Protein AF-A0A7C6HJF6-F1 (afdb_monomer_lite)

Radius of gyration: 30.59 Å; chains: 1; bounding box: 99×67×90 Å

Structure (mmCIF, N/CA/C/O backbone):
data_AF-A0A7C6HJF6-F1
#
_entry.id   AF-A0A7C6HJF6-F1
#
loop_
_atom_site.group_PDB
_atom_site.id
_atom_site.type_symbol
_atom_site.label_atom_id
_atom_site.label_alt_id
_atom_site.label_comp_id
_atom_site.label_asym_id
_atom_site.label_entity_id
_atom_site.label_seq_id
_atom_site.pdbx_PDB_ins_code
_atom_site.Cartn_x
_atom_site.Cartn_y
_atom_site.Cartn_z
_atom_site.occupancy
_atom_site.B_iso_or_equiv
_atom_site.auth_seq_id
_atom_site.auth_comp_id
_atom_site.auth_asym_id
_atom_site.auth_atom_id
_atom_site.pdbx_PDB_model_num
ATOM 1 N N . MET A 1 1 ? -55.480 24.718 32.000 1.00 44.38 1 MET A N 1
ATOM 2 C CA . MET A 1 1 ? -54.576 25.154 30.903 1.00 44.38 1 MET A CA 1
ATOM 3 C C . MET A 1 1 ? -53.128 25.461 31.318 1.00 44.38 1 MET A C 1
ATOM 5 O O . MET A 1 1 ? -52.247 25.135 30.536 1.00 44.38 1 MET A O 1
ATOM 9 N N . LYS A 1 2 ? -52.816 26.019 32.506 1.00 42.25 2 LYS A N 1
ATOM 10 C CA . LYS A 1 2 ? -51.412 26.310 32.903 1.00 42.25 2 LYS A CA 1
ATOM 11 C C . LYS A 1 2 ? -50.540 25.069 33.206 1.00 42.25 2 LYS A C 1
ATOM 13 O O . LYS A 1 2 ? -49.357 25.080 32.895 1.00 42.25 2 LYS A O 1
ATOM 18 N N . ARG A 1 3 ? -51.118 23.967 33.709 1.00 38.72 3 ARG A N 1
ATOM 19 C CA . ARG A 1 3 ? -50.380 22.729 34.061 1.00 38.72 3 ARG A CA 1
ATOM 20 C C . ARG A 1 3 ? -49.833 21.941 32.850 1.00 38.72 3 ARG A C 1
ATOM 22 O O . ARG A 1 3 ? -48.759 21.361 32.949 1.00 38.72 3 ARG A O 1
ATOM 29 N N . ASN A 1 4 ? -50.506 21.991 31.693 1.00 44.69 4 ASN A N 1
ATOM 30 C CA . ASN A 1 4 ? -50.061 21.288 30.476 1.00 44.69 4 ASN A CA 1
ATOM 31 C C . ASN A 1 4 ? -48.917 22.005 29.739 1.00 44.69 4 ASN A C 1
ATOM 33 O O . ASN A 1 4 ? -48.106 21.341 29.103 1.00 44.69 4 ASN A O 1
ATOM 37 N N . LYS A 1 5 ? -48.801 23.338 29.854 1.00 43.53 5 LYS A N 1
ATOM 38 C CA . LYS A 1 5 ? -47.678 24.086 29.259 1.00 43.53 5 LYS A CA 1
ATOM 39 C C . LYS A 1 5 ? -46.365 23.846 30.011 1.00 43.53 5 LYS A C 1
ATOM 41 O O . LYS A 1 5 ? -45.346 23.636 29.369 1.00 43.53 5 LYS A O 1
ATOM 46 N N . VAL A 1 6 ? -46.396 23.780 31.344 1.00 51.16 6 VAL A N 1
ATOM 47 C CA . VAL A 1 6 ? -45.195 23.520 32.164 1.00 51.16 6 VAL A CA 1
ATOM 48 C C . VAL A 1 6 ? -44.657 22.101 31.940 1.00 51.16 6 VAL A C 1
ATOM 50 O O . VAL A 1 6 ? -43.466 21.931 31.716 1.00 51.16 6 VAL A O 1
ATOM 53 N N . MET A 1 7 ? -45.531 21.089 31.876 1.00 42.19 7 MET A N 1
ATOM 54 C CA . MET A 1 7 ? -45.126 19.714 31.533 1.00 42.19 7 MET A CA 1
ATOM 55 C C . MET A 1 7 ? -44.560 19.587 30.109 1.00 42.19 7 MET A C 1
ATOM 57 O O . MET A 1 7 ? -43.664 18.780 29.882 1.00 42.19 7 MET A O 1
ATOM 61 N N . SER A 1 8 ? -45.046 20.388 29.153 1.00 43.72 8 SER A N 1
ATOM 62 C CA . SER A 1 8 ? -44.504 20.420 27.788 1.00 43.72 8 SER A CA 1
ATOM 63 C C . SER A 1 8 ? -43.115 21.061 27.731 1.00 43.72 8 SER A C 1
ATOM 65 O O . SER A 1 8 ? -42.266 20.563 27.003 1.00 43.72 8 SER A O 1
ATOM 67 N N . PHE A 1 9 ? -42.865 22.121 28.508 1.00 52.47 9 PHE A N 1
ATOM 68 C CA . PHE A 1 9 ? -41.544 22.754 28.602 1.00 52.47 9 PHE A CA 1
ATOM 69 C C . PHE A 1 9 ? -40.530 21.884 29.348 1.00 52.47 9 PHE A C 1
ATOM 71 O O . PHE A 1 9 ? -39.388 21.803 28.918 1.00 52.47 9 PHE A O 1
ATOM 78 N N . ILE A 1 10 ? -40.945 21.170 30.399 1.00 58.59 10 ILE A N 1
ATOM 79 C CA . ILE A 1 10 ? -40.077 20.212 31.101 1.00 58.59 10 ILE A CA 1
ATOM 80 C C . ILE A 1 10 ? -39.752 19.017 30.196 1.00 58.59 10 ILE A C 1
ATOM 82 O O . ILE A 1 10 ? -38.603 18.603 30.132 1.00 58.59 10 ILE A O 1
ATOM 86 N N . ARG A 1 11 ? -40.722 18.491 29.432 1.00 45.00 11 ARG A N 1
ATOM 87 C CA . ARG A 1 11 ? -40.458 17.416 28.458 1.00 45.00 11 ARG A CA 1
ATOM 88 C C . ARG A 1 11 ? -39.566 17.869 27.308 1.00 45.00 11 ARG A C 1
ATOM 90 O O . ARG A 1 11 ? -38.717 17.091 26.902 1.00 45.00 11 ARG A O 1
ATOM 97 N N . LEU A 1 12 ? -39.738 19.095 26.808 1.00 49.84 12 LEU A N 1
ATOM 98 C CA . LEU A 1 12 ? -38.881 19.662 25.765 1.00 49.84 12 LEU A CA 1
ATOM 99 C C . LEU A 1 12 ? -37.470 19.942 26.301 1.00 49.84 12 LEU A C 1
ATOM 101 O O . LEU A 1 12 ? -36.505 19.610 25.633 1.00 49.84 12 LEU A O 1
ATOM 105 N N . GLY A 1 13 ? -37.355 20.463 27.526 1.00 44.16 13 GLY A N 1
ATOM 106 C CA . GLY A 1 13 ? -36.083 20.660 28.221 1.00 44.16 13 GLY A CA 1
ATOM 107 C C . GLY A 1 13 ? -35.353 19.342 28.458 1.00 44.16 13 GLY A C 1
ATOM 108 O O . GLY A 1 13 ? -34.196 19.233 28.095 1.00 44.16 13 GLY A O 1
ATOM 109 N N . ILE A 1 14 ? -36.043 18.302 28.937 1.00 56.28 14 ILE A N 1
ATOM 110 C CA . ILE A 1 14 ? -35.460 16.963 29.103 1.00 56.28 14 ILE A CA 1
ATOM 111 C C . ILE A 1 14 ? -35.077 16.357 27.748 1.00 56.28 14 ILE A C 1
ATOM 113 O O . ILE A 1 14 ? -34.015 15.765 27.662 1.00 56.28 14 ILE A O 1
ATOM 117 N N . LEU A 1 15 ? -35.874 16.520 26.684 1.00 43.06 15 LEU A N 1
ATOM 118 C CA . LEU A 1 15 ? -35.537 16.030 25.336 1.00 43.06 15 LEU A CA 1
ATOM 119 C C . LEU A 1 15 ? -34.336 16.754 24.725 1.00 43.06 15 LEU A C 1
ATOM 121 O O . LEU A 1 15 ? -33.513 16.108 24.086 1.00 43.06 15 LEU A O 1
ATOM 125 N N . VAL A 1 16 ? -34.226 18.067 24.925 1.00 54.19 16 VAL A N 1
ATOM 126 C CA . VAL A 1 16 ? -33.082 18.863 24.468 1.00 54.19 16 VAL A CA 1
ATOM 127 C C . VAL A 1 16 ? -31.853 18.529 25.305 1.00 54.19 16 VAL A C 1
ATOM 129 O O . VAL A 1 16 ? -30.806 18.281 24.731 1.00 54.19 16 VAL A O 1
ATOM 132 N N . SER A 1 17 ? -31.974 18.393 26.626 1.00 42.47 17 SER A N 1
ATOM 133 C CA . SER A 1 17 ? -30.880 17.944 27.488 1.00 42.47 17 SER A CA 1
ATOM 134 C C . SER A 1 17 ? -30.457 16.508 27.182 1.00 42.47 17 SER A C 1
ATOM 136 O O . SER A 1 17 ? -29.269 16.254 27.152 1.00 42.47 17 SER A O 1
ATOM 138 N N . PHE A 1 18 ? -31.367 15.579 26.870 1.00 43.38 18 PHE A N 1
ATOM 139 C CA . PHE A 1 18 ? -31.001 14.219 26.447 1.00 43.38 18 PHE A CA 1
ATOM 140 C C . PHE A 1 18 ? -30.395 14.199 25.043 1.00 43.38 18 PHE A C 1
ATOM 142 O O . PHE A 1 18 ? -29.501 13.406 24.791 1.00 43.38 18 PHE A O 1
ATOM 149 N N . ALA A 1 19 ? -30.854 15.053 24.124 1.00 39.38 19 ALA A N 1
ATOM 150 C CA . ALA A 1 19 ? -30.277 15.167 22.787 1.00 39.38 19 ALA A CA 1
ATOM 151 C C . ALA A 1 19 ? -28.893 15.825 22.820 1.00 39.38 19 ALA A C 1
ATOM 153 O O . ALA A 1 19 ? -28.012 15.385 22.095 1.00 39.38 19 ALA A O 1
ATOM 154 N N . VAL A 1 20 ? -28.689 16.821 23.687 1.00 40.12 20 VAL A N 1
ATOM 155 C CA . VAL A 1 20 ? -27.398 17.474 23.919 1.00 40.12 20 VAL A CA 1
ATOM 156 C C . VAL A 1 20 ? -26.473 16.538 24.684 1.00 40.12 20 VAL A C 1
ATOM 158 O O . VAL A 1 20 ? -25.376 16.314 24.218 1.00 40.12 20 VAL A O 1
ATOM 161 N N . VAL A 1 21 ? -26.915 15.882 25.759 1.00 35.25 21 VAL A N 1
ATOM 162 C CA . VAL A 1 21 ? -26.112 14.895 26.505 1.00 35.25 21 VAL A CA 1
ATOM 163 C C . VAL A 1 21 ? -25.827 13.646 25.668 1.00 35.25 21 VAL A C 1
ATOM 165 O O . VAL A 1 21 ? -24.745 13.099 25.784 1.00 35.25 21 VAL A O 1
ATOM 168 N N . TYR A 1 22 ? -26.719 13.209 24.772 1.00 36.50 22 TYR A N 1
ATOM 169 C CA . TYR A 1 22 ? -26.425 12.125 23.824 1.00 36.50 22 TYR A CA 1
ATOM 170 C C . TYR A 1 22 ? -25.503 12.593 22.699 1.00 36.50 22 TYR A C 1
ATOM 172 O O . TYR A 1 22 ? -24.602 11.848 22.336 1.00 36.50 22 TYR A O 1
ATOM 180 N N . ALA A 1 23 ? -25.675 13.803 22.157 1.00 33.78 23 ALA A N 1
ATOM 181 C CA . ALA A 1 23 ? -24.755 14.374 21.172 1.00 33.78 23 ALA A CA 1
ATOM 182 C C . ALA A 1 23 ? -23.359 14.568 21.774 1.00 33.78 23 ALA A C 1
ATOM 184 O O . ALA A 1 23 ? -22.388 14.199 21.139 1.00 33.78 23 ALA A O 1
ATOM 185 N N . VAL A 1 24 ? -23.279 15.023 23.023 1.00 33.44 24 VAL A N 1
ATOM 186 C CA . VAL A 1 24 ? -22.065 15.140 23.834 1.00 33.44 24 VAL A CA 1
ATOM 187 C C . VAL A 1 24 ? -21.513 13.734 24.106 1.00 33.44 24 VAL A C 1
ATOM 189 O O . VAL A 1 24 ? -20.469 13.398 23.577 1.00 33.44 24 VAL A O 1
ATOM 192 N N . LEU A 1 25 ? -22.213 12.815 24.770 1.00 28.59 25 LEU A N 1
ATOM 193 C CA . LEU A 1 25 ? -21.682 11.470 25.068 1.00 28.59 25 LEU A CA 1
ATOM 194 C C . LEU A 1 25 ? -21.290 10.652 23.822 1.00 28.59 25 LEU A C 1
ATOM 196 O O . LEU A 1 25 ? -20.342 9.872 23.879 1.00 28.59 25 LEU A O 1
ATOM 200 N N . SER A 1 26 ? -21.975 10.831 22.686 1.00 31.59 26 SER A N 1
ATOM 201 C CA . SER A 1 26 ? -21.608 10.179 21.417 1.00 31.59 26 SER A CA 1
ATOM 202 C C . SER A 1 26 ? -20.503 10.900 20.633 1.00 31.59 26 SER A C 1
ATOM 204 O O . SER A 1 26 ? -19.954 10.304 19.702 1.00 31.59 26 SER A O 1
ATOM 206 N N . TYR A 1 27 ? -20.151 12.126 21.029 1.00 33.47 27 TYR A N 1
ATOM 207 C CA . TYR A 1 27 ? -19.008 12.902 20.542 1.00 33.47 27 TYR A CA 1
ATOM 208 C C . TYR A 1 27 ? -17.770 12.739 21.449 1.00 33.47 27 TYR A C 1
ATOM 210 O O . TYR A 1 27 ? -16.662 12.620 20.940 1.00 33.47 27 TYR A O 1
ATOM 218 N N . TYR A 1 28 ? -17.960 12.599 22.767 1.00 30.80 28 TYR A N 1
ATOM 219 C CA . TYR A 1 28 ? -16.903 12.568 23.790 1.00 30.80 28 TYR A CA 1
ATOM 220 C C . TYR A 1 28 ? -16.321 11.177 24.098 1.00 30.80 28 TYR A C 1
ATOM 222 O O . TYR A 1 28 ? -15.383 11.080 24.876 1.00 30.80 28 TYR A O 1
ATOM 230 N N . THR A 1 29 ? -16.807 10.095 23.476 1.00 34.44 29 THR A N 1
ATOM 231 C CA . THR A 1 29 ? -16.266 8.733 23.707 1.00 34.44 29 THR A CA 1
ATOM 232 C C . THR A 1 29 ? -15.808 8.007 22.446 1.00 34.44 29 THR A C 1
ATOM 234 O O . THR A 1 29 ? -15.607 6.791 22.477 1.00 34.44 29 THR A O 1
ATOM 237 N N . LYS A 1 30 ? -15.644 8.709 21.314 1.00 39.47 30 LYS A N 1
ATOM 238 C CA . LYS A 1 30 ? -15.383 8.034 20.040 1.00 39.47 30 LYS A CA 1
ATOM 239 C C . LYS A 1 30 ? -13.938 8.156 19.524 1.00 39.47 30 LYS A C 1
ATOM 241 O O . LYS A 1 30 ? -13.352 9.232 19.598 1.00 39.47 30 LYS A O 1
ATOM 246 N N . PRO A 1 31 ? -13.384 7.052 18.977 1.00 47.81 31 PRO A N 1
ATOM 247 C CA . PRO A 1 31 ? -12.040 6.958 18.402 1.00 47.81 31 PRO A CA 1
ATOM 248 C C . PRO A 1 31 ? -11.751 8.029 17.352 1.00 47.81 31 PRO A C 1
ATOM 250 O O . PRO A 1 31 ? -12.636 8.750 16.899 1.00 47.81 31 PRO A O 1
ATOM 253 N N . ARG A 1 32 ? -10.506 8.061 16.879 1.00 61.59 32 ARG A N 1
ATOM 254 C CA . ARG A 1 32 ? -10.100 8.773 15.662 1.00 61.59 32 ARG A CA 1
ATOM 255 C C . ARG A 1 32 ? -10.938 8.275 14.459 1.00 61.59 32 ARG A C 1
ATOM 257 O O . ARG A 1 32 ? -10.579 7.270 13.845 1.00 61.59 32 ARG A O 1
ATOM 264 N N . ILE A 1 33 ? -12.084 8.920 14.191 1.00 63.25 33 ILE A N 1
ATOM 265 C CA . ILE A 1 33 ? -13.068 8.548 13.158 1.00 63.25 33 ILE A CA 1
ATOM 266 C C . ILE A 1 33 ? -13.067 9.571 12.017 1.00 63.25 33 ILE A C 1
ATOM 268 O O . ILE A 1 33 ? -13.299 10.756 12.265 1.00 63.25 33 ILE A O 1
ATOM 272 N N . ILE A 1 34 ? -12.938 9.105 10.770 1.00 66.12 34 ILE A N 1
ATOM 273 C CA . ILE A 1 34 ? -13.182 9.921 9.575 1.00 66.12 34 ILE A CA 1
ATOM 274 C C . ILE A 1 34 ? -14.637 9.857 9.120 1.00 66.12 34 ILE A C 1
ATOM 276 O O . ILE A 1 34 ? -15.195 8.762 9.073 1.00 66.12 34 ILE A O 1
ATOM 280 N N . ARG A 1 35 ? -15.239 10.997 8.738 1.00 70.88 35 ARG A N 1
ATOM 281 C CA . ARG A 1 35 ? -16.547 11.037 8.059 1.00 70.88 35 ARG A CA 1
ATOM 282 C C . ARG A 1 35 ? -16.493 11.571 6.629 1.00 70.88 35 ARG A C 1
ATOM 284 O O . ARG A 1 35 ? -15.791 12.534 6.364 1.00 70.88 35 ARG A O 1
ATOM 291 N N . TYR A 1 36 ? -17.268 10.952 5.737 1.00 68.00 36 TYR A N 1
ATOM 292 C CA . TYR A 1 36 ? -17.407 11.308 4.312 1.00 68.00 36 TYR A CA 1
ATOM 293 C C . TYR A 1 36 ? -18.863 11.108 3.830 1.00 68.00 36 TYR A C 1
ATOM 295 O O . TYR A 1 36 ? -19.650 10.514 4.567 1.00 68.00 36 TYR A O 1
ATOM 303 N N . ASP A 1 37 ? -19.278 11.606 2.657 1.00 63.44 37 ASP A N 1
ATOM 304 C CA . ASP A 1 37 ? -20.633 11.329 2.123 1.00 63.44 37 ASP A CA 1
ATOM 305 C C . ASP A 1 37 ? -20.684 9.989 1.351 1.00 63.44 37 ASP A C 1
ATOM 307 O O . ASP A 1 37 ? -19.684 9.348 1.065 1.00 63.44 37 ASP A O 1
ATOM 311 N N . VAL A 1 38 ? -21.879 9.493 1.042 1.00 65.56 38 VAL A N 1
ATOM 312 C CA . VAL A 1 38 ? -22.111 8.254 0.289 1.00 65.56 38 VAL A CA 1
ATOM 313 C C . VAL A 1 38 ? -21.586 8.344 -1.142 1.00 65.56 38 VAL A C 1
ATOM 315 O O . VAL A 1 38 ? -21.252 7.307 -1.701 1.00 65.56 38 VAL A O 1
ATOM 318 N N . TYR A 1 39 ? -21.526 9.525 -1.745 1.00 66.88 39 TYR A N 1
ATOM 319 C CA . TYR A 1 39 ? -21.041 9.679 -3.120 1.00 66.88 39 TYR A CA 1
ATOM 320 C C . TYR A 1 39 ? -19.655 10.326 -3.186 1.00 66.88 39 TYR A C 1
ATOM 322 O O . TYR A 1 39 ? -18.892 10.017 -4.098 1.00 66.88 39 TYR A O 1
ATOM 330 N N . GLU A 1 40 ? -19.293 11.093 -2.159 1.00 63.16 40 GLU A N 1
ATOM 331 C CA . GLU A 1 40 ? -18.031 11.820 -2.106 1.00 63.16 40 GLU A CA 1
ATOM 332 C C . GLU A 1 40 ? -16.841 10.922 -1.752 1.00 63.16 40 GLU A C 1
ATOM 334 O O . GLU A 1 40 ? -16.942 9.929 -1.016 1.00 63.16 40 GLU A O 1
ATOM 339 N N . LYS A 1 41 ? -15.668 11.332 -2.242 1.00 66.25 41 LYS A N 1
ATOM 340 C CA . LYS A 1 41 ? -14.387 10.821 -1.756 1.00 66.25 41 LYS A CA 1
ATOM 341 C C . LYS A 1 41 ? -14.240 11.152 -0.265 1.00 66.25 41 LYS A C 1
ATOM 343 O O . LYS A 1 41 ? -14.803 12.117 0.247 1.00 66.25 41 LYS A O 1
ATOM 348 N N . ILE A 1 42 ? -13.463 10.335 0.440 1.00 69.12 42 ILE A N 1
ATOM 349 C CA . ILE A 1 42 ? -13.058 10.636 1.810 1.00 69.12 42 ILE A CA 1
ATOM 350 C C . ILE A 1 42 ? -12.343 11.996 1.828 1.00 69.12 42 ILE A C 1
ATOM 352 O O . ILE A 1 42 ? -11.295 12.140 1.207 1.00 69.12 42 ILE A O 1
ATOM 356 N N . ASP A 1 43 ? -12.896 12.978 2.545 1.00 68.62 43 ASP A N 1
ATOM 357 C CA . ASP A 1 43 ? -12.235 14.266 2.769 1.00 68.62 43 ASP A CA 1
ATOM 358 C C . ASP A 1 43 ? -11.210 14.131 3.902 1.00 68.62 43 ASP A C 1
ATOM 360 O O . ASP A 1 43 ? -11.475 14.396 5.077 1.00 68.62 43 ASP A O 1
ATOM 364 N N . THR A 1 44 ? -10.024 13.668 3.530 1.00 70.00 44 THR A N 1
ATOM 365 C CA . THR A 1 44 ? -8.870 13.502 4.415 1.00 70.00 44 THR A CA 1
ATOM 366 C C . THR A 1 44 ? -8.222 14.824 4.830 1.00 70.00 44 THR A C 1
ATOM 368 O O . THR A 1 44 ? -7.471 14.831 5.803 1.00 70.00 44 THR A O 1
ATOM 371 N N . SER A 1 45 ? -8.553 15.955 4.188 1.00 64.19 45 SER A N 1
ATOM 372 C CA . SER A 1 45 ? -8.018 17.278 4.563 1.00 64.19 45 SER A CA 1
ATOM 373 C C . SER A 1 45 ? -8.479 17.723 5.955 1.00 64.19 45 SER A C 1
ATOM 375 O O . SER A 1 45 ? -7.733 18.356 6.701 1.00 64.19 45 SER A O 1
ATOM 377 N N . LYS A 1 46 ? -9.674 17.281 6.365 1.00 65.88 46 LYS A N 1
ATOM 378 C CA . LYS A 1 46 ? -10.230 17.485 7.707 1.00 65.88 46 LYS A CA 1
ATOM 379 C C . LYS A 1 46 ? -9.490 16.719 8.801 1.00 65.88 46 LYS A C 1
ATOM 381 O O . LYS A 1 46 ? -9.961 16.713 9.921 1.00 65.88 46 LYS A O 1
ATOM 386 N N . TYR A 1 47 ? -8.373 16.057 8.516 1.00 66.69 47 TYR A N 1
ATOM 387 C CA . TYR A 1 47 ? -7.594 15.300 9.503 1.00 66.69 47 TYR A CA 1
ATOM 388 C C . TYR A 1 47 ? -6.134 15.750 9.551 1.00 66.69 47 TYR A C 1
ATOM 390 O O . TYR A 1 47 ? -5.275 15.032 10.061 1.00 66.69 47 TYR A O 1
ATOM 398 N N . GLY A 1 48 ? -5.871 16.966 9.059 1.00 71.50 48 GLY A N 1
ATOM 399 C CA . GLY A 1 48 ? -4.641 17.692 9.341 1.00 71.50 48 GLY A CA 1
ATOM 400 C C . GLY A 1 48 ? -4.482 18.009 10.832 1.00 71.50 48 GLY A C 1
ATOM 401 O O . GLY A 1 48 ? -5.401 17.836 11.642 1.00 71.50 48 GLY A O 1
ATOM 402 N N . SER A 1 49 ? -3.295 18.493 11.188 1.00 76.06 49 SER A N 1
ATOM 403 C CA . SER A 1 49 ? -2.911 18.837 12.561 1.00 76.06 49 SER A CA 1
ATOM 404 C C . SER A 1 49 ? -3.949 19.714 13.271 1.00 76.06 49 SER A C 1
ATOM 406 O O . SER A 1 49 ? -4.374 19.364 14.365 1.00 76.06 49 SER A O 1
ATOM 408 N N . GLU A 1 50 ? -4.437 20.777 12.628 1.00 78.44 50 GLU A N 1
ATOM 409 C CA . GLU A 1 50 ? -5.411 21.727 13.196 1.00 78.44 50 GLU A CA 1
ATOM 410 C C . GLU A 1 50 ? -6.719 21.060 13.646 1.00 78.44 50 GLU A C 1
ATOM 412 O O . GLU A 1 50 ? -7.182 21.268 14.766 1.00 78.44 50 GLU A O 1
ATOM 417 N N . TYR A 1 51 ? -7.308 20.196 12.815 1.00 78.81 51 TYR A N 1
ATOM 418 C CA . TYR A 1 51 ? -8.536 19.499 13.201 1.00 78.81 51 TYR A CA 1
ATOM 419 C C . TYR A 1 51 ? -8.290 18.499 14.334 1.00 78.81 51 TYR A C 1
ATOM 421 O O . TYR A 1 51 ? -9.114 18.364 15.242 1.00 78.81 51 TYR A O 1
ATOM 429 N N . ASN A 1 52 ? -7.159 17.789 14.298 1.00 78.31 52 ASN A N 1
ATOM 430 C CA . ASN A 1 52 ? -6.801 16.852 15.358 1.00 78.31 52 ASN A CA 1
ATOM 431 C C . ASN A 1 52 ? -6.578 17.571 16.691 1.00 78.31 52 ASN A C 1
ATOM 433 O O . ASN A 1 52 ? -7.092 17.096 17.702 1.00 78.31 52 ASN A O 1
ATOM 437 N N . ILE A 1 53 ? -5.908 18.727 16.679 1.00 84.94 53 ILE A N 1
ATOM 438 C CA . ILE A 1 53 ? -5.752 19.607 17.842 1.00 84.94 53 ILE A CA 1
ATOM 439 C C . ILE A 1 53 ? -7.127 20.041 18.350 1.00 84.94 53 ILE A C 1
ATOM 441 O O . ILE A 1 53 ? -7.434 19.822 19.523 1.00 84.94 53 ILE A O 1
ATOM 445 N N . ALA A 1 54 ? -7.974 20.569 17.460 1.00 83.81 54 ALA A N 1
ATOM 446 C CA . ALA A 1 54 ? -9.324 21.014 17.787 1.00 83.81 54 ALA A CA 1
ATOM 447 C C . ALA A 1 54 ? -10.140 19.927 18.481 1.00 83.81 54 ALA A C 1
ATOM 449 O O . ALA A 1 54 ? -10.746 20.171 19.516 1.00 83.81 54 ALA A O 1
ATOM 450 N N . ARG A 1 55 ? -10.117 18.706 17.946 1.00 79.69 55 ARG A N 1
ATOM 451 C CA . ARG A 1 55 ? -10.867 17.562 18.474 1.00 79.69 55 ARG A CA 1
ATOM 452 C C . ARG A 1 55 ? -10.285 17.020 19.781 1.00 79.69 55 ARG A C 1
ATOM 454 O O . ARG A 1 55 ? -11.034 16.665 20.696 1.00 79.69 55 ARG A O 1
ATOM 461 N N . MET A 1 56 ? -8.963 16.879 19.844 1.00 79.69 56 MET A N 1
ATOM 462 C CA . MET A 1 56 ? -8.271 16.271 20.978 1.00 79.69 56 MET A CA 1
ATOM 463 C C . MET A 1 56 ? -8.312 17.189 22.198 1.00 79.69 56 MET A C 1
ATOM 465 O O . MET A 1 56 ? -8.746 16.751 23.256 1.00 79.69 56 MET A O 1
ATOM 469 N N . PHE A 1 57 ? -7.929 18.453 22.021 1.00 85.31 57 PHE A N 1
ATOM 470 C CA . PHE A 1 57 ? -7.777 19.435 23.096 1.00 85.31 57 PHE A CA 1
ATOM 471 C C . PHE A 1 57 ? -9.003 20.346 23.263 1.00 85.31 57 PHE A C 1
ATOM 473 O O . PHE A 1 57 ? -8.926 21.427 23.846 1.00 85.31 57 PHE A O 1
ATOM 480 N N . GLU A 1 58 ? -10.154 19.940 22.731 1.00 82.69 58 GLU A N 1
ATOM 481 C CA . GLU A 1 58 ? -11.434 20.581 23.034 1.00 82.69 58 GLU A CA 1
ATOM 482 C C . GLU A 1 58 ? -11.702 20.498 24.544 1.00 82.69 58 GLU A C 1
ATOM 484 O O . GLU A 1 58 ? -11.724 19.397 25.098 1.00 82.69 58 GLU A O 1
ATOM 489 N N . ASN A 1 59 ? -11.960 21.655 25.163 1.00 85.56 59 ASN A N 1
ATOM 490 C CA . ASN A 1 59 ? -12.086 21.872 26.611 1.00 85.56 59 ASN A CA 1
ATOM 491 C C . ASN A 1 59 ? -10.781 21.757 27.417 1.00 85.56 59 ASN A C 1
ATOM 493 O O . ASN A 1 59 ? -10.830 21.630 28.639 1.00 85.56 59 ASN A O 1
ATOM 497 N N . CYS A 1 60 ? -9.619 21.850 26.770 1.00 90.06 60 CYS A N 1
ATOM 498 C CA . CYS A 1 60 ? -8.343 21.969 27.469 1.00 90.06 60 CYS A CA 1
ATOM 499 C C . CYS A 1 60 ? -7.864 23.424 27.505 1.00 90.06 60 CYS A C 1
ATOM 501 O O . CYS A 1 60 ? -8.097 24.198 26.573 1.00 90.06 60 CYS A O 1
ATOM 503 N N . LEU A 1 61 ? -7.148 23.774 28.572 1.00 91.50 61 LEU A N 1
ATOM 504 C CA . LEU A 1 61 ? -6.277 24.942 28.619 1.00 91.50 61 LEU A CA 1
ATOM 505 C C . LEU A 1 61 ? -4.854 24.446 28.376 1.00 91.50 61 LEU A C 1
ATOM 507 O O . LEU A 1 61 ? -4.305 23.716 29.198 1.00 91.50 61 LEU A O 1
ATOM 511 N N . VAL A 1 62 ? -4.259 24.838 27.254 1.00 93.69 62 VAL A N 1
ATOM 512 C CA . VAL A 1 62 ? -2.903 24.429 26.888 1.00 93.69 62 VAL A CA 1
ATOM 513 C C . VAL A 1 62 ? -1.988 25.639 26.857 1.00 93.69 62 VAL A C 1
ATOM 515 O O . VAL A 1 62 ? -2.249 26.611 26.150 1.00 93.69 62 VAL A O 1
ATOM 518 N N . MET A 1 63 ? -0.910 25.567 27.627 1.00 93.38 63 MET A N 1
ATOM 519 C CA . MET A 1 63 ? 0.047 26.648 27.835 1.00 93.38 63 MET A CA 1
ATOM 520 C C . MET A 1 63 ? 1.458 26.148 27.549 1.00 93.38 63 MET A C 1
ATOM 522 O O . MET A 1 63 ? 1.820 25.036 27.931 1.00 93.38 63 MET A O 1
ATOM 526 N N . ASN A 1 64 ? 2.267 26.980 26.906 1.00 91.56 64 ASN A N 1
ATOM 527 C CA . ASN A 1 64 ? 3.656 26.671 26.594 1.00 91.56 64 ASN A CA 1
ATOM 528 C C . ASN A 1 64 ? 4.601 27.455 27.512 1.00 91.56 64 ASN A C 1
ATOM 530 O O . ASN A 1 64 ? 4.382 28.641 27.761 1.00 91.56 64 ASN A O 1
ATOM 534 N N . VAL A 1 65 ? 5.646 26.790 27.998 1.00 85.88 65 VAL A N 1
ATOM 535 C CA . VAL A 1 65 ? 6.742 27.425 28.732 1.00 85.88 65 VAL A CA 1
ATOM 536 C C . VAL A 1 65 ? 7.450 28.385 27.765 1.00 85.88 65 VAL A C 1
ATOM 538 O O . VAL A 1 65 ? 7.490 28.159 26.559 1.00 85.88 65 VAL A O 1
ATOM 541 N N . ASP A 1 66 ? 7.930 29.518 28.272 1.00 77.81 66 ASP A N 1
ATOM 542 C CA . ASP A 1 66 ? 8.639 30.560 27.503 1.00 77.81 66 ASP A CA 1
ATOM 543 C C . ASP A 1 66 ? 7.802 31.412 26.530 1.00 77.81 66 ASP A C 1
ATOM 545 O O . ASP A 1 66 ? 8.334 32.345 25.923 1.00 77.81 66 ASP A O 1
ATOM 549 N N . THR A 1 67 ? 6.491 31.181 26.406 1.00 86.56 67 THR A N 1
ATOM 550 C CA . THR A 1 67 ? 5.604 32.044 25.605 1.00 86.56 67 THR A CA 1
ATOM 551 C C . THR A 1 67 ? 4.380 32.497 26.394 1.00 86.56 67 THR A C 1
ATOM 553 O O . THR A 1 67 ? 4.005 31.896 27.398 1.00 86.56 67 THR A O 1
ATOM 556 N N . SER A 1 68 ? 3.721 33.552 25.915 1.00 88.38 68 SER A N 1
ATOM 557 C CA . SER A 1 68 ? 2.409 33.978 26.423 1.00 88.38 68 SER A CA 1
ATOM 558 C C . SER A 1 68 ? 1.265 33.547 25.497 1.00 88.38 68 SER A C 1
ATOM 560 O O . SER A 1 68 ? 0.180 34.127 25.544 1.00 88.38 68 SER A O 1
ATOM 562 N N . ASN A 1 69 ? 1.516 32.565 24.625 1.00 90.12 69 ASN A N 1
ATOM 563 C CA . ASN A 1 69 ? 0.520 31.998 23.725 1.00 90.12 69 ASN A CA 1
ATOM 564 C C . ASN A 1 69 ? -0.166 30.808 24.391 1.00 90.12 69 ASN A C 1
ATOM 566 O O . ASN A 1 69 ? 0.469 29.989 25.059 1.00 90.12 69 ASN A O 1
ATOM 570 N N . VAL A 1 70 ? -1.471 30.712 24.180 1.00 92.44 70 VAL A N 1
ATOM 571 C CA . VAL A 1 70 ? -2.339 29.763 24.865 1.00 92.44 70 VAL A CA 1
ATOM 572 C C . VAL A 1 70 ? -3.338 29.197 23.869 1.00 92.44 70 VAL A C 1
ATOM 574 O O . VAL A 1 70 ? -3.763 29.890 22.947 1.00 92.44 70 VAL A O 1
ATOM 577 N N . TYR A 1 71 ? -3.735 27.947 24.060 1.00 93.44 71 TYR A N 1
ATOM 578 C CA . TYR A 1 71 ? -4.857 27.356 23.348 1.00 93.44 71 TYR A CA 1
ATOM 579 C C . TYR A 1 71 ? -5.963 27.015 24.345 1.00 93.44 71 TYR A C 1
ATOM 581 O O . TYR A 1 71 ? -5.719 26.318 25.330 1.00 93.44 71 TYR A O 1
ATOM 589 N N . TYR A 1 72 ? -7.163 27.544 24.115 1.00 90.12 72 TYR A N 1
ATOM 590 C CA . TYR A 1 72 ? -8.302 27.381 25.014 1.00 90.12 72 TYR A CA 1
ATOM 591 C C . TYR A 1 72 ? -9.604 27.291 24.216 1.00 90.12 72 TYR A C 1
ATOM 593 O O . TYR A 1 72 ? -9.905 28.169 23.412 1.00 90.12 72 TYR A O 1
ATOM 601 N N . ASN A 1 73 ? -10.382 26.226 24.436 1.00 77.19 73 ASN A N 1
ATOM 602 C CA . ASN A 1 73 ? -11.704 26.016 23.822 1.00 77.19 73 ASN A CA 1
ATOM 603 C C . ASN A 1 73 ? -11.760 26.192 22.289 1.00 77.19 73 ASN A C 1
ATOM 605 O O . ASN A 1 73 ? -12.743 26.700 21.754 1.00 77.19 73 ASN A O 1
ATOM 609 N N . GLY A 1 74 ? -10.730 25.740 21.568 1.00 80.12 74 GLY A N 1
ATOM 610 C CA . GLY A 1 74 ? -10.694 25.849 20.104 1.00 80.12 74 GLY A CA 1
ATOM 611 C C . GLY A 1 74 ? -10.066 27.135 19.575 1.00 80.12 74 GLY A C 1
ATOM 612 O O . GLY A 1 74 ? -9.939 27.281 18.362 1.00 80.12 74 GLY A O 1
ATOM 613 N N . GLU A 1 75 ? -9.659 28.052 20.453 1.00 87.50 75 GLU A N 1
ATOM 614 C CA . GLU A 1 75 ? -9.088 29.339 20.072 1.00 87.50 75 GLU A CA 1
ATOM 615 C C . GLU A 1 75 ? -7.618 29.452 20.487 1.00 87.50 75 GLU A C 1
ATOM 617 O O . GLU A 1 75 ? -7.219 29.055 21.584 1.00 87.50 75 GLU A O 1
ATOM 622 N N . TYR A 1 76 ? -6.812 30.034 19.596 1.00 90.19 76 TYR A N 1
ATOM 623 C CA . TYR A 1 76 ? -5.437 30.434 19.876 1.00 90.19 76 TYR A CA 1
ATOM 624 C C . TYR A 1 76 ? -5.432 31.872 20.395 1.00 90.19 76 TYR A C 1
ATOM 626 O O . TYR A 1 76 ? -5.815 32.802 19.684 1.00 90.19 76 TYR A O 1
ATOM 634 N N . LEU A 1 77 ? -4.990 32.052 21.634 1.00 89.12 77 LEU A N 1
ATOM 635 C CA . LEU A 1 77 ? -4.986 33.321 22.351 1.00 89.12 77 LEU A CA 1
ATOM 636 C C . LEU A 1 77 ? -3.545 33.739 22.663 1.00 89.12 77 LEU A C 1
ATOM 638 O O . LEU A 1 77 ? -2.668 32.897 22.849 1.00 89.12 77 LEU A O 1
ATOM 642 N N . SER A 1 78 ? -3.292 35.045 22.746 1.00 87.69 78 SER A N 1
ATOM 643 C CA . SER A 1 78 ? -1.979 35.585 23.113 1.00 87.69 78 SER A CA 1
ATOM 644 C C . SER A 1 78 ? -2.123 36.654 24.190 1.00 87.69 78 SER A C 1
ATOM 646 O O . SER A 1 78 ? -2.934 37.570 24.062 1.00 87.69 78 SER A O 1
ATOM 648 N N . TYR A 1 79 ? -1.322 36.534 25.247 1.00 86.75 79 TYR A N 1
ATOM 649 C CA . TYR A 1 79 ? -1.318 37.409 26.420 1.00 86.75 79 TYR A CA 1
ATOM 650 C C . TYR A 1 79 ? 0.046 38.083 26.574 1.00 86.75 79 TYR A C 1
ATOM 652 O O . TYR A 1 79 ? 0.708 37.951 27.601 1.00 86.75 79 TYR A O 1
ATOM 660 N N . SER A 1 80 ? 0.489 38.800 25.539 1.00 80.94 80 SER A N 1
ATOM 661 C CA . SER A 1 80 ? 1.824 39.419 25.466 1.00 80.94 80 SER A CA 1
ATOM 662 C C . SER A 1 80 ? 2.186 40.319 26.655 1.00 80.94 80 SER A C 1
ATOM 664 O O . SER A 1 80 ? 3.366 40.512 26.943 1.00 80.94 80 SER A O 1
ATOM 666 N N . ASP A 1 81 ? 1.187 40.855 27.357 1.00 82.06 81 ASP A N 1
ATOM 667 C CA . ASP A 1 81 ? 1.374 41.726 28.522 1.00 82.06 81 ASP A CA 1
ATOM 668 C C . ASP A 1 81 ? 1.709 40.949 29.811 1.00 82.06 81 ASP A C 1
ATOM 670 O O . ASP A 1 81 ? 2.179 41.532 30.791 1.00 82.06 81 ASP A O 1
ATOM 674 N N . ILE A 1 82 ? 1.513 39.626 29.817 1.00 82.00 82 ILE A N 1
ATOM 675 C CA . ILE A 1 82 ? 1.771 38.741 30.956 1.00 82.00 82 ILE A CA 1
ATOM 676 C C . ILE A 1 82 ? 3.097 38.015 30.722 1.00 82.00 82 ILE A C 1
ATOM 678 O O . ILE A 1 82 ? 3.179 37.045 29.965 1.00 82.00 82 ILE A O 1
ATOM 682 N N . LYS A 1 83 ? 4.157 38.487 31.385 1.00 75.00 83 LYS A N 1
ATOM 683 C CA . LYS A 1 83 ? 5.468 37.820 31.373 1.00 75.00 83 LYS A CA 1
ATOM 684 C C . LYS A 1 83 ? 5.443 36.557 32.230 1.00 75.00 83 LYS A C 1
ATOM 686 O O . LYS A 1 83 ? 4.850 36.565 33.307 1.00 75.00 83 LYS A O 1
ATOM 691 N N . ASN A 1 84 ? 6.166 35.523 31.792 1.00 80.25 84 ASN A N 1
ATOM 692 C CA . ASN A 1 84 ? 6.285 34.238 32.492 1.00 80.25 84 ASN A CA 1
ATOM 693 C C . ASN A 1 84 ? 4.908 33.640 32.828 1.00 80.25 84 ASN A C 1
ATOM 695 O O . ASN A 1 84 ? 4.649 33.290 33.980 1.00 80.25 84 ASN A O 1
ATOM 699 N N . LEU A 1 85 ? 4.014 33.595 31.831 1.00 90.31 85 LEU A N 1
ATOM 700 C CA . LEU A 1 85 ? 2.648 33.090 31.992 1.00 90.31 85 LEU A CA 1
ATOM 701 C C . LEU A 1 85 ? 2.639 31.665 32.562 1.00 90.31 85 LEU A C 1
ATOM 703 O O . LEU A 1 85 ? 1.842 31.381 33.453 1.00 90.31 85 LEU A O 1
ATOM 707 N N . LEU A 1 86 ? 3.553 30.816 32.090 1.00 92.38 86 LEU A N 1
ATOM 708 C CA . LEU A 1 86 ? 3.810 29.472 32.593 1.00 92.38 86 LEU A CA 1
ATOM 709 C C . LEU A 1 86 ? 5.311 29.294 32.843 1.00 92.38 86 LEU A C 1
ATOM 711 O O . LEU A 1 86 ? 6.129 29.685 32.008 1.00 92.38 86 LEU A O 1
ATOM 715 N N . VAL A 1 87 ? 5.666 28.667 33.961 1.00 91.19 87 VAL A N 1
ATOM 716 C CA . VAL A 1 87 ? 7.028 28.196 34.245 1.00 91.19 87 VAL A CA 1
ATOM 717 C C . VAL A 1 87 ? 6.998 26.754 34.742 1.00 91.19 87 VAL A C 1
ATOM 719 O O . VAL A 1 87 ? 6.015 26.328 35.352 1.00 91.19 87 VAL A O 1
ATOM 722 N N . PHE A 1 88 ? 8.078 26.016 34.493 1.00 90.12 88 PHE A N 1
ATOM 723 C CA . PHE A 1 88 ? 8.289 24.674 35.027 1.00 90.12 88 PHE A CA 1
ATOM 724 C C . PHE A 1 88 ? 9.456 24.699 36.019 1.00 90.12 88 PHE A C 1
ATOM 726 O O . PHE A 1 88 ? 10.591 24.978 35.635 1.00 90.12 88 PHE A O 1
ATOM 733 N N . GLU A 1 89 ? 9.174 24.448 37.295 1.00 88.44 89 GLU A N 1
ATOM 734 C CA . GLU A 1 89 ? 10.136 24.523 38.402 1.00 88.44 89 GLU A CA 1
ATOM 735 C C . GLU A 1 89 ? 9.864 23.347 39.363 1.00 88.44 89 GLU A C 1
ATOM 737 O O . GLU A 1 89 ? 8.712 22.988 39.596 1.00 88.44 89 GLU A O 1
ATOM 742 N N . ASP A 1 90 ? 10.913 22.697 39.881 1.00 85.31 90 ASP A N 1
ATOM 743 C CA . ASP A 1 90 ? 10.820 21.577 40.840 1.00 85.31 90 ASP A CA 1
ATOM 744 C C . ASP A 1 90 ? 9.863 20.433 40.436 1.00 85.31 90 ASP A C 1
ATOM 746 O O . ASP A 1 90 ? 9.204 19.807 41.267 1.00 85.31 90 ASP A O 1
ATOM 750 N N . GLY A 1 91 ? 9.793 20.137 39.134 1.00 83.25 91 GLY A N 1
ATOM 751 C CA . GLY A 1 91 ? 8.960 19.059 38.595 1.00 83.25 91 GLY A CA 1
ATOM 752 C C . GLY A 1 91 ? 7.485 19.423 38.402 1.00 83.25 91 GLY A C 1
ATOM 753 O O . GLY A 1 91 ? 6.702 18.547 38.037 1.00 83.25 91 GLY A O 1
ATOM 754 N N . ARG A 1 92 ? 7.100 20.687 38.624 1.00 89.69 92 ARG A N 1
ATOM 755 C CA . ARG A 1 92 ? 5.713 21.165 38.554 1.00 89.69 92 ARG A CA 1
ATOM 756 C C . ARG A 1 92 ? 5.564 22.407 37.692 1.00 89.69 92 ARG A C 1
ATOM 758 O O . ARG A 1 92 ? 6.518 23.147 37.452 1.00 89.69 92 ARG A O 1
ATOM 765 N N . PHE A 1 93 ? 4.334 22.646 37.244 1.00 93.19 93 PHE A N 1
ATOM 766 C CA . PHE A 1 93 ? 3.984 23.845 36.495 1.00 93.19 93 PHE A CA 1
ATOM 767 C C . PHE A 1 93 ? 3.318 24.893 37.380 1.00 93.19 93 PHE A C 1
ATOM 769 O O . PHE A 1 93 ? 2.311 24.623 38.032 1.00 93.19 93 PHE A O 1
ATOM 776 N N . PHE A 1 94 ? 3.822 26.122 37.296 1.00 93.06 94 PHE A N 1
ATOM 777 C CA . PHE A 1 94 ? 3.236 27.281 37.959 1.00 93.06 94 PHE A CA 1
ATOM 778 C C . PHE A 1 94 ? 2.772 28.298 36.923 1.00 93.06 94 PHE A C 1
ATOM 780 O O . PHE A 1 94 ? 3.513 28.647 36.000 1.00 93.06 94 PHE A O 1
ATOM 787 N N . CYS A 1 95 ? 1.549 28.797 37.087 1.00 92.44 95 CYS A N 1
ATOM 788 C CA . CYS A 1 95 ? 0.942 29.765 36.182 1.00 92.44 95 CYS A CA 1
ATOM 789 C C . CYS A 1 95 ? 0.684 31.103 36.878 1.00 92.44 95 CYS A C 1
ATOM 791 O O . CYS A 1 95 ? 0.438 31.141 38.080 1.00 92.44 95 CYS A O 1
ATOM 793 N N . ASN A 1 96 ? 0.738 32.213 36.141 1.00 91.75 96 ASN A N 1
ATOM 794 C CA . ASN A 1 96 ? 0.450 33.541 36.680 1.00 91.75 96 ASN A CA 1
ATOM 795 C C . ASN A 1 96 ? -0.985 33.627 37.248 1.00 91.75 96 ASN A C 1
ATOM 797 O O . ASN A 1 96 ? -1.958 33.378 36.532 1.00 91.75 96 ASN A O 1
ATOM 801 N N . SER A 1 97 ? -1.127 34.034 38.515 1.00 89.06 97 SER A N 1
ATOM 802 C CA . SER A 1 97 ? -2.433 34.059 39.193 1.00 89.06 97 SER A CA 1
ATOM 803 C C . SER A 1 97 ? -3.431 35.013 38.543 1.00 89.06 97 SER A C 1
ATOM 805 O O . SER A 1 97 ? -4.615 34.702 38.501 1.00 89.06 97 SER A O 1
ATOM 807 N N . ALA A 1 98 ? -2.985 36.153 38.002 1.00 86.75 98 ALA A N 1
ATOM 808 C CA . ALA A 1 98 ? -3.883 37.117 37.365 1.00 86.75 98 ALA A CA 1
ATOM 809 C C . ALA A 1 98 ? -4.533 36.533 36.103 1.00 86.75 98 ALA A C 1
ATOM 811 O O . ALA A 1 98 ? -5.725 36.737 35.876 1.00 86.75 98 ALA A O 1
ATOM 812 N N . PHE A 1 99 ? -3.770 35.759 35.326 1.00 89.56 99 PHE A N 1
ATOM 813 C CA . PHE A 1 99 ? -4.288 35.046 34.161 1.00 89.56 99 PHE A CA 1
ATOM 814 C C . PHE A 1 99 ? -5.318 33.984 34.567 1.00 89.56 99 PHE A C 1
ATOM 816 O O . PHE A 1 99 ? -6.434 33.980 34.051 1.00 89.56 99 PHE A O 1
ATOM 823 N N . ILE A 1 100 ? -4.974 33.121 35.529 1.00 88.12 100 ILE A N 1
ATOM 824 C CA . ILE A 1 100 ? -5.866 32.046 35.985 1.00 88.12 100 ILE A CA 1
ATOM 825 C C . ILE A 1 100 ? -7.143 32.601 36.625 1.00 88.12 100 ILE A C 1
ATOM 827 O O . ILE A 1 100 ? -8.230 32.101 36.340 1.00 88.12 100 ILE A O 1
ATOM 831 N N . ASN A 1 101 ? -7.031 33.646 37.446 1.00 87.25 101 ASN A N 1
ATOM 832 C CA . ASN A 1 101 ? -8.177 34.302 38.076 1.00 87.25 101 ASN A CA 1
ATOM 833 C C . ASN A 1 101 ? -9.122 34.893 37.024 1.00 87.25 101 ASN A C 1
ATOM 835 O O . ASN A 1 101 ? -10.334 34.713 37.121 1.00 87.25 101 ASN A O 1
ATOM 839 N N . GLN A 1 102 ? -8.571 35.531 35.983 1.00 85.56 102 GLN A N 1
ATOM 840 C CA . GLN A 1 102 ? -9.354 36.061 34.867 1.00 85.56 102 GLN A CA 1
ATOM 841 C C . GLN A 1 102 ? -10.027 34.952 34.046 1.00 85.56 102 GLN A C 1
ATOM 843 O O . GLN A 1 102 ? -11.179 35.107 33.647 1.00 85.56 102 GLN A O 1
ATOM 848 N N . LEU A 1 103 ? -9.314 33.860 33.762 1.00 85.25 103 LEU A N 1
ATOM 849 C CA . LEU A 1 103 ? -9.812 32.786 32.903 1.00 85.25 103 LEU A CA 1
ATOM 850 C C . LEU A 1 103 ? -10.880 31.927 33.595 1.00 85.25 103 LEU A C 1
ATOM 852 O O . LEU A 1 103 ? -11.871 31.562 32.968 1.00 85.25 103 LEU A O 1
ATOM 856 N N . LEU A 1 104 ? -10.666 31.579 34.868 1.00 82.75 104 LEU A N 1
ATOM 857 C CA . LEU A 1 104 ? -11.494 30.617 35.605 1.00 82.75 104 LEU A CA 1
ATOM 858 C C . LEU A 1 104 ? -12.488 31.260 36.582 1.00 82.75 104 LEU A C 1
ATOM 860 O O . LEU A 1 104 ? -13.176 30.520 37.283 1.00 82.75 104 LEU A O 1
ATOM 864 N N . ASP A 1 105 ? -12.555 32.594 36.649 1.00 84.06 105 ASP A N 1
ATOM 865 C CA . ASP A 1 105 ? -13.364 33.343 37.628 1.00 84.06 105 ASP A CA 1
ATOM 866 C C . ASP A 1 105 ? -13.085 32.881 39.077 1.00 84.06 105 ASP A C 1
ATOM 868 O O . ASP A 1 105 ? -13.976 32.509 39.843 1.00 84.06 105 ASP A O 1
ATOM 872 N N . LYS A 1 106 ? -11.792 32.831 39.429 1.00 82.12 106 LYS A N 1
ATOM 873 C CA . LYS A 1 106 ? -11.271 32.426 40.749 1.00 82.12 106 LYS A CA 1
ATOM 874 C C . LYS A 1 106 ? -10.474 33.570 41.393 1.00 82.12 106 LYS A C 1
ATOM 876 O O . LYS A 1 106 ? -10.132 34.538 40.723 1.00 82.12 106 LYS A O 1
ATOM 881 N N . ASP A 1 107 ? -10.180 33.457 42.690 1.00 84.19 107 ASP A N 1
ATOM 882 C CA . ASP A 1 107 ? -9.445 34.474 43.465 1.00 84.19 107 ASP A CA 1
ATOM 883 C C . ASP A 1 107 ? -8.277 33.843 44.245 1.00 84.19 107 ASP A C 1
ATOM 885 O O . ASP A 1 107 ? -8.284 33.743 45.474 1.00 84.19 107 ASP A O 1
ATOM 889 N N . TYR A 1 108 ? -7.286 33.323 43.515 1.00 85.19 108 TYR A N 1
ATOM 890 C CA . TYR A 1 108 ? -6.052 32.818 44.115 1.00 85.19 108 TYR A CA 1
ATOM 891 C C . TYR A 1 108 ? -5.167 33.978 44.591 1.00 85.19 108 TYR A C 1
ATOM 893 O O . TYR A 1 108 ? -4.873 34.902 43.828 1.00 85.19 108 TYR A O 1
ATOM 901 N N . SER A 1 109 ? -4.712 33.913 45.846 1.00 76.94 109 SER A N 1
ATOM 902 C CA . SER A 1 109 ? -3.810 34.896 46.455 1.00 76.94 109 SER A CA 1
ATOM 903 C C . SER A 1 109 ? -2.338 34.575 46.162 1.00 76.94 109 SER A C 1
ATOM 905 O O . SER A 1 109 ? -1.883 33.487 46.506 1.00 76.94 109 SER A O 1
ATOM 907 N N . GLY A 1 110 ? -1.578 35.526 45.610 1.00 83.88 110 GLY A N 1
ATOM 908 C CA . GLY A 1 110 ? -0.147 35.380 45.288 1.00 83.88 110 GLY A CA 1
ATOM 909 C C . GLY A 1 110 ? 0.154 35.624 43.806 1.00 83.88 110 GLY A C 1
ATOM 910 O O . GLY A 1 110 ? -0.767 35.806 43.015 1.00 83.88 110 GLY A O 1
ATOM 911 N N . ASP A 1 111 ? 1.433 35.621 43.416 1.00 86.25 111 ASP A N 1
ATOM 912 C CA . ASP A 1 111 ? 1.850 35.946 42.037 1.00 86.25 111 ASP A CA 1
ATOM 913 C C . ASP A 1 111 ? 1.717 34.762 41.057 1.00 86.25 111 ASP A C 1
ATOM 915 O O . ASP A 1 111 ? 1.589 34.966 39.845 1.00 86.25 111 ASP A O 1
ATOM 919 N N . ARG A 1 112 ? 1.745 33.522 41.567 1.00 90.56 112 ARG A N 1
ATOM 920 C CA . ARG A 1 112 ? 1.617 32.280 40.789 1.00 90.56 112 ARG A CA 1
ATOM 921 C C . ARG A 1 112 ? 0.748 31.244 41.512 1.00 90.56 112 ARG A C 1
ATOM 923 O O . ARG A 1 112 ? 0.705 31.234 42.739 1.00 90.56 112 ARG A O 1
ATOM 930 N N . VAL A 1 113 ? 0.129 30.350 40.744 1.00 90.69 113 VAL A N 1
ATOM 931 C CA . VAL A 1 113 ? -0.688 29.210 41.194 1.00 90.69 113 VAL A CA 1
ATOM 932 C C . VAL A 1 113 ? -0.046 27.912 40.705 1.00 90.69 113 VAL A C 1
ATOM 934 O O . VAL A 1 113 ? 0.320 27.831 39.529 1.00 90.69 113 VAL A O 1
ATOM 937 N N . ASP A 1 114 ? 0.090 26.913 41.582 1.00 91.94 114 ASP A N 1
ATOM 938 C CA . ASP A 1 114 ? 0.444 25.540 41.187 1.00 91.94 114 ASP A CA 1
ATOM 939 C C . ASP A 1 114 ? -0.739 24.940 40.418 1.00 91.94 114 ASP A C 1
ATOM 941 O O . ASP A 1 114 ? -1.870 24.908 40.910 1.00 91.94 114 ASP A O 1
ATOM 945 N N . LEU A 1 115 ? -0.505 24.502 39.181 1.00 90.38 115 LEU A N 1
ATOM 946 C CA . LEU A 1 115 ? -1.586 24.003 38.337 1.00 90.38 115 LEU A CA 1
ATOM 947 C C . LEU A 1 115 ? -2.207 22.706 38.874 1.00 90.38 115 LEU A C 1
ATOM 949 O O . LEU A 1 115 ? -3.388 22.469 38.619 1.00 90.38 115 LEU A O 1
ATOM 953 N N . GLU A 1 116 ? -1.476 21.912 39.664 1.00 86.88 116 GLU A N 1
ATOM 954 C CA . GLU A 1 116 ? -2.031 20.719 40.319 1.00 86.88 116 GLU A CA 1
ATOM 955 C C . GLU A 1 116 ? -3.092 21.079 41.382 1.00 86.88 116 GLU A C 1
ATOM 957 O O . GLU A 1 116 ? -4.002 20.293 41.652 1.00 86.88 116 GLU A O 1
ATOM 962 N N . GLU A 1 117 ? -3.049 22.291 41.950 1.00 86.88 117 GLU A N 1
ATOM 963 C CA . GLU A 1 117 ? -4.023 22.759 42.949 1.00 86.88 117 GLU A CA 1
ATOM 964 C C . GLU A 1 117 ? -5.369 23.176 42.336 1.00 86.88 117 GLU A C 1
ATOM 966 O O . GLU A 1 117 ? -6.344 23.411 43.056 1.00 86.88 117 GLU A O 1
ATOM 971 N N . LEU A 1 118 ? -5.468 23.250 41.003 1.00 83.56 118 LEU A N 1
ATOM 972 C CA . LEU A 1 118 ? -6.703 23.658 40.333 1.00 83.56 118 LEU A CA 1
ATOM 973 C C . LEU A 1 118 ? -7.836 22.631 40.461 1.00 83.56 118 LEU A C 1
ATOM 975 O O . LEU A 1 118 ? -8.995 23.000 40.238 1.00 83.56 118 LEU A O 1
ATOM 979 N N . GLY A 1 119 ? -7.510 21.386 40.829 1.00 83.69 119 GLY A N 1
ATOM 980 C CA . GLY A 1 119 ? -8.448 20.264 40.904 1.00 83.69 119 GLY A CA 1
ATOM 981 C C . GLY A 1 119 ? -8.790 19.650 39.543 1.00 83.69 119 GLY A C 1
ATOM 982 O O . GLY A 1 119 ? -9.775 18.923 39.445 1.00 83.69 119 GLY A O 1
ATOM 983 N N . TYR A 1 120 ? -7.998 19.962 38.515 1.00 86.88 120 TYR A N 1
ATOM 984 C CA . TYR A 1 120 ? -8.080 19.391 37.171 1.00 86.88 120 TYR A CA 1
ATOM 985 C C . TYR A 1 120 ? -6.913 18.436 36.927 1.00 86.88 120 TYR A C 1
ATOM 987 O O . TYR A 1 120 ? -5.894 18.507 37.616 1.00 86.88 120 TYR A O 1
ATOM 995 N N . GLU A 1 121 ? -7.050 17.565 35.931 1.00 87.38 121 GLU A N 1
ATOM 996 C CA . GLU A 1 121 ? -5.928 16.753 35.477 1.00 87.38 121 GLU A CA 1
ATOM 997 C C . GLU A 1 121 ? -4.917 17.633 34.732 1.00 87.38 121 GLU A C 1
ATOM 999 O O . GLU A 1 121 ? -5.275 18.424 33.855 1.00 87.38 121 GLU A O 1
ATOM 1004 N N . VAL A 1 122 ? -3.644 17.509 35.111 1.00 88.81 122 VAL A N 1
ATOM 1005 C CA . VAL A 1 122 ? -2.535 18.273 34.537 1.00 88.81 122 VAL A CA 1
ATOM 1006 C C . VAL A 1 122 ? -1.579 17.310 33.853 1.00 88.81 122 VAL A C 1
ATOM 1008 O O . VAL A 1 122 ? -0.982 16.445 34.491 1.00 88.81 122 VAL A O 1
ATOM 1011 N N . LEU A 1 123 ? -1.407 17.482 32.545 1.00 89.62 123 LEU A N 1
ATOM 1012 C CA . LEU A 1 123 ? -0.526 16.658 31.731 1.00 89.62 123 LEU A CA 1
ATOM 1013 C C . LEU A 1 123 ? 0.729 17.441 31.350 1.00 89.62 123 LEU A C 1
ATOM 1015 O O . LEU A 1 123 ? 0.667 18.559 30.829 1.00 89.62 123 LEU A O 1
ATOM 1019 N N . ASN A 1 124 ? 1.881 16.815 31.587 1.00 88.69 124 ASN A N 1
ATOM 1020 C CA . ASN A 1 124 ? 3.193 17.374 31.299 1.00 88.69 124 ASN A CA 1
ATOM 1021 C C . ASN A 1 124 ? 3.733 16.861 29.957 1.00 88.69 124 ASN A C 1
ATOM 1023 O O . ASN A 1 124 ? 4.111 15.694 29.833 1.00 88.69 124 ASN A O 1
ATOM 1027 N N . TYR A 1 125 ? 3.830 17.751 28.967 1.00 89.25 125 TYR A N 1
ATOM 1028 C CA . TYR A 1 125 ? 4.511 17.471 27.709 1.00 89.25 125 TYR A CA 1
ATOM 1029 C C . TYR A 1 125 ? 5.982 17.911 27.764 1.00 89.25 125 TYR A C 1
ATOM 1031 O O . TYR A 1 125 ? 6.323 19.063 27.473 1.00 89.25 125 TYR A O 1
ATOM 1039 N N . ASN A 1 126 ? 6.867 16.967 28.106 1.00 82.19 126 ASN A N 1
ATOM 1040 C CA . ASN A 1 126 ? 8.331 17.118 28.109 1.00 82.19 126 ASN A CA 1
ATOM 1041 C C . ASN A 1 126 ? 8.841 18.380 28.828 1.00 82.19 126 ASN A C 1
ATOM 1043 O O . ASN A 1 126 ? 9.806 18.983 28.369 1.00 82.19 126 ASN A O 1
ATOM 1047 N N . ASN A 1 127 ? 8.187 18.803 29.910 1.00 86.81 127 ASN A N 1
ATOM 1048 C CA . ASN A 1 127 ? 8.502 20.001 30.699 1.00 86.81 127 ASN A CA 1
ATOM 1049 C C . ASN A 1 127 ? 8.387 21.326 29.921 1.00 86.81 127 ASN A C 1
ATOM 1051 O O . ASN A 1 127 ? 8.816 22.368 30.405 1.00 86.81 127 ASN A O 1
ATOM 1055 N N . ARG A 1 128 ? 7.819 21.294 28.709 1.00 88.00 128 ARG A N 1
ATOM 1056 C CA . ARG A 1 128 ? 7.747 22.439 27.787 1.00 88.00 128 ARG A CA 1
ATOM 1057 C C . ARG A 1 128 ? 6.330 22.939 27.586 1.00 88.00 128 ARG A C 1
ATOM 1059 O O . ARG A 1 128 ? 6.138 24.110 27.315 1.00 88.00 128 ARG A O 1
ATOM 1066 N N . MET A 1 129 ? 5.329 22.078 27.706 1.00 92.44 129 MET A N 1
ATOM 1067 C CA . MET A 1 129 ? 3.933 22.469 27.542 1.00 92.44 129 MET A CA 1
ATOM 1068 C C . MET A 1 129 ? 3.084 21.776 28.600 1.00 92.44 129 MET A C 1
ATOM 1070 O O . MET A 1 129 ? 3.252 20.587 28.869 1.00 92.44 129 MET A O 1
ATOM 1074 N N . CYS A 1 130 ? 2.182 22.542 29.197 1.00 93.50 130 CYS A N 1
ATOM 1075 C CA . CYS A 1 130 ? 1.218 22.072 30.172 1.00 93.50 130 CYS A CA 1
ATOM 1076 C C . CYS A 1 130 ? -0.167 22.024 29.529 1.00 93.50 130 CYS A C 1
ATOM 1078 O O . CYS A 1 130 ? -0.582 22.980 28.868 1.00 93.50 130 CYS A O 1
ATOM 1080 N N . ILE A 1 131 ? -0.874 20.915 29.728 1.00 92.44 131 ILE A N 1
ATOM 1081 C CA . ILE A 1 131 ? -2.261 20.728 29.304 1.00 92.44 131 ILE A CA 1
ATOM 1082 C C . ILE A 1 131 ? -3.090 20.514 30.566 1.00 92.44 131 ILE A C 1
ATOM 1084 O O . ILE A 1 131 ? -2.889 19.536 31.279 1.00 92.44 131 ILE A O 1
ATOM 1088 N N . VAL A 1 132 ? -4.016 21.428 30.830 1.00 91.00 132 VAL A N 1
ATOM 1089 C CA . VAL A 1 132 ? -5.003 21.305 31.904 1.00 91.00 132 VAL A CA 1
ATOM 1090 C C . VAL A 1 132 ? -6.303 20.820 31.276 1.00 91.00 132 VAL A C 1
ATOM 1092 O O . VAL A 1 132 ? -6.934 21.559 30.510 1.00 91.00 132 VAL A O 1
ATOM 1095 N N . ASP A 1 133 ? -6.687 19.578 31.563 1.00 88.25 133 ASP A N 1
ATOM 1096 C CA . ASP A 1 133 ? -7.949 19.016 31.084 1.00 88.25 133 ASP A CA 1
ATOM 1097 C C . ASP A 1 133 ? -9.094 19.441 32.008 1.00 88.25 133 ASP A C 1
ATOM 1099 O O . ASP A 1 133 ? -9.166 19.054 33.175 1.00 88.25 133 ASP A O 1
ATOM 1103 N N . MET A 1 134 ? -9.987 20.282 31.483 1.00 85.06 134 MET A N 1
ATOM 1104 C CA . MET A 1 134 ? -11.175 20.749 32.202 1.00 85.06 134 MET A CA 1
ATOM 1105 C C . MET A 1 134 ? -12.431 19.952 31.818 1.00 85.06 134 MET A C 1
ATOM 1107 O O . MET A 1 134 ? -13.535 20.303 32.240 1.00 85.06 134 MET A O 1
ATOM 1111 N N . GLY A 1 135 ? -12.289 18.914 30.989 1.00 75.44 135 GLY A N 1
ATOM 1112 C CA . GLY A 1 135 ? -13.339 17.973 30.623 1.00 75.44 135 GLY A CA 1
ATOM 1113 C C . GLY A 1 135 ? -13.260 16.650 31.391 1.00 75.44 135 GLY A C 1
ATOM 1114 O O . GLY A 1 135 ? -12.438 16.456 32.275 1.00 75.44 135 GLY A O 1
ATOM 1115 N N . GLU A 1 136 ? -14.140 15.713 31.030 1.00 65.56 136 GLU A N 1
ATOM 1116 C CA . GLU A 1 136 ? -14.083 14.309 31.477 1.00 65.56 136 GLU A CA 1
ATOM 1117 C C . GLU A 1 136 ? -13.342 13.421 30.448 1.00 65.56 136 GLU A C 1
ATOM 1119 O O . GLU A 1 136 ? -13.680 12.245 30.284 1.00 65.56 136 GLU A O 1
ATOM 1124 N N . LYS A 1 137 ? -12.406 13.982 29.665 1.00 64.81 137 LYS A N 1
ATOM 1125 C CA . LYS A 1 137 ? -11.634 13.203 28.684 1.00 64.81 137 LYS A CA 1
ATOM 1126 C C . LYS A 1 137 ? -10.460 12.523 29.394 1.00 64.81 137 LYS A C 1
ATOM 1128 O O . LYS A 1 137 ? -9.857 13.078 30.292 1.00 64.81 137 LYS A O 1
ATOM 1133 N N . ASP A 1 138 ? -10.149 11.301 28.975 1.00 68.94 138 ASP A N 1
ATOM 1134 C CA . ASP A 1 138 ? -8.921 10.605 29.372 1.00 68.94 138 ASP A CA 1
ATOM 1135 C C . ASP A 1 138 ? -7.899 10.821 28.245 1.00 68.94 138 ASP A C 1
ATOM 1137 O O . ASP A 1 138 ? -8.004 10.220 27.165 1.00 68.94 138 ASP A O 1
ATOM 1141 N N . ILE A 1 139 ? -6.995 11.789 28.427 1.00 76.69 139 ILE A N 1
ATOM 1142 C CA . ILE A 1 139 ? -6.025 12.192 27.403 1.00 76.69 139 ILE A CA 1
ATOM 1143 C C . ILE A 1 139 ? -4.684 11.493 27.646 1.00 76.69 139 ILE A C 1
ATOM 1145 O O . ILE A 1 139 ? -3.860 11.903 28.457 1.00 76.69 139 ILE A O 1
ATOM 1149 N N . SER A 1 140 ? -4.393 10.486 26.824 1.00 81.50 140 SER A N 1
ATOM 1150 C CA . SER A 1 140 ? -3.069 9.856 26.770 1.00 81.50 140 SER A CA 1
ATOM 1151 C C . SER A 1 140 ? -2.095 10.680 25.918 1.00 81.50 140 SER A C 1
ATOM 1153 O O . SER A 1 140 ? -2.229 10.749 24.690 1.00 81.50 140 SER A O 1
ATOM 1155 N N . LEU A 1 141 ? -1.075 11.278 26.545 1.00 82.56 141 LEU A N 1
ATOM 1156 C CA . LEU A 1 141 ? 0.027 11.940 25.826 1.00 82.56 141 LEU A CA 1
ATOM 1157 C C . LEU A 1 141 ? 0.886 10.962 25.018 1.00 82.56 141 LEU A C 1
ATOM 1159 O O . LEU A 1 141 ? 1.463 11.359 24.010 1.00 82.56 141 LEU A O 1
ATOM 1163 N N . PHE A 1 142 ? 0.969 9.697 25.435 1.00 83.81 142 PHE A N 1
ATOM 1164 C CA . PHE A 1 142 ? 1.702 8.676 24.689 1.00 83.81 142 PHE A CA 1
ATOM 1165 C C . PHE A 1 142 ? 1.013 8.381 23.354 1.00 83.81 142 PHE A C 1
ATOM 1167 O O . PHE A 1 142 ? 1.648 8.453 22.303 1.00 83.81 142 PHE A O 1
ATOM 1174 N N . ASP A 1 143 ? -0.296 8.115 23.382 1.00 79.94 143 ASP A N 1
ATOM 1175 C CA . ASP A 1 143 ? -1.036 7.752 22.172 1.00 79.94 143 ASP A CA 1
ATOM 1176 C C . ASP A 1 143 ? -1.204 8.951 21.227 1.00 79.94 143 ASP A C 1
ATOM 1178 O O . ASP A 1 143 ? -1.293 8.761 20.017 1.00 79.94 143 ASP A O 1
ATOM 1182 N N . ASN A 1 144 ? -1.220 10.183 21.751 1.00 81.75 144 ASN A N 1
ATOM 1183 C CA . ASN A 1 144 ? -1.454 11.411 20.981 1.00 81.75 144 ASN A CA 1
ATOM 1184 C C . ASN A 1 144 ? -0.236 12.352 20.919 1.00 81.75 144 ASN A C 1
ATOM 1186 O O . ASN A 1 144 ? -0.369 13.568 20.738 1.00 81.75 144 ASN A O 1
ATOM 1190 N N . LEU A 1 145 ? 0.961 11.787 21.067 1.00 86.88 145 LEU A N 1
ATOM 1191 C CA . LEU A 1 145 ? 2.228 12.513 21.121 1.00 86.88 145 LEU A CA 1
ATOM 1192 C C . LEU A 1 145 ? 2.417 13.487 19.950 1.00 86.88 145 LEU A C 1
ATOM 1194 O O . LEU A 1 145 ? 2.903 14.603 20.120 1.00 86.88 145 LEU A O 1
ATOM 1198 N N . TYR A 1 146 ? 2.033 13.064 18.750 1.00 87.69 146 TYR A N 1
ATOM 1199 C CA . TYR A 1 146 ? 2.230 13.841 17.533 1.00 87.69 146 TYR A CA 1
ATOM 1200 C C . TYR A 1 146 ? 1.283 15.043 17.434 1.00 87.69 146 TYR A C 1
ATOM 1202 O O . TYR A 1 146 ? 1.704 16.125 17.027 1.00 87.69 146 TYR A O 1
ATOM 1210 N N . THR A 1 147 ? 0.035 14.891 17.885 1.00 87.31 147 THR A N 1
ATOM 1211 C CA . THR A 1 147 ? -0.916 16.008 17.973 1.00 87.31 147 THR A CA 1
ATOM 1212 C C . THR A 1 147 ? -0.479 17.021 19.037 1.00 87.31 147 THR A C 1
ATOM 1214 O O . THR A 1 147 ? -0.551 18.228 18.798 1.00 87.31 147 THR A O 1
ATOM 1217 N N . ALA A 1 148 ? 0.045 16.552 20.177 1.00 89.44 148 ALA A N 1
ATOM 1218 C CA . ALA A 1 148 ? 0.624 17.422 21.203 1.00 89.44 148 ALA A CA 1
ATOM 1219 C C . ALA A 1 148 ? 1.843 18.203 20.681 1.00 89.44 148 ALA A C 1
ATOM 1221 O O . ALA A 1 148 ? 1.958 19.402 20.928 1.00 89.44 148 ALA A O 1
ATOM 1222 N N . GLU A 1 149 ? 2.719 17.560 19.904 1.00 90.50 149 GLU A N 1
ATOM 1223 C CA . GLU A 1 149 ? 3.854 18.240 19.273 1.00 90.50 149 GLU A CA 1
ATOM 1224 C C . GLU A 1 149 ? 3.411 19.330 18.294 1.00 90.50 149 GLU A C 1
ATOM 1226 O O . GLU A 1 149 ? 3.951 20.434 18.331 1.00 90.50 149 GLU A O 1
ATOM 1231 N N . ALA A 1 150 ? 2.438 19.048 17.422 1.00 90.44 150 ALA A N 1
ATOM 1232 C CA . ALA A 1 150 ? 1.945 20.042 16.471 1.00 90.44 150 ALA A CA 1
ATOM 1233 C C . ALA A 1 150 ? 1.392 21.287 17.191 1.00 90.44 150 ALA A C 1
ATOM 1235 O O . ALA A 1 150 ? 1.685 22.416 16.789 1.00 90.44 150 ALA A O 1
ATOM 1236 N N . LEU A 1 151 ? 0.658 21.090 18.294 1.00 91.81 151 LEU A N 1
ATOM 1237 C CA . LEU A 1 151 ? 0.173 22.186 19.134 1.00 91.81 151 LEU A CA 1
ATOM 1238 C C . LEU A 1 151 ? 1.323 22.951 19.801 1.00 91.81 151 LEU A C 1
ATOM 1240 O O . LEU A 1 151 ? 1.329 24.181 19.777 1.00 91.81 151 LEU A O 1
ATOM 1244 N N . TYR A 1 152 ? 2.319 22.244 20.340 1.00 92.50 152 TYR A N 1
ATOM 1245 C CA . TYR A 1 152 ? 3.506 22.868 20.925 1.00 92.50 152 TYR A CA 1
ATOM 1246 C C . TYR A 1 152 ? 4.237 23.760 19.913 1.00 92.50 152 TYR A C 1
ATOM 1248 O O . TYR A 1 152 ? 4.515 24.922 20.213 1.00 92.50 152 TYR A O 1
ATOM 1256 N N . LEU A 1 153 ? 4.512 23.261 18.702 1.00 91.31 153 LEU A N 1
ATOM 1257 C CA . LEU A 1 153 ? 5.173 24.036 17.643 1.00 91.31 153 LEU A CA 1
ATOM 1258 C C . LEU A 1 153 ? 4.379 25.305 17.297 1.00 91.31 153 LEU A C 1
ATOM 1260 O O . LEU A 1 153 ? 4.963 26.384 17.178 1.00 91.31 153 LEU A O 1
ATOM 1264 N N . ARG A 1 154 ? 3.047 25.197 17.223 1.00 91.50 154 ARG A N 1
ATOM 1265 C CA . ARG A 1 154 ? 2.145 26.327 16.967 1.00 91.50 154 ARG A CA 1
ATOM 1266 C C . ARG A 1 154 ? 2.214 27.384 18.068 1.00 91.50 154 ARG A C 1
ATOM 1268 O O . ARG A 1 154 ? 2.436 28.556 17.775 1.00 91.50 154 ARG A O 1
ATOM 1275 N N . LEU A 1 155 ? 2.069 26.977 19.331 1.00 92.12 155 LEU A N 1
ATOM 1276 C CA . LEU A 1 155 ? 2.129 27.887 20.482 1.00 92.12 155 LEU A CA 1
ATOM 1277 C C . LEU A 1 155 ? 3.514 28.522 20.641 1.00 92.12 155 LEU A C 1
ATOM 1279 O O . LEU A 1 155 ? 3.625 29.670 21.065 1.00 92.12 155 LEU A O 1
ATOM 1283 N N . SER A 1 156 ? 4.562 27.804 20.240 1.00 90.50 156 SER A N 1
ATOM 1284 C CA . SER A 1 156 ? 5.945 28.290 20.224 1.00 90.50 156 SER A CA 1
ATOM 1285 C C . SER A 1 156 ? 6.223 29.322 19.123 1.00 90.50 156 SER A C 1
ATOM 1287 O O . SER A 1 156 ? 7.334 29.842 19.060 1.00 90.50 156 SER A O 1
ATOM 1289 N N . GLY A 1 157 ? 5.263 29.594 18.229 1.00 88.69 157 GLY A N 1
ATOM 1290 C CA . GLY A 1 157 ? 5.459 30.495 17.093 1.00 88.69 157 GLY A CA 1
ATOM 1291 C C . GLY A 1 157 ? 6.470 29.968 16.071 1.00 88.69 157 GLY A C 1
ATOM 1292 O O . GLY A 1 157 ? 7.189 30.763 15.472 1.00 88.69 157 GLY A O 1
ATOM 1293 N N . LYS A 1 158 ? 6.572 28.640 15.910 1.00 90.31 158 LYS A N 1
ATOM 1294 C CA . LYS A 1 158 ? 7.420 28.023 14.879 1.00 90.31 158 LYS A CA 1
ATOM 1295 C C . LYS A 1 158 ? 6.858 28.282 13.482 1.00 90.31 158 LYS A C 1
ATOM 1297 O O . LYS A 1 158 ? 5.670 28.573 13.322 1.00 90.31 158 LYS A O 1
ATOM 1302 N N . GLU A 1 159 ? 7.724 28.162 12.481 1.00 90.50 159 GLU A N 1
ATOM 1303 C CA . GLU A 1 159 ? 7.359 28.402 11.088 1.00 90.50 159 GLU A CA 1
ATOM 1304 C C . GLU A 1 159 ? 6.303 27.398 10.616 1.00 90.50 159 GLU A C 1
ATOM 1306 O O . GLU A 1 159 ? 6.217 26.266 11.101 1.00 90.50 159 GLU A O 1
ATOM 1311 N N . GLN A 1 160 ? 5.508 27.798 9.625 1.00 86.38 160 GLN A N 1
ATOM 1312 C CA . GLN A 1 160 ? 4.458 26.940 9.073 1.00 86.38 160 GLN A CA 1
ATOM 1313 C C . GLN A 1 160 ? 5.024 25.610 8.539 1.00 86.38 160 GLN A C 1
ATOM 1315 O O . GLN A 1 160 ? 4.411 24.563 8.736 1.00 86.38 160 GLN A O 1
ATOM 1320 N N . GLU A 1 161 ? 6.232 25.629 7.963 1.00 86.56 161 GLU A N 1
ATOM 1321 C CA . GLU A 1 161 ? 6.937 24.425 7.503 1.00 86.56 161 GLU A CA 1
ATOM 1322 C C . GLU A 1 161 ? 7.202 23.425 8.646 1.00 86.56 161 GLU A C 1
ATOM 1324 O O . GLU A 1 161 ? 7.062 22.217 8.446 1.00 86.56 161 GLU A O 1
ATOM 1329 N N . ASP A 1 162 ? 7.543 23.894 9.853 1.00 88.38 162 ASP A N 1
ATOM 1330 C CA . ASP A 1 162 ? 7.771 23.021 11.013 1.00 88.38 162 ASP A CA 1
ATOM 1331 C C . ASP A 1 162 ? 6.482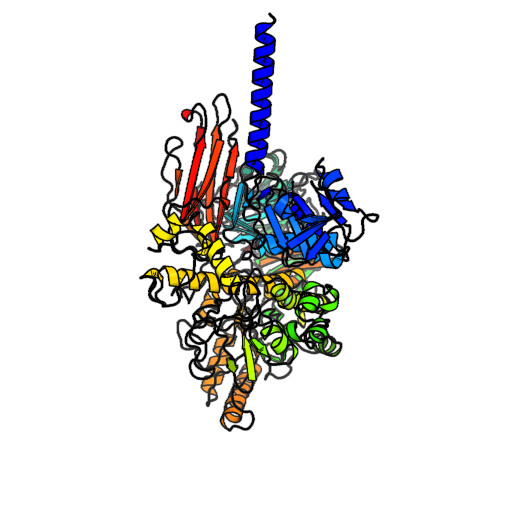 22.294 11.417 1.00 88.38 162 ASP A C 1
ATOM 1333 O O . ASP A 1 162 ? 6.495 21.098 11.721 1.00 88.38 162 ASP A O 1
ATOM 1337 N N . ILE A 1 163 ? 5.361 23.018 11.392 1.00 87.69 163 ILE A N 1
ATOM 1338 C CA . ILE A 1 163 ? 4.036 22.511 11.765 1.00 87.69 163 ILE A CA 1
ATOM 1339 C C . ILE A 1 163 ? 3.531 21.513 10.715 1.00 87.69 163 ILE A C 1
ATOM 1341 O O . ILE A 1 163 ? 3.041 20.439 11.064 1.00 87.69 163 ILE A O 1
ATOM 1345 N N . GLU A 1 164 ? 3.686 21.824 9.427 1.00 84.81 164 GLU A N 1
ATOM 1346 C CA . GLU A 1 164 ? 3.292 20.944 8.318 1.00 84.81 164 GLU A CA 1
ATOM 1347 C C . GLU A 1 164 ? 4.101 19.647 8.284 1.00 84.81 164 GLU A C 1
ATOM 1349 O O . GLU A 1 164 ? 3.593 18.615 7.848 1.00 84.81 164 GLU A O 1
ATOM 1354 N N . ASN A 1 165 ? 5.337 19.666 8.785 1.00 86.00 165 ASN A N 1
ATOM 1355 C CA . ASN A 1 165 ? 6.187 18.483 8.862 1.00 86.00 165 ASN A CA 1
ATOM 1356 C C . ASN A 1 165 ? 6.029 17.675 10.155 1.00 86.00 165 ASN A C 1
ATOM 1358 O O . ASN A 1 165 ? 6.552 16.552 10.214 1.00 86.00 165 ASN A O 1
ATOM 1362 N N . ALA A 1 166 ? 5.311 18.192 11.157 1.00 85.88 166 ALA A N 1
ATOM 1363 C CA . ALA A 1 166 ? 4.963 17.428 12.347 1.00 85.88 166 ALA A CA 1
ATOM 1364 C C . ALA A 1 166 ? 4.188 16.161 11.958 1.00 85.88 166 ALA A C 1
ATOM 1366 O O . ALA A 1 166 ? 3.403 16.145 11.012 1.00 85.88 166 ALA A O 1
ATOM 1367 N N . PHE A 1 167 ? 4.414 15.061 12.671 1.00 85.12 167 PHE A N 1
ATOM 1368 C CA . PHE A 1 167 ? 3.617 13.857 12.449 1.00 85.12 167 PHE A CA 1
ATOM 1369 C C . PHE A 1 167 ? 2.152 14.113 12.840 1.00 85.12 167 PHE A C 1
ATOM 1371 O O . PHE A 1 167 ? 1.874 14.977 13.670 1.00 85.12 167 PHE A O 1
ATOM 1378 N N . VAL A 1 168 ? 1.220 13.351 12.267 1.00 80.81 168 VAL A N 1
ATOM 1379 C CA . VAL A 1 168 ? -0.196 13.409 12.644 1.00 80.81 168 VAL A CA 1
ATOM 1380 C C . VAL A 1 168 ? -0.715 12.047 13.044 1.00 80.81 168 VAL A C 1
ATOM 1382 O O . VAL A 1 168 ? -0.230 10.997 12.620 1.00 80.81 168 VAL A O 1
ATOM 1385 N N . ASP A 1 169 ? -1.743 12.094 13.871 1.00 79.31 169 ASP A N 1
ATOM 1386 C CA . ASP A 1 169 ? -2.457 10.929 14.333 1.00 79.31 169 ASP A CA 1
ATOM 1387 C C . ASP A 1 169 ? -3.384 10.364 13.256 1.00 79.31 169 ASP A C 1
ATOM 1389 O O . ASP A 1 169 ? -4.212 11.065 12.675 1.00 79.31 169 ASP A O 1
ATOM 1393 N N . LEU A 1 170 ? -3.270 9.057 13.021 1.00 84.62 170 LEU A N 1
ATOM 1394 C CA . LEU A 1 170 ? -4.055 8.358 12.007 1.00 84.62 170 LEU A CA 1
ATOM 1395 C C . LEU A 1 170 ? -5.373 7.809 12.582 1.00 84.62 170 LEU A C 1
ATOM 1397 O O . LEU A 1 170 ? -5.414 7.388 13.743 1.00 84.62 170 LEU A O 1
ATOM 1401 N N . PRO A 1 171 ? -6.452 7.771 11.784 1.00 85.06 171 PRO A N 1
ATOM 1402 C CA . PRO A 1 171 ? -7.751 7.262 12.189 1.00 85.06 171 PRO A CA 1
ATOM 1403 C C . PRO A 1 171 ? -7.782 5.737 12.256 1.00 85.06 171 PRO A C 1
ATOM 1405 O O . PRO A 1 171 ? -7.320 5.051 11.350 1.00 85.06 171 PRO A O 1
ATOM 1408 N N . TYR A 1 172 ? -8.429 5.203 13.287 1.00 87.44 172 TYR A N 1
ATOM 1409 C CA . TYR A 1 172 ? -8.721 3.770 13.374 1.00 87.44 172 TYR A CA 1
ATOM 1410 C C . TYR A 1 172 ? -9.986 3.393 12.600 1.00 87.44 172 TYR A C 1
ATOM 1412 O O . TYR A 1 172 ? -10.185 2.231 12.274 1.00 87.44 172 TYR A O 1
ATOM 1420 N N . LEU A 1 173 ? -10.867 4.351 12.308 1.00 89.62 173 LEU A N 1
ATOM 1421 C CA . LEU A 1 173 ? -12.154 4.084 11.674 1.00 89.62 173 LEU A CA 1
ATOM 1422 C C . LEU A 1 173 ? -12.487 5.189 10.671 1.00 89.62 173 LEU A C 1
ATOM 1424 O O . LEU A 1 173 ? -12.352 6.367 10.968 1.00 89.62 173 LEU A O 1
ATOM 1428 N N . ILE A 1 174 ? -12.967 4.830 9.489 1.00 88.62 174 ILE A N 1
ATOM 1429 C CA . ILE A 1 174 ? -13.444 5.772 8.471 1.00 88.62 174 ILE A CA 1
ATOM 1430 C C . ILE A 1 174 ? -14.853 5.347 8.083 1.00 88.62 174 ILE A C 1
ATOM 1432 O O . ILE A 1 174 ? -15.060 4.220 7.647 1.00 88.62 174 ILE A O 1
ATOM 1436 N N . SER A 1 175 ? -15.847 6.216 8.241 1.00 89.00 175 SER A N 1
ATOM 1437 C CA . SER A 1 175 ? -17.249 5.896 7.992 1.00 89.00 175 SER A CA 1
ATOM 1438 C C . SER A 1 175 ? -18.033 7.077 7.454 1.00 89.00 175 SER A C 1
ATOM 1440 O O . SER A 1 175 ? -17.940 8.171 7.981 1.00 89.00 175 SER A O 1
ATOM 1442 N N . ASN A 1 176 ? -18.947 6.845 6.517 1.00 86.31 176 ASN A N 1
ATOM 1443 C CA . ASN A 1 176 ? -19.863 7.899 6.081 1.00 86.31 176 ASN A CA 1
ATOM 1444 C C . ASN A 1 176 ? -20.976 8.238 7.096 1.00 86.31 176 ASN A C 1
ATOM 1446 O O . ASN A 1 176 ? -21.863 9.045 6.822 1.00 86.31 176 ASN A O 1
ATOM 1450 N N . GLY A 1 177 ? -20.993 7.573 8.258 1.00 86.44 177 GLY A N 1
ATOM 1451 C CA . GLY A 1 177 ? -21.995 7.765 9.307 1.00 86.44 177 GLY A CA 1
ATOM 1452 C C . GLY A 1 177 ? -23.406 7.287 8.946 1.00 86.44 177 GLY A C 1
ATOM 1453 O O . GLY A 1 177 ? -24.316 7.453 9.755 1.00 86.44 177 GLY A O 1
ATOM 1454 N N . ARG A 1 178 ? -23.605 6.698 7.759 1.00 88.44 178 ARG A N 1
ATOM 1455 C CA . ARG A 1 178 ? -24.917 6.266 7.255 1.00 88.44 178 ARG A CA 1
ATOM 1456 C C . ARG A 1 178 ? -24.994 4.762 7.025 1.00 88.44 178 ARG A C 1
ATOM 1458 O O . ARG A 1 178 ? -25.974 4.156 7.433 1.00 88.44 178 ARG A O 1
ATOM 1465 N N . ASN A 1 179 ? -24.017 4.166 6.345 1.00 91.38 179 ASN A N 1
ATOM 1466 C CA . ASN A 1 179 ? -24.079 2.757 5.942 1.00 91.38 179 ASN A CA 1
ATOM 1467 C C . ASN A 1 179 ? -22.740 2.122 5.521 1.00 91.38 179 ASN A C 1
ATOM 1469 O O . ASN A 1 179 ? -22.731 0.929 5.222 1.00 91.38 179 ASN A O 1
ATOM 1473 N N . ASN A 1 180 ? -21.632 2.868 5.477 1.00 93.00 180 ASN A N 1
ATOM 1474 C CA . ASN A 1 180 ? -20.313 2.335 5.125 1.00 93.00 180 ASN A CA 1
ATOM 1475 C C . ASN A 1 180 ? -19.293 2.655 6.215 1.00 93.00 180 ASN A C 1
ATOM 1477 O O . ASN A 1 180 ? -19.268 3.780 6.729 1.00 93.00 180 ASN A O 1
ATOM 1481 N N . ALA A 1 181 ? -18.441 1.690 6.549 1.00 93.81 181 ALA A N 1
ATOM 1482 C CA . ALA A 1 181 ? -17.305 1.894 7.434 1.00 93.81 181 ALA A CA 1
ATOM 1483 C C . ALA A 1 181 ? -16.137 0.948 7.137 1.00 93.81 181 ALA A C 1
ATOM 1485 O O . ALA A 1 181 ? -16.335 -0.209 6.771 1.00 93.81 181 ALA A O 1
ATOM 1486 N N . VAL A 1 182 ? -14.923 1.439 7.371 1.00 94.56 182 VAL A N 1
ATOM 1487 C CA . VAL A 1 182 ? -13.677 0.673 7.361 1.00 94.56 182 VAL A CA 1
ATOM 1488 C C . VAL A 1 182 ? -12.959 0.924 8.678 1.00 94.56 182 VAL A C 1
ATOM 1490 O O . VAL A 1 182 ? -12.600 2.059 8.983 1.00 94.56 182 VAL A O 1
ATOM 1493 N N . PHE A 1 183 ? -12.785 -0.131 9.463 1.00 95.19 183 PHE A N 1
ATOM 1494 C CA . PHE A 1 183 ? -11.958 -0.154 10.659 1.00 95.19 183 PHE A CA 1
ATOM 1495 C C . PHE A 1 183 ? -10.566 -0.683 10.302 1.00 95.19 183 PHE A C 1
ATOM 1497 O O . PHE A 1 183 ? -10.457 -1.715 9.645 1.00 95.19 183 PHE A O 1
ATOM 1504 N N . TYR A 1 184 ? -9.522 0.001 10.752 1.00 94.19 184 TYR A N 1
ATOM 1505 C CA . TYR A 1 184 ? -8.123 -0.391 10.629 1.00 94.19 184 TYR A CA 1
ATOM 1506 C C . TYR A 1 184 ? -7.651 -0.860 11.998 1.00 94.19 184 TYR A C 1
ATOM 1508 O O . TYR A 1 184 ? -7.704 -0.094 12.959 1.00 94.19 184 TYR A O 1
ATOM 1516 N N . SER A 1 185 ? -7.189 -2.106 12.103 1.00 92.94 185 SER A N 1
ATOM 1517 C CA . SER A 1 185 ? -6.688 -2.618 13.384 1.00 92.94 185 SER A CA 1
ATOM 1518 C C . SER A 1 185 ? -5.432 -1.872 13.844 1.00 92.94 185 SER A C 1
ATOM 1520 O O . SER A 1 185 ? -5.172 -1.805 15.038 1.00 92.94 185 SER A O 1
ATOM 1522 N N . GLU A 1 186 ? -4.645 -1.361 12.891 1.00 92.12 186 GLU A N 1
ATOM 1523 C CA . GLU A 1 186 ? -3.460 -0.539 13.138 1.00 92.12 186 GLU A CA 1
ATOM 1524 C C . GLU A 1 186 ? -3.163 0.347 11.910 1.00 92.12 186 GLU A C 1
ATOM 1526 O O . GLU A 1 186 ? -2.534 -0.107 10.948 1.00 92.12 186 GLU A O 1
ATOM 1531 N N . PRO A 1 187 ? -3.632 1.607 11.882 1.00 90.50 187 PRO A N 1
ATOM 1532 C CA . PRO A 1 187 ? -3.519 2.459 10.701 1.00 90.50 187 PRO A CA 1
ATOM 1533 C C . PRO A 1 187 ? -2.077 2.878 10.376 1.00 90.50 187 PRO A C 1
ATOM 1535 O O . PRO A 1 187 ? -1.781 3.143 9.210 1.00 90.50 187 PRO A O 1
ATOM 1538 N N . SER A 1 188 ? -1.148 2.868 11.345 1.00 89.31 188 SER A N 1
ATOM 1539 C CA . SER A 1 188 ? 0.282 3.139 11.082 1.00 89.31 188 SER A CA 1
ATOM 1540 C C . SER A 1 188 ? 0.963 2.060 10.234 1.00 89.31 188 SER A C 1
ATOM 1542 O O . SER A 1 188 ? 2.075 2.246 9.742 1.00 89.31 188 SER A O 1
ATOM 1544 N N . LEU A 1 189 ? 0.271 0.944 10.011 1.00 92.81 189 LEU A N 1
ATOM 1545 C CA . LEU A 1 189 ? 0.691 -0.132 9.133 1.00 92.81 189 LEU A CA 1
ATOM 1546 C C . LEU A 1 189 ? -0.071 -0.156 7.795 1.00 92.81 189 LEU A C 1
ATOM 1548 O O . LEU A 1 189 ? 0.072 -1.096 7.025 1.00 92.81 189 LEU A O 1
ATOM 1552 N N . ASN A 1 190 ? -0.874 0.854 7.464 1.00 93.44 190 ASN A N 1
ATOM 1553 C CA . ASN A 1 190 ? -1.541 0.925 6.164 1.00 93.44 190 ASN A CA 1
ATOM 1554 C C . ASN A 1 190 ? -0.972 2.099 5.347 1.00 93.44 190 ASN A C 1
ATOM 1556 O O . ASN A 1 190 ? -1.145 3.261 5.707 1.00 93.44 190 ASN A O 1
ATOM 1560 N N . LEU A 1 191 ? -0.241 1.808 4.263 1.00 93.69 191 LEU A N 1
ATOM 1561 C CA . LEU A 1 191 ? 0.398 2.851 3.443 1.00 93.69 191 LEU A CA 1
ATOM 1562 C C . LEU A 1 191 ? -0.621 3.726 2.705 1.00 93.69 191 LEU A C 1
ATOM 1564 O O . LEU A 1 191 ? -0.384 4.922 2.549 1.00 93.69 191 LEU A O 1
ATOM 1568 N N . GLY A 1 192 ? -1.756 3.149 2.298 1.00 92.38 192 GLY A N 1
ATOM 1569 C CA . GLY A 1 192 ? -2.867 3.867 1.674 1.00 92.38 192 GLY A CA 1
ATOM 1570 C C . GLY A 1 192 ? -3.351 5.017 2.541 1.00 92.38 192 GLY A C 1
ATOM 1571 O O . GLY A 1 192 ? -3.273 6.176 2.143 1.00 92.38 192 GLY A O 1
ATOM 1572 N N . ILE A 1 193 ? -3.780 4.705 3.765 1.00 89.44 193 ILE A N 1
ATOM 1573 C CA . ILE A 1 193 ? -4.314 5.719 4.679 1.00 89.44 193 ILE A CA 1
ATOM 1574 C C . ILE A 1 193 ? -3.247 6.709 5.154 1.00 89.44 193 ILE A C 1
ATOM 1576 O O . ILE A 1 193 ? -3.528 7.899 5.270 1.00 89.44 193 ILE A O 1
ATOM 1580 N N . GLN A 1 194 ? -2.016 6.240 5.385 1.00 92.06 194 GLN A N 1
ATOM 1581 C CA . GLN A 1 194 ? -0.902 7.111 5.752 1.00 92.06 194 GLN A CA 1
ATOM 1582 C C . GLN A 1 194 ? -0.643 8.153 4.674 1.00 92.06 194 GLN A C 1
ATOM 1584 O O . GLN A 1 194 ? -0.664 9.349 4.940 1.00 92.06 194 GLN A O 1
ATOM 1589 N N . THR A 1 195 ? -0.395 7.699 3.451 1.00 92.25 195 THR A N 1
ATOM 1590 C CA . THR A 1 195 ? -0.051 8.611 2.366 1.00 92.25 195 THR A CA 1
ATOM 1591 C C . THR A 1 195 ? -1.189 9.563 2.032 1.00 92.25 195 THR A C 1
ATOM 1593 O O . THR A 1 195 ? -0.912 10.737 1.816 1.00 92.25 195 THR A O 1
ATOM 1596 N N . GLU A 1 196 ? -2.444 9.106 2.076 1.00 87.81 196 GLU A N 1
ATOM 1597 C CA . GLU A 1 196 ? -3.603 9.972 1.849 1.00 87.81 196 GLU A CA 1
ATOM 1598 C C . GLU A 1 196 ? -3.640 11.135 2.852 1.00 87.81 196 GLU A C 1
ATOM 1600 O O . GLU A 1 196 ? -3.679 12.296 2.457 1.00 87.81 196 GLU A O 1
ATOM 1605 N N . ILE A 1 197 ? -3.566 10.842 4.154 1.00 86.31 197 ILE A N 1
ATOM 1606 C CA . ILE A 1 197 ? -3.699 11.860 5.209 1.00 86.31 197 ILE A CA 1
ATOM 1607 C C . ILE A 1 197 ? -2.507 12.816 5.216 1.00 86.31 197 ILE A C 1
ATOM 1609 O O . ILE A 1 197 ? -2.692 14.033 5.238 1.00 86.31 197 ILE A O 1
ATOM 1613 N N . TYR A 1 198 ? -1.286 12.281 5.168 1.00 87.75 198 TYR A N 1
ATOM 1614 C CA . TYR A 1 198 ? -0.083 13.111 5.193 1.00 87.75 198 TYR A CA 1
ATOM 1615 C C . TYR A 1 198 ? 0.040 13.985 3.941 1.00 87.75 198 TYR A C 1
ATOM 1617 O O . TYR A 1 198 ? 0.505 15.116 4.049 1.00 87.75 198 TYR A O 1
ATOM 1625 N N . TRP A 1 199 ? -0.394 13.506 2.768 1.00 85.44 199 TRP A N 1
ATOM 1626 C CA . TRP A 1 199 ? -0.377 14.303 1.539 1.00 85.44 199 TRP A CA 1
ATOM 1627 C C . TRP A 1 199 ? -1.229 15.574 1.666 1.00 85.44 199 TRP A C 1
ATOM 1629 O O . TRP A 1 199 ? -0.772 16.654 1.292 1.00 85.44 199 TRP A O 1
ATOM 1639 N N . HIS A 1 200 ? -2.421 15.474 2.261 1.00 79.75 200 HIS A N 1
ATOM 1640 C CA . HIS A 1 200 ? -3.267 16.645 2.501 1.00 79.75 200 HIS A CA 1
ATOM 1641 C C . HIS A 1 200 ? -2.675 17.627 3.511 1.00 79.75 200 HIS A C 1
ATOM 1643 O O . HIS A 1 200 ? -2.876 18.829 3.366 1.00 79.75 200 HIS A O 1
ATOM 1649 N N . GLN A 1 201 ? -1.947 17.138 4.517 1.00 80.25 201 GLN A N 1
ATOM 1650 C CA . GLN A 1 201 ? -1.296 18.000 5.502 1.00 80.25 201 GLN A CA 1
ATOM 1651 C C . GLN A 1 201 ? -0.196 18.860 4.875 1.00 80.25 201 GLN A C 1
ATOM 1653 O O . GLN A 1 201 ? -0.105 20.044 5.175 1.00 80.25 201 GLN A O 1
ATOM 1658 N N . ILE A 1 202 ? 0.632 18.269 4.012 1.00 77.38 202 ILE A N 1
ATOM 1659 C CA . ILE A 1 202 ? 1.752 18.977 3.376 1.00 77.38 202 ILE A CA 1
ATOM 1660 C C . ILE A 1 202 ? 1.331 19.780 2.135 1.00 77.38 202 ILE A C 1
ATOM 1662 O O . ILE A 1 202 ? 2.179 20.427 1.528 1.00 77.38 202 ILE A O 1
ATOM 1666 N N . ASN A 1 203 ? 0.054 19.692 1.732 1.00 68.31 203 ASN A N 1
ATOM 1667 C CA . ASN A 1 203 ? -0.581 20.426 0.631 1.00 68.31 203 ASN A CA 1
ATOM 1668 C C . ASN A 1 203 ? 0.289 20.551 -0.637 1.00 68.31 203 ASN A C 1
ATOM 1670 O O . ASN A 1 203 ? 0.459 21.632 -1.204 1.00 68.31 203 ASN A O 1
ATOM 1674 N N . ARG A 1 204 ? 0.887 19.436 -1.071 1.00 67.75 204 ARG A N 1
ATOM 1675 C CA . ARG A 1 204 ? 1.732 19.416 -2.269 1.00 67.75 204 ARG A CA 1
ATOM 1676 C C . ARG A 1 204 ? 0.893 19.243 -3.516 1.00 67.75 204 ARG A C 1
ATOM 1678 O O . ARG A 1 204 ? 0.149 18.267 -3.624 1.00 67.75 204 ARG A O 1
ATOM 1685 N N . ASP A 1 205 ? 1.095 20.138 -4.475 1.00 64.69 205 ASP A N 1
ATOM 1686 C CA . ASP A 1 205 ? 0.544 19.964 -5.808 1.00 64.69 205 ASP A CA 1
ATOM 1687 C C . ASP A 1 205 ? 1.156 18.714 -6.459 1.00 64.69 205 ASP A C 1
ATOM 1689 O O . ASP A 1 205 ? 2.379 18.546 -6.519 1.00 64.69 205 ASP A O 1
ATOM 1693 N N . ASP A 1 206 ? 0.296 17.785 -6.865 1.00 68.88 206 ASP A N 1
ATOM 1694 C CA . ASP A 1 206 ? 0.701 16.501 -7.421 1.00 68.88 206 ASP A CA 1
ATOM 1695 C C . ASP A 1 206 ? -0.270 16.074 -8.520 1.00 68.88 206 ASP A C 1
ATOM 1697 O O . ASP A 1 206 ? -1.451 15.800 -8.267 1.00 68.88 206 ASP A O 1
ATOM 1701 N N . SER A 1 207 ? 0.270 16.009 -9.736 1.00 72.31 207 SER A N 1
ATOM 1702 C CA . SER A 1 207 ? -0.413 15.662 -10.986 1.00 72.31 207 SER A CA 1
ATOM 1703 C C . SER A 1 207 ? -0.474 14.153 -11.246 1.00 72.31 207 SER A C 1
ATOM 1705 O O . SER A 1 207 ? -0.815 13.720 -12.345 1.00 72.31 207 SER A O 1
ATOM 1707 N N . ARG A 1 208 ? -0.123 13.310 -10.265 1.00 86.56 208 ARG A N 1
ATOM 1708 C CA . ARG A 1 208 ? -0.250 11.856 -10.415 1.00 86.56 208 ARG A CA 1
ATOM 1709 C C . ARG A 1 208 ? -1.719 11.406 -10.408 1.00 86.56 208 ARG A C 1
ATOM 1711 O O . ARG A 1 208 ? -2.494 11.872 -9.568 1.00 86.56 208 ARG A O 1
ATOM 1718 N N . PRO A 1 209 ? -2.093 10.460 -11.289 1.00 89.56 209 PRO A N 1
ATOM 1719 C CA . PRO A 1 209 ? -3.461 9.975 -11.390 1.00 89.56 209 PRO A CA 1
ATOM 1720 C C . PRO A 1 209 ? -3.830 9.003 -10.267 1.00 89.56 209 PRO A C 1
ATOM 1722 O O . PRO A 1 209 ? -2.997 8.263 -9.742 1.00 89.56 209 PRO A O 1
ATOM 1725 N N . GLU A 1 210 ? -5.123 8.968 -9.960 1.00 91.69 210 GLU A N 1
ATOM 1726 C CA . GLU A 1 210 ? -5.747 7.962 -9.099 1.00 91.69 210 GLU A CA 1
ATOM 1727 C C . GLU A 1 210 ? -6.349 6.835 -9.940 1.00 91.69 210 GLU A C 1
ATOM 1729 O O . GLU A 1 210 ? -6.836 7.073 -11.049 1.00 91.69 210 GLU A O 1
ATOM 1734 N N . PHE A 1 211 ? -6.375 5.613 -9.407 1.00 95.38 211 PHE A N 1
ATOM 1735 C CA . PHE A 1 211 ? -6.779 4.434 -10.176 1.00 95.38 211 PHE A CA 1
ATOM 1736 C C . PHE A 1 211 ? -7.875 3.629 -9.502 1.00 95.38 211 PHE A C 1
ATOM 1738 O O . PHE A 1 211 ? -7.900 3.454 -8.285 1.00 95.38 211 PHE A O 1
ATOM 1745 N N . VAL A 1 212 ? -8.715 3.024 -10.332 1.00 97.56 212 VAL A N 1
ATOM 1746 C CA . VAL A 1 212 ? -9.484 1.839 -9.966 1.00 97.56 212 VAL A CA 1
ATOM 1747 C C . VAL A 1 212 ? -8.979 0.656 -10.778 1.00 97.56 212 VAL A C 1
ATOM 1749 O O . VAL A 1 212 ? -8.749 0.778 -11.979 1.00 97.56 212 VAL A O 1
ATOM 1752 N N . VAL A 1 213 ? -8.799 -0.492 -10.127 1.00 98.12 213 VAL A N 1
ATOM 1753 C CA . VAL A 1 213 ? -8.248 -1.699 -10.749 1.00 98.12 213 VAL A CA 1
ATOM 1754 C C . VAL A 1 213 ? -9.070 -2.922 -10.358 1.00 98.12 213 VAL A C 1
ATOM 1756 O O . VAL A 1 213 ? -9.365 -3.117 -9.181 1.00 98.12 213 VAL A O 1
ATOM 1759 N N . GLY A 1 214 ? -9.424 -3.761 -11.329 1.00 98.06 214 GLY A N 1
ATOM 1760 C CA . GLY A 1 214 ? -10.058 -5.063 -11.124 1.00 98.06 214 GLY A CA 1
ATOM 1761 C C . GLY A 1 214 ? -9.114 -6.228 -11.421 1.00 98.06 214 GLY A C 1
ATOM 1762 O O . GLY A 1 214 ? -8.223 -6.113 -12.268 1.00 98.06 214 GLY A O 1
ATOM 1763 N N . GLU A 1 215 ? -9.330 -7.369 -10.759 1.00 97.19 215 GLU A N 1
ATOM 1764 C CA . GLU A 1 215 ? -8.659 -8.626 -11.124 1.00 97.19 215 GLU A CA 1
ATOM 1765 C C . GLU A 1 215 ? -8.902 -8.957 -12.605 1.00 97.19 215 GLU A C 1
ATOM 1767 O O . GLU A 1 215 ? -10.043 -8.947 -13.080 1.00 97.19 215 GLU A O 1
ATOM 1772 N N . GLY A 1 216 ? -7.828 -9.275 -13.329 1.00 94.62 216 GLY A N 1
ATOM 1773 C CA . GLY A 1 216 ? -7.888 -9.658 -14.735 1.00 94.62 216 GLY A CA 1
ATOM 1774 C C . GLY A 1 216 ? -8.532 -11.022 -14.965 1.00 94.62 216 GLY A C 1
ATOM 1775 O O . GLY A 1 216 ? -8.985 -11.706 -14.044 1.00 94.62 216 GLY A O 1
ATOM 1776 N N . GLU A 1 217 ? -8.592 -11.415 -16.230 1.00 91.62 217 GLU A N 1
ATOM 1777 C CA . GLU A 1 217 ? -9.336 -12.590 -16.664 1.00 91.62 217 GLU A CA 1
ATOM 1778 C C . GLU A 1 217 ? -8.519 -13.868 -16.467 1.00 91.62 217 GLU A C 1
ATOM 1780 O O . GLU A 1 217 ? -7.797 -14.311 -17.353 1.00 91.62 217 GLU A O 1
ATOM 1785 N N . TYR A 1 218 ? -8.649 -14.462 -15.286 1.00 94.75 218 TYR A N 1
ATOM 1786 C CA . TYR A 1 218 ? -8.143 -15.797 -14.983 1.00 94.75 218 TYR A CA 1
ATOM 1787 C C . TYR A 1 218 ? -9.236 -16.588 -14.276 1.00 94.75 218 TYR A C 1
ATOM 1789 O O . TYR A 1 218 ? -9.949 -16.055 -13.424 1.00 94.75 218 TYR A O 1
ATOM 1797 N N . ASP A 1 219 ? -9.384 -17.865 -14.625 1.00 93.06 219 ASP A N 1
ATOM 1798 C CA . ASP A 1 219 ? -10.531 -18.691 -14.228 1.00 93.06 219 ASP A CA 1
ATOM 1799 C C . ASP A 1 219 ? -10.787 -18.731 -12.720 1.00 93.06 219 ASP A C 1
ATOM 1801 O O . ASP A 1 219 ? -11.936 -18.821 -12.283 1.00 93.06 219 ASP A O 1
ATOM 1805 N N . ASP A 1 220 ? -9.708 -18.625 -11.960 1.00 92.81 220 ASP A N 1
ATOM 1806 C CA . ASP A 1 220 ? -9.631 -18.766 -10.514 1.00 92.81 220 ASP A CA 1
ATOM 1807 C C . ASP A 1 220 ? -9.700 -17.424 -9.763 1.00 92.81 220 ASP A C 1
ATOM 1809 O O . ASP A 1 220 ? -9.829 -17.416 -8.527 1.00 92.81 220 ASP A O 1
ATOM 1813 N N . ASN A 1 221 ? -9.614 -16.307 -10.496 1.00 95.44 221 ASN A N 1
ATOM 1814 C CA . ASN A 1 221 ? -9.764 -14.964 -9.945 1.00 95.44 221 ASN A CA 1
ATOM 1815 C C . ASN A 1 221 ? -11.197 -14.758 -9.470 1.00 95.44 221 ASN A C 1
ATOM 1817 O O . ASN A 1 221 ? -12.152 -15.312 -10.027 1.00 95.44 221 ASN A O 1
ATOM 1821 N N . SER A 1 222 ? -11.347 -13.958 -8.420 1.00 95.44 222 SER A N 1
ATOM 1822 C CA . SER A 1 222 ? -12.657 -13.545 -7.933 1.00 95.44 222 SER A CA 1
ATOM 1823 C C . SER A 1 222 ? -13.124 -12.335 -8.749 1.00 95.44 222 SER A C 1
ATOM 1825 O O . SER A 1 222 ? -12.959 -12.294 -9.967 1.00 95.44 222 SER A O 1
ATOM 1827 N N . THR A 1 223 ? -13.763 -11.369 -8.100 1.00 96.69 223 THR A N 1
ATOM 1828 C CA . THR A 1 223 ? -14.109 -10.079 -8.701 1.00 96.69 223 THR A CA 1
ATOM 1829 C C . THR A 1 223 ? -13.643 -8.962 -7.775 1.00 96.69 223 THR A C 1
ATOM 1831 O O . THR A 1 223 ? -14.441 -8.100 -7.393 1.00 96.69 223 THR A O 1
ATOM 1834 N N . LEU A 1 224 ? -12.405 -9.059 -7.286 1.00 97.69 224 LEU A N 1
ATOM 1835 C CA . LEU A 1 224 ? -11.856 -8.036 -6.403 1.00 97.69 224 LEU A CA 1
ATOM 1836 C C . LEU A 1 224 ? -11.556 -6.763 -7.186 1.00 97.69 224 LEU A C 1
ATOM 1838 O O . LEU A 1 224 ? -11.090 -6.805 -8.326 1.00 97.69 224 LEU A O 1
ATOM 1842 N N . VAL A 1 225 ? -11.836 -5.640 -6.535 1.00 98.56 225 VAL A N 1
ATOM 1843 C CA . VAL A 1 225 ? -11.555 -4.293 -7.016 1.00 98.56 225 VAL A CA 1
ATOM 1844 C C . VAL A 1 225 ? -10.740 -3.566 -5.954 1.00 98.56 225 VAL A C 1
ATOM 1846 O O . VAL A 1 225 ? -11.062 -3.642 -4.765 1.00 98.56 225 VAL A O 1
ATOM 1849 N N . ARG A 1 226 ? -9.692 -2.866 -6.389 1.00 97.81 226 ARG A N 1
ATOM 1850 C CA . ARG A 1 226 ? -8.863 -1.976 -5.574 1.00 97.81 226 ARG A CA 1
ATOM 1851 C C . ARG A 1 226 ? -8.964 -0.543 -6.076 1.00 97.81 226 ARG A C 1
ATOM 1853 O O . ARG A 1 226 ? -9.023 -0.309 -7.282 1.00 97.81 226 ARG A O 1
ATOM 1860 N N . VAL A 1 227 ? -8.959 0.402 -5.145 1.00 96.31 227 VAL A N 1
ATOM 1861 C CA . VAL A 1 227 ? -8.854 1.839 -5.415 1.00 96.31 227 VAL A CA 1
ATOM 1862 C C . VAL A 1 227 ? -7.514 2.327 -4.888 1.00 96.31 227 VAL A C 1
ATOM 1864 O O . VAL A 1 227 ? -7.149 2.021 -3.750 1.00 96.31 227 VAL A O 1
ATOM 1867 N N . PHE A 1 228 ? -6.791 3.066 -5.723 1.00 95.75 228 PHE A N 1
ATOM 1868 C CA . PHE A 1 228 ? -5.467 3.599 -5.436 1.00 95.75 228 PHE A CA 1
ATOM 1869 C C . PHE A 1 228 ? -5.481 5.119 -5.495 1.00 95.75 228 PHE A C 1
ATOM 1871 O O . PHE A 1 228 ? -6.066 5.702 -6.411 1.00 95.75 228 PHE A O 1
ATOM 1878 N N . ASN A 1 229 ? -4.805 5.743 -4.536 1.00 92.19 229 ASN A N 1
ATOM 1879 C CA . ASN A 1 229 ? -4.631 7.190 -4.508 1.00 92.19 229 ASN A CA 1
ATOM 1880 C C . ASN A 1 229 ? -3.502 7.669 -5.438 1.00 92.19 229 ASN A C 1
ATOM 1882 O O . ASN A 1 229 ? -2.882 6.878 -6.151 1.00 92.19 229 ASN A O 1
ATOM 1886 N N . LYS A 1 230 ? -3.190 8.969 -5.379 1.00 90.38 230 LYS A N 1
ATOM 1887 C CA . LYS A 1 230 ? -2.127 9.614 -6.172 1.00 90.38 230 LYS A CA 1
ATOM 1888 C C . LYS A 1 230 ? -0.728 9.030 -5.932 1.00 90.38 230 LYS A C 1
ATOM 1890 O O . LYS A 1 230 ? 0.137 9.115 -6.799 1.00 90.38 230 LYS A O 1
ATOM 1895 N N . MET A 1 231 ? -0.496 8.422 -4.768 1.00 92.81 231 MET A N 1
ATOM 1896 C CA . MET A 1 231 ? 0.762 7.744 -4.438 1.00 92.81 231 MET A CA 1
ATOM 1897 C C . MET A 1 231 ? 0.787 6.280 -4.902 1.00 92.81 231 MET A C 1
ATOM 1899 O O . MET A 1 231 ? 1.749 5.572 -4.617 1.00 92.81 231 MET A O 1
ATOM 1903 N N . GLN A 1 232 ? -0.259 5.817 -5.598 1.00 94.81 232 GLN A N 1
ATOM 1904 C CA . GLN A 1 232 ? -0.427 4.435 -6.062 1.00 94.81 232 GLN A CA 1
ATOM 1905 C C . GLN A 1 232 ? -0.449 3.409 -4.925 1.00 94.81 232 GLN A C 1
ATOM 1907 O O . GLN A 1 232 ? -0.052 2.257 -5.097 1.00 94.81 232 GLN A O 1
ATOM 1912 N N . THR A 1 233 ? -0.962 3.800 -3.758 1.00 94.75 233 THR A N 1
ATOM 1913 C CA . THR A 1 233 ? -1.197 2.895 -2.630 1.00 94.75 233 THR A CA 1
ATOM 1914 C C . THR A 1 233 ? -2.683 2.578 -2.498 1.00 94.75 233 THR A C 1
ATOM 1916 O O . THR A 1 233 ? -3.550 3.415 -2.755 1.00 94.75 233 THR A O 1
ATOM 1919 N N . CYS A 1 234 ? -2.995 1.331 -2.138 1.00 94.56 234 CYS A N 1
ATOM 1920 C CA . CYS A 1 234 ? -4.374 0.858 -2.050 1.00 94.56 234 CYS A CA 1
ATOM 1921 C C . CYS A 1 234 ? -5.079 1.481 -0.837 1.00 94.56 234 CYS A C 1
ATOM 1923 O O . CYS A 1 234 ? -4.711 1.210 0.306 1.00 94.56 234 CYS A O 1
ATOM 1925 N N . THR A 1 235 ? -6.126 2.268 -1.077 1.00 91.88 235 THR A N 1
ATOM 1926 C CA . THR A 1 235 ? -6.958 2.869 -0.023 1.00 91.88 235 THR A CA 1
ATOM 1927 C C . THR A 1 235 ? -8.211 2.048 0.256 1.00 91.88 235 THR A C 1
ATOM 1929 O O . THR A 1 235 ? -8.687 2.030 1.392 1.00 91.88 235 THR A O 1
ATOM 1932 N N . GLN A 1 236 ? -8.735 1.339 -0.751 1.00 93.44 236 GLN A N 1
ATOM 1933 C CA . GLN A 1 236 ? -9.930 0.502 -0.632 1.00 93.44 236 GLN A CA 1
ATOM 1934 C C . GLN A 1 236 ? -9.783 -0.796 -1.419 1.00 93.44 236 GLN A C 1
ATOM 1936 O O . GLN A 1 236 ? -9.316 -0.791 -2.554 1.00 93.44 236 GLN A O 1
ATOM 1941 N N . GLN A 1 237 ? -10.268 -1.893 -0.838 1.00 95.69 237 GLN A N 1
ATOM 1942 C CA . GLN A 1 237 ? -10.441 -3.180 -1.507 1.00 95.69 237 GLN A CA 1
ATOM 1943 C C . GLN A 1 237 ? -11.835 -3.719 -1.210 1.00 95.69 237 GLN A C 1
ATOM 1945 O O . GLN A 1 237 ? -12.248 -3.762 -0.048 1.00 95.69 237 GLN A O 1
ATOM 1950 N N . PHE A 1 238 ? -12.550 -4.158 -2.240 1.00 96.06 238 PHE A N 1
ATOM 1951 C CA . PHE A 1 238 ? -13.884 -4.731 -2.091 1.00 96.06 238 PHE A CA 1
ATOM 1952 C C . PHE A 1 238 ? -14.171 -5.791 -3.144 1.00 96.06 238 PHE A C 1
ATOM 1954 O O . PHE A 1 238 ? -13.576 -5.824 -4.223 1.00 96.06 238 PHE A O 1
ATOM 1961 N N . LEU A 1 239 ? -15.118 -6.663 -2.823 1.00 95.94 239 LEU A N 1
ATOM 1962 C CA . LEU A 1 239 ? -15.590 -7.682 -3.739 1.00 95.94 239 LEU A CA 1
ATOM 1963 C C . LEU A 1 239 ? -16.820 -7.179 -4.522 1.00 95.94 239 LEU A C 1
ATOM 1965 O O . LEU A 1 239 ? -17.897 -6.994 -3.957 1.00 95.94 239 LEU A O 1
ATOM 1969 N N . ALA A 1 240 ? -16.688 -6.998 -5.841 1.00 96.00 240 ALA A N 1
ATOM 1970 C CA . ALA A 1 240 ? -17.771 -6.452 -6.666 1.00 96.00 240 ALA A CA 1
ATOM 1971 C C . ALA A 1 240 ? -18.979 -7.407 -6.803 1.00 96.00 240 ALA A C 1
ATOM 1973 O O . ALA A 1 240 ? -20.134 -6.975 -6.841 1.00 96.00 240 ALA A O 1
ATOM 1974 N N . TYR A 1 241 ? -18.746 -8.719 -6.843 1.00 94.62 241 TYR A N 1
ATOM 1975 C CA . TYR A 1 241 ? -19.766 -9.759 -6.989 1.00 94.62 241 TYR A CA 1
ATOM 1976 C C . TYR A 1 241 ? -19.554 -10.869 -5.970 1.00 94.62 241 TYR A C 1
ATOM 1978 O O . TYR A 1 241 ? -18.447 -11.101 -5.518 1.00 94.62 241 TYR A O 1
ATOM 1986 N N . ASN A 1 242 ? -20.612 -11.596 -5.615 1.00 90.12 242 ASN A N 1
ATOM 1987 C CA . ASN A 1 242 ? -20.516 -12.686 -4.640 1.00 90.12 242 ASN A CA 1
ATOM 1988 C C . ASN A 1 242 ? -19.342 -13.635 -4.935 1.00 90.12 242 ASN A C 1
ATOM 1990 O O . ASN A 1 242 ? -19.076 -13.938 -6.093 1.00 90.12 242 ASN A O 1
ATOM 1994 N N . SER A 1 243 ? -18.705 -14.176 -3.892 1.00 90.75 243 SER A N 1
ATOM 1995 C CA . SER A 1 243 ? -17.424 -14.905 -3.984 1.00 90.75 243 SER A CA 1
ATOM 1996 C C . SER A 1 243 ? -17.407 -16.149 -4.885 1.00 90.75 243 SER A C 1
ATOM 1998 O O . SER A 1 243 ? -16.334 -16.667 -5.192 1.00 90.75 243 SER A O 1
ATOM 2000 N N . TYR A 1 244 ? -18.574 -16.638 -5.308 1.00 90.75 244 TYR A N 1
ATOM 2001 C CA . TYR A 1 244 ? -18.727 -17.730 -6.272 1.00 90.75 244 TYR A CA 1
ATOM 2002 C C . TYR A 1 244 ? -18.733 -17.268 -7.743 1.00 90.75 244 TYR A C 1
ATOM 2004 O O . TYR A 1 244 ? -18.693 -18.110 -8.636 1.00 90.75 244 TYR A O 1
ATOM 2012 N N . VAL A 1 245 ? -18.825 -15.962 -8.014 1.00 93.56 245 VAL A N 1
ATOM 2013 C CA . VAL A 1 245 ? -18.571 -15.388 -9.341 1.00 93.56 245 VAL A CA 1
ATOM 2014 C C . VAL A 1 245 ? -17.057 -15.334 -9.517 1.00 93.56 245 VAL A C 1
ATOM 2016 O O . VAL A 1 245 ? -16.347 -14.785 -8.675 1.00 93.56 245 VAL A O 1
ATOM 2019 N N . LYS A 1 246 ? -16.572 -15.961 -10.587 1.00 94.56 246 LYS A N 1
ATOM 2020 C CA . LYS A 1 246 ? -15.147 -16.141 -10.875 1.00 94.56 246 LYS A CA 1
ATOM 2021 C C . LYS A 1 246 ? -14.812 -15.662 -12.283 1.00 94.56 246 LYS A C 1
ATOM 2023 O O . LYS A 1 246 ? -15.717 -15.489 -13.101 1.00 94.56 246 LYS A O 1
ATOM 2028 N N . GLY A 1 247 ? -13.524 -15.513 -12.572 1.00 93.81 247 GLY A N 1
ATOM 2029 C CA . GLY A 1 247 ? -13.025 -15.107 -13.886 1.00 93.81 247 GLY A CA 1
ATOM 2030 C C . GLY A 1 247 ? -12.581 -13.650 -13.983 1.00 93.81 247 GLY A C 1
ATOM 2031 O O . GLY A 1 247 ? -12.356 -13.192 -15.096 1.00 93.81 247 GLY A O 1
ATOM 2032 N N . GLY A 1 248 ? -12.488 -12.912 -12.873 1.00 96.06 248 GLY A N 1
ATOM 2033 C CA . GLY A 1 248 ? -12.105 -11.500 -12.881 1.00 96.06 248 GLY A CA 1
ATOM 2034 C C . GLY A 1 248 ? -13.257 -10.533 -13.160 1.00 96.06 248 GLY A C 1
ATOM 2035 O O . GLY A 1 248 ? -14.417 -10.916 -13.367 1.00 96.06 248 GLY A O 1
ATOM 2036 N N . VAL A 1 249 ? -12.928 -9.243 -13.175 1.00 97.75 249 VAL A N 1
ATOM 2037 C CA . VAL A 1 249 ? -13.891 -8.146 -13.313 1.00 97.75 249 VAL A CA 1
ATOM 2038 C C . VAL A 1 249 ? -13.303 -6.991 -14.123 1.00 97.75 249 VAL A C 1
ATOM 2040 O O . VAL A 1 249 ? -12.139 -6.637 -13.971 1.00 97.75 249 VAL A O 1
ATOM 2043 N N . GLN A 1 250 ? -14.121 -6.402 -14.990 1.00 97.31 250 GLN A N 1
ATOM 2044 C CA . GLN A 1 250 ? -13.855 -5.140 -15.680 1.00 97.31 250 GLN A CA 1
ATOM 2045 C C . GLN A 1 250 ? -14.242 -3.974 -14.783 1.00 97.31 250 GLN A C 1
ATOM 2047 O O . GLN A 1 250 ? -15.294 -4.036 -14.144 1.00 97.31 250 GLN A O 1
ATOM 2052 N N . VAL A 1 251 ? -13.443 -2.909 -14.791 1.00 97.50 251 VAL A N 1
ATOM 2053 C CA . VAL A 1 251 ? -13.729 -1.654 -14.087 1.00 97.50 251 VAL A CA 1
ATOM 2054 C C . VAL A 1 251 ? -13.673 -0.473 -15.054 1.00 97.50 251 VAL A C 1
ATOM 2056 O O . VAL A 1 251 ? -12.802 -0.425 -15.921 1.00 97.50 251 VAL A O 1
ATOM 2059 N N . LYS A 1 252 ? -14.602 0.475 -14.906 1.00 95.69 252 LYS A N 1
ATOM 2060 C CA . LYS A 1 252 ? -14.571 1.781 -15.578 1.00 95.69 252 LYS A CA 1
ATOM 2061 C C . LYS A 1 252 ? -14.977 2.876 -14.597 1.00 95.69 252 LYS A C 1
ATOM 2063 O O . LYS A 1 252 ? -15.941 2.707 -13.848 1.00 95.69 252 LYS A O 1
ATOM 2068 N N . ALA A 1 253 ? -14.250 3.983 -14.608 1.00 93.50 253 ALA A N 1
ATOM 2069 C CA . ALA A 1 253 ? -14.576 5.184 -13.855 1.00 93.50 253 ALA A CA 1
ATOM 2070 C C . ALA A 1 253 ? -15.592 6.026 -14.634 1.00 93.50 253 ALA A C 1
ATOM 2072 O O . ALA A 1 253 ? -15.530 6.097 -15.863 1.00 93.50 253 ALA A O 1
ATOM 2073 N N . LEU A 1 254 ? -16.526 6.663 -13.936 1.00 90.19 254 LEU A N 1
ATOM 2074 C CA . LEU A 1 254 ? -17.420 7.663 -14.517 1.00 90.19 254 LEU A CA 1
ATOM 2075 C C . LEU A 1 254 ? -17.780 8.740 -13.497 1.00 90.19 254 LEU A C 1
ATOM 2077 O O . LEU A 1 254 ? -17.872 8.469 -12.300 1.00 90.19 254 LEU A O 1
ATOM 2081 N N . LYS A 1 255 ? -18.032 9.944 -13.986 1.00 86.56 255 LYS A N 1
ATOM 2082 C CA . LYS A 1 255 ? -18.490 11.095 -13.226 1.00 86.56 255 LYS A CA 1
ATOM 2083 C C . LYS A 1 255 ? -20.013 11.066 -13.090 1.00 86.56 255 LYS A C 1
ATOM 2085 O O . LYS A 1 255 ? -20.738 10.826 -14.053 1.00 86.56 255 LYS A O 1
ATOM 2090 N N . SER A 1 256 ? -20.500 11.314 -11.882 1.00 84.12 256 SER A N 1
ATOM 2091 C CA . SER A 1 256 ? -21.916 11.522 -11.572 1.00 84.12 256 SER A CA 1
ATOM 2092 C C . SER A 1 256 ? -22.001 12.799 -10.752 1.00 84.12 256 SER A C 1
ATOM 2094 O O . SER A 1 256 ? -21.588 12.824 -9.596 1.00 84.12 256 SER A O 1
ATOM 2096 N N . LYS A 1 257 ? -22.481 13.888 -11.362 1.00 81.44 257 LYS A N 1
ATOM 2097 C CA . LYS A 1 257 ? -22.401 15.242 -10.784 1.00 81.44 257 LYS A CA 1
ATOM 2098 C C . LYS A 1 257 ? -20.960 15.602 -10.396 1.00 81.44 257 LYS A C 1
ATOM 2100 O O . LYS A 1 257 ? -20.119 15.640 -11.281 1.00 81.44 257 LYS A O 1
ATOM 2105 N N . GLU A 1 258 ? -20.668 15.853 -9.120 1.00 75.44 258 GLU A N 1
ATOM 2106 C CA . GLU A 1 258 ? -19.315 16.163 -8.624 1.00 75.44 258 GLU A CA 1
ATOM 2107 C C . GLU A 1 258 ? -18.540 14.921 -8.152 1.00 75.44 258 GLU A C 1
ATOM 2109 O O . GLU A 1 258 ? -17.377 15.022 -7.773 1.00 75.44 258 GLU A O 1
ATOM 2114 N N . ASP A 1 259 ? -19.160 13.741 -8.206 1.00 81.94 259 ASP A N 1
ATOM 2115 C CA . ASP A 1 259 ? -18.614 12.507 -7.656 1.00 81.94 259 ASP A CA 1
ATOM 2116 C C . ASP A 1 259 ? -18.046 11.585 -8.739 1.00 81.94 259 ASP A C 1
ATOM 2118 O O . ASP A 1 259 ? -18.440 11.630 -9.908 1.00 81.94 259 ASP A O 1
ATOM 2122 N N . VAL A 1 260 ? -17.154 10.682 -8.327 1.00 88.56 260 VAL A N 1
ATOM 2123 C CA . VAL A 1 260 ? -16.617 9.616 -9.182 1.00 88.56 260 VAL A CA 1
ATOM 2124 C C . VAL A 1 260 ? -17.162 8.265 -8.726 1.00 88.56 260 VAL A C 1
ATOM 2126 O O . VAL A 1 260 ? -17.032 7.870 -7.565 1.00 88.56 260 VAL A O 1
ATOM 2129 N N . LEU A 1 261 ? -17.758 7.533 -9.662 1.00 92.12 261 LEU A N 1
ATOM 2130 C CA . LEU A 1 261 ? -18.299 6.193 -9.476 1.00 92.12 261 LEU A CA 1
ATOM 2131 C C . LEU A 1 261 ? -17.510 5.163 -10.293 1.00 92.12 261 LEU A C 1
ATOM 2133 O O . LEU A 1 261 ? -16.823 5.476 -11.264 1.00 92.12 261 LEU A O 1
ATOM 2137 N N . ILE A 1 262 ? -17.643 3.901 -9.897 1.00 95.56 262 ILE A N 1
ATOM 2138 C CA . ILE A 1 262 ? -16.955 2.748 -10.469 1.00 95.56 262 ILE A CA 1
ATOM 2139 C C . ILE A 1 262 ? -18.003 1.785 -11.021 1.00 95.56 262 ILE A C 1
ATOM 2141 O O . ILE A 1 262 ? -18.720 1.130 -10.262 1.00 95.56 262 ILE A O 1
ATOM 2145 N N . ALA A 1 263 ? -18.076 1.658 -12.343 1.00 96.75 263 ALA A N 1
ATOM 2146 C CA . ALA A 1 263 ? -18.848 0.618 -13.007 1.00 96.75 263 ALA A CA 1
ATOM 2147 C C . ALA A 1 263 ? -18.049 -0.682 -13.089 1.00 96.75 263 ALA A C 1
ATOM 2149 O O . ALA A 1 263 ? -16.868 -0.673 -13.430 1.00 96.75 263 ALA A O 1
ATOM 2150 N N . THR A 1 264 ? -18.708 -1.810 -12.816 1.00 98.00 264 THR A N 1
ATOM 2151 C CA . THR A 1 264 ? -18.071 -3.131 -12.840 1.00 98.00 264 THR A CA 1
ATOM 2152 C C . THR A 1 264 ? -18.863 -4.146 -13.657 1.00 98.00 264 THR A C 1
ATOM 2154 O O . THR A 1 264 ? -20.090 -4.205 -13.550 1.00 98.00 264 THR A O 1
ATOM 2157 N N . ALA A 1 265 ? -18.174 -4.997 -14.421 1.00 97.25 265 ALA A N 1
ATOM 2158 C CA . ALA A 1 265 ? -18.781 -6.087 -15.194 1.00 97.25 265 ALA A CA 1
ATOM 2159 C C . ALA A 1 265 ? -17.914 -7.361 -15.134 1.00 97.25 265 ALA A C 1
ATOM 2161 O O . ALA A 1 265 ? -16.727 -7.285 -15.446 1.00 97.25 265 ALA A O 1
ATOM 2162 N N . PRO A 1 266 ? -18.444 -8.543 -14.776 1.00 96.62 266 PRO A N 1
ATOM 2163 C CA . PRO A 1 266 ? -17.648 -9.771 -14.774 1.00 96.62 266 PRO A CA 1
ATOM 2164 C C . PRO A 1 266 ? -17.286 -10.213 -16.200 1.00 96.62 266 PRO A C 1
ATOM 2166 O O . PRO A 1 266 ? -18.079 -10.036 -17.128 1.00 96.62 266 PRO A O 1
ATOM 2169 N N . PHE A 1 267 ? -16.129 -10.860 -16.376 1.00 94.50 267 PHE A N 1
ATOM 2170 C CA . PHE A 1 267 ? -15.758 -11.474 -17.664 1.00 94.50 267 PHE A CA 1
ATOM 2171 C C . PHE A 1 267 ? -16.599 -12.716 -18.002 1.00 94.50 267 PHE A C 1
ATOM 2173 O O . PHE A 1 267 ? -16.734 -13.088 -19.167 1.00 94.50 267 PHE A O 1
ATOM 2180 N N . LYS A 1 268 ? -17.219 -13.344 -16.995 1.00 92.62 268 LYS A N 1
ATOM 2181 C CA . LYS A 1 268 ? -18.070 -14.534 -17.145 1.00 92.62 268 LYS A CA 1
ATOM 2182 C C . LYS A 1 268 ? -19.535 -14.228 -16.841 1.00 92.62 268 LYS A C 1
ATOM 2184 O O . LYS A 1 268 ? -19.854 -13.395 -16.006 1.00 92.62 268 LYS A O 1
ATOM 2189 N N . SER A 1 269 ? -20.454 -14.947 -17.485 1.00 85.62 269 SER A N 1
ATOM 2190 C CA . SER A 1 269 ? -21.911 -14.749 -17.346 1.00 85.62 269 SER A CA 1
ATOM 2191 C C . SER A 1 269 ? -22.616 -15.775 -16.447 1.00 85.62 269 SER A C 1
ATOM 2193 O O . SER A 1 269 ? -23.855 -15.841 -16.423 1.00 85.62 269 SER A O 1
ATOM 2195 N N . TRP A 1 270 ? -21.837 -16.587 -15.726 1.00 83.44 270 TRP A N 1
ATOM 2196 C CA . TRP A 1 270 ? -22.317 -17.611 -14.804 1.00 83.44 270 TRP A CA 1
ATOM 2197 C C . TRP A 1 270 ? -21.697 -17.431 -13.410 1.00 83.44 270 TRP A C 1
ATOM 2199 O O . TRP A 1 270 ? -20.489 -17.207 -13.320 1.00 83.44 270 TRP A O 1
ATOM 2209 N N . PRO A 1 271 ? -22.486 -17.579 -12.327 1.00 86.50 271 PRO A N 1
ATOM 2210 C CA . PRO A 1 271 ? -23.942 -17.807 -12.287 1.00 86.50 271 PRO A CA 1
ATOM 2211 C C . PRO A 1 271 ? -24.784 -16.587 -12.685 1.00 86.50 271 PRO A C 1
ATOM 2213 O O . PRO A 1 271 ? -24.245 -15.541 -13.020 1.00 86.50 271 PRO A O 1
ATOM 2216 N N . LEU A 1 272 ? -26.121 -16.709 -12.674 1.00 83.62 272 LEU A N 1
ATOM 2217 C CA . LEU A 1 272 ? -27.055 -15.647 -13.100 1.00 83.62 272 LEU A CA 1
ATOM 2218 C C . LEU A 1 272 ? -26.785 -14.273 -12.459 1.00 83.62 272 LEU A C 1
ATOM 2220 O O . LEU A 1 272 ? -27.042 -13.250 -13.090 1.00 83.62 272 LEU A O 1
ATOM 2224 N N . SER A 1 273 ? -26.249 -14.232 -11.236 1.00 79.69 273 SER A N 1
ATOM 2225 C CA . SER A 1 273 ? -25.853 -12.988 -10.562 1.00 79.69 273 SER A CA 1
ATOM 2226 C C . SER A 1 273 ? -24.750 -12.215 -11.295 1.00 79.69 273 SER A C 1
ATOM 2228 O O . SER A 1 273 ? -24.648 -11.009 -11.110 1.00 79.69 273 SER A O 1
ATOM 2230 N N . ALA A 1 274 ? -23.955 -12.882 -12.136 1.00 84.56 274 ALA A N 1
ATOM 2231 C CA . ALA A 1 274 ? -22.924 -12.267 -12.969 1.00 84.56 274 ALA A CA 1
ATOM 2232 C C . ALA A 1 274 ? -23.499 -11.537 -14.200 1.00 84.56 274 ALA A C 1
ATOM 2234 O O . ALA A 1 274 ? -22.777 -10.858 -14.918 1.00 84.56 274 ALA A O 1
ATOM 2235 N N . ARG A 1 275 ? -24.813 -11.641 -14.458 1.00 91.44 275 ARG A N 1
ATOM 2236 C CA . ARG A 1 275 ? -25.494 -10.991 -15.596 1.00 91.44 275 ARG A CA 1
ATOM 2237 C C . ARG A 1 275 ? -25.986 -9.575 -15.277 1.00 91.44 275 ARG A C 1
ATOM 2239 O O . ARG A 1 275 ? -26.956 -9.114 -15.879 1.00 91.44 275 ARG A O 1
ATOM 2246 N N . ARG A 1 276 ? -25.327 -8.895 -14.340 1.00 93.06 276 ARG A N 1
ATOM 2247 C CA . ARG A 1 276 ? -25.634 -7.528 -13.898 1.00 93.06 276 ARG A CA 1
ATOM 2248 C C . ARG A 1 276 ? -24.406 -6.642 -14.061 1.00 93.06 276 ARG A C 1
ATOM 2250 O O . ARG A 1 276 ? -23.294 -7.153 -14.023 1.00 93.06 276 ARG A O 1
ATOM 2257 N N . ILE A 1 277 ? -24.629 -5.340 -14.202 1.00 95.19 277 ILE A N 1
ATOM 2258 C CA . ILE A 1 277 ? -23.604 -4.316 -13.979 1.00 95.19 277 ILE A CA 1
ATOM 2259 C C . ILE A 1 277 ? -23.822 -3.743 -12.582 1.00 95.19 277 ILE A C 1
ATOM 2261 O O . ILE A 1 277 ? -24.964 -3.469 -12.202 1.00 95.19 277 ILE A O 1
ATOM 2265 N N . ARG A 1 278 ? -22.746 -3.567 -11.819 1.00 95.38 278 ARG A N 1
ATOM 2266 C CA . ARG A 1 278 ? -22.786 -2.982 -10.474 1.00 95.38 278 ARG A CA 1
ATOM 2267 C C . ARG A 1 278 ? -21.972 -1.704 -10.434 1.00 95.38 278 ARG A C 1
ATOM 2269 O O . ARG A 1 278 ? -20.842 -1.694 -10.921 1.00 95.38 278 ARG A O 1
ATOM 2276 N N . ILE A 1 279 ? -22.559 -0.662 -9.855 1.00 94.62 279 ILE A N 1
ATOM 2277 C CA . ILE A 1 279 ? -21.946 0.657 -9.709 1.00 94.62 279 ILE A CA 1
ATOM 2278 C C . ILE A 1 279 ? -21.630 0.897 -8.237 1.00 94.62 279 ILE A C 1
ATOM 2280 O O . ILE A 1 279 ? -22.521 0.791 -7.388 1.00 94.62 279 ILE A O 1
ATOM 2284 N N . PHE A 1 280 ? -20.381 1.240 -7.955 1.00 93.94 280 PHE A N 1
ATOM 2285 C CA . PHE A 1 280 ? -19.868 1.518 -6.620 1.00 93.94 280 PHE A CA 1
ATOM 2286 C C . PHE A 1 280 ? -19.381 2.962 -6.514 1.00 93.94 280 PHE A C 1
ATOM 2288 O O . PHE A 1 280 ? -18.995 3.552 -7.517 1.00 93.94 280 PHE A O 1
ATOM 2295 N N . ASN A 1 281 ? -19.356 3.522 -5.308 1.00 91.12 281 ASN A N 1
ATOM 2296 C CA . ASN A 1 281 ? -18.534 4.703 -5.036 1.00 91.12 281 ASN A CA 1
ATOM 2297 C C . ASN A 1 281 ? -17.053 4.304 -4.863 1.00 91.12 281 ASN A C 1
ATOM 2299 O O . ASN A 1 281 ? -16.720 3.118 -4.763 1.00 91.12 281 ASN A O 1
ATOM 2303 N N . THR A 1 282 ? -16.160 5.287 -4.761 1.00 90.56 282 THR A N 1
ATOM 2304 C CA . THR A 1 282 ? -14.721 5.063 -4.507 1.00 90.56 282 THR A CA 1
ATOM 2305 C C . THR A 1 282 ? -14.426 4.407 -3.152 1.00 90.56 282 THR A C 1
ATOM 2307 O O . THR A 1 282 ? -13.388 3.775 -2.991 1.00 90.56 282 THR A O 1
ATOM 2310 N N . SER A 1 283 ? -15.367 4.455 -2.206 1.00 88.94 283 SER A N 1
ATOM 2311 C CA . SER A 1 283 ? -15.304 3.767 -0.907 1.00 88.94 283 SER A CA 1
ATOM 2312 C C . SER A 1 283 ? -15.830 2.316 -0.929 1.00 88.94 283 SER A C 1
ATOM 2314 O O . SER A 1 283 ? -16.021 1.710 0.132 1.00 88.94 283 SER A O 1
ATOM 2316 N N . GLY A 1 284 ? -16.122 1.757 -2.111 1.00 91.75 284 GLY A N 1
ATOM 2317 C CA . GLY A 1 284 ? -16.560 0.369 -2.308 1.00 91.75 284 GLY A CA 1
ATOM 2318 C C . GLY A 1 284 ? -18.010 0.058 -1.914 1.00 91.75 284 GLY A C 1
ATOM 2319 O O . GLY A 1 284 ? -18.389 -1.109 -1.827 1.00 91.75 284 GLY A O 1
ATOM 2320 N N . SER A 1 285 ? -18.846 1.066 -1.658 1.00 89.94 285 SER A N 1
ATOM 2321 C CA . SER A 1 285 ? -20.281 0.878 -1.402 1.00 89.94 285 SER A CA 1
ATOM 2322 C C . SER A 1 285 ? -21.068 0.717 -2.691 1.00 89.94 285 SER A C 1
ATOM 2324 O O . SER A 1 285 ? -20.929 1.519 -3.608 1.00 89.94 285 SER A O 1
ATOM 2326 N N . LEU A 1 286 ? -21.954 -0.280 -2.730 1.00 91.94 286 LEU A N 1
ATOM 2327 C CA . LEU A 1 286 ? -22.856 -0.503 -3.857 1.00 91.94 286 LEU A CA 1
ATOM 2328 C C . LEU A 1 286 ? -23.937 0.588 -3.917 1.00 91.94 286 LEU A C 1
ATOM 2330 O O . LEU A 1 286 ? -24.820 0.640 -3.054 1.00 91.94 286 LEU A O 1
ATOM 2334 N N . CYS A 1 287 ? -23.902 1.400 -4.971 1.00 88.38 287 CYS A N 1
ATOM 2335 C CA . CYS A 1 287 ? -24.857 2.478 -5.229 1.00 88.38 287 CYS A CA 1
ATOM 2336 C C . CYS A 1 287 ? -26.032 2.003 -6.095 1.00 88.38 287 CYS A C 1
ATOM 2338 O O . CYS A 1 287 ? -27.182 2.343 -5.823 1.00 88.38 287 CYS A O 1
ATOM 2340 N N . MET A 1 288 ? -25.755 1.206 -7.133 1.00 88.69 288 MET A N 1
ATOM 2341 C CA . MET A 1 288 ? -26.751 0.820 -8.138 1.00 88.69 288 MET A CA 1
ATOM 2342 C C . MET A 1 288 ? -26.448 -0.550 -8.756 1.00 88.69 288 MET A C 1
ATOM 2344 O O . MET A 1 288 ? -25.290 -0.933 -8.918 1.00 88.69 288 MET A O 1
ATOM 2348 N N . GLU A 1 289 ? -27.501 -1.265 -9.158 1.00 91.81 289 GLU A N 1
ATOM 2349 C CA . GLU A 1 289 ? -27.410 -2.451 -10.013 1.00 91.81 289 GLU A CA 1
ATOM 2350 C C . GLU A 1 289 ? -28.245 -2.262 -11.284 1.00 91.81 289 GLU A C 1
ATOM 2352 O O . GLU A 1 289 ? -29.385 -1.799 -11.224 1.00 91.81 289 GLU A O 1
ATOM 2357 N N . ILE A 1 290 ? -27.701 -2.677 -12.427 1.00 91.81 290 ILE A N 1
ATOM 2358 C CA . ILE A 1 290 ? -28.349 -2.593 -13.739 1.00 91.81 290 ILE A CA 1
ATOM 2359 C C . ILE A 1 290 ? -28.424 -3.999 -14.337 1.00 91.81 290 ILE A C 1
ATOM 2361 O O . ILE A 1 290 ? -27.451 -4.755 -14.301 1.00 91.81 290 ILE A O 1
ATOM 2365 N N . ILE A 1 291 ? -29.574 -4.348 -14.919 1.00 90.88 291 ILE A N 1
ATOM 2366 C CA . ILE A 1 291 ? -29.774 -5.592 -15.674 1.00 90.88 291 ILE A CA 1
ATOM 2367 C C . ILE A 1 291 ? -29.960 -5.224 -17.150 1.00 90.88 291 ILE A C 1
ATOM 2369 O O . ILE A 1 291 ? -31.063 -4.839 -17.543 1.00 90.88 291 ILE A O 1
ATOM 2373 N N . PRO A 1 292 ? -28.904 -5.311 -17.977 1.00 88.88 292 PRO A N 1
ATOM 2374 C CA . PRO A 1 292 ? -29.001 -4.983 -19.391 1.00 88.88 292 PRO A CA 1
ATOM 2375 C C . PRO A 1 292 ? -29.928 -5.943 -20.138 1.00 88.88 292 PRO A C 1
ATOM 2377 O O . PRO A 1 292 ? -29.851 -7.157 -19.959 1.00 88.88 292 PRO A O 1
ATOM 2380 N N . ASN A 1 293 ? -30.741 -5.418 -21.058 1.00 88.19 293 ASN A N 1
ATOM 2381 C CA . ASN A 1 293 ? -31.456 -6.237 -22.043 1.00 88.19 293 ASN A CA 1
ATOM 2382 C C . ASN A 1 293 ? -30.523 -6.639 -23.207 1.00 88.19 293 ASN A C 1
ATOM 2384 O O . ASN A 1 293 ? -30.758 -6.303 -24.369 1.00 88.19 293 ASN A O 1
ATOM 2388 N N . LEU A 1 294 ? -29.407 -7.284 -22.867 1.00 91.06 294 LEU A N 1
ATOM 2389 C CA . LEU A 1 294 ? -28.327 -7.700 -23.764 1.00 91.06 294 LEU A CA 1
ATOM 2390 C C . LEU A 1 294 ? -27.841 -9.099 -23.365 1.00 91.06 294 LEU A C 1
ATOM 2392 O O . LEU A 1 294 ? -28.122 -9.584 -22.270 1.00 91.06 294 LEU A O 1
ATOM 2396 N N . THR A 1 295 ? -27.084 -9.758 -24.239 1.00 91.69 295 THR A N 1
ATOM 2397 C CA . THR A 1 295 ? -26.495 -11.065 -23.926 1.00 91.69 295 THR A CA 1
ATOM 2398 C C . THR A 1 295 ? -25.204 -10.875 -23.127 1.00 91.69 295 THR A C 1
ATOM 2400 O O . THR A 1 295 ? -24.280 -10.224 -23.603 1.00 91.69 295 THR A O 1
ATOM 2403 N N . ALA A 1 296 ? -25.140 -11.433 -21.919 1.00 92.81 296 ALA A N 1
ATOM 2404 C CA . ALA A 1 296 ? -23.924 -11.472 -21.104 1.00 92.81 296 ALA A CA 1
ATOM 2405 C C . ALA A 1 296 ? -22.923 -12.532 -21.629 1.00 92.81 296 ALA A C 1
ATOM 2407 O O . ALA A 1 296 ? -23.372 -13.544 -22.176 1.00 92.81 296 ALA A O 1
ATOM 2408 N N . PRO A 1 297 ? -21.605 -12.403 -21.373 1.00 95.00 297 PRO A N 1
ATOM 2409 C CA . PRO A 1 297 ? -20.947 -11.335 -20.611 1.00 95.00 297 PRO A CA 1
ATOM 2410 C C . PRO A 1 297 ? -20.912 -10.006 -21.373 1.00 95.00 297 PRO A C 1
ATOM 2412 O O . PRO A 1 297 ? -21.137 -9.969 -22.583 1.00 95.00 297 PRO A O 1
ATOM 2415 N N . TYR A 1 298 ? -20.689 -8.913 -20.645 1.00 95.25 298 TYR A N 1
ATOM 2416 C CA . TYR A 1 298 ? -20.788 -7.554 -21.180 1.00 95.25 298 TYR A CA 1
ATOM 2417 C C . TYR A 1 298 ? -19.416 -6.903 -21.344 1.00 95.25 298 TYR A C 1
ATOM 2419 O O . TYR A 1 298 ? -18.492 -7.224 -20.604 1.00 95.25 298 TYR A O 1
ATOM 2427 N N . VAL A 1 299 ? -19.320 -5.950 -22.266 1.00 95.44 299 VAL A N 1
ATOM 2428 C CA . VAL A 1 299 ? -18.248 -4.946 -22.330 1.00 95.44 299 VAL A CA 1
ATOM 2429 C C . VAL A 1 299 ? -18.857 -3.606 -21.934 1.00 95.44 299 VAL A C 1
ATOM 2431 O O . VAL A 1 299 ? -19.986 -3.302 -22.338 1.00 95.44 299 VAL A O 1
ATOM 2434 N N . ILE A 1 300 ? -18.129 -2.841 -21.121 1.00 95.75 300 ILE A N 1
ATOM 2435 C CA . ILE A 1 300 ? -18.560 -1.535 -20.614 1.00 95.75 300 ILE A CA 1
ATOM 2436 C C . ILE A 1 300 ? -17.577 -0.434 -21.009 1.00 95.75 300 ILE A C 1
ATOM 2438 O O . ILE A 1 300 ? -16.370 -0.658 -21.010 1.00 95.75 300 ILE A O 1
ATOM 2442 N N . GLU A 1 301 ? -18.102 0.753 -21.305 1.00 93.94 301 GLU A N 1
ATOM 2443 C CA . GLU A 1 301 ? -17.316 1.967 -21.548 1.00 93.94 301 GLU A CA 1
ATOM 2444 C C . GLU A 1 301 ? -18.031 3.201 -20.982 1.00 93.94 301 GLU A C 1
ATOM 2446 O O . GLU A 1 301 ? -19.256 3.190 -20.833 1.00 93.94 301 GLU A O 1
ATOM 2451 N N . THR A 1 302 ? -17.283 4.258 -20.662 1.00 92.12 302 THR A N 1
ATOM 2452 C CA . THR A 1 302 ? -17.818 5.498 -20.079 1.00 92.12 302 THR A CA 1
ATOM 2453 C C . THR A 1 302 ? -17.438 6.734 -20.900 1.00 92.12 302 THR A C 1
ATOM 2455 O O . THR A 1 302 ? -16.350 6.813 -21.475 1.00 92.12 302 THR A O 1
ATOM 2458 N N . GLY A 1 303 ? -18.363 7.689 -21.025 1.00 89.56 303 GLY A N 1
ATOM 2459 C CA . GLY A 1 303 ? -18.136 8.920 -21.787 1.00 89.56 303 GLY A CA 1
ATOM 2460 C C . GLY A 1 303 ? -19.409 9.691 -22.146 1.00 89.56 303 GLY A C 1
ATOM 2461 O O . GLY A 1 303 ? -20.517 9.309 -21.780 1.00 89.56 303 GLY A O 1
ATOM 2462 N N . TYR A 1 304 ? -19.253 10.785 -22.895 1.00 88.69 304 TYR A N 1
ATOM 2463 C CA . TYR A 1 304 ? -20.338 11.692 -23.305 1.00 88.69 304 TYR A CA 1
ATOM 2464 C C . TYR A 1 304 ? -20.947 11.302 -24.663 1.00 88.69 304 TYR A C 1
ATOM 2466 O O . TYR A 1 304 ? -20.897 12.046 -25.643 1.00 88.69 304 TYR A O 1
ATOM 2474 N N . PHE A 1 305 ? -21.529 10.107 -24.742 1.00 89.44 305 PHE A N 1
ATOM 2475 C CA . PHE A 1 305 ? -21.923 9.481 -26.011 1.00 89.44 305 PHE A CA 1
ATOM 2476 C C . PHE A 1 305 ? -23.096 10.163 -26.733 1.00 89.44 305 PHE A C 1
ATOM 2478 O O . PHE A 1 305 ? -23.167 10.163 -27.965 1.00 89.44 305 PHE A O 1
ATOM 2485 N N . THR A 1 306 ? -24.053 10.751 -26.010 1.00 85.12 306 THR A N 1
ATOM 2486 C CA . THR A 1 306 ? -25.184 11.465 -26.634 1.00 85.12 306 THR A CA 1
ATOM 2487 C C . THR A 1 306 ? -24.975 12.970 -26.752 1.00 85.12 306 THR A C 1
ATOM 2489 O O . THR A 1 306 ? -25.810 13.618 -27.375 1.00 85.12 306 THR A O 1
ATOM 2492 N N . GLY A 1 307 ? -23.841 13.513 -26.293 1.00 74.69 307 GLY A N 1
ATOM 2493 C CA . GLY A 1 307 ? -23.589 14.961 -26.279 1.00 74.69 307 GLY A CA 1
ATOM 2494 C C . GLY A 1 307 ? -24.371 15.707 -25.192 1.00 74.69 307 GLY A C 1
ATOM 2495 O O . GLY A 1 307 ? -24.587 16.905 -25.320 1.00 74.69 307 GLY A O 1
ATOM 2496 N N . ASN A 1 308 ? -24.837 14.989 -24.165 1.00 71.75 308 ASN A N 1
ATOM 2497 C CA . ASN A 1 308 ? -25.351 15.594 -22.937 1.00 71.75 308 ASN A CA 1
ATOM 2498 C C . ASN A 1 308 ? -24.174 16.023 -22.048 1.00 71.75 308 ASN A C 1
ATOM 2500 O O . ASN A 1 308 ? -23.095 15.447 -22.162 1.00 71.75 308 ASN A O 1
ATOM 2504 N N . ASP A 1 309 ? -24.430 16.920 -21.096 1.00 73.81 309 ASP A N 1
ATOM 2505 C CA . ASP A 1 309 ? -23.437 17.363 -20.102 1.00 73.81 309 ASP A CA 1
ATOM 2506 C C . ASP A 1 309 ? -23.110 16.295 -19.039 1.00 73.81 309 ASP A C 1
ATOM 2508 O O . ASP A 1 309 ? -22.181 16.463 -18.254 1.00 73.81 309 ASP A O 1
ATOM 2512 N N . ASN A 1 310 ? -23.860 15.187 -19.009 1.00 82.50 310 ASN A N 1
ATOM 2513 C CA . ASN A 1 310 ? -23.663 14.088 -18.064 1.00 82.50 310 ASN A CA 1
ATOM 2514 C C . ASN A 1 310 ? -22.906 12.928 -18.714 1.00 82.50 310 ASN A C 1
ATOM 2516 O O . ASN A 1 310 ? -23.222 12.519 -19.838 1.00 82.50 310 ASN A O 1
ATOM 2520 N N . GLU A 1 311 ? -21.965 12.342 -17.972 1.00 87.31 311 GLU A N 1
ATOM 2521 C CA . GLU A 1 311 ? -21.263 11.139 -18.407 1.00 87.31 311 GLU A CA 1
ATOM 2522 C C . GLU A 1 311 ? -22.197 9.918 -18.378 1.00 87.31 311 GLU A C 1
ATOM 2524 O O . GLU A 1 311 ? -23.077 9.767 -17.526 1.00 87.31 311 GLU A O 1
ATOM 2529 N N . GLN A 1 312 ? -22.031 9.038 -19.362 1.00 92.00 312 GLN A N 1
ATOM 2530 C CA . GLN A 1 312 ? -22.928 7.920 -19.618 1.00 92.00 312 GLN A CA 1
ATOM 2531 C C . GLN A 1 312 ? -22.177 6.601 -19.566 1.00 92.00 312 GLN A C 1
ATOM 2533 O O . GLN A 1 312 ? -20.994 6.518 -19.891 1.00 92.00 312 GLN A O 1
ATOM 2538 N N . LEU A 1 313 ? -22.907 5.547 -19.211 1.00 94.12 313 LEU A N 1
ATOM 2539 C CA . LEU A 1 313 ? -22.434 4.175 -19.279 1.00 94.12 313 LEU A CA 1
ATOM 2540 C C . LEU A 1 313 ? -22.939 3.523 -20.566 1.00 94.12 313 LEU A C 1
ATOM 2542 O O . LEU A 1 313 ? -24.147 3.408 -20.793 1.00 94.12 313 LEU A O 1
ATOM 2546 N N . LEU A 1 314 ? -22.008 3.041 -21.377 1.00 94.94 314 LEU A N 1
ATOM 2547 C CA . LEU A 1 314 ? -22.276 2.236 -22.553 1.00 94.94 314 LEU A CA 1
ATOM 2548 C C . LEU A 1 314 ? -22.060 0.759 -22.241 1.00 94.94 314 LEU A C 1
ATOM 2550 O O . LEU A 1 314 ? -21.060 0.378 -21.640 1.00 94.94 314 LEU A O 1
ATOM 2554 N N . ILE A 1 315 ? -23.003 -0.078 -22.669 1.00 95.69 315 ILE A N 1
ATOM 2555 C CA . ILE A 1 315 ? -22.988 -1.522 -22.437 1.00 95.69 315 ILE A CA 1
ATOM 2556 C C . ILE A 1 315 ? -23.249 -2.243 -23.758 1.00 95.69 315 ILE A C 1
ATOM 2558 O O . ILE A 1 315 ? -24.212 -1.934 -24.466 1.00 95.69 315 ILE A O 1
ATOM 2562 N N . THR A 1 316 ? -22.435 -3.250 -24.064 1.00 95.00 316 THR A N 1
ATOM 2563 C CA . THR A 1 316 ? -22.664 -4.180 -25.178 1.00 95.00 316 THR A CA 1
ATOM 2564 C C . THR A 1 316 ? -22.359 -5.624 -24.775 1.00 95.00 316 THR A C 1
ATOM 2566 O O . THR A 1 316 ? -21.813 -5.882 -23.704 1.00 95.00 316 THR A O 1
ATOM 2569 N N . SER A 1 317 ? -22.731 -6.584 -25.618 1.00 94.38 317 SER A N 1
ATOM 2570 C CA . SER A 1 317 ? -22.349 -7.989 -25.457 1.00 94.38 317 SER A CA 1
ATOM 2571 C C . SER A 1 317 ? -20.888 -8.187 -25.851 1.00 94.38 317 SER A C 1
ATOM 2573 O O . SER A 1 317 ? -20.488 -7.749 -26.921 1.00 94.38 317 SER A O 1
ATOM 2575 N N . MET A 1 318 ? -20.112 -8.897 -25.030 1.00 94.31 318 MET A N 1
ATOM 2576 C CA . MET A 1 318 ? -18.699 -9.200 -25.307 1.00 94.31 318 MET A CA 1
ATOM 2577 C C . MET A 1 318 ? -18.503 -10.101 -26.529 1.00 94.31 318 MET A C 1
ATOM 2579 O O . MET A 1 318 ? -17.481 -10.005 -27.199 1.00 94.31 318 MET A O 1
ATOM 2583 N N . TYR A 1 319 ? -19.495 -10.946 -26.812 1.00 93.56 319 TYR A N 1
ATOM 2584 C CA . TYR A 1 319 ? -19.524 -11.859 -27.952 1.00 93.56 319 TYR A CA 1
ATOM 2585 C C . TYR A 1 319 ? -20.761 -11.553 -28.808 1.00 93.56 319 TYR A C 1
ATOM 2587 O O . TYR A 1 319 ? -21.779 -12.250 -28.700 1.00 93.56 319 TYR A O 1
ATOM 2595 N N . PRO A 1 320 ? -20.754 -10.459 -29.591 1.00 89.25 320 PRO A N 1
ATOM 2596 C CA . PRO A 1 320 ? -21.848 -10.166 -30.501 1.00 89.25 320 PRO A CA 1
ATOM 2597 C C . PRO A 1 320 ? -21.948 -11.256 -31.578 1.00 89.25 320 PRO A C 1
ATOM 2599 O O . PRO A 1 320 ? -20.962 -11.853 -32.004 1.00 89.25 320 PRO A O 1
ATOM 2602 N N . ASN A 1 321 ? -23.171 -11.532 -32.026 1.00 83.31 321 ASN A N 1
ATOM 2603 C CA . ASN A 1 321 ? -23.406 -12.363 -33.210 1.00 83.31 321 ASN A CA 1
ATOM 2604 C C . ASN A 1 321 ? -23.359 -11.456 -34.464 1.00 83.31 321 ASN A C 1
ATOM 2606 O O . ASN A 1 321 ? -22.681 -10.437 -34.448 1.00 83.31 321 ASN A O 1
ATOM 2610 N N . ASN A 1 322 ? -24.160 -11.708 -35.504 1.00 80.44 322 ASN A N 1
ATOM 2611 C CA . ASN A 1 322 ? -24.293 -10.804 -36.671 1.00 80.44 322 ASN A CA 1
ATOM 2612 C C . ASN A 1 322 ? -24.887 -9.407 -36.352 1.00 80.44 322 ASN A C 1
ATOM 2614 O O . ASN A 1 322 ? -25.320 -8.689 -37.255 1.00 80.44 322 ASN A O 1
ATOM 2618 N N . SER A 1 323 ? -25.036 -9.057 -35.074 1.00 84.88 323 SER A N 1
ATOM 2619 C CA . SER A 1 323 ? -25.560 -7.766 -34.659 1.00 84.88 323 SER A CA 1
ATOM 2620 C C . SER A 1 323 ? -24.859 -7.266 -33.408 1.00 84.88 323 SER A C 1
ATOM 2622 O O . SER A 1 323 ? -24.869 -7.959 -32.385 1.00 84.88 323 SER A O 1
ATOM 2624 N N . VAL A 1 324 ? -24.350 -6.038 -33.460 1.00 86.88 324 VAL A N 1
ATOM 2625 C CA . VAL A 1 324 ? -23.841 -5.329 -32.284 1.00 86.88 324 VAL A CA 1
ATOM 2626 C C . VAL A 1 324 ? -24.991 -4.517 -31.698 1.00 86.88 324 VAL A C 1
ATOM 2628 O O . VAL A 1 324 ? -25.545 -3.627 -32.347 1.00 86.88 324 VAL A O 1
ATOM 2631 N N . LYS A 1 325 ? -25.385 -4.863 -30.471 1.00 91.56 325 LYS A N 1
ATOM 2632 C CA . LYS A 1 325 ? -26.419 -4.153 -29.714 1.00 91.56 325 LYS A CA 1
ATOM 2633 C C . LYS A 1 325 ? -25.768 -3.352 -28.604 1.00 91.56 325 LYS A C 1
ATOM 2635 O O . LYS A 1 325 ? -24.991 -3.901 -27.826 1.00 91.56 325 LYS A O 1
ATOM 2640 N N . ILE A 1 326 ? -26.113 -2.078 -28.521 1.00 93.25 326 ILE A N 1
ATOM 2641 C CA . ILE A 1 326 ? -25.559 -1.148 -27.545 1.00 93.25 326 ILE A CA 1
ATOM 2642 C C . ILE A 1 326 ? -26.701 -0.531 -26.752 1.00 93.25 326 ILE A C 1
ATOM 2644 O O . ILE A 1 326 ? -27.716 -0.110 -27.317 1.00 93.25 326 ILE A O 1
ATOM 2648 N N . ALA A 1 327 ? -26.523 -0.479 -25.439 1.00 94.38 327 ALA A N 1
ATOM 2649 C CA . ALA A 1 327 ? -27.368 0.270 -24.529 1.00 94.38 327 ALA A CA 1
ATOM 2650 C C . ALA A 1 327 ? -26.556 1.402 -23.895 1.00 94.38 327 ALA A C 1
ATOM 2652 O O . ALA A 1 327 ? -25.470 1.154 -23.378 1.00 94.38 327 ALA A O 1
ATOM 2653 N N . ILE A 1 328 ? -27.096 2.619 -23.928 1.00 93.75 328 ILE A N 1
ATOM 2654 C CA . ILE A 1 328 ? -26.510 3.801 -23.288 1.00 93.75 328 ILE A CA 1
ATOM 2655 C C . ILE A 1 328 ? -27.420 4.218 -22.137 1.00 93.75 328 ILE A C 1
ATOM 2657 O O . ILE A 1 328 ? -28.628 4.404 -22.329 1.00 93.75 328 ILE A O 1
ATOM 2661 N N . ILE A 1 329 ? -26.838 4.344 -20.950 1.00 91.88 329 ILE A N 1
ATOM 2662 C CA . ILE A 1 329 ? -27.526 4.652 -19.698 1.00 91.88 329 ILE A CA 1
ATOM 2663 C C . ILE A 1 329 ? -26.951 5.946 -19.130 1.00 91.88 329 ILE A C 1
ATOM 2665 O O . ILE A 1 329 ? -25.736 6.092 -19.013 1.00 91.88 329 ILE A O 1
ATOM 2669 N N . ASP A 1 330 ? -27.835 6.869 -18.767 1.00 89.44 330 ASP A N 1
ATOM 2670 C CA . ASP A 1 330 ? -27.485 8.059 -17.995 1.00 89.44 330 ASP A CA 1
ATOM 2671 C C . ASP A 1 330 ? -27.435 7.673 -16.518 1.00 89.44 330 ASP A C 1
ATOM 2673 O O . ASP A 1 330 ? -28.397 7.108 -15.983 1.00 89.44 330 ASP A O 1
ATOM 2677 N N . ILE A 1 331 ? -26.288 7.916 -15.884 1.00 86.12 331 ILE A N 1
ATOM 2678 C CA . ILE A 1 331 ? -26.041 7.420 -14.533 1.00 86.12 331 ILE A CA 1
ATOM 2679 C C . ILE A 1 331 ? -26.868 8.166 -13.485 1.00 86.12 331 ILE A C 1
ATOM 2681 O O . ILE A 1 331 ? -27.411 7.538 -12.576 1.00 86.12 331 ILE A O 1
ATOM 2685 N N . ASP A 1 332 ? -27.036 9.476 -13.648 1.00 84.06 332 ASP A N 1
ATOM 2686 C CA . ASP A 1 332 ? -27.710 10.329 -12.670 1.00 84.06 332 ASP A CA 1
ATOM 2687 C C . ASP A 1 332 ? -29.206 10.011 -12.570 1.00 84.06 332 ASP A C 1
ATOM 2689 O O . ASP A 1 332 ? -29.794 10.026 -11.487 1.00 84.06 332 ASP A O 1
ATOM 2693 N N . SER A 1 333 ? -29.834 9.699 -13.704 1.00 82.00 333 SER A N 1
ATOM 2694 C CA . SER A 1 333 ? -31.240 9.299 -13.780 1.00 82.00 333 SER A CA 1
ATOM 2695 C C . SER A 1 333 ? -31.456 7.788 -13.695 1.00 82.00 333 SER A C 1
ATOM 2697 O O . SER A 1 333 ? -32.597 7.361 -13.494 1.00 82.00 333 SER A O 1
ATOM 2699 N N . ALA A 1 334 ? -30.396 6.988 -13.856 1.00 80.50 334 ALA A N 1
ATOM 2700 C CA . ALA A 1 334 ? -30.436 5.531 -13.984 1.00 80.50 334 ALA A CA 1
ATOM 2701 C C . ALA A 1 334 ? -31.340 5.028 -15.129 1.00 80.50 334 ALA A C 1
ATOM 2703 O O . ALA A 1 334 ? -31.921 3.941 -15.047 1.00 80.50 334 ALA A O 1
ATOM 2704 N N . LYS A 1 335 ? -31.521 5.826 -16.191 1.00 85.88 335 LYS A N 1
ATOM 2705 C CA . LYS A 1 335 ? -32.438 5.513 -17.299 1.00 85.88 335 LYS A CA 1
ATOM 2706 C C . LYS A 1 335 ? -31.691 5.207 -18.588 1.00 85.88 335 LYS A C 1
ATOM 2708 O O . LYS A 1 335 ? -30.661 5.800 -18.897 1.00 85.88 335 LYS A O 1
ATOM 2713 N N . TYR A 1 336 ? -32.275 4.310 -19.381 1.00 87.69 336 TYR A N 1
ATOM 2714 C CA . TYR A 1 336 ? -31.867 4.102 -20.767 1.00 87.69 336 TYR A CA 1
ATOM 2715 C C . TYR A 1 336 ? -32.124 5.372 -21.574 1.00 87.69 336 TYR A C 1
ATOM 2717 O O . TYR A 1 336 ? -33.260 5.841 -21.654 1.00 87.69 336 TYR A O 1
ATOM 2725 N N . VAL A 1 337 ? -31.067 5.903 -22.183 1.00 89.12 337 VAL A N 1
ATOM 2726 C CA . VAL A 1 337 ? -31.128 7.104 -23.025 1.00 89.12 337 VAL A CA 1
ATOM 2727 C C . VAL A 1 337 ? -31.227 6.720 -24.492 1.00 89.12 337 VAL A C 1
ATOM 2729 O O . VAL A 1 337 ? -31.972 7.333 -25.252 1.00 89.12 337 VAL A O 1
ATOM 2732 N N . LYS A 1 338 ? -30.477 5.692 -24.909 1.00 88.50 338 LYS A N 1
ATOM 2733 C CA . LYS A 1 338 ? -30.409 5.275 -26.312 1.00 88.50 338 LYS A CA 1
ATOM 2734 C C . LYS A 1 338 ? -30.139 3.778 -26.435 1.00 88.50 338 LYS A C 1
ATOM 2736 O O . LYS A 1 338 ? -29.343 3.211 -25.687 1.00 88.50 338 LYS A O 1
ATOM 2741 N N . HIS A 1 339 ? -30.777 3.161 -27.426 1.00 90.56 339 HIS A N 1
ATOM 2742 C CA . HIS A 1 339 ? -30.469 1.814 -27.893 1.00 90.56 339 HIS A CA 1
ATOM 2743 C C . HIS A 1 339 ? -30.051 1.872 -29.356 1.00 90.56 339 HIS A C 1
ATOM 2745 O O . HIS A 1 339 ? -30.721 2.508 -30.167 1.00 90.56 339 HIS A O 1
ATOM 2751 N N . ILE A 1 340 ? -28.960 1.189 -29.685 1.00 89.50 340 ILE A N 1
ATOM 2752 C CA . ILE A 1 340 ? -28.463 1.067 -31.055 1.00 89.50 340 ILE A CA 1
ATOM 2753 C C . ILE A 1 340 ? -28.396 -0.421 -31.380 1.00 89.50 340 ILE A C 1
ATOM 2755 O O . ILE A 1 340 ? -27.913 -1.222 -30.579 1.00 89.50 340 ILE A O 1
ATOM 2759 N N . THR A 1 341 ? -28.922 -0.808 -32.538 1.00 89.38 341 THR A N 1
ATOM 2760 C CA . THR A 1 341 ? -28.789 -2.167 -33.070 1.00 89.38 341 THR A CA 1
ATOM 2761 C C . THR A 1 341 ? -28.223 -2.068 -34.470 1.00 89.38 341 THR A C 1
ATOM 2763 O O . THR A 1 341 ? -28.898 -1.601 -35.381 1.00 89.38 341 THR A O 1
ATOM 2766 N N . LEU A 1 342 ? -26.989 -2.526 -34.626 1.00 84.88 342 LEU A N 1
ATOM 2767 C CA . LEU A 1 342 ? -26.299 -2.579 -35.904 1.00 84.88 342 LEU A CA 1
ATOM 2768 C C . LEU A 1 342 ? -26.407 -4.000 -36.424 1.00 84.88 342 LEU A C 1
ATOM 2770 O O . LEU A 1 342 ? -26.068 -4.937 -35.703 1.00 84.88 342 LEU A O 1
ATOM 2774 N N . GLN A 1 343 ? -26.886 -4.162 -37.650 1.00 82.06 343 GLN A N 1
ATOM 2775 C CA . GLN A 1 343 ? -26.890 -5.440 -38.348 1.00 82.06 343 GLN A CA 1
ATOM 2776 C C . GLN A 1 343 ? -26.049 -5.291 -39.603 1.00 82.06 343 GLN A C 1
ATOM 2778 O O . GLN A 1 343 ? -26.354 -4.463 -40.457 1.00 82.06 343 GLN A O 1
ATOM 2783 N N . ASP A 1 344 ? -25.006 -6.100 -39.704 1.00 78.50 344 ASP A N 1
ATOM 2784 C CA . ASP A 1 344 ? -24.157 -6.159 -40.883 1.00 78.50 344 ASP A CA 1
ATOM 2785 C C . ASP A 1 344 ? -23.672 -7.601 -41.033 1.00 78.50 344 ASP A C 1
ATOM 2787 O O . ASP A 1 344 ? -23.103 -8.188 -40.113 1.00 78.50 344 ASP A O 1
ATOM 2791 N N . SER A 1 345 ? -23.950 -8.205 -42.187 1.00 78.62 345 SER A N 1
ATOM 2792 C CA . SER A 1 345 ? -23.567 -9.586 -42.484 1.00 78.62 345 SER A CA 1
ATOM 2793 C C . SER A 1 345 ? -22.056 -9.802 -42.579 1.00 78.62 345 SER A C 1
ATOM 2795 O O . SER A 1 345 ? -21.625 -10.952 -42.538 1.00 78.62 345 SER A O 1
ATOM 2797 N N . SER A 1 346 ? -21.271 -8.731 -42.732 1.00 80.75 346 SER A N 1
ATOM 2798 C CA . SER A 1 346 ? -19.805 -8.776 -42.754 1.00 80.75 346 SER A CA 1
ATOM 2799 C C . SER A 1 346 ? -19.174 -8.839 -41.361 1.00 80.75 346 SER A C 1
ATOM 2801 O O . SER A 1 346 ? -17.984 -9.134 -41.251 1.00 80.75 346 SER A O 1
ATOM 2803 N N . LEU A 1 347 ? -19.955 -8.606 -40.297 1.00 85.56 347 LEU A N 1
ATOM 2804 C CA . LEU A 1 347 ? -19.454 -8.689 -38.931 1.00 85.56 347 LEU A CA 1
ATOM 2805 C C . LEU A 1 347 ? -19.065 -10.125 -38.551 1.00 85.56 347 LEU A C 1
ATOM 2807 O O . LEU A 1 347 ? -19.847 -11.058 -38.787 1.00 85.56 347 LEU A O 1
ATOM 2811 N N . PRO A 1 348 ? -17.904 -10.309 -37.901 1.00 87.12 348 PRO A N 1
ATOM 2812 C CA . PRO A 1 348 ? -17.523 -11.598 -37.346 1.00 87.12 348 PRO A CA 1
ATOM 2813 C C . PRO A 1 348 ? -18.517 -12.093 -36.291 1.00 87.12 348 PRO A C 1
ATOM 2815 O O . PRO A 1 348 ? -19.092 -11.310 -35.533 1.00 87.12 348 PRO A O 1
ATOM 2818 N N . LYS A 1 349 ? -18.738 -13.411 -36.243 1.00 87.56 349 LYS A N 1
ATOM 2819 C CA . LYS A 1 349 ? -19.776 -14.025 -35.403 1.00 87.56 349 LYS A CA 1
ATOM 2820 C C . LYS A 1 349 ? -19.186 -14.641 -34.147 1.00 87.56 349 LYS A C 1
ATOM 2822 O O . LYS A 1 349 ? -18.380 -15.559 -34.246 1.00 87.56 349 LYS A O 1
ATOM 2827 N N . GLY A 1 350 ? -19.679 -14.221 -32.983 1.00 86.88 350 GLY A N 1
ATOM 2828 C CA . GLY A 1 350 ? -19.297 -14.812 -31.699 1.00 86.88 350 GLY A CA 1
ATOM 2829 C C . GLY A 1 350 ? -17.842 -14.548 -31.315 1.00 86.88 350 GLY A C 1
ATOM 2830 O O . GLY A 1 350 ? -17.330 -15.208 -30.416 1.00 86.88 350 GLY A O 1
ATOM 2831 N N . GLU A 1 351 ? -17.194 -13.605 -31.994 1.00 92.56 351 GLU A N 1
ATOM 2832 C CA . GLU A 1 351 ? -15.845 -13.146 -31.686 1.00 92.56 351 GLU A CA 1
ATOM 2833 C C . GLU A 1 351 ? -15.863 -12.170 -30.519 1.00 92.56 351 GLU A C 1
ATOM 2835 O O . GLU A 1 351 ? -16.856 -11.476 -30.275 1.00 92.56 351 GLU A O 1
ATOM 2840 N N . ARG A 1 352 ? -14.753 -12.119 -29.789 1.00 92.69 352 ARG A N 1
ATOM 2841 C CA . ARG A 1 352 ? -14.596 -11.206 -28.671 1.00 92.69 352 ARG A CA 1
ATOM 2842 C C . ARG A 1 352 ? -14.367 -9.799 -29.192 1.00 92.69 352 ARG A C 1
ATOM 2844 O O . ARG A 1 352 ? -13.450 -9.565 -29.980 1.00 92.69 352 ARG A O 1
ATOM 2851 N N . ILE A 1 353 ? -15.138 -8.851 -28.668 1.00 93.62 353 ILE A N 1
ATOM 2852 C CA . ILE A 1 353 ? -14.936 -7.435 -28.968 1.00 93.62 353 ILE A CA 1
ATOM 2853 C C . ILE A 1 353 ? -14.267 -6.671 -27.828 1.00 93.62 353 ILE A C 1
ATOM 2855 O O . ILE A 1 353 ? -14.473 -6.965 -26.648 1.00 93.62 353 ILE A O 1
ATOM 2859 N N . ARG A 1 354 ? -13.502 -5.646 -28.202 1.00 91.94 354 ARG A N 1
ATOM 2860 C CA . ARG A 1 354 ? -13.110 -4.530 -27.335 1.00 91.94 354 ARG A CA 1
ATOM 2861 C C . ARG A 1 354 ? -13.702 -3.234 -27.864 1.00 91.94 354 ARG A C 1
ATOM 2863 O O . ARG A 1 354 ? -13.880 -3.086 -29.074 1.00 91.94 354 ARG A O 1
ATOM 2870 N N . LEU A 1 355 ? -13.992 -2.324 -26.943 1.00 91.75 355 LEU A N 1
ATOM 2871 C CA . LEU A 1 355 ? -14.482 -0.989 -27.238 1.00 91.75 355 LEU A CA 1
ATOM 2872 C C . LEU A 1 355 ? -13.558 0.031 -26.598 1.00 91.75 355 LEU A C 1
ATOM 2874 O O . LEU A 1 355 ? -13.259 -0.109 -25.419 1.00 91.75 355 LEU A O 1
ATOM 2878 N N . GLU A 1 356 ? -13.183 1.050 -27.362 1.00 91.50 356 GLU A N 1
ATOM 2879 C CA . GLU A 1 356 ? -12.440 2.202 -26.856 1.00 91.50 356 GLU A CA 1
ATOM 2880 C C . GLU A 1 356 ? -13.045 3.495 -27.404 1.00 91.50 356 GLU A C 1
ATOM 2882 O O . GLU A 1 356 ? -13.452 3.577 -28.569 1.00 91.50 356 GLU A O 1
ATOM 2887 N N . LYS A 1 357 ? -13.124 4.522 -26.557 1.00 88.75 357 LYS A N 1
ATOM 2888 C CA . LYS A 1 357 ? -13.601 5.853 -26.950 1.00 88.75 357 LYS A CA 1
ATOM 2889 C C . LYS A 1 357 ? -12.546 6.540 -27.811 1.00 88.75 357 LYS A C 1
ATOM 2891 O O . LYS A 1 357 ? -11.406 6.641 -27.380 1.00 88.75 357 LYS A O 1
ATOM 2896 N N . THR A 1 358 ? -12.921 7.057 -28.979 1.00 87.00 358 THR A N 1
ATOM 2897 C CA . THR A 1 358 ? -11.995 7.853 -29.809 1.00 87.00 358 THR A CA 1
ATOM 2898 C C . THR A 1 358 ? -11.849 9.287 -29.277 1.00 87.00 358 THR A C 1
ATOM 2900 O O . THR A 1 358 ? -12.480 9.665 -28.289 1.00 87.00 358 THR A O 1
ATOM 2903 N N . GLN A 1 359 ? -11.054 10.127 -29.944 1.00 81.94 359 GLN A N 1
ATOM 2904 C CA . GLN A 1 359 ? -10.997 11.563 -29.637 1.00 81.94 359 GLN A CA 1
ATOM 2905 C C . GLN A 1 359 ? -12.348 12.259 -29.894 1.00 81.94 359 GLN A C 1
ATOM 2907 O O . GLN A 1 359 ? -12.636 13.293 -29.302 1.00 81.94 359 GLN A O 1
ATOM 2912 N N . ASN A 1 360 ? -13.207 11.676 -30.737 1.00 86.12 360 ASN A N 1
ATOM 2913 C CA . ASN A 1 360 ? -14.585 12.110 -30.918 1.00 86.12 360 ASN A CA 1
ATOM 2914 C C . ASN A 1 360 ? -15.507 11.334 -29.961 1.00 86.12 360 ASN A C 1
ATOM 2916 O O . ASN A 1 360 ? -15.674 10.120 -30.080 1.00 86.12 360 ASN A O 1
ATOM 2920 N N . SER A 1 361 ? -16.167 12.040 -29.039 1.00 82.94 361 SER A N 1
ATOM 2921 C CA . SER A 1 361 ? -17.080 11.452 -28.042 1.00 82.94 361 SER A CA 1
ATOM 2922 C C . SER A 1 361 ? -18.274 10.700 -28.648 1.00 82.94 361 SER A C 1
ATOM 2924 O O . SER A 1 361 ? -18.910 9.889 -27.971 1.00 82.94 361 SER A O 1
ATOM 2926 N N . LYS A 1 362 ? -18.568 10.936 -29.931 1.00 87.75 362 LYS A N 1
ATOM 2927 C CA . LYS A 1 362 ? -19.625 10.268 -30.702 1.00 87.75 362 LYS A CA 1
ATOM 2928 C C . LYS A 1 362 ? -19.155 9.028 -31.447 1.00 87.75 362 LYS A C 1
ATOM 2930 O O . LYS A 1 362 ? -19.965 8.399 -32.130 1.00 87.75 362 LYS A O 1
ATOM 2935 N N . GLU A 1 363 ? -17.881 8.674 -31.336 1.00 90.31 363 GLU A N 1
ATOM 2936 C CA . GLU A 1 363 ? -17.277 7.575 -32.074 1.00 90.31 363 GLU A CA 1
ATOM 2937 C C . GLU A 1 363 ? -16.567 6.588 -31.149 1.00 90.31 363 GLU A C 1
ATOM 2939 O O . GLU A 1 363 ? -15.838 6.960 -30.226 1.00 90.31 363 GLU A O 1
ATOM 2944 N N . LEU A 1 364 ? -16.782 5.304 -31.428 1.00 92.00 364 LEU A N 1
ATOM 2945 C CA . LEU A 1 364 ? -16.152 4.191 -30.727 1.00 92.00 364 LEU A CA 1
ATOM 2946 C C . LEU A 1 364 ? -15.315 3.378 -31.693 1.00 92.00 364 LEU A C 1
ATOM 2948 O O . LEU A 1 364 ? -15.777 3.019 -32.779 1.00 92.00 364 LEU A O 1
ATOM 2952 N N . LEU A 1 365 ? -14.122 3.017 -31.253 1.00 93.75 365 LEU A N 1
ATOM 2953 C CA . LEU A 1 365 ? -13.325 1.999 -31.898 1.00 93.75 365 LEU A CA 1
ATOM 2954 C C . LEU A 1 365 ? -13.833 0.624 -31.456 1.00 93.75 365 LEU A C 1
ATOM 2956 O O . LEU A 1 365 ? -13.946 0.353 -30.262 1.00 93.75 365 LEU A O 1
ATOM 2960 N N . VAL A 1 366 ? -14.149 -0.239 -32.417 1.00 93.88 366 VAL A N 1
ATOM 2961 C CA . VAL A 1 366 ? -14.599 -1.615 -32.190 1.00 93.88 366 VAL A CA 1
ATOM 2962 C C . VAL A 1 366 ? -13.560 -2.557 -32.774 1.00 93.88 366 VAL A C 1
ATOM 2964 O O . VAL A 1 366 ? -13.374 -2.600 -33.991 1.00 93.88 366 VAL A O 1
ATOM 2967 N N . PHE A 1 367 ? -12.895 -3.321 -31.913 1.00 94.69 367 PHE A N 1
ATOM 2968 C CA . PHE A 1 367 ? -11.892 -4.302 -32.316 1.00 94.69 367 PHE A CA 1
ATOM 2969 C C . PHE A 1 367 ? -12.411 -5.722 -32.100 1.00 94.69 367 PHE A C 1
ATOM 2971 O O . PHE A 1 367 ? -12.769 -6.078 -30.979 1.00 94.69 367 PHE A O 1
ATOM 2978 N N . PHE A 1 368 ? -12.426 -6.525 -33.163 1.00 93.56 368 PHE A N 1
ATOM 2979 C CA . PHE A 1 368 ? -12.727 -7.955 -33.127 1.00 93.56 368 PHE A CA 1
ATOM 2980 C C . PHE A 1 368 ? -11.420 -8.737 -33.011 1.00 93.56 368 PHE A C 1
ATOM 2982 O O . PHE A 1 368 ? -10.592 -8.706 -33.925 1.00 93.56 368 PHE A O 1
ATOM 2989 N N . LYS A 1 369 ? -11.220 -9.404 -31.871 1.00 90.88 369 LYS A N 1
ATOM 2990 C CA . LYS A 1 369 ? -9.918 -9.962 -31.491 1.00 90.88 369 LYS A CA 1
ATOM 2991 C C . LYS A 1 369 ? -9.455 -11.066 -32.440 1.00 90.88 369 LYS A C 1
ATOM 2993 O O . LYS A 1 369 ? -8.309 -11.043 -32.881 1.00 90.88 369 LYS A O 1
ATOM 2998 N N . GLU A 1 370 ? -10.318 -12.032 -32.741 1.00 91.69 370 GLU A N 1
ATOM 2999 C CA . GLU A 1 370 ? -9.930 -13.237 -33.479 1.00 91.69 370 GLU A CA 1
ATOM 3000 C C . GLU A 1 370 ? -9.692 -12.952 -34.971 1.00 91.69 370 GLU A C 1
ATOM 3002 O O . GLU A 1 370 ? -8.673 -13.372 -35.520 1.00 91.69 370 GLU A O 1
ATOM 3007 N N . SER A 1 371 ? -10.575 -12.187 -35.617 1.00 91.12 371 SER A N 1
ATOM 3008 C CA . SER A 1 371 ? -10.426 -11.766 -37.020 1.00 91.12 371 SER A CA 1
ATOM 3009 C C . SER A 1 371 ? -9.462 -10.595 -37.227 1.00 91.12 371 SER A C 1
ATOM 3011 O O . SER A 1 371 ? -9.088 -10.308 -38.366 1.00 91.12 371 SER A O 1
ATOM 3013 N N . ARG A 1 372 ? -9.055 -9.918 -36.144 1.00 92.44 372 ARG A N 1
ATOM 3014 C CA . ARG A 1 372 ? -8.224 -8.701 -36.142 1.00 92.44 372 ARG A CA 1
ATOM 3015 C C . ARG A 1 372 ? -8.820 -7.561 -36.974 1.00 92.44 372 ARG A C 1
ATOM 3017 O O . ARG A 1 372 ? -8.097 -6.784 -37.593 1.00 92.44 372 ARG A O 1
ATOM 3024 N N . LEU A 1 373 ? -10.147 -7.462 -37.009 1.00 92.50 373 LEU A N 1
ATOM 3025 C CA . LEU A 1 373 ? -10.846 -6.404 -37.735 1.00 92.50 373 LEU A CA 1
ATOM 3026 C C . LEU A 1 373 ? -11.137 -5.218 -36.821 1.00 92.50 373 LEU A C 1
ATOM 3028 O O . LEU A 1 373 ? -11.567 -5.385 -35.678 1.00 92.50 373 LEU A O 1
ATOM 3032 N N . VAL A 1 374 ? -10.942 -4.015 -37.356 1.00 94.00 374 VAL A N 1
ATOM 3033 C CA . VAL A 1 374 ? -11.159 -2.755 -36.643 1.00 94.00 374 VAL A CA 1
ATOM 3034 C C . VAL A 1 374 ? -12.227 -1.949 -37.365 1.00 94.00 374 VAL A C 1
ATOM 3036 O O . VAL A 1 374 ? -12.220 -1.828 -38.592 1.00 94.00 374 VAL A O 1
ATOM 3039 N N . TYR A 1 375 ? -13.142 -1.377 -36.594 1.00 93.38 375 TYR A N 1
ATOM 3040 C CA . TYR A 1 375 ? -14.199 -0.519 -37.100 1.00 93.38 375 TYR A CA 1
ATOM 3041 C C . TYR A 1 375 ? -14.323 0.748 -36.260 1.00 93.38 375 TYR A C 1
ATOM 3043 O O . TYR A 1 375 ? -14.111 0.716 -35.051 1.00 93.38 375 TYR A O 1
ATOM 3051 N N . ILE A 1 376 ? -14.749 1.841 -36.887 1.00 92.94 376 ILE A N 1
ATOM 3052 C CA . ILE A 1 376 ? -15.302 3.005 -36.194 1.00 92.94 376 ILE A CA 1
ATOM 3053 C C . ILE A 1 376 ? -16.818 2.899 -36.228 1.00 92.94 376 ILE A C 1
ATOM 3055 O O . ILE A 1 376 ? -17.429 2.811 -37.298 1.00 92.94 376 ILE A O 1
ATOM 3059 N N . LEU A 1 377 ? -17.427 2.932 -35.052 1.00 91.44 377 LEU A N 1
ATOM 3060 C CA . LEU A 1 377 ? -18.856 3.101 -34.885 1.00 91.44 377 LEU A CA 1
ATOM 3061 C C . LEU A 1 377 ? -19.170 4.565 -34.590 1.00 91.44 377 LEU A C 1
ATOM 3063 O O . LEU A 1 377 ? -18.826 5.062 -33.522 1.00 91.44 377 LEU A O 1
ATOM 3067 N N . ASN A 1 378 ? -19.912 5.213 -35.486 1.00 91.12 378 ASN A N 1
ATOM 3068 C CA . ASN A 1 378 ? -20.499 6.521 -35.226 1.00 91.12 378 ASN A CA 1
ATOM 3069 C C . ASN A 1 378 ? -21.882 6.371 -34.568 1.00 91.12 378 ASN A C 1
ATOM 3071 O O . ASN A 1 378 ? -22.804 5.762 -35.119 1.00 91.12 378 ASN A O 1
ATOM 3075 N N . LEU A 1 379 ? -22.027 6.922 -33.365 1.00 89.75 379 LEU A N 1
ATOM 3076 C CA . LEU A 1 379 ? -23.208 6.755 -32.521 1.00 89.75 379 LEU A CA 1
ATOM 3077 C C . LEU A 1 379 ? -24.396 7.617 -32.959 1.00 89.75 379 LEU A C 1
ATOM 3079 O O . LEU A 1 379 ? -25.531 7.301 -32.591 1.00 89.75 379 LEU A O 1
ATOM 3083 N N . ASP A 1 380 ? -24.176 8.683 -33.730 1.00 87.19 380 ASP A N 1
ATOM 3084 C CA . ASP A 1 380 ? -25.240 9.585 -34.174 1.00 87.19 380 ASP A CA 1
ATOM 3085 C C . ASP A 1 380 ? -25.967 9.017 -35.394 1.00 87.19 380 ASP A C 1
ATOM 3087 O O . ASP A 1 380 ? -27.187 8.835 -35.351 1.00 87.19 380 ASP A O 1
ATOM 3091 N N . ASN A 1 381 ? -25.220 8.661 -36.442 1.00 88.00 381 ASN A N 1
ATOM 3092 C CA . ASN A 1 381 ? -25.782 8.091 -37.670 1.00 88.00 381 ASN A CA 1
ATOM 3093 C C . ASN A 1 381 ? -25.901 6.555 -37.646 1.00 88.00 381 ASN A C 1
ATOM 3095 O O . ASN A 1 381 ? -26.478 5.984 -38.569 1.00 88.00 381 ASN A O 1
ATOM 3099 N N . GLN A 1 382 ? -25.392 5.900 -36.594 1.00 89.38 382 GLN A N 1
ATOM 3100 C CA . GLN A 1 382 ? -25.437 4.446 -36.398 1.00 89.38 382 GLN A CA 1
ATOM 3101 C C . GLN A 1 382 ? -24.784 3.672 -37.551 1.00 89.38 382 GLN A C 1
ATOM 3103 O O . GLN A 1 382 ? -25.275 2.625 -37.974 1.00 89.38 382 GLN A O 1
ATOM 3108 N N . LYS A 1 383 ? -23.673 4.196 -38.078 1.00 88.44 383 LYS A N 1
ATOM 3109 C CA . LYS A 1 383 ? -22.902 3.564 -39.147 1.00 88.44 383 LYS A CA 1
ATOM 3110 C C . LYS A 1 383 ? -21.609 2.974 -38.603 1.00 88.44 383 LYS A C 1
ATOM 3112 O O . LYS A 1 383 ? -20.872 3.629 -37.867 1.00 88.44 383 LYS A O 1
ATOM 3117 N N . LEU A 1 384 ? -21.324 1.749 -39.031 1.00 89.56 384 LEU A N 1
ATOM 3118 C CA . LEU A 1 384 ? -20.042 1.094 -38.830 1.00 89.56 384 LEU A CA 1
ATOM 3119 C C . LEU A 1 384 ? -19.170 1.299 -40.076 1.00 89.56 384 LEU A C 1
ATOM 3121 O O . LEU A 1 384 ? -19.617 1.047 -41.195 1.00 89.56 384 LEU A O 1
ATOM 3125 N N . THR A 1 385 ? -17.942 1.772 -39.891 1.00 91.62 385 THR A N 1
ATOM 3126 C CA . THR A 1 385 ? -16.970 1.976 -40.973 1.00 91.62 385 THR A CA 1
ATOM 3127 C C . THR A 1 385 ? -15.734 1.148 -40.679 1.00 91.62 385 THR A C 1
ATOM 3129 O O . THR A 1 385 ? -15.108 1.332 -39.639 1.00 91.62 385 THR A O 1
ATOM 3132 N N . LYS A 1 386 ? -15.393 0.217 -41.571 1.00 92.31 386 LYS A N 1
ATOM 3133 C CA . LYS A 1 386 ? -14.182 -0.593 -41.433 1.00 92.31 386 LYS A CA 1
ATOM 3134 C C . LYS A 1 386 ? -12.942 0.289 -41.593 1.00 92.31 386 LYS A C 1
ATOM 3136 O O . LYS A 1 386 ? -12.899 1.112 -42.505 1.00 92.31 386 LYS A O 1
ATOM 3141 N N . LEU A 1 387 ? -11.952 0.088 -40.730 1.00 91.44 387 LEU A N 1
ATOM 3142 C CA . LEU A 1 387 ? -10.618 0.656 -40.879 1.00 91.44 387 LEU A CA 1
ATOM 3143 C C . LEU A 1 387 ? -9.675 -0.401 -41.453 1.00 91.44 387 LEU A C 1
ATOM 3145 O O . LEU A 1 387 ? -9.515 -1.479 -40.879 1.00 91.44 387 LEU A O 1
ATOM 3149 N N . ASP A 1 388 ? -9.037 -0.086 -42.575 1.00 89.19 388 ASP A N 1
ATOM 3150 C CA . ASP A 1 388 ? -7.996 -0.929 -43.157 1.00 89.19 388 ASP A CA 1
ATOM 3151 C C . ASP A 1 388 ? -6.636 -0.508 -42.574 1.00 89.19 388 ASP A C 1
ATOM 3153 O O . ASP A 1 388 ? -5.929 0.322 -43.139 1.00 89.19 388 ASP A O 1
ATOM 3157 N N . LEU A 1 389 ? -6.314 -1.046 -41.392 1.00 90.88 389 LEU A N 1
ATOM 3158 C CA . LEU A 1 389 ? -5.057 -0.795 -40.679 1.00 90.88 389 LEU A CA 1
ATOM 3159 C C . LEU A 1 389 ? -4.037 -1.910 -40.939 1.00 90.88 389 LEU A C 1
ATOM 3161 O O . LEU A 1 389 ? -4.373 -3.095 -40.889 1.00 90.88 389 LEU A O 1
ATOM 3165 N N . ASN A 1 390 ? -2.772 -1.538 -41.130 1.00 90.12 390 ASN A N 1
ATOM 3166 C CA . ASN A 1 390 ? -1.646 -2.471 -41.180 1.00 90.12 390 ASN A CA 1
ATOM 3167 C C . ASN A 1 390 ? -1.248 -2.944 -39.767 1.00 90.12 390 ASN A C 1
ATOM 3169 O O . ASN A 1 390 ? -0.306 -2.431 -39.155 1.00 90.12 390 ASN A O 1
ATOM 3173 N N . LEU A 1 391 ? -2.011 -3.901 -39.237 1.00 92.12 391 LEU A N 1
ATOM 3174 C CA . LEU A 1 391 ? -1.804 -4.470 -37.907 1.00 92.12 391 LEU A CA 1
ATOM 3175 C C . LEU A 1 391 ? -0.656 -5.502 -37.900 1.00 92.12 391 LEU A C 1
ATOM 3177 O O . LEU A 1 391 ? -0.623 -6.368 -38.777 1.00 92.12 391 LEU A O 1
ATOM 3181 N N . PRO A 1 392 ? 0.255 -5.464 -36.908 1.00 88.56 392 PRO A N 1
ATOM 3182 C CA . PRO A 1 392 ? 1.307 -6.471 -36.763 1.00 88.56 392 PRO A CA 1
ATOM 3183 C C . PRO A 1 392 ? 0.750 -7.869 -36.416 1.00 88.56 392 PRO A C 1
ATOM 3185 O O . PRO A 1 392 ? -0.444 -8.069 -36.175 1.00 88.56 392 PRO A O 1
ATOM 3188 N N . GLU A 1 393 ? 1.618 -8.882 -36.392 1.00 86.12 393 GLU A N 1
ATOM 3189 C CA . GLU A 1 393 ? 1.252 -10.192 -35.841 1.00 86.12 393 GLU A CA 1
ATOM 3190 C C . GLU A 1 393 ? 1.109 -10.135 -34.311 1.00 86.12 393 GLU A C 1
ATOM 3192 O O . GLU A 1 393 ? 1.714 -9.295 -33.651 1.00 86.12 393 GLU A O 1
ATOM 3197 N N . GLY A 1 394 ? 0.289 -11.023 -33.739 1.00 87.50 394 GLY A N 1
ATOM 3198 C CA . GLY A 1 394 ? 0.103 -11.105 -32.282 1.00 87.50 394 GLY A CA 1
ATOM 3199 C C . GLY A 1 394 ? -0.747 -9.988 -31.665 1.00 87.50 394 GLY A C 1
ATOM 3200 O O . GLY A 1 394 ? -0.815 -9.886 -30.444 1.00 87.50 394 GLY A O 1
ATOM 3201 N N . VAL A 1 395 ? -1.412 -9.157 -32.475 1.00 93.12 395 VAL A N 1
ATOM 3202 C CA . VAL A 1 395 ? -2.255 -8.056 -31.980 1.00 93.12 395 VAL A CA 1
ATOM 3203 C C . VAL A 1 395 ? -3.376 -8.556 -31.085 1.00 93.12 395 VAL A C 1
ATOM 3205 O O . VAL A 1 395 ? -4.145 -9.445 -31.456 1.00 93.12 395 VAL A O 1
ATOM 3208 N N . ASN A 1 396 ? -3.496 -7.923 -29.922 1.00 92.75 396 ASN A N 1
ATOM 3209 C CA . ASN A 1 396 ? -4.472 -8.281 -28.898 1.00 92.75 396 ASN A CA 1
ATOM 3210 C C . ASN A 1 396 ? -5.362 -7.098 -28.459 1.00 92.75 396 ASN A C 1
ATOM 3212 O O . ASN A 1 396 ? -6.313 -7.319 -27.697 1.00 92.75 396 ASN A O 1
ATOM 3216 N N . GLY A 1 397 ? -5.092 -5.883 -28.955 1.00 94.56 397 GLY A N 1
ATOM 3217 C CA . GLY A 1 397 ? -5.840 -4.655 -28.684 1.00 94.56 397 GLY A CA 1
ATOM 3218 C C . GLY A 1 397 ? -5.445 -3.512 -29.628 1.00 94.56 397 GLY A C 1
ATOM 3219 O O . GLY A 1 397 ? -4.323 -3.466 -30.130 1.00 94.56 397 GLY A O 1
ATOM 3220 N N . VAL A 1 398 ? -6.387 -2.603 -29.887 1.00 95.19 398 VAL A N 1
ATOM 3221 C CA . VAL A 1 398 ? -6.197 -1.400 -30.710 1.00 95.19 398 VAL A CA 1
ATOM 3222 C C . VAL A 1 398 ? -6.845 -0.235 -29.974 1.00 95.19 398 VAL A C 1
ATOM 3224 O O . VAL A 1 398 ? -7.996 -0.342 -29.554 1.00 95.19 398 VAL A O 1
ATOM 3227 N N . TYR A 1 399 ? -6.099 0.852 -29.833 1.00 93.75 399 TYR A N 1
ATOM 3228 C CA . TYR A 1 399 ? -6.430 2.033 -29.049 1.00 93.75 399 TYR A CA 1
ATOM 3229 C C . TYR A 1 399 ? -6.264 3.283 -29.918 1.00 93.75 399 TYR A C 1
ATOM 3231 O O . TYR A 1 399 ? -5.405 3.295 -30.804 1.00 93.75 399 TYR A O 1
ATOM 3239 N N . PRO A 1 400 ? -7.064 4.339 -29.713 1.00 90.69 400 PRO A N 1
ATOM 3240 C CA . PRO A 1 400 ? -6.799 5.625 -30.354 1.00 90.69 400 PRO A CA 1
ATOM 3241 C C . PRO A 1 400 ? -5.445 6.170 -29.886 1.00 90.69 400 PRO A C 1
ATOM 3243 O O . PRO A 1 400 ? -5.125 6.071 -28.706 1.00 90.69 400 PRO A O 1
ATOM 3246 N N . GLY A 1 401 ? -4.663 6.738 -30.803 1.00 88.12 401 GLY A N 1
ATOM 3247 C CA . GLY A 1 401 ? -3.431 7.459 -30.484 1.00 88.12 401 GLY A CA 1
ATOM 3248 C C . GLY A 1 401 ? -3.692 8.867 -29.950 1.00 88.12 401 GLY A C 1
ATOM 3249 O O . GLY A 1 401 ? -4.833 9.266 -29.709 1.00 88.12 401 GLY A O 1
ATOM 3250 N N . LYS A 1 402 ? -2.632 9.666 -29.797 1.00 82.12 402 LYS A N 1
ATOM 3251 C CA . LYS A 1 402 ? -2.771 11.061 -29.351 1.00 82.12 402 LYS A CA 1
ATOM 3252 C C . LYS A 1 402 ? -3.453 11.930 -30.408 1.00 82.12 402 LYS A C 1
ATOM 3254 O O . LYS A 1 402 ? -4.321 12.728 -30.064 1.00 82.12 402 LYS A O 1
ATOM 3259 N N . ASN A 1 403 ? -3.105 11.752 -31.685 1.00 83.88 403 ASN A N 1
ATOM 3260 C CA . ASN A 1 403 ? -3.674 12.539 -32.778 1.00 83.88 403 ASN A CA 1
ATOM 3261 C C . ASN A 1 403 ? -4.743 11.762 -33.569 1.00 83.88 403 ASN A C 1
ATOM 3263 O O . ASN A 1 403 ? -4.692 10.531 -33.650 1.00 83.88 403 ASN A O 1
ATOM 3267 N N . PRO A 1 404 ? -5.697 12.460 -34.215 1.00 83.69 404 PRO A N 1
ATOM 3268 C CA . PRO A 1 404 ? -6.629 11.828 -35.143 1.00 83.69 404 PRO A CA 1
ATOM 3269 C C . PRO A 1 404 ? -5.902 11.042 -36.245 1.00 83.69 404 PRO A C 1
ATOM 3271 O O . PRO A 1 404 ? -4.981 11.554 -36.878 1.00 83.69 404 PRO A O 1
ATOM 3274 N N . GLY A 1 405 ? -6.339 9.804 -36.492 1.00 85.62 405 GLY A N 1
ATOM 3275 C CA . GLY A 1 405 ? -5.740 8.907 -37.490 1.00 85.62 405 GLY A CA 1
ATOM 3276 C C . GLY A 1 405 ? -4.514 8.124 -37.008 1.00 85.62 405 GLY A C 1
ATOM 3277 O O . GLY A 1 405 ? -4.013 7.281 -37.749 1.00 85.62 405 GLY A O 1
ATOM 3278 N N . GLU A 1 406 ? -4.056 8.360 -35.777 1.00 91.00 406 GLU A N 1
ATOM 3279 C CA . GLU A 1 406 ? -3.055 7.530 -35.108 1.00 91.00 406 GLU A CA 1
ATOM 3280 C C . GLU A 1 406 ? -3.739 6.477 -34.237 1.00 91.00 406 GLU A C 1
ATOM 3282 O O . GLU A 1 406 ? -4.758 6.745 -33.593 1.00 91.00 406 GLU A O 1
ATOM 3287 N N . TYR A 1 407 ? -3.153 5.283 -34.189 1.00 92.81 407 TYR A N 1
ATOM 3288 C CA . TYR A 1 407 ? -3.614 4.186 -33.346 1.00 92.81 407 TYR A CA 1
ATOM 3289 C C . TYR A 1 407 ? -2.436 3.563 -32.609 1.00 92.81 407 TYR A C 1
ATOM 3291 O O . TYR A 1 407 ? -1.383 3.334 -33.200 1.00 92.81 407 TYR A O 1
ATOM 3299 N N . ILE A 1 408 ? -2.623 3.251 -31.330 1.00 94.88 408 ILE A N 1
ATOM 3300 C CA . ILE A 1 408 ? -1.681 2.446 -30.557 1.00 94.88 408 ILE A CA 1
ATOM 3301 C C . ILE A 1 408 ? -2.189 1.014 -30.531 1.00 94.88 408 ILE A C 1
ATOM 3303 O O . ILE A 1 408 ? -3.336 0.742 -30.183 1.00 94.88 408 ILE A O 1
ATOM 3307 N N . VAL A 1 409 ? -1.331 0.082 -30.910 1.00 95.81 409 VAL A N 1
ATOM 3308 C CA . VAL A 1 409 ? -1.662 -1.332 -31.004 1.00 95.81 409 VAL A CA 1
ATOM 3309 C C . VAL A 1 409 ? -0.838 -2.106 -29.990 1.00 95.81 409 VAL A C 1
ATOM 3311 O O . VAL A 1 409 ? 0.385 -1.981 -29.930 1.00 95.81 409 VAL A O 1
ATOM 3314 N N . THR A 1 410 ? -1.519 -2.916 -29.190 1.00 96.00 410 THR A N 1
ATOM 3315 C CA . THR A 1 410 ? -0.899 -3.800 -28.205 1.00 96.00 410 THR A CA 1
ATOM 3316 C C . THR A 1 410 ? -0.763 -5.209 -28.772 1.00 96.00 410 THR A C 1
ATOM 3318 O O . THR A 1 410 ? -1.550 -5.630 -29.630 1.00 96.00 410 THR A O 1
ATOM 3321 N N . ALA A 1 411 ? 0.243 -5.945 -28.306 1.00 94.19 411 ALA A N 1
ATOM 3322 C CA . ALA A 1 411 ? 0.569 -7.264 -28.834 1.00 94.19 411 ALA A CA 1
ATOM 3323 C C . ALA A 1 411 ? 0.939 -8.258 -27.730 1.00 94.19 411 ALA A C 1
ATOM 3325 O O . ALA A 1 411 ? 1.518 -7.892 -26.704 1.00 94.19 411 ALA A O 1
ATOM 3326 N N . ASP A 1 412 ? 0.610 -9.525 -27.973 1.00 92.44 412 ASP A N 1
ATOM 3327 C CA . ASP A 1 412 ? 1.112 -10.654 -27.200 1.00 92.44 412 ASP A CA 1
ATOM 3328 C C . ASP A 1 412 ? 2.569 -10.924 -27.615 1.00 92.44 412 ASP A C 1
ATOM 3330 O O . ASP A 1 412 ? 2.878 -11.095 -28.795 1.00 92.44 412 ASP A O 1
ATOM 3334 N N . GLU A 1 413 ? 3.473 -10.968 -26.640 1.00 92.31 413 GLU A N 1
ATOM 3335 C CA . GLU A 1 413 ? 4.890 -11.290 -26.828 1.00 92.31 413 GLU A CA 1
ATOM 3336 C C . GLU A 1 413 ? 5.353 -12.181 -25.670 1.00 92.31 413 GLU A C 1
ATOM 3338 O O . GLU A 1 413 ? 4.861 -12.056 -24.552 1.00 92.31 413 GLU A O 1
ATOM 3343 N N . GLU A 1 414 ? 6.311 -13.079 -25.909 1.00 89.25 414 GLU A N 1
ATOM 3344 C CA . GLU A 1 414 ? 6.784 -14.003 -24.866 1.00 89.25 414 GLU A CA 1
ATOM 3345 C C . GLU A 1 414 ? 7.731 -13.323 -23.866 1.00 89.25 414 GLU A C 1
ATOM 3347 O O . GLU A 1 414 ? 7.651 -13.560 -22.663 1.00 89.25 414 GLU A O 1
ATOM 3352 N N . ILE A 1 415 ? 8.629 -12.468 -24.367 1.00 90.25 415 ILE A N 1
ATOM 3353 C CA . ILE A 1 415 ? 9.740 -11.903 -23.587 1.00 90.25 415 ILE A CA 1
ATOM 3354 C C . ILE A 1 415 ? 9.626 -10.383 -23.464 1.00 90.25 415 ILE A C 1
ATOM 3356 O O . ILE A 1 415 ? 9.682 -9.851 -22.358 1.00 90.25 415 ILE A O 1
ATOM 3360 N N . PHE A 1 416 ? 9.492 -9.682 -24.589 1.00 93.88 416 PHE A N 1
ATOM 3361 C CA . PHE A 1 416 ? 9.446 -8.219 -24.633 1.00 93.88 416 PHE A CA 1
ATOM 3362 C C . PHE A 1 416 ? 8.049 -7.690 -24.352 1.00 93.88 416 PHE A C 1
ATOM 3364 O O . PHE A 1 416 ? 7.085 -8.445 -24.350 1.00 93.88 416 PHE A O 1
ATOM 3371 N N . SER A 1 417 ? 7.939 -6.389 -24.112 1.00 95.31 417 SER A N 1
ATOM 3372 C CA . SER A 1 417 ? 6.651 -5.711 -24.030 1.00 95.31 417 SER A CA 1
ATOM 3373 C C . SER A 1 417 ? 6.704 -4.475 -24.898 1.00 95.31 417 SER A C 1
ATOM 3375 O O . SER A 1 417 ? 7.308 -3.470 -24.528 1.00 95.31 417 SER A O 1
ATOM 3377 N N . SER A 1 418 ? 6.067 -4.576 -26.056 1.00 95.56 418 SER A N 1
ATOM 3378 C CA . SER A 1 418 ? 6.067 -3.530 -27.065 1.00 95.56 418 SER A CA 1
ATOM 3379 C C . SER A 1 418 ? 4.662 -3.013 -27.323 1.00 95.56 418 SER A C 1
ATOM 3381 O O . SER A 1 418 ? 3.673 -3.737 -27.185 1.00 95.56 418 SER A O 1
ATOM 3383 N N . VAL A 1 419 ? 4.587 -1.757 -27.734 1.00 96.38 419 VAL A N 1
ATOM 3384 C CA . VAL A 1 419 ? 3.414 -1.187 -28.397 1.00 96.38 419 VAL A CA 1
ATOM 3385 C C . VAL A 1 419 ? 3.795 -0.831 -29.828 1.00 96.38 419 VAL A C 1
ATOM 3387 O O . VAL A 1 419 ? 4.974 -0.646 -30.134 1.00 96.38 419 VAL A O 1
ATOM 3390 N N . TYR A 1 420 ? 2.803 -0.752 -30.706 1.00 95.25 420 TYR A N 1
ATOM 3391 C CA . TYR A 1 420 ? 3.001 -0.334 -32.085 1.00 95.25 420 TYR A CA 1
ATOM 3392 C C . TYR A 1 420 ? 2.220 0.943 -32.360 1.00 95.25 420 TYR A C 1
ATOM 3394 O O . TYR A 1 420 ? 1.004 0.968 -32.177 1.00 95.25 420 TYR A O 1
ATOM 3402 N N . LEU A 1 421 ? 2.903 1.985 -32.825 1.00 94.12 421 LEU A N 1
ATOM 3403 C CA . LEU A 1 421 ? 2.252 3.179 -33.350 1.00 94.12 421 LEU A CA 1
ATOM 3404 C C . LEU A 1 421 ? 1.885 2.924 -34.813 1.00 94.12 421 LEU A C 1
ATOM 3406 O O . LEU A 1 421 ? 2.767 2.702 -35.639 1.00 94.12 421 LEU A O 1
ATOM 3410 N N . VAL A 1 422 ? 0.592 2.940 -35.129 1.00 93.62 422 VAL A N 1
ATOM 3411 C CA . VAL A 1 422 ? 0.058 2.759 -36.483 1.00 93.62 422 VAL A CA 1
ATOM 3412 C C . VAL A 1 422 ? -0.461 4.090 -37.006 1.00 93.62 422 VAL A C 1
ATOM 3414 O O . VAL A 1 422 ? -1.381 4.677 -36.433 1.00 93.62 422 VAL A O 1
ATOM 3417 N N . LYS A 1 423 ? 0.115 4.549 -38.116 1.00 90.94 423 LYS A N 1
ATOM 3418 C CA . LYS A 1 423 ? -0.228 5.809 -38.784 1.00 90.94 423 LYS A CA 1
ATOM 3419 C C . LYS A 1 423 ? 0.069 5.686 -40.272 1.00 90.94 423 LYS A C 1
ATOM 3421 O O . LYS A 1 423 ? 1.050 5.056 -40.637 1.00 90.94 423 LYS A O 1
ATOM 3426 N N . ASP A 1 424 ? -0.772 6.249 -41.139 1.00 86.38 424 ASP A N 1
ATOM 3427 C CA . ASP A 1 424 ? -0.532 6.281 -42.595 1.00 86.38 424 ASP A CA 1
ATOM 3428 C C . ASP A 1 424 ? -0.170 4.905 -43.199 1.00 86.38 424 ASP A C 1
ATOM 3430 O O . ASP A 1 424 ? 0.622 4.782 -44.134 1.00 86.38 424 ASP A O 1
ATOM 3434 N N . ASN A 1 425 ? -0.776 3.846 -42.650 1.00 79.12 425 ASN A N 1
ATOM 3435 C CA . ASN A 1 425 ? -0.565 2.442 -43.014 1.00 79.12 425 ASN A CA 1
ATOM 3436 C C . ASN A 1 425 ? 0.850 1.876 -42.748 1.00 79.12 425 ASN A C 1
ATOM 3438 O O . ASN A 1 425 ? 1.173 0.767 -43.187 1.00 79.12 425 ASN A O 1
ATOM 3442 N N . THR A 1 426 ? 1.685 2.594 -41.998 1.00 88.62 426 THR A N 1
ATOM 3443 C CA . THR A 1 426 ? 2.928 2.084 -41.413 1.00 88.62 426 THR A CA 1
ATOM 3444 C C . THR A 1 426 ? 2.701 1.705 -39.952 1.00 88.62 426 THR A C 1
ATOM 3446 O O . THR A 1 426 ? 1.732 2.138 -39.324 1.00 88.62 426 THR A O 1
ATOM 3449 N N . ASN A 1 427 ? 3.575 0.851 -39.418 1.00 90.94 427 ASN A N 1
ATOM 3450 C CA . ASN A 1 427 ? 3.635 0.589 -37.988 1.00 90.94 427 ASN A CA 1
ATOM 3451 C C . ASN A 1 427 ? 5.081 0.690 -37.486 1.00 90.94 427 ASN A C 1
ATOM 3453 O O . ASN A 1 427 ? 6.007 0.216 -38.143 1.00 90.94 427 ASN A O 1
ATOM 3457 N N . GLU A 1 428 ? 5.267 1.341 -36.340 1.00 93.69 428 GLU A N 1
ATOM 3458 C CA . GLU A 1 428 ? 6.549 1.479 -35.645 1.00 93.69 428 GLU A CA 1
ATOM 3459 C C . GLU A 1 428 ? 6.479 0.742 -34.310 1.00 93.69 428 GLU A C 1
ATOM 3461 O O . GLU A 1 428 ? 5.536 0.936 -33.546 1.00 93.69 428 GLU A O 1
ATOM 3466 N N . LYS A 1 429 ? 7.468 -0.112 -34.031 1.00 95.25 429 LYS A N 1
ATOM 3467 C CA . LYS A 1 429 ? 7.537 -0.901 -32.798 1.00 95.25 429 LYS A CA 1
ATOM 3468 C C . LYS A 1 429 ? 8.323 -0.150 -31.724 1.00 95.25 429 LYS A C 1
ATOM 3470 O O . LYS A 1 429 ? 9.493 0.154 -31.930 1.00 95.25 429 LYS A O 1
ATOM 3475 N N . ILE A 1 430 ? 7.714 0.041 -30.558 1.00 95.56 430 ILE A N 1
ATOM 3476 C CA . ILE A 1 430 ? 8.290 0.756 -29.414 1.00 95.56 430 ILE A CA 1
ATOM 3477 C C . ILE A 1 430 ? 8.366 -0.200 -28.218 1.00 95.56 430 ILE A C 1
ATOM 3479 O O . ILE A 1 430 ? 7.343 -0.740 -27.793 1.00 95.56 430 ILE A O 1
ATOM 3483 N N . ASN A 1 431 ? 9.564 -0.429 -27.667 1.00 94.25 431 ASN A N 1
ATOM 3484 C CA . ASN A 1 431 ? 9.760 -1.320 -26.517 1.00 94.25 431 ASN A CA 1
ATOM 3485 C C . ASN A 1 431 ? 9.577 -0.567 -25.192 1.00 94.25 431 ASN A C 1
ATOM 3487 O O . ASN A 1 431 ? 10.501 0.072 -24.696 1.00 94.25 431 ASN A O 1
ATOM 3491 N N . VAL A 1 432 ? 8.403 -0.710 -24.584 1.00 96.38 432 VAL A N 1
ATOM 3492 C CA . VAL A 1 432 ? 8.056 -0.072 -23.304 1.00 96.38 432 VAL A CA 1
ATOM 3493 C C . VAL A 1 432 ? 8.516 -0.878 -22.081 1.00 96.38 432 VAL A C 1
ATOM 3495 O O . VAL A 1 432 ? 8.518 -0.359 -20.964 1.00 96.38 432 VAL A O 1
ATOM 3498 N N . GLY A 1 433 ? 8.911 -2.142 -22.277 1.00 94.69 433 GLY A N 1
ATOM 3499 C CA . GLY A 1 433 ? 9.407 -3.053 -21.237 1.00 94.69 433 GLY A CA 1
ATOM 3500 C C . GLY A 1 433 ? 10.931 -3.105 -21.096 1.00 94.69 433 GLY A C 1
ATOM 3501 O O . GLY A 1 433 ? 11.438 -3.900 -20.305 1.00 94.69 433 GLY A O 1
ATOM 3502 N N . TRP A 1 434 ? 11.672 -2.295 -21.865 1.00 93.06 434 TRP A N 1
ATOM 3503 C CA . TRP A 1 434 ? 13.138 -2.352 -21.943 1.00 93.06 434 TRP A CA 1
ATOM 3504 C C . TRP A 1 434 ? 13.804 -2.370 -20.566 1.00 93.06 434 TRP A C 1
ATOM 3506 O O . TRP A 1 434 ? 14.592 -3.262 -20.262 1.00 93.06 434 TRP A O 1
ATOM 3516 N N . ARG A 1 435 ? 13.432 -1.413 -19.714 1.00 92.94 435 ARG A N 1
ATOM 3517 C CA . ARG A 1 435 ? 13.929 -1.268 -18.345 1.00 92.94 435 ARG A CA 1
ATOM 3518 C C . ARG A 1 435 ? 13.710 -2.524 -17.504 1.00 92.94 435 ARG A C 1
ATOM 3520 O O . ARG A 1 435 ? 14.611 -2.967 -16.794 1.00 92.94 435 ARG A O 1
ATOM 3527 N N . GLU A 1 436 ? 12.517 -3.099 -17.572 1.00 94.81 436 GLU A N 1
ATOM 3528 C CA . GLU A 1 436 ? 12.136 -4.261 -16.776 1.00 94.81 436 GLU A CA 1
ATOM 3529 C C . GLU A 1 436 ? 12.932 -5.505 -17.193 1.00 94.81 436 GLU A C 1
ATOM 3531 O O . GLU A 1 436 ? 13.166 -6.379 -16.361 1.00 94.81 436 GLU A O 1
ATOM 3536 N N . ASN A 1 437 ? 13.438 -5.553 -18.427 1.00 94.81 437 ASN A N 1
ATOM 3537 C CA . ASN A 1 437 ? 14.336 -6.603 -18.898 1.00 94.81 437 ASN A CA 1
ATOM 3538 C C . ASN A 1 437 ? 15.804 -6.432 -18.474 1.00 94.81 437 ASN A C 1
ATOM 3540 O O . ASN A 1 437 ? 16.625 -7.270 -18.846 1.00 94.81 437 ASN A O 1
ATOM 3544 N N . ARG A 1 438 ? 16.175 -5.397 -17.709 1.00 95.69 438 ARG A N 1
ATOM 3545 C CA . ARG A 1 438 ? 17.577 -5.170 -17.318 1.00 95.69 438 ARG A CA 1
ATOM 3546 C C . ARG A 1 438 ? 17.919 -5.764 -15.954 1.00 95.69 438 ARG A C 1
ATOM 3548 O O . ARG A 1 438 ? 17.072 -5.890 -15.066 1.00 95.69 438 ARG A O 1
ATOM 3555 N N . PHE A 1 439 ? 19.187 -6.125 -15.814 1.00 97.38 439 PHE A N 1
ATOM 3556 C CA . PHE A 1 439 ? 19.849 -6.590 -14.607 1.00 97.38 439 PHE A CA 1
ATOM 3557 C C . PHE A 1 439 ? 21.097 -5.740 -14.358 1.00 97.38 439 PHE A C 1
ATOM 3559 O O . PHE A 1 439 ? 21.924 -5.559 -15.253 1.00 97.38 439 PHE A O 1
ATOM 3566 N N . TYR A 1 440 ? 21.255 -5.261 -13.130 1.00 97.31 440 TYR A N 1
ATOM 3567 C CA . TYR A 1 440 ? 22.361 -4.403 -12.726 1.00 97.31 440 TYR A CA 1
ATOM 3568 C C . TYR A 1 440 ? 23.260 -5.098 -11.703 1.00 97.31 440 TYR A C 1
ATOM 3570 O O . TYR A 1 440 ? 22.785 -5.782 -10.795 1.00 97.31 440 TYR A O 1
ATOM 3578 N N . SER A 1 441 ? 24.572 -4.899 -11.799 1.00 96.94 441 SER A N 1
ATOM 3579 C CA . SER A 1 441 ? 25.498 -5.371 -10.765 1.00 96.94 441 SER A CA 1
ATOM 3580 C C . SER A 1 441 ? 26.691 -4.445 -10.583 1.00 96.94 441 SER A C 1
ATOM 3582 O O . SER A 1 441 ? 27.167 -3.839 -11.543 1.00 96.94 441 SER A O 1
ATOM 3584 N N . THR A 1 442 ? 27.209 -4.370 -9.354 1.00 95.44 442 THR A N 1
ATOM 3585 C CA . THR A 1 442 ? 28.383 -3.546 -9.020 1.00 95.44 442 THR A CA 1
ATOM 3586 C C . THR A 1 442 ? 29.685 -4.041 -9.643 1.00 95.44 442 THR A C 1
ATOM 3588 O O . THR A 1 442 ? 30.625 -3.259 -9.771 1.00 95.44 442 THR A O 1
ATOM 3591 N N . PHE A 1 443 ? 29.753 -5.311 -10.051 1.00 95.31 443 PHE A N 1
ATOM 3592 C CA . PHE A 1 443 ? 30.919 -5.895 -10.733 1.00 95.31 443 PHE A CA 1
ATOM 3593 C C . PHE A 1 443 ? 30.725 -6.051 -12.255 1.00 95.31 443 PHE A C 1
ATOM 3595 O O . PHE A 1 443 ? 31.631 -6.540 -12.928 1.00 95.31 443 PHE A O 1
ATOM 3602 N N . ALA A 1 444 ? 29.574 -5.659 -12.813 1.00 96.12 444 ALA A N 1
ATOM 3603 C CA . ALA A 1 444 ? 29.365 -5.669 -14.263 1.00 96.12 444 ALA A CA 1
ATOM 3604 C C . ALA A 1 444 ? 30.126 -4.521 -14.954 1.00 96.12 444 ALA A C 1
ATOM 3606 O O . ALA A 1 444 ? 30.479 -3.520 -14.327 1.00 96.12 444 ALA A O 1
ATOM 3607 N N . GLN A 1 445 ? 30.376 -4.674 -16.255 1.00 96.12 445 GLN A N 1
ATOM 3608 C CA . GLN A 1 445 ? 30.917 -3.606 -17.107 1.00 96.12 445 GLN A CA 1
ATOM 3609 C C . GLN A 1 445 ? 29.789 -2.765 -17.711 1.00 96.12 445 GLN A C 1
ATOM 3611 O O . GLN A 1 445 ? 28.679 -3.272 -17.873 1.00 96.12 445 GLN A O 1
ATOM 3616 N N . ASP A 1 446 ? 30.092 -1.516 -18.074 1.00 95.44 446 ASP A N 1
ATOM 3617 C CA . ASP A 1 446 ? 29.147 -0.635 -18.766 1.00 95.44 446 ASP A CA 1
ATOM 3618 C C . ASP A 1 446 ? 28.710 -1.264 -20.101 1.00 95.44 446 ASP A C 1
ATOM 3620 O O . ASP A 1 446 ? 29.536 -1.659 -20.927 1.00 95.44 446 ASP A O 1
ATOM 3624 N N . ASN A 1 447 ? 27.401 -1.387 -20.291 1.00 94.31 447 ASN A N 1
ATOM 3625 C CA . ASN A 1 447 ? 26.752 -2.040 -21.423 1.00 94.31 447 ASN A CA 1
ATOM 3626 C C . ASN A 1 447 ? 25.363 -1.414 -21.659 1.00 94.31 447 ASN A C 1
ATOM 3628 O O . ASN A 1 447 ? 24.333 -2.055 -21.415 1.00 94.31 447 ASN A O 1
ATOM 3632 N N . PRO A 1 448 ? 25.323 -0.144 -22.108 1.00 87.75 448 PRO A N 1
ATOM 3633 C CA . PRO A 1 448 ? 24.083 0.622 -22.233 1.00 87.75 448 PRO A CA 1
ATOM 3634 C C . PRO A 1 448 ? 23.091 0.005 -23.228 1.00 87.75 448 PRO A C 1
ATOM 3636 O O . PRO A 1 448 ? 21.884 0.126 -23.027 1.00 87.75 448 PRO A O 1
ATOM 3639 N N . ASP A 1 449 ? 23.594 -0.702 -24.243 1.00 89.50 449 ASP A N 1
ATOM 3640 C CA . ASP A 1 449 ? 22.795 -1.349 -25.292 1.00 89.50 449 ASP A CA 1
ATOM 3641 C C . ASP A 1 449 ? 22.393 -2.796 -24.939 1.00 89.50 449 ASP A C 1
ATOM 3643 O O . ASP A 1 449 ? 21.765 -3.493 -25.738 1.00 89.50 449 ASP A O 1
ATOM 3647 N N . GLY A 1 450 ? 22.774 -3.279 -23.751 1.00 94.31 450 GLY A N 1
ATOM 3648 C CA . GLY A 1 450 ? 22.497 -4.633 -23.288 1.00 94.31 450 GLY A CA 1
ATOM 3649 C C . GLY A 1 450 ? 21.628 -4.712 -22.034 1.00 94.31 450 GLY A C 1
ATOM 3650 O O . GLY A 1 450 ? 21.241 -3.719 -21.409 1.00 94.31 450 GLY A O 1
ATOM 3651 N N . TYR A 1 451 ? 21.333 -5.952 -21.650 1.00 96.06 451 TYR A N 1
ATOM 3652 C CA . TYR A 1 451 ? 20.424 -6.283 -20.551 1.00 96.06 451 TYR A CA 1
ATOM 3653 C C . TYR A 1 451 ? 21.137 -6.538 -19.227 1.00 96.06 451 TYR A C 1
ATOM 3655 O O . TYR A 1 451 ? 20.490 -6.564 -18.188 1.00 96.06 451 TYR A O 1
ATOM 3663 N N . VAL A 1 452 ? 22.455 -6.724 -19.249 1.00 97.38 452 VAL A N 1
ATOM 3664 C CA . VAL A 1 452 ? 23.287 -6.819 -18.046 1.00 97.38 452 VAL A CA 1
ATOM 3665 C C . VAL A 1 452 ? 24.260 -5.658 -18.079 1.00 97.38 452 VAL A C 1
ATOM 3667 O O . VAL A 1 452 ? 25.122 -5.616 -18.960 1.00 97.38 452 VAL A O 1
ATOM 3670 N N . ASP A 1 453 ? 24.092 -4.727 -17.148 1.00 96.44 453 ASP A N 1
ATOM 3671 C CA . ASP A 1 453 ? 24.818 -3.460 -17.119 1.00 96.44 453 ASP A CA 1
ATOM 3672 C C . ASP A 1 453 ? 25.391 -3.182 -15.724 1.00 96.44 453 ASP A C 1
ATOM 3674 O O . ASP A 1 453 ? 24.985 -3.766 -14.709 1.00 96.44 453 ASP A O 1
ATOM 3678 N N . ARG A 1 454 ? 26.357 -2.273 -15.670 1.00 96.44 454 ARG A N 1
ATOM 3679 C CA . ARG A 1 454 ? 26.898 -1.760 -14.424 1.00 96.44 454 ARG A CA 1
ATOM 3680 C C . ARG A 1 454 ? 25.844 -0.922 -13.709 1.00 96.44 454 ARG A C 1
ATOM 3682 O O . ARG A 1 454 ? 25.220 -0.031 -14.280 1.00 96.44 454 ARG A O 1
ATOM 3689 N N . GLY A 1 455 ? 25.685 -1.190 -12.421 1.00 95.75 455 GLY A N 1
ATOM 3690 C CA . GLY A 1 455 ? 24.957 -0.323 -11.502 1.00 95.75 455 GLY A CA 1
ATOM 3691 C C . GLY A 1 455 ? 25.775 -0.102 -10.243 1.00 95.75 455 GLY A C 1
ATOM 3692 O O . GLY A 1 455 ? 26.613 -0.931 -9.894 1.00 95.75 455 GLY A O 1
ATOM 3693 N N . ILE A 1 456 ? 25.545 1.006 -9.551 1.00 95.19 456 ILE A N 1
ATOM 3694 C CA . ILE A 1 456 ? 26.203 1.299 -8.274 1.00 95.19 456 ILE A CA 1
ATOM 3695 C C . ILE A 1 456 ? 25.194 1.334 -7.134 1.00 95.19 456 ILE A C 1
ATOM 3697 O O . ILE A 1 456 ? 24.019 1.649 -7.325 1.00 95.19 456 ILE A O 1
ATOM 3701 N N . PHE A 1 457 ? 25.672 0.987 -5.945 1.00 94.88 457 PHE A N 1
ATOM 3702 C CA . PHE A 1 457 ? 24.888 0.957 -4.720 1.00 94.88 457 PHE A CA 1
ATOM 3703 C C . PHE A 1 457 ? 25.317 2.118 -3.824 1.00 94.88 457 PHE A C 1
ATOM 3705 O O . PHE A 1 457 ? 26.463 2.173 -3.379 1.00 94.88 457 PHE A O 1
ATOM 3712 N N . ALA A 1 458 ? 24.417 3.071 -3.600 1.00 94.88 458 ALA A N 1
ATOM 3713 C CA . ALA A 1 458 ? 24.688 4.276 -2.830 1.00 94.88 458 ALA A CA 1
ATOM 3714 C C . ALA A 1 458 ? 24.073 4.167 -1.428 1.00 94.88 458 ALA A C 1
ATOM 3716 O O . ALA A 1 458 ? 22.947 4.614 -1.209 1.00 94.88 458 ALA A O 1
ATOM 3717 N N . HIS A 1 459 ? 24.825 3.589 -0.487 1.00 92.50 459 HIS A N 1
ATOM 3718 C CA . HIS A 1 459 ? 24.451 3.528 0.929 1.00 92.50 459 HIS A CA 1
ATOM 3719 C C . HIS A 1 459 ? 24.669 4.880 1.618 1.00 92.50 459 HIS A C 1
ATOM 3721 O O . HIS A 1 459 ? 25.785 5.409 1.621 1.00 92.50 459 HIS A O 1
ATOM 3727 N N . ILE A 1 460 ? 23.613 5.462 2.191 1.00 92.69 460 ILE A N 1
ATOM 3728 C CA . ILE A 1 460 ? 23.634 6.827 2.727 1.00 92.69 460 ILE A CA 1
ATOM 3729 C C . ILE A 1 460 ? 22.967 6.855 4.103 1.00 92.69 460 ILE A C 1
ATOM 3731 O O . ILE A 1 460 ? 21.757 6.694 4.227 1.00 92.69 460 ILE A O 1
ATOM 3735 N N . ARG A 1 461 ? 23.758 7.150 5.140 1.00 89.50 461 ARG A N 1
ATOM 3736 C CA . ARG A 1 461 ? 23.284 7.378 6.514 1.00 89.50 461 ARG A CA 1
ATOM 3737 C C . ARG A 1 461 ? 22.749 8.798 6.668 1.00 89.50 461 ARG A C 1
ATOM 3739 O O . ARG A 1 461 ? 23.507 9.734 6.950 1.00 89.50 461 ARG A O 1
ATOM 3746 N N . THR A 1 462 ? 21.450 8.977 6.427 1.00 92.19 462 THR A N 1
ATOM 3747 C CA . THR A 1 462 ? 20.807 10.299 6.495 1.00 92.19 462 THR A CA 1
ATOM 3748 C C . THR A 1 462 ? 20.728 10.812 7.929 1.00 92.19 462 THR A C 1
ATOM 3750 O O . THR A 1 462 ? 20.885 12.009 8.155 1.00 92.19 462 THR A O 1
ATOM 3753 N N . ASP A 1 463 ? 20.565 9.905 8.893 1.00 86.69 463 ASP A N 1
ATOM 3754 C CA . ASP A 1 463 ? 20.528 10.182 10.333 1.00 86.69 463 ASP A CA 1
ATOM 3755 C C . ASP A 1 463 ? 21.828 10.810 10.860 1.00 86.69 463 ASP A C 1
ATOM 3757 O O . ASP A 1 463 ? 21.784 11.682 11.720 1.00 86.69 463 ASP A O 1
ATOM 3761 N N . LEU A 1 464 ? 22.985 10.417 10.316 1.00 86.50 464 LEU A N 1
ATOM 3762 C CA . LEU A 1 464 ? 24.298 10.876 10.790 1.00 86.50 464 LEU A CA 1
ATOM 3763 C C . LEU A 1 464 ? 24.821 12.144 10.095 1.00 86.50 464 LEU A C 1
ATOM 3765 O O . LEU A 1 464 ? 25.893 12.631 10.450 1.00 86.50 464 LEU A O 1
ATOM 3769 N N . SER A 1 465 ? 24.101 12.669 9.101 1.00 81.62 465 SER A N 1
ATOM 3770 C CA . SER A 1 465 ? 24.617 13.698 8.181 1.00 81.62 465 SER A CA 1
ATOM 3771 C C . SER A 1 465 ? 23.838 15.023 8.214 1.00 81.62 465 SER A C 1
ATOM 3773 O O . SER A 1 465 ? 23.954 15.818 7.281 1.00 81.62 465 SER A O 1
ATOM 3775 N N . SER A 1 466 ? 23.011 15.248 9.235 1.00 86.50 466 SER A N 1
ATOM 3776 C CA . SER A 1 466 ? 22.189 16.456 9.419 1.00 86.50 466 SER A CA 1
ATOM 3777 C C . SER A 1 466 ? 22.870 17.488 10.331 1.00 86.50 466 SER A C 1
ATOM 3779 O O . SER A 1 466 ? 23.804 17.163 11.069 1.00 86.50 466 SER A O 1
ATOM 3781 N N . GLN A 1 467 ? 22.415 18.747 10.302 1.00 86.00 467 GLN A N 1
ATOM 3782 C CA . GLN A 1 467 ? 23.036 19.826 11.092 1.00 86.00 467 GLN A CA 1
ATOM 3783 C C . GLN A 1 467 ? 22.880 19.599 12.601 1.00 86.00 467 GLN A C 1
ATOM 3785 O O . GLN A 1 467 ? 23.795 19.901 13.370 1.00 86.00 467 GLN A O 1
ATOM 3790 N N . ILE A 1 468 ? 21.764 18.994 13.019 1.00 89.56 468 ILE A N 1
ATOM 3791 C CA . ILE A 1 468 ? 21.507 18.648 14.420 1.00 89.56 468 ILE A CA 1
ATOM 3792 C C . ILE A 1 468 ? 22.616 17.779 15.027 1.00 89.56 468 ILE A C 1
ATOM 3794 O O . ILE A 1 468 ? 22.966 17.972 16.189 1.00 89.56 468 ILE A O 1
ATOM 3798 N N . MET A 1 469 ? 23.256 16.903 14.243 1.00 89.44 469 MET A N 1
ATOM 3799 C CA . MET A 1 469 ? 24.355 16.061 14.728 1.00 89.44 469 MET A CA 1
ATOM 3800 C C . MET A 1 469 ? 25.530 16.895 15.257 1.00 89.44 469 MET A C 1
ATOM 3802 O O . MET A 1 469 ? 26.210 16.470 16.186 1.00 89.44 469 MET A O 1
ATOM 3806 N N . GLY A 1 470 ? 25.752 18.105 14.737 1.00 86.88 470 GLY A N 1
ATOM 3807 C CA . GLY A 1 470 ? 26.753 19.023 15.284 1.00 86.88 470 GLY A CA 1
ATOM 3808 C C . GLY A 1 470 ? 26.464 19.411 16.737 1.00 86.88 470 GLY A C 1
ATOM 3809 O O . GLY A 1 470 ? 27.364 19.371 17.570 1.00 86.88 470 GLY A O 1
ATOM 3810 N N . ARG A 1 471 ? 25.198 19.700 17.063 1.00 88.44 471 ARG A N 1
ATOM 3811 C CA . ARG A 1 471 ? 24.761 20.105 18.412 1.00 88.44 471 ARG A CA 1
ATOM 3812 C C . ARG A 1 471 ? 24.797 18.945 19.407 1.00 88.44 471 ARG A C 1
ATOM 3814 O O . ARG A 1 471 ? 25.176 19.134 20.555 1.00 88.44 471 ARG A O 1
ATOM 3821 N N . LEU A 1 472 ? 24.488 17.724 18.963 1.00 90.44 472 LEU A N 1
ATOM 3822 C CA . LEU A 1 472 ? 24.520 16.526 19.822 1.00 90.44 472 LEU A CA 1
ATOM 3823 C C . LEU A 1 472 ? 25.937 16.142 20.287 1.00 90.44 472 LEU A C 1
ATOM 3825 O O . LEU A 1 472 ? 26.102 15.306 21.178 1.00 90.44 472 LEU A O 1
ATOM 3829 N N . ALA A 1 473 ? 26.980 16.742 19.706 1.00 87.19 473 ALA A N 1
ATOM 3830 C CA . ALA A 1 473 ? 28.352 16.560 20.170 1.00 87.19 473 ALA A CA 1
ATOM 3831 C C . ALA A 1 473 ? 28.599 17.171 21.567 1.00 87.19 473 ALA A C 1
ATOM 3833 O O . ALA A 1 473 ? 29.574 16.800 22.225 1.00 87.19 473 ALA A O 1
ATOM 3834 N N . GLU A 1 474 ? 27.711 18.044 22.049 1.00 86.06 474 GLU A N 1
ATOM 3835 C CA . GLU A 1 474 ? 27.794 18.700 23.355 1.00 86.06 474 GLU A CA 1
ATOM 3836 C C . GLU A 1 474 ? 26.860 18.028 24.377 1.00 86.06 474 GLU A C 1
ATOM 3838 O O . GLU A 1 474 ? 25.640 18.119 24.286 1.00 86.06 474 GLU A O 1
ATOM 3843 N N . LEU A 1 475 ? 27.427 17.351 25.384 1.00 75.75 475 LEU A N 1
ATOM 3844 C CA . LEU A 1 475 ? 26.662 16.492 26.303 1.00 75.75 475 LEU A CA 1
ATOM 3845 C C . LEU A 1 475 ? 25.544 17.227 27.067 1.00 75.75 475 LEU A C 1
ATOM 3847 O O . LEU A 1 475 ? 24.454 16.685 27.214 1.00 75.75 475 LEU A O 1
ATOM 3851 N N . ASN A 1 476 ? 25.803 18.451 27.533 1.00 78.50 476 ASN A N 1
ATOM 3852 C CA . ASN A 1 476 ? 24.868 19.194 28.387 1.00 78.50 476 ASN A CA 1
ATOM 3853 C C . ASN A 1 476 ? 23.685 19.805 27.618 1.00 78.50 476 ASN A C 1
ATOM 3855 O O . ASN A 1 476 ? 22.783 20.340 28.249 1.00 78.50 476 ASN A O 1
ATOM 3859 N N . SER A 1 477 ? 23.693 19.761 26.283 1.00 80.88 477 SER A N 1
ATOM 3860 C CA . SER A 1 477 ? 22.668 20.380 25.434 1.00 80.88 477 SER A CA 1
ATOM 3861 C C . SER A 1 477 ? 21.938 19.373 24.544 1.00 80.88 477 SER A C 1
ATOM 3863 O O . SER A 1 477 ? 21.120 19.779 23.726 1.00 80.88 477 SER A O 1
ATOM 3865 N N . VAL A 1 478 ? 22.190 18.064 24.692 1.00 87.12 478 VAL A N 1
ATOM 3866 C CA . VAL A 1 478 ? 21.595 17.019 23.836 1.00 87.12 478 VAL A CA 1
ATOM 3867 C C . VAL A 1 478 ? 20.069 17.087 23.838 1.00 87.12 478 VAL A C 1
ATOM 3869 O O . VAL A 1 478 ? 19.463 17.132 22.771 1.00 87.12 478 VAL A O 1
ATOM 3872 N N . GLU A 1 479 ? 19.435 17.096 25.013 1.00 86.12 479 GLU A N 1
ATOM 3873 C CA . GLU A 1 479 ? 17.970 17.123 25.092 1.00 86.12 479 GLU A CA 1
ATOM 3874 C C . GLU A 1 479 ? 17.395 18.442 24.583 1.00 86.12 479 GLU A C 1
ATOM 3876 O O . GLU A 1 479 ? 16.463 18.420 23.782 1.00 86.12 479 GLU A O 1
ATOM 3881 N N . ASP A 1 480 ? 18.000 19.574 24.943 1.00 84.44 480 ASP A N 1
ATOM 3882 C CA . ASP A 1 480 ? 17.609 20.890 24.433 1.00 84.44 480 ASP A CA 1
ATOM 3883 C C . ASP A 1 480 ? 17.734 20.977 22.909 1.00 84.44 480 ASP A C 1
ATOM 3885 O O . ASP A 1 480 ? 16.867 21.539 22.235 1.00 84.44 480 ASP A O 1
ATOM 3889 N N . ALA A 1 481 ? 18.795 20.400 22.342 1.00 88.56 481 ALA A N 1
ATOM 3890 C CA . ALA A 1 481 ? 19.013 20.344 20.907 1.00 88.56 481 ALA A CA 1
ATOM 3891 C C . ALA A 1 481 ? 17.931 19.518 20.216 1.00 88.56 481 ALA A C 1
ATOM 3893 O O . ALA A 1 481 ? 17.288 20.001 19.287 1.00 88.56 481 ALA A O 1
ATOM 3894 N N . LEU A 1 482 ? 17.684 18.302 20.699 1.00 88.44 482 LEU A N 1
ATOM 3895 C CA . LEU A 1 482 ? 16.669 17.409 20.151 1.00 88.44 482 LEU A CA 1
ATOM 3896 C C . LEU A 1 482 ? 15.250 17.989 20.245 1.00 88.44 482 LEU A C 1
ATOM 3898 O O . LEU A 1 482 ? 14.448 17.831 19.322 1.00 88.44 482 LEU A O 1
ATOM 3902 N N . ASN A 1 483 ? 14.937 18.652 21.357 1.00 82.75 483 ASN A N 1
ATOM 3903 C CA . ASN A 1 483 ? 13.606 19.169 21.640 1.00 82.75 483 ASN A CA 1
ATOM 3904 C C . ASN A 1 483 ? 13.291 20.445 20.850 1.00 82.75 483 ASN A C 1
ATOM 3906 O O . ASN A 1 483 ? 12.165 20.592 20.370 1.00 82.75 483 ASN A O 1
ATOM 3910 N N . ASN A 1 484 ? 14.266 21.342 20.681 1.00 83.31 484 ASN A N 1
ATOM 3911 C CA . ASN A 1 484 ? 14.019 22.692 20.164 1.00 83.31 484 ASN A CA 1
ATOM 3912 C C . ASN A 1 484 ? 14.457 22.912 18.707 1.00 83.31 484 ASN A C 1
ATOM 3914 O O . ASN A 1 484 ? 14.213 23.998 18.170 1.00 83.31 484 ASN A O 1
ATOM 3918 N N . ALA A 1 485 ? 15.085 21.914 18.076 1.00 88.81 485 ALA A N 1
ATOM 3919 C CA . ALA A 1 485 ? 15.554 22.003 16.696 1.00 88.81 485 ALA A CA 1
ATOM 3920 C C . ALA A 1 485 ? 14.417 22.226 15.687 1.00 88.81 485 ALA A C 1
ATOM 3922 O O . ALA A 1 485 ? 13.416 21.500 15.707 1.00 88.81 485 ALA A O 1
ATOM 3923 N N . SER A 1 486 ? 14.600 23.189 14.779 1.00 89.56 486 SER A N 1
ATOM 3924 C CA . SER A 1 486 ? 13.698 23.400 13.638 1.00 89.56 486 SER A CA 1
ATOM 3925 C C . SER A 1 486 ? 13.899 22.332 12.564 1.00 89.56 486 SER A C 1
ATOM 3927 O O . SER A 1 486 ? 14.956 21.705 12.475 1.00 89.56 486 SER A O 1
ATOM 3929 N N . PHE A 1 487 ? 12.905 22.142 11.699 1.00 90.19 487 PHE A N 1
ATOM 3930 C CA . PHE A 1 487 ? 12.940 21.226 10.562 1.00 90.19 487 PHE A CA 1
ATOM 3931 C C . PHE A 1 487 ? 14.171 21.452 9.672 1.00 90.19 487 PHE A C 1
ATOM 3933 O O . PHE A 1 487 ? 14.817 20.487 9.259 1.00 90.19 487 PHE A O 1
ATOM 3940 N N . SER A 1 488 ? 14.574 22.709 9.462 1.00 90.00 488 SER A N 1
ATOM 3941 C CA . SER A 1 488 ? 15.773 23.053 8.690 1.00 90.00 488 SER A CA 1
ATOM 3942 C C . SER A 1 488 ? 17.070 22.510 9.303 1.00 90.00 488 SER A C 1
ATOM 3944 O O . SER A 1 488 ? 17.976 22.131 8.563 1.00 90.00 488 SER A O 1
ATOM 3946 N N . GLU A 1 489 ? 17.172 22.420 10.634 1.00 91.62 489 GLU A N 1
ATOM 3947 C CA . GLU A 1 489 ? 18.343 21.841 11.314 1.00 91.62 489 GLU A CA 1
ATOM 3948 C C . GLU A 1 489 ? 18.412 20.309 11.156 1.00 91.62 489 GLU A C 1
ATOM 3950 O O . GLU A 1 489 ? 19.491 19.710 11.209 1.00 91.62 489 GLU A O 1
ATOM 3955 N N . TRP A 1 490 ? 17.275 19.652 10.910 1.00 91.56 490 TRP A N 1
ATOM 3956 C CA . TRP A 1 490 ? 17.217 18.218 10.605 1.00 91.56 490 TRP A CA 1
ATOM 3957 C C . TRP A 1 490 ? 17.548 17.898 9.142 1.00 91.56 490 TRP A C 1
ATOM 3959 O O . TRP A 1 490 ? 17.723 16.728 8.797 1.00 91.56 490 TRP A O 1
ATOM 3969 N N . ARG A 1 491 ? 17.639 18.905 8.268 1.00 91.06 491 ARG A N 1
ATOM 3970 C CA . ARG A 1 491 ? 17.793 18.713 6.824 1.00 91.06 491 ARG A CA 1
ATOM 3971 C C . ARG A 1 491 ? 19.097 17.992 6.456 1.00 91.06 491 ARG A C 1
ATOM 3973 O O . ARG A 1 491 ? 20.176 18.337 6.940 1.00 91.06 491 ARG A O 1
ATOM 3980 N N . ARG A 1 492 ? 19.000 17.054 5.505 1.00 93.19 492 ARG A N 1
ATOM 3981 C CA . ARG A 1 492 ? 20.126 16.444 4.779 1.00 93.19 492 ARG A CA 1
ATOM 3982 C C . ARG A 1 492 ? 19.899 16.582 3.272 1.00 93.19 492 ARG A C 1
ATOM 3984 O O . ARG A 1 492 ? 19.245 15.746 2.663 1.00 93.19 492 ARG A O 1
ATOM 3991 N N . SER A 1 493 ? 20.483 17.612 2.662 1.00 91.12 493 SER A N 1
ATOM 3992 C CA . SER A 1 493 ? 20.367 17.842 1.213 1.00 91.12 493 SER A CA 1
ATOM 3993 C C . SER A 1 493 ? 21.244 16.897 0.402 1.00 91.12 493 SER A C 1
ATOM 3995 O O . SER A 1 493 ? 22.327 16.548 0.871 1.00 91.12 493 SER A O 1
ATOM 3997 N N . ILE A 1 494 ? 20.838 16.524 -0.815 1.00 93.38 494 ILE A N 1
ATOM 3998 C CA . ILE A 1 494 ? 21.704 15.796 -1.762 1.00 93.38 494 ILE A CA 1
ATOM 3999 C C . ILE A 1 494 ? 22.940 16.645 -2.134 1.00 93.38 494 ILE A C 1
ATOM 4001 O O . ILE A 1 494 ? 22.846 17.865 -2.258 1.00 93.38 494 ILE A O 1
ATOM 4005 N N . SER A 1 495 ? 24.123 16.033 -2.258 1.00 94.25 495 SER A N 1
ATOM 4006 C CA . SER A 1 495 ? 25.355 16.763 -2.610 1.00 94.25 495 SER A CA 1
ATOM 4007 C C . SER A 1 495 ? 25.557 16.874 -4.124 1.00 94.25 495 SER A C 1
ATOM 4009 O O . SER A 1 495 ? 25.053 16.045 -4.878 1.00 94.25 495 SER A O 1
ATOM 4011 N N . SER A 1 496 ? 26.370 17.833 -4.584 1.00 95.69 496 SER A N 1
ATOM 4012 C CA . SER A 1 496 ? 26.702 17.985 -6.013 1.00 95.69 496 SER A CA 1
ATOM 4013 C C . SER A 1 496 ? 27.278 16.708 -6.637 1.00 95.69 496 SER A C 1
ATOM 4015 O O . SER A 1 496 ? 26.904 16.353 -7.748 1.00 95.69 496 SER A O 1
ATOM 4017 N N . ASN A 1 497 ? 28.117 15.967 -5.903 1.00 95.88 497 ASN A N 1
ATOM 4018 C CA . ASN A 1 497 ? 28.663 14.691 -6.378 1.00 95.88 497 ASN A CA 1
ATOM 4019 C C . ASN A 1 497 ? 27.575 13.615 -6.507 1.00 95.88 497 ASN A C 1
ATOM 4021 O O . ASN A 1 497 ? 27.635 12.786 -7.405 1.00 95.88 497 ASN A O 1
ATOM 4025 N N . GLN A 1 498 ? 26.588 13.610 -5.606 1.00 95.81 498 GLN A N 1
ATOM 4026 C CA . GLN A 1 498 ? 25.459 12.679 -5.675 1.00 95.81 498 GLN A CA 1
ATOM 4027 C C . GLN A 1 498 ? 24.532 13.021 -6.855 1.00 95.81 498 GLN A C 1
ATOM 4029 O O . GLN A 1 498 ? 24.052 12.111 -7.525 1.00 95.81 498 GLN A O 1
ATOM 4034 N N . ILE A 1 499 ? 24.339 14.309 -7.156 1.00 96.25 499 ILE A N 1
ATOM 4035 C CA . ILE A 1 499 ? 23.623 14.766 -8.359 1.00 96.25 499 ILE A CA 1
ATOM 4036 C C . ILE A 1 499 ? 24.368 14.310 -9.625 1.00 96.25 499 ILE A C 1
ATOM 4038 O O . ILE A 1 499 ? 23.792 13.654 -10.491 1.00 96.25 499 ILE A O 1
ATOM 4042 N N . GLU A 1 500 ? 25.677 14.565 -9.716 1.00 95.81 500 GLU A N 1
ATOM 4043 C CA . GLU A 1 500 ? 26.499 14.114 -10.849 1.00 95.81 500 GLU A CA 1
ATOM 4044 C C . GLU A 1 500 ? 26.457 12.587 -11.017 1.00 95.81 500 GLU A C 1
ATOM 4046 O O . GLU A 1 500 ? 26.295 12.071 -12.128 1.00 95.81 500 GLU A O 1
ATOM 4051 N N . GLN A 1 501 ? 26.535 11.851 -9.906 1.00 95.19 501 GLN A N 1
ATOM 4052 C CA . GLN A 1 501 ? 26.403 10.400 -9.885 1.00 95.19 501 GLN A CA 1
ATOM 4053 C C . GLN A 1 501 ? 25.053 9.943 -10.461 1.00 95.19 501 GLN A C 1
ATOM 4055 O O . GLN A 1 501 ? 25.031 9.014 -11.270 1.00 95.19 501 GLN A O 1
ATOM 4060 N N . TYR A 1 502 ? 23.947 10.603 -10.092 1.00 95.81 502 TYR A N 1
ATOM 4061 C CA . TYR A 1 502 ? 22.615 10.295 -10.619 1.00 95.81 502 TYR A CA 1
ATOM 4062 C C . TYR A 1 502 ? 22.563 10.433 -12.147 1.00 95.81 502 TYR A C 1
ATOM 4064 O O . TYR A 1 502 ? 22.074 9.544 -12.845 1.00 95.81 502 TYR A O 1
ATOM 4072 N N . HIS A 1 503 ? 23.101 11.525 -12.692 1.00 93.75 503 HIS A N 1
ATOM 4073 C CA . HIS A 1 503 ? 23.025 11.789 -14.131 1.00 93.75 503 HIS A CA 1
ATOM 4074 C C . HIS A 1 503 ? 23.915 10.872 -14.977 1.00 93.75 503 HIS A C 1
ATOM 4076 O O . HIS A 1 503 ? 23.618 10.634 -16.154 1.00 93.75 503 HIS A O 1
ATOM 4082 N N . THR A 1 504 ? 24.999 10.356 -14.397 1.00 92.19 504 THR A N 1
ATOM 4083 C CA . THR A 1 504 ? 26.031 9.611 -15.130 1.00 92.19 504 THR A CA 1
ATOM 4084 C C . THR A 1 504 ? 25.916 8.097 -14.988 1.00 92.19 504 THR A C 1
ATOM 4086 O O . THR A 1 504 ? 26.304 7.386 -15.913 1.00 92.19 504 THR A O 1
ATOM 4089 N N . THR A 1 505 ? 25.365 7.584 -13.880 1.00 91.69 505 THR A N 1
ATOM 4090 C CA . THR A 1 505 ? 25.420 6.149 -13.555 1.00 91.69 505 THR A CA 1
ATOM 4091 C C . THR A 1 505 ? 24.076 5.603 -13.076 1.00 91.69 505 THR A C 1
ATOM 4093 O O . THR A 1 505 ? 23.400 6.217 -12.250 1.00 91.69 505 THR A O 1
ATOM 4096 N N . TYR A 1 506 ? 23.708 4.399 -13.532 1.00 96.25 506 TYR A N 1
ATOM 4097 C CA . TYR A 1 506 ? 22.559 3.677 -12.979 1.00 96.25 506 TYR A CA 1
ATOM 4098 C C . TYR A 1 506 ? 22.782 3.396 -11.495 1.00 96.25 506 TYR A C 1
ATOM 4100 O O . TYR A 1 506 ? 23.735 2.708 -11.120 1.00 96.25 506 TYR A O 1
ATOM 4108 N N . THR A 1 507 ? 21.908 3.931 -10.648 1.00 96.19 507 THR A N 1
ATOM 4109 C CA . THR A 1 507 ? 22.133 3.913 -9.201 1.00 96.19 507 THR A CA 1
ATOM 4110 C C . THR A 1 507 ? 20.941 3.332 -8.457 1.00 96.19 507 THR A C 1
ATOM 4112 O O . THR A 1 507 ? 19.795 3.750 -8.644 1.00 96.19 507 THR A O 1
ATOM 4115 N N . MET A 1 508 ? 21.224 2.372 -7.581 1.00 95.94 508 MET A N 1
ATOM 4116 C CA . MET A 1 508 ? 20.344 2.015 -6.478 1.00 95.94 508 MET A CA 1
ATOM 4117 C C . MET A 1 508 ? 20.691 2.918 -5.298 1.00 95.94 508 MET A C 1
ATOM 4119 O O . MET A 1 508 ? 21.833 2.928 -4.835 1.00 95.94 508 MET A O 1
ATOM 4123 N N . TRP A 1 509 ? 19.716 3.704 -4.854 1.00 96.94 509 TRP A N 1
ATOM 4124 C CA . TRP A 1 509 ? 19.879 4.642 -3.752 1.00 96.94 509 TRP A CA 1
ATOM 4125 C C . TRP A 1 509 ? 19.340 4.033 -2.468 1.00 96.94 509 TRP A C 1
ATOM 4127 O O . TRP A 1 509 ? 18.169 3.672 -2.402 1.00 96.94 509 TRP A O 1
ATOM 4137 N N . GLU A 1 510 ? 20.160 3.978 -1.427 1.00 95.19 510 GLU A N 1
ATOM 4138 C CA . GLU A 1 510 ? 19.739 3.551 -0.098 1.00 95.19 510 GLU A CA 1
ATOM 4139 C C . GLU A 1 510 ? 19.946 4.682 0.921 1.00 95.19 510 GLU A C 1
ATOM 4141 O O . GLU A 1 510 ? 20.898 4.659 1.709 1.00 95.19 510 GLU A O 1
ATOM 4146 N N . PRO A 1 511 ? 19.091 5.721 0.902 1.00 94.69 511 PRO A N 1
ATOM 4147 C CA . PRO A 1 511 ? 19.027 6.666 2.002 1.00 94.69 511 PRO A CA 1
ATOM 4148 C C . PRO A 1 511 ? 18.336 6.001 3.184 1.00 94.69 511 PRO A C 1
ATOM 4150 O O . PRO A 1 511 ? 17.183 5.604 3.090 1.00 94.69 511 PRO A O 1
ATOM 4153 N N . CYS A 1 512 ? 19.026 5.868 4.305 1.00 88.00 512 CYS A N 1
ATOM 4154 C CA . CYS A 1 512 ? 18.506 5.110 5.427 1.00 88.00 512 CYS A CA 1
ATOM 4155 C C . CYS A 1 512 ? 18.857 5.747 6.768 1.00 88.00 512 CYS A C 1
ATOM 4157 O O . CYS A 1 512 ? 19.803 6.530 6.910 1.00 88.00 512 CYS A O 1
ATOM 4159 N N . PHE A 1 513 ? 18.088 5.339 7.768 1.00 86.38 513 PHE A N 1
ATOM 4160 C CA . PHE A 1 513 ? 18.481 5.385 9.164 1.00 86.38 513 PHE A CA 1
ATOM 4161 C C . PHE A 1 513 ? 18.603 3.951 9.677 1.00 86.38 513 PHE A C 1
ATOM 4163 O O . PHE A 1 513 ? 18.076 3.014 9.080 1.00 86.38 513 PHE A O 1
ATOM 4170 N N . THR A 1 514 ? 19.241 3.775 10.829 1.00 77.69 514 THR A N 1
ATOM 4171 C CA . THR A 1 514 ? 19.205 2.494 11.537 1.00 77.69 514 THR A CA 1
ATOM 4172 C C . THR A 1 514 ? 19.257 2.714 13.046 1.00 77.69 514 THR A C 1
ATOM 4174 O O . THR A 1 514 ? 19.694 3.757 13.533 1.00 77.69 514 THR A O 1
ATOM 4177 N N . HIS A 1 515 ? 18.772 1.730 13.796 1.00 81.38 515 HIS A N 1
ATOM 4178 C CA . HIS A 1 515 ? 18.954 1.652 15.243 1.00 81.38 515 HIS A CA 1
ATOM 4179 C C . HIS A 1 515 ? 20.397 1.301 15.629 1.00 81.38 515 HIS A C 1
ATOM 4181 O O . HIS A 1 515 ? 20.787 1.546 16.769 1.00 81.38 515 HIS A O 1
ATOM 4187 N N . ARG A 1 516 ? 21.186 0.758 14.688 1.00 83.00 516 ARG A N 1
ATOM 4188 C CA . ARG A 1 516 ? 22.620 0.506 14.851 1.00 83.00 516 ARG A CA 1
ATOM 4189 C C . ARG A 1 516 ? 23.384 1.815 14.679 1.00 83.00 516 ARG A C 1
ATOM 4191 O O . ARG A 1 516 ? 23.733 2.257 13.579 1.00 83.00 516 ARG A O 1
ATOM 4198 N N . TRP A 1 517 ? 23.617 2.493 15.784 1.00 86.19 517 TRP A N 1
ATOM 4199 C CA . TRP A 1 517 ? 24.340 3.750 15.798 1.00 86.19 517 TRP A CA 1
ATOM 4200 C C . TRP A 1 517 ? 25.835 3.508 15.787 1.00 86.19 517 TRP A C 1
ATOM 4202 O O . TRP A 1 517 ? 26.360 2.801 16.643 1.00 86.19 517 TRP A O 1
ATOM 4212 N N . ASN A 1 518 ? 26.542 4.149 14.859 1.00 85.94 518 ASN A N 1
ATOM 4213 C CA . ASN A 1 518 ? 27.998 4.179 14.907 1.00 85.94 518 ASN A CA 1
ATOM 4214 C C . ASN A 1 518 ? 28.421 4.776 16.256 1.00 85.94 518 ASN A C 1
ATOM 4216 O O . ASN A 1 518 ? 27.837 5.774 16.681 1.00 85.94 518 ASN A O 1
ATOM 4220 N N . SER A 1 519 ? 29.429 4.200 16.911 1.00 86.38 519 SER A N 1
ATOM 4221 C CA . SER A 1 519 ? 29.955 4.692 18.194 1.00 86.38 519 SER A CA 1
ATOM 4222 C C . SER A 1 519 ? 30.789 5.974 18.029 1.00 86.38 519 SER A C 1
ATOM 4224 O O . SER A 1 519 ? 31.995 5.990 18.266 1.00 86.38 519 SER A O 1
ATOM 4226 N N . ILE A 1 520 ? 30.144 7.051 17.580 1.00 87.75 520 ILE A N 1
ATOM 4227 C CA . ILE A 1 520 ? 30.704 8.401 17.437 1.00 87.75 520 ILE A CA 1
ATOM 4228 C C . ILE A 1 520 ? 30.308 9.272 18.637 1.00 87.75 520 ILE A C 1
ATOM 4230 O O . ILE A 1 520 ? 29.439 8.900 19.427 1.00 87.75 520 ILE A O 1
ATOM 4234 N N . THR A 1 521 ? 30.935 10.441 18.795 1.00 91.00 521 THR A N 1
ATOM 4235 C CA . THR A 1 521 ? 30.723 11.335 19.950 1.00 91.00 521 THR A CA 1
ATOM 4236 C C . THR A 1 521 ? 29.248 11.672 20.183 1.00 91.00 521 THR A C 1
ATOM 4238 O O . THR A 1 521 ? 28.771 11.609 21.311 1.00 91.00 521 THR A O 1
ATOM 4241 N N . GLN A 1 522 ? 28.516 11.981 19.116 1.00 91.19 522 GLN A N 1
ATOM 4242 C CA . GLN A 1 522 ? 27.119 12.412 19.140 1.00 91.19 522 GLN A CA 1
ATOM 4243 C C . GLN A 1 522 ? 26.189 11.341 19.718 1.00 91.19 522 GLN A C 1
ATOM 4245 O O . GLN A 1 522 ? 25.474 11.568 20.691 1.00 91.19 522 GLN A O 1
ATOM 4250 N N . THR A 1 523 ? 26.227 10.141 19.141 1.00 90.25 523 THR A N 1
ATOM 4251 C CA . THR A 1 523 ? 25.400 9.001 19.561 1.00 90.25 523 THR A CA 1
ATOM 4252 C C . THR A 1 523 ? 25.830 8.484 20.933 1.00 90.25 523 THR A C 1
ATOM 4254 O O . THR A 1 523 ? 24.985 8.078 21.727 1.00 90.25 523 THR A O 1
ATOM 4257 N N . SER A 1 524 ? 27.121 8.597 21.267 1.00 91.62 524 SER A N 1
ATOM 4258 C CA . SER A 1 524 ? 27.647 8.303 22.607 1.00 91.62 524 SER A CA 1
ATOM 4259 C C . SER A 1 524 ? 27.196 9.309 23.671 1.00 91.62 524 SER A C 1
ATOM 4261 O O . SER A 1 524 ? 27.184 8.985 24.855 1.00 91.62 524 SER A O 1
ATOM 4263 N N . ASN A 1 525 ? 26.864 10.546 23.297 1.00 92.56 525 ASN A N 1
ATOM 4264 C CA . ASN A 1 525 ? 26.265 11.508 24.221 1.00 92.56 525 ASN A CA 1
ATOM 4265 C C . ASN A 1 525 ? 24.771 11.241 24.391 1.00 92.56 525 ASN A C 1
ATOM 4267 O O . ASN A 1 525 ? 24.290 11.223 25.520 1.00 92.56 525 ASN A O 1
ATOM 4271 N N . MET A 1 526 ? 24.058 10.938 23.301 1.00 91.44 526 MET A N 1
ATOM 4272 C CA . MET A 1 526 ? 22.659 10.505 23.375 1.00 91.44 526 MET A CA 1
ATOM 4273 C C . MET A 1 526 ? 22.482 9.275 24.273 1.00 91.44 526 MET A C 1
ATOM 4275 O O . MET A 1 526 ? 21.549 9.231 25.071 1.00 91.44 526 MET A O 1
ATOM 4279 N N . SER A 1 527 ? 23.391 8.298 24.200 1.00 91.56 527 SER A N 1
ATOM 4280 C CA . SER A 1 527 ? 23.312 7.078 25.011 1.00 91.56 527 SER A CA 1
ATOM 4281 C C . SER A 1 527 ? 23.480 7.308 26.517 1.00 91.56 527 SER A C 1
ATOM 4283 O O . SER A 1 527 ? 23.185 6.406 27.297 1.00 91.56 527 SER A O 1
ATOM 4285 N N . LYS A 1 528 ? 23.990 8.475 26.935 1.00 92.25 528 LYS A N 1
ATOM 4286 C CA . LYS A 1 528 ? 24.208 8.834 28.347 1.00 92.25 528 LYS A CA 1
ATOM 4287 C C . LYS A 1 528 ? 23.014 9.548 28.977 1.00 92.25 528 LYS A C 1
ATOM 4289 O O . LYS A 1 528 ? 23.025 9.752 30.186 1.00 92.25 528 LYS A O 1
ATOM 4294 N N . ILE A 1 529 ? 22.022 9.947 28.181 1.00 92.56 529 ILE A N 1
ATOM 4295 C CA . ILE A 1 529 ? 20.826 10.614 28.694 1.00 92.56 529 ILE A CA 1
ATOM 4296 C C . ILE A 1 529 ? 19.991 9.607 29.478 1.00 92.56 529 ILE A C 1
ATOM 4298 O O . ILE A 1 529 ? 19.661 8.531 28.970 1.00 92.56 529 ILE A O 1
ATOM 4302 N N . ILE A 1 530 ? 19.661 9.973 30.712 1.00 92.12 530 ILE A N 1
ATOM 4303 C CA . ILE A 1 530 ? 18.887 9.157 31.642 1.00 92.12 530 ILE A CA 1
ATOM 4304 C C . ILE A 1 530 ? 17.454 9.674 31.671 1.00 92.12 530 ILE A C 1
ATOM 4306 O O . ILE A 1 530 ? 17.213 10.875 31.630 1.00 92.12 530 ILE A O 1
ATOM 4310 N N . ASP A 1 531 ? 16.500 8.755 31.692 1.00 87.62 531 ASP A N 1
ATOM 4311 C CA . ASP A 1 531 ? 15.096 9.074 31.894 1.00 87.62 531 ASP A CA 1
ATOM 4312 C C . ASP A 1 531 ? 14.829 9.249 33.396 1.00 87.62 531 ASP A C 1
ATOM 4314 O O . ASP A 1 531 ? 15.002 8.309 34.172 1.00 87.62 531 ASP A O 1
ATOM 4318 N N . ASP A 1 532 ? 14.409 10.447 33.808 1.00 82.62 532 ASP A N 1
ATOM 4319 C CA . ASP A 1 532 ? 14.229 10.803 35.225 1.00 82.62 532 ASP A CA 1
ATOM 4320 C C . ASP A 1 532 ? 13.218 9.906 35.953 1.00 82.62 532 ASP A C 1
ATOM 4322 O O . ASP A 1 532 ? 13.328 9.687 37.160 1.00 82.62 532 ASP A O 1
ATOM 4326 N N . LYS A 1 533 ? 12.236 9.354 35.225 1.00 81.88 533 LYS A N 1
ATOM 4327 C CA . LYS A 1 533 ? 11.202 8.487 35.799 1.00 81.88 533 LYS A CA 1
ATOM 4328 C C . LYS A 1 533 ? 11.739 7.096 36.125 1.00 81.88 533 LYS A C 1
ATOM 4330 O O . LYS A 1 533 ? 11.326 6.498 37.117 1.00 81.88 533 LYS A O 1
ATOM 4335 N N . THR A 1 534 ? 12.616 6.558 35.284 1.00 88.94 534 THR A N 1
ATOM 4336 C CA . THR A 1 534 ? 13.080 5.165 35.392 1.00 88.94 534 THR A CA 1
ATOM 4337 C C . THR A 1 534 ? 14.511 5.020 35.893 1.00 88.94 534 THR A C 1
ATOM 4339 O O . THR A 1 534 ? 14.885 3.939 36.345 1.00 88.94 534 THR A O 1
ATOM 4342 N N . GLY A 1 535 ? 15.324 6.075 35.818 1.00 93.62 535 GLY A N 1
ATOM 4343 C CA . GLY A 1 535 ? 16.759 6.018 36.096 1.00 93.62 535 GLY A CA 1
ATOM 4344 C C . GLY A 1 535 ? 17.555 5.210 35.062 1.00 93.62 535 GLY A C 1
ATOM 4345 O O . GLY A 1 535 ? 18.720 4.891 35.300 1.00 93.62 535 GLY A O 1
ATOM 4346 N N . LEU A 1 536 ? 16.943 4.860 33.925 1.00 94.50 536 LEU A N 1
ATOM 4347 C CA . LEU A 1 536 ? 17.540 4.056 32.858 1.00 94.50 536 LEU A CA 1
ATOM 4348 C C . LEU A 1 536 ? 17.889 4.922 31.636 1.00 94.50 536 LEU A C 1
ATOM 4350 O O . LEU A 1 536 ? 17.351 6.020 31.484 1.00 94.50 536 LEU A O 1
ATOM 4354 N N . PRO A 1 537 ? 18.770 4.449 30.733 1.00 94.19 537 PRO A N 1
ATOM 4355 C CA . PRO A 1 537 ? 19.065 5.155 29.490 1.00 94.19 537 PRO A CA 1
ATOM 4356 C C . PRO A 1 537 ? 17.803 5.432 28.657 1.00 94.19 537 PRO A C 1
ATOM 4358 O O . PRO A 1 537 ? 17.099 4.508 28.249 1.00 94.19 537 PRO A O 1
ATOM 4361 N N . LYS A 1 538 ? 17.543 6.707 28.351 1.00 92.19 538 LYS A N 1
ATOM 4362 C CA . LYS A 1 538 ? 16.299 7.168 27.710 1.00 92.19 538 LYS A CA 1
ATOM 4363 C C . LYS A 1 538 ? 16.164 6.715 26.257 1.00 92.19 538 LYS A C 1
ATOM 4365 O O . LYS A 1 538 ? 15.101 6.261 25.842 1.00 92.19 538 LYS A O 1
ATOM 4370 N N . TYR A 1 539 ? 17.244 6.832 25.481 1.00 93.19 539 TYR A N 1
ATOM 4371 C CA . TYR A 1 539 ? 17.231 6.608 24.026 1.00 93.19 539 TYR A CA 1
ATOM 4372 C C . TYR A 1 539 ? 17.814 5.259 23.582 1.00 93.19 539 TYR A C 1
ATOM 4374 O O . TYR A 1 539 ? 17.795 4.949 22.390 1.00 93.19 539 TYR A O 1
ATOM 4382 N N . MET A 1 540 ? 18.336 4.457 24.509 1.00 93.19 540 MET A N 1
ATOM 4383 C CA . MET A 1 540 ? 18.962 3.170 24.197 1.00 93.19 540 MET A CA 1
ATOM 4384 C C . MET A 1 540 ? 17.950 2.030 24.251 1.00 93.19 540 MET A C 1
ATOM 4386 O O . MET A 1 540 ? 17.025 2.051 25.066 1.00 93.19 540 MET A O 1
ATOM 4390 N N . ALA A 1 541 ? 18.159 1.025 23.401 1.00 91.94 541 ALA A N 1
ATOM 4391 C CA . ALA A 1 541 ? 17.466 -0.247 23.517 1.00 91.94 541 ALA A CA 1
ATOM 4392 C C . ALA A 1 541 ? 17.981 -1.010 24.745 1.00 91.94 541 ALA A C 1
ATOM 4394 O O . ALA A 1 541 ? 19.190 -1.029 25.004 1.00 91.94 541 ALA A O 1
ATOM 4395 N N . LEU A 1 542 ? 17.070 -1.647 25.480 1.00 92.19 542 LEU A N 1
ATOM 4396 C CA . LEU A 1 542 ? 17.391 -2.365 26.718 1.00 92.19 542 LEU A CA 1
ATOM 4397 C C . LEU A 1 542 ? 17.071 -3.858 26.606 1.00 92.19 542 LEU A C 1
ATOM 4399 O O . LEU A 1 542 ? 16.087 -4.252 25.979 1.00 92.19 542 LEU A O 1
ATOM 4403 N N . GLY A 1 543 ? 17.904 -4.688 27.234 1.00 89.69 543 GLY A N 1
ATOM 4404 C CA . GLY A 1 543 ? 17.632 -6.107 27.444 1.00 89.69 543 GLY A CA 1
ATOM 4405 C C . GLY A 1 543 ? 16.600 -6.339 28.546 1.00 89.69 543 GLY A C 1
ATOM 4406 O O . GLY A 1 543 ? 16.230 -5.425 29.283 1.00 89.69 543 GLY A O 1
ATOM 4407 N N . LYS A 1 544 ? 16.153 -7.589 28.698 1.00 89.19 544 LYS A N 1
ATOM 4408 C CA . LYS A 1 544 ? 15.186 -7.985 29.740 1.00 89.19 544 LYS A CA 1
ATOM 4409 C C . LYS A 1 544 ? 15.655 -7.690 31.176 1.00 89.19 544 LYS A C 1
ATOM 4411 O O . LYS A 1 544 ? 14.830 -7.575 32.077 1.00 89.19 544 LYS A O 1
ATOM 4416 N N . ASP A 1 545 ? 16.965 -7.570 31.372 1.00 90.12 545 ASP A N 1
ATOM 4417 C CA . ASP A 1 545 ? 17.667 -7.209 32.609 1.00 90.12 545 ASP A CA 1
ATOM 4418 C C . ASP A 1 545 ? 17.939 -5.696 32.739 1.00 90.12 545 ASP A C 1
ATOM 4420 O O . ASP A 1 545 ? 18.644 -5.266 33.650 1.00 90.12 545 ASP A O 1
ATOM 4424 N N . ASN A 1 546 ? 17.367 -4.888 31.841 1.00 91.31 546 ASN A N 1
ATOM 4425 C CA . ASN A 1 546 ? 17.544 -3.439 31.726 1.00 91.31 546 ASN A CA 1
ATOM 4426 C C . ASN A 1 546 ? 18.978 -2.992 31.388 1.00 91.31 546 ASN A C 1
ATOM 4428 O O . ASN A 1 546 ? 19.315 -1.821 31.576 1.00 91.31 546 ASN A O 1
ATOM 4432 N N . LEU A 1 547 ? 19.820 -3.889 30.864 1.00 89.31 547 LEU A N 1
ATOM 4433 C CA . LEU A 1 547 ? 21.169 -3.544 30.420 1.00 89.31 547 LEU A CA 1
ATOM 4434 C C . LEU A 1 547 ? 21.196 -3.157 28.939 1.00 89.31 547 LEU A C 1
ATOM 4436 O O . LEU A 1 547 ? 20.447 -3.685 28.113 1.00 89.31 547 LEU A O 1
ATOM 4440 N N . THR A 1 548 ? 22.090 -2.232 28.590 1.00 87.1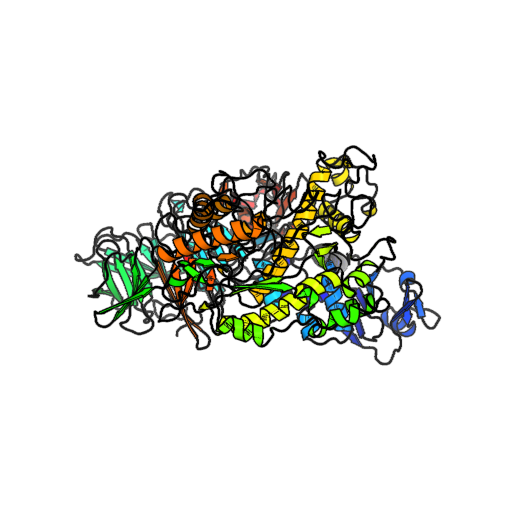2 548 THR A N 1
ATOM 4441 C CA . THR A 1 548 ? 22.423 -1.941 27.194 1.00 87.12 548 THR A CA 1
ATOM 4442 C C . THR A 1 548 ? 23.426 -2.964 26.678 1.00 87.12 548 THR A C 1
ATOM 4444 O O . THR A 1 548 ? 24.225 -3.527 27.428 1.00 87.12 548 THR A O 1
ATOM 4447 N N . THR A 1 549 ? 23.403 -3.206 25.371 1.00 74.00 549 THR A N 1
ATOM 4448 C CA . THR A 1 549 ? 24.345 -4.117 24.717 1.00 74.00 549 THR A CA 1
ATOM 4449 C C . THR A 1 549 ? 25.017 -3.400 23.558 1.00 74.00 549 THR A C 1
ATOM 4451 O O . THR A 1 549 ? 24.366 -2.670 22.808 1.00 74.00 549 THR A O 1
ATOM 4454 N N . ASN A 1 550 ? 26.328 -3.599 23.431 1.00 75.31 550 ASN A N 1
ATOM 4455 C CA . ASN A 1 550 ? 27.078 -3.167 22.260 1.00 75.31 550 ASN A CA 1
ATOM 4456 C C . ASN A 1 550 ? 27.096 -4.307 21.249 1.00 75.31 550 ASN A C 1
ATOM 4458 O O . ASN A 1 550 ? 27.283 -5.470 21.612 1.00 75.31 550 ASN A O 1
ATOM 4462 N N . TYR A 1 551 ? 26.925 -3.957 19.983 1.00 69.19 551 TYR A N 1
ATOM 4463 C CA . TYR A 1 551 ? 26.970 -4.897 18.875 1.00 69.19 551 TYR A CA 1
ATOM 4464 C C . TYR A 1 551 ? 28.252 -4.675 18.070 1.00 69.19 551 TYR A C 1
ATOM 4466 O O . TYR A 1 551 ? 28.656 -3.538 17.823 1.00 69.19 551 TYR A O 1
ATOM 4474 N N . HIS A 1 552 ? 28.903 -5.765 17.671 1.00 68.19 552 HIS A N 1
ATOM 4475 C CA . HIS A 1 552 ? 30.095 -5.733 16.832 1.00 68.19 552 HIS A CA 1
ATOM 4476 C C . HIS A 1 552 ? 29.821 -6.490 15.540 1.00 68.19 552 HIS A C 1
ATOM 4478 O O . HIS A 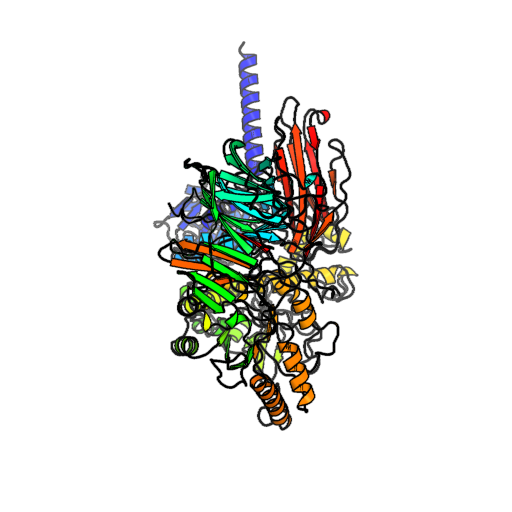1 552 ? 29.381 -7.637 15.569 1.00 68.19 552 HIS A O 1
ATOM 4484 N N . GLU A 1 553 ? 30.121 -5.852 14.417 1.00 64.00 553 GLU A N 1
ATOM 4485 C CA . GLU A 1 553 ? 30.017 -6.453 13.095 1.00 64.00 553 GLU A CA 1
ATOM 4486 C C . GLU A 1 553 ? 31.230 -6.050 12.270 1.00 64.00 553 GLU A C 1
ATOM 4488 O O . GLU A 1 553 ? 31.552 -4.862 12.144 1.00 64.00 553 GLU A O 1
ATOM 4493 N N . LEU A 1 554 ? 31.925 -7.058 11.733 1.00 66.50 554 LEU A N 1
ATOM 4494 C CA . LEU A 1 554 ? 33.213 -6.883 11.066 1.00 66.50 554 LEU A CA 1
ATOM 4495 C C . LEU A 1 554 ? 34.178 -6.082 11.969 1.00 66.50 554 LEU A C 1
ATOM 4497 O O . LEU A 1 554 ? 34.439 -6.474 13.104 1.00 66.50 554 LEU A O 1
ATOM 4501 N N . ASN A 1 555 ? 34.682 -4.946 11.477 1.00 62.22 555 ASN A N 1
ATOM 4502 C CA . ASN A 1 555 ? 35.602 -4.058 12.191 1.00 62.22 555 ASN A CA 1
ATOM 4503 C C . ASN A 1 555 ? 34.898 -2.875 12.889 1.00 62.22 555 ASN A C 1
ATOM 4505 O O . ASN A 1 555 ? 35.573 -1.942 13.323 1.00 62.22 555 ASN A O 1
ATOM 4509 N N . SER A 1 556 ? 33.561 -2.871 12.970 1.00 68.81 556 SER A N 1
ATOM 4510 C CA . SER A 1 556 ? 32.776 -1.753 13.511 1.00 68.81 556 SER A CA 1
ATOM 4511 C C . SER A 1 556 ? 32.104 -2.107 14.838 1.00 68.81 556 SER A C 1
ATOM 4513 O O . SER A 1 556 ? 31.662 -3.235 15.057 1.00 68.81 556 SER A O 1
ATOM 4515 N N . ALA A 1 557 ? 32.021 -1.117 15.728 1.00 77.19 557 ALA A N 1
ATOM 4516 C CA . ALA A 1 557 ? 31.272 -1.188 16.978 1.00 77.19 557 ALA A CA 1
ATOM 4517 C C . ALA A 1 557 ? 30.049 -0.269 16.895 1.00 77.19 557 ALA A C 1
ATOM 4519 O O . ALA A 1 557 ? 30.165 0.881 16.457 1.00 77.19 557 ALA A O 1
ATOM 4520 N N . PHE A 1 558 ? 28.905 -0.776 17.346 1.00 84.69 558 PHE A N 1
ATOM 4521 C CA . PHE A 1 558 ? 27.626 -0.086 17.301 1.00 84.69 558 PHE A CA 1
ATOM 4522 C C . PHE A 1 558 ? 26.970 -0.026 18.682 1.00 84.69 558 PHE A C 1
ATOM 4524 O O . PHE A 1 558 ? 27.014 -0.984 19.461 1.00 84.69 558 PHE A O 1
ATOM 4531 N N . LEU A 1 559 ? 26.330 1.110 18.947 1.00 88.31 559 LEU A N 1
ATOM 4532 C CA . LEU A 1 559 ? 25.349 1.302 20.010 1.00 88.31 559 LEU A CA 1
ATOM 4533 C C . LEU A 1 559 ? 23.955 0.973 19.459 1.00 88.31 559 LEU A C 1
ATOM 4535 O O . LEU A 1 559 ? 23.678 1.232 18.288 1.00 88.31 559 LEU A O 1
ATOM 4539 N N . ASN A 1 560 ? 23.064 0.454 20.301 1.00 87.25 560 ASN A N 1
ATOM 4540 C CA . ASN A 1 560 ? 21.698 0.115 19.901 1.00 87.25 560 ASN A CA 1
ATOM 4541 C C . ASN A 1 560 ? 20.696 1.149 20.434 1.00 87.25 560 ASN A C 1
ATOM 4543 O O . ASN A 1 560 ? 20.409 1.187 21.631 1.00 87.25 560 ASN A O 1
ATOM 4547 N N . GLY A 1 561 ? 20.156 1.981 19.543 1.00 90.69 561 GLY A N 1
ATOM 4548 C CA . GLY A 1 561 ? 19.075 2.918 19.854 1.00 90.69 561 GLY A CA 1
ATOM 4549 C C . GLY A 1 561 ? 17.714 2.222 19.958 1.00 90.69 561 GLY A C 1
ATOM 4550 O O . GLY A 1 561 ? 17.430 1.281 19.218 1.00 90.69 561 GLY A O 1
ATOM 4551 N N . SER A 1 562 ? 16.848 2.698 20.852 1.00 91.50 562 SER A N 1
ATOM 4552 C CA . SER A 1 562 ? 15.515 2.117 21.063 1.00 91.50 562 SER A CA 1
ATOM 4553 C C . SER A 1 562 ? 14.567 2.420 19.909 1.00 91.50 562 SER A C 1
ATOM 4555 O O . SER A 1 562 ? 14.488 3.563 19.465 1.00 91.50 562 SER A O 1
ATOM 4557 N N . TYR A 1 563 ? 13.772 1.440 19.478 1.00 88.38 563 TYR A N 1
ATOM 4558 C CA . TYR A 1 563 ? 12.717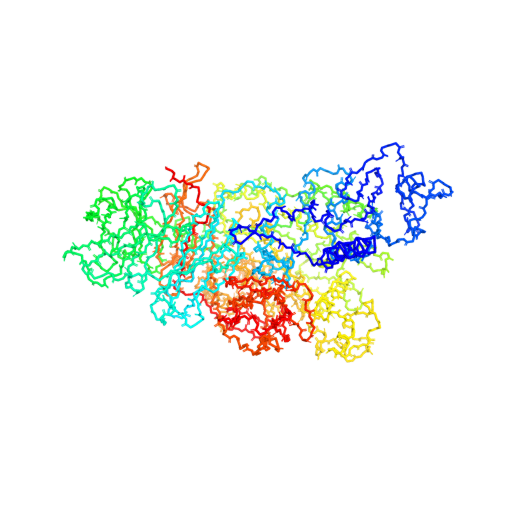 1.618 18.469 1.00 88.38 563 TYR A CA 1
ATOM 4559 C C . TYR A 1 563 ? 11.417 2.235 19.010 1.00 88.38 563 TYR A C 1
ATOM 4561 O O . TYR A 1 563 ? 10.490 2.469 18.220 1.00 88.38 563 TYR A O 1
ATOM 4569 N N . ALA A 1 564 ? 11.367 2.505 20.318 1.00 89.50 564 ALA A N 1
ATOM 4570 C CA . ALA A 1 564 ? 10.161 2.878 21.036 1.00 89.50 564 ALA A CA 1
ATOM 4571 C C . ALA A 1 564 ? 9.335 3.945 20.325 1.00 89.50 564 ALA A C 1
ATOM 4573 O O . ALA A 1 564 ? 9.838 4.981 19.873 1.00 89.50 564 ALA A O 1
ATOM 4574 N N . ASP A 1 565 ? 8.037 3.674 20.254 1.00 83.50 565 ASP A N 1
ATOM 4575 C CA . ASP A 1 565 ? 7.052 4.729 20.086 1.00 83.50 565 ASP A CA 1
ATOM 4576 C C . ASP A 1 565 ? 6.999 5.578 21.353 1.00 83.50 565 ASP A C 1
ATOM 4578 O O . ASP A 1 565 ? 7.413 5.115 22.406 1.00 83.50 565 ASP A O 1
ATOM 4582 N N . GLY A 1 566 ? 6.570 6.833 21.275 1.00 82.94 566 GLY A N 1
ATOM 4583 C CA . GLY A 1 566 ? 6.622 7.729 22.437 1.00 82.94 566 GLY A CA 1
ATOM 4584 C C . GLY A 1 566 ? 7.918 8.547 22.561 1.00 82.94 566 GLY A C 1
ATOM 4585 O O . GLY A 1 566 ? 7.943 9.561 23.251 1.00 82.94 566 GLY A O 1
ATOM 4586 N N . LEU A 1 567 ? 8.987 8.177 21.843 1.00 88.88 567 LEU A N 1
ATOM 4587 C CA . LEU A 1 567 ? 10.231 8.953 21.766 1.00 88.88 567 LEU A CA 1
ATOM 4588 C C . LEU A 1 567 ? 10.241 9.838 20.510 1.00 88.88 567 LEU A C 1
ATOM 4590 O O . LEU A 1 567 ? 10.781 9.477 19.459 1.00 88.88 567 LEU A O 1
ATOM 4594 N N . LEU A 1 568 ? 9.643 11.028 20.605 1.00 87.75 568 LEU A N 1
ATOM 4595 C CA . LEU A 1 568 ? 9.543 11.946 19.466 1.00 87.75 568 LEU A CA 1
ATOM 4596 C C . LEU A 1 568 ? 10.907 12.351 18.868 1.00 87.75 568 LEU A C 1
ATOM 4598 O O . LEU A 1 568 ? 11.038 12.258 17.643 1.00 87.75 568 LEU A O 1
ATOM 4602 N N . PRO A 1 569 ? 11.936 12.733 19.657 1.00 88.12 569 PRO A N 1
ATOM 4603 C CA . PRO A 1 569 ? 13.267 13.022 19.118 1.00 88.12 569 PRO A CA 1
ATOM 4604 C C . PRO A 1 569 ? 13.830 11.914 18.231 1.00 88.12 569 PRO A C 1
ATOM 4606 O O . PRO A 1 569 ? 14.406 12.170 17.176 1.00 88.12 569 PRO A O 1
ATOM 4609 N N . MET A 1 570 ? 13.594 10.667 18.634 1.00 88.81 570 MET A N 1
ATOM 4610 C CA . MET A 1 570 ? 14.024 9.492 17.895 1.00 88.81 570 MET A CA 1
ATOM 4611 C C . MET A 1 570 ? 13.270 9.327 16.578 1.00 88.81 570 MET A C 1
ATOM 4613 O O . MET A 1 570 ? 13.866 8.948 15.575 1.00 88.81 570 MET A O 1
ATOM 4617 N N . SER A 1 571 ? 11.977 9.650 16.545 1.00 89.75 571 SER A N 1
ATOM 4618 C CA . SER A 1 571 ? 11.196 9.657 15.301 1.00 89.75 571 SER A CA 1
ATOM 4619 C C . SER A 1 571 ? 11.686 10.743 14.331 1.00 89.75 571 SER A C 1
ATOM 4621 O O . SER A 1 571 ? 11.861 10.468 13.143 1.00 89.75 571 SER A O 1
ATOM 4623 N N . LYS A 1 572 ? 11.990 11.951 14.833 1.00 91.00 572 LYS A N 1
ATOM 4624 C CA . LYS A 1 572 ? 12.532 13.063 14.028 1.00 91.00 572 LYS A CA 1
ATOM 4625 C C . LYS A 1 572 ? 13.909 12.741 13.445 1.00 91.00 572 LYS A C 1
ATOM 4627 O O . LYS A 1 572 ? 14.097 12.896 12.242 1.00 91.00 572 LYS A O 1
ATOM 4632 N N . LEU A 1 573 ? 14.831 12.214 14.260 1.00 90.12 573 LEU A N 1
ATOM 4633 C CA . LEU A 1 573 ? 16.184 11.828 13.829 1.00 90.12 573 LEU A CA 1
ATOM 4634 C C . LEU A 1 573 ? 16.171 10.832 12.663 1.00 90.12 573 LEU A C 1
ATOM 4636 O O . LEU A 1 573 ? 17.007 10.907 11.767 1.00 90.12 573 LEU A O 1
ATOM 4640 N N . ARG A 1 574 ? 15.207 9.911 12.667 1.00 89.44 574 ARG A N 1
ATOM 4641 C CA . ARG A 1 574 ? 15.053 8.892 11.625 1.00 89.44 574 ARG A CA 1
ATOM 4642 C C . ARG A 1 574 ? 14.457 9.454 10.345 1.00 89.44 574 ARG A C 1
ATOM 4644 O O . ARG A 1 574 ? 14.950 9.171 9.258 1.00 89.44 574 ARG A O 1
ATOM 4651 N N . LEU A 1 575 ? 13.370 10.211 10.477 1.00 92.19 575 LEU A N 1
ATOM 4652 C CA . LEU A 1 575 ? 12.491 10.504 9.350 1.00 92.19 575 LEU A CA 1
ATOM 4653 C C . LEU A 1 575 ? 12.732 11.879 8.734 1.00 92.19 575 LEU A C 1
ATOM 4655 O O . LEU A 1 575 ? 12.587 12.000 7.527 1.00 92.19 575 LEU A O 1
ATOM 4659 N N . TYR A 1 576 ? 13.118 12.909 9.491 1.00 93.56 576 TYR A N 1
ATOM 4660 C CA . TYR A 1 576 ? 13.271 14.258 8.923 1.00 93.56 576 TYR A CA 1
ATOM 4661 C C . TYR A 1 576 ? 14.486 14.374 7.978 1.00 93.56 576 TYR A C 1
ATOM 4663 O O . TYR A 1 576 ? 14.314 14.860 6.852 1.00 93.56 576 TYR A O 1
ATOM 4671 N N . PRO A 1 577 ? 15.688 13.871 8.334 1.00 94.44 577 PRO A N 1
ATOM 4672 C CA . PRO A 1 577 ? 16.806 13.844 7.390 1.00 94.44 577 PRO A CA 1
ATOM 4673 C C . PRO A 1 577 ? 16.510 12.970 6.164 1.00 94.44 577 PRO A C 1
ATOM 4675 O O . PRO A 1 577 ? 16.825 13.357 5.042 1.00 94.44 577 PRO A O 1
ATOM 4678 N N . LEU A 1 578 ? 15.855 11.820 6.365 1.00 95.31 578 LEU A N 1
ATOM 4679 C CA . LEU A 1 578 ? 15.442 10.923 5.283 1.00 95.31 578 LEU A CA 1
ATOM 4680 C C . LEU A 1 578 ? 14.460 11.615 4.327 1.00 95.31 578 LEU A C 1
ATOM 4682 O O . LEU A 1 578 ? 14.674 11.621 3.117 1.00 95.31 578 LEU A O 1
ATOM 4686 N N . ARG A 1 579 ? 13.413 12.238 4.876 1.00 94.19 579 ARG A N 1
ATOM 4687 C CA . ARG A 1 579 ? 12.391 12.990 4.143 1.00 94.19 579 ARG A CA 1
ATOM 4688 C C . ARG A 1 579 ? 13.026 14.052 3.256 1.00 94.19 579 ARG A C 1
ATOM 4690 O O . ARG A 1 579 ? 12.738 14.096 2.066 1.00 94.19 579 ARG A O 1
ATOM 4697 N N . THR A 1 580 ? 13.890 14.894 3.817 1.00 93.94 580 THR A N 1
ATOM 4698 C CA . THR A 1 580 ? 14.521 15.984 3.053 1.00 93.94 580 THR A CA 1
ATOM 4699 C C . THR A 1 580 ? 15.458 15.465 1.964 1.00 93.94 580 THR A C 1
ATOM 4701 O O . THR A 1 580 ? 15.414 15.963 0.842 1.00 93.94 580 THR A O 1
ATOM 4704 N N . PHE A 1 581 ? 16.228 14.410 2.242 1.00 96.44 581 PHE A N 1
ATOM 4705 C CA . PHE A 1 581 ? 17.073 13.782 1.228 1.00 96.44 581 PHE A CA 1
ATOM 4706 C C . PHE A 1 581 ? 16.250 13.189 0.075 1.00 96.44 581 PHE A C 1
ATOM 4708 O O . PHE A 1 581 ? 16.581 13.393 -1.091 1.00 96.44 581 PHE A O 1
ATOM 4715 N N . LEU A 1 582 ? 15.169 12.465 0.387 1.00 96.50 582 LEU A N 1
ATOM 4716 C CA . LEU A 1 582 ? 14.282 11.868 -0.614 1.00 96.50 582 LEU A CA 1
ATOM 4717 C C . LEU A 1 582 ? 13.589 12.930 -1.467 1.00 96.50 582 LEU A C 1
ATOM 4719 O O . LEU A 1 582 ? 13.428 12.730 -2.667 1.00 96.50 582 LEU A O 1
ATOM 4723 N N . GLN A 1 583 ? 13.201 14.055 -0.868 1.00 94.00 583 GLN A N 1
ATOM 4724 C CA . GLN A 1 583 ? 12.621 15.182 -1.594 1.00 94.00 583 GLN A CA 1
ATOM 4725 C C . GLN A 1 583 ? 13.605 15.750 -2.615 1.00 94.00 583 GLN A C 1
ATOM 4727 O O . GLN A 1 583 ? 13.238 15.885 -3.779 1.00 94.00 583 GLN A O 1
ATOM 4732 N N . ASP A 1 584 ? 14.855 15.981 -2.219 1.00 95.25 584 ASP A N 1
ATOM 4733 C CA . ASP A 1 584 ? 15.883 16.470 -3.140 1.00 95.25 584 ASP A CA 1
ATOM 4734 C C . ASP A 1 584 ? 16.201 15.429 -4.231 1.00 95.25 584 ASP A C 1
ATOM 4736 O O . ASP A 1 584 ? 16.223 15.759 -5.414 1.00 95.25 584 ASP A O 1
ATOM 4740 N N . LEU A 1 585 ? 16.347 14.147 -3.871 1.00 97.12 585 LEU A N 1
ATOM 4741 C CA . LEU A 1 585 ? 16.570 13.067 -4.843 1.00 97.12 585 LEU A CA 1
ATOM 4742 C C . LEU A 1 585 ? 15.399 12.922 -5.831 1.00 97.12 585 LEU A C 1
ATOM 4744 O O . LEU A 1 585 ? 15.607 12.575 -6.992 1.00 97.12 585 LEU A O 1
ATOM 4748 N N . SER A 1 586 ? 14.165 13.183 -5.391 1.00 95.69 586 SER A N 1
ATOM 4749 C CA . SER A 1 586 ? 12.981 13.080 -6.249 1.00 95.69 586 SER A CA 1
ATOM 4750 C C . SER A 1 586 ? 12.978 14.105 -7.387 1.00 95.69 586 SER A C 1
ATOM 4752 O O . SER A 1 586 ? 12.406 13.834 -8.443 1.00 95.69 586 SER A O 1
ATOM 4754 N N . VAL A 1 587 ? 13.636 15.257 -7.201 1.00 94.81 587 VAL A N 1
ATOM 4755 C CA . VAL A 1 587 ? 13.803 16.273 -8.251 1.00 94.81 587 VAL A CA 1
ATOM 4756 C C . VAL A 1 587 ? 14.660 15.708 -9.380 1.00 94.81 587 VAL A C 1
ATOM 4758 O O . VAL A 1 587 ? 14.247 15.738 -10.540 1.00 94.81 587 VAL A O 1
ATOM 4761 N N . GLU A 1 588 ? 15.794 15.095 -9.032 1.00 96.25 588 GLU A N 1
ATOM 4762 C CA . GLU A 1 588 ? 16.673 14.442 -10.006 1.00 96.25 588 GLU A CA 1
ATOM 4763 C C . GLU A 1 588 ? 15.969 13.272 -10.694 1.00 96.25 588 GLU A C 1
ATOM 4765 O O . GLU A 1 588 ? 16.026 13.131 -11.919 1.00 96.25 588 GLU A O 1
ATOM 4770 N N . PHE A 1 589 ? 15.214 12.486 -9.923 1.00 96.00 589 PHE A N 1
ATOM 4771 C CA . PHE A 1 589 ? 14.409 11.388 -10.444 1.00 96.00 589 PHE A CA 1
ATOM 4772 C C . PHE A 1 589 ? 13.417 11.824 -11.519 1.00 96.00 589 PHE A C 1
ATOM 4774 O O . PHE A 1 589 ? 13.410 11.242 -12.602 1.00 96.00 589 PHE A O 1
ATOM 4781 N N . ARG A 1 590 ? 12.623 12.866 -11.261 1.00 91.31 590 ARG A N 1
ATOM 4782 C CA . ARG A 1 590 ? 11.631 13.368 -12.225 1.00 91.31 590 ARG A CA 1
ATOM 4783 C C . ARG A 1 590 ? 12.274 13.894 -13.510 1.00 91.31 590 ARG A C 1
ATOM 4785 O O . ARG A 1 590 ? 11.629 13.867 -14.552 1.00 91.31 590 ARG A O 1
ATOM 4792 N N . SER A 1 591 ? 13.526 14.356 -13.453 1.00 91.00 591 SER A N 1
ATOM 4793 C CA . SER A 1 591 ? 14.252 14.823 -14.641 1.00 91.00 591 SER A CA 1
ATOM 4794 C C . SER A 1 591 ? 14.731 13.678 -15.541 1.00 91.00 591 SER A C 1
ATOM 4796 O O . SER A 1 591 ? 14.781 13.829 -16.760 1.00 91.00 591 SER A O 1
ATOM 4798 N N . ASN A 1 592 ? 15.091 12.532 -14.952 1.00 93.12 592 ASN A N 1
ATOM 4799 C CA . ASN A 1 592 ? 15.579 11.369 -15.686 1.00 93.12 592 ASN A CA 1
ATOM 4800 C C . ASN A 1 592 ? 15.266 10.060 -14.934 1.00 93.12 592 ASN A C 1
ATOM 4802 O O . ASN A 1 592 ? 16.146 9.508 -14.257 1.00 93.12 592 ASN A O 1
ATOM 4806 N N . PRO A 1 593 ? 14.030 9.542 -15.048 1.00 95.25 593 PRO A N 1
ATOM 4807 C CA . PRO A 1 593 ? 13.596 8.348 -14.324 1.00 95.25 593 PRO A CA 1
ATOM 4808 C C . PRO A 1 593 ? 14.419 7.096 -14.652 1.00 95.25 593 PRO A C 1
ATOM 4810 O O . PRO A 1 593 ? 14.667 6.264 -13.780 1.00 95.25 593 PRO A O 1
ATOM 4813 N N . GLU A 1 594 ? 14.905 6.968 -15.889 1.00 93.62 594 GLU A N 1
ATOM 4814 C CA . GLU A 1 594 ? 15.620 5.775 -16.365 1.00 93.62 594 GLU A CA 1
ATOM 4815 C C . GLU A 1 594 ? 16.945 5.506 -15.629 1.00 93.62 594 GLU A C 1
ATOM 4817 O O . GLU A 1 594 ? 17.402 4.361 -15.573 1.00 93.62 594 GLU A O 1
ATOM 4822 N N . ARG A 1 595 ? 17.557 6.530 -15.017 1.00 94.00 595 ARG A N 1
ATOM 4823 C CA . ARG A 1 595 ? 18.806 6.397 -14.241 1.00 94.00 595 ARG A CA 1
ATOM 4824 C C . ARG A 1 595 ? 18.619 5.764 -12.869 1.00 94.00 595 ARG A C 1
ATOM 4826 O O . ARG A 1 595 ? 19.554 5.160 -12.336 1.00 94.00 595 ARG A O 1
ATOM 4833 N N . LEU A 1 596 ? 17.427 5.874 -12.294 1.00 96.62 596 LEU A N 1
ATOM 4834 C CA . LEU A 1 596 ? 17.116 5.227 -11.030 1.00 96.62 596 LEU A CA 1
ATOM 4835 C C . LEU A 1 596 ? 17.069 3.717 -11.262 1.00 96.62 596 LEU A C 1
ATOM 4837 O O . LEU A 1 596 ? 16.338 3.269 -12.131 1.00 96.62 596 LEU A O 1
ATOM 4841 N N . VAL A 1 597 ? 17.780 2.899 -10.488 1.00 95.50 597 VAL A N 1
ATOM 4842 C CA . VAL A 1 597 ? 17.537 1.441 -10.467 1.00 95.50 597 VAL A CA 1
ATOM 4843 C C . VAL A 1 597 ? 16.430 1.128 -9.465 1.00 95.50 597 VAL A C 1
ATOM 4845 O O . VAL A 1 597 ? 15.440 0.477 -9.804 1.00 95.50 597 VAL A O 1
ATOM 4848 N N . ALA A 1 598 ? 16.590 1.629 -8.241 1.00 95.94 598 ALA A N 1
ATOM 4849 C CA . ALA A 1 598 ? 15.619 1.564 -7.157 1.00 95.94 598 ALA A CA 1
ATOM 4850 C C . ALA A 1 598 ? 15.977 2.585 -6.068 1.00 95.94 598 ALA A C 1
ATOM 4852 O O . ALA A 1 598 ? 17.116 3.056 -6.012 1.00 95.94 598 ALA A O 1
ATOM 4853 N N . VAL A 1 599 ? 15.035 2.853 -5.168 1.00 97.00 599 VAL A N 1
ATOM 4854 C CA . VAL A 1 599 ? 15.281 3.527 -3.890 1.00 97.00 599 VAL A CA 1
ATOM 4855 C C . VAL A 1 599 ? 14.908 2.590 -2.738 1.00 97.00 599 VAL A C 1
ATOM 4857 O O . VAL A 1 599 ? 13.845 1.981 -2.761 1.00 97.00 599 VAL A O 1
ATOM 4860 N N . SER A 1 600 ? 15.768 2.432 -1.736 1.00 95.44 600 SER A N 1
ATOM 4861 C CA . SER A 1 600 ? 15.469 1.687 -0.507 1.00 95.44 600 SER A CA 1
ATOM 4862 C C . SER A 1 600 ? 15.590 2.627 0.684 1.00 95.44 600 SER A C 1
ATOM 4864 O O . SER A 1 600 ? 16.703 2.892 1.129 1.00 95.44 600 SER A O 1
ATOM 4866 N N . PRO A 1 601 ? 14.475 3.150 1.220 1.00 94.12 601 PRO A N 1
ATOM 4867 C CA . PRO A 1 601 ? 14.517 4.073 2.351 1.00 94.12 601 PRO A CA 1
ATOM 4868 C C . PRO A 1 601 ? 14.776 3.367 3.703 1.00 94.12 601 PRO A C 1
ATOM 4870 O O . PRO A 1 601 ? 14.695 3.986 4.762 1.00 94.12 601 PRO A O 1
ATOM 4873 N N . VAL A 1 602 ? 15.023 2.051 3.683 1.00 89.31 602 VAL A N 1
ATOM 4874 C CA . VAL A 1 602 ? 15.196 1.196 4.865 1.00 89.31 602 VAL A CA 1
ATOM 4875 C C . VAL A 1 602 ? 16.446 0.343 4.719 1.00 89.31 602 VAL A C 1
ATOM 4877 O O . VAL A 1 602 ? 16.695 -0.191 3.637 1.00 89.31 602 VAL A O 1
ATOM 4880 N N . HIS A 1 603 ? 17.168 0.175 5.826 1.00 87.12 603 HIS A N 1
ATOM 4881 C CA . HIS A 1 603 ? 18.380 -0.637 5.910 1.00 87.12 603 HIS A CA 1
ATOM 4882 C C . HIS A 1 603 ? 18.348 -1.486 7.181 1.00 87.12 603 HIS A C 1
ATOM 4884 O O . HIS A 1 603 ? 18.506 -0.962 8.284 1.00 87.12 603 HIS A O 1
ATOM 4890 N N . GLU A 1 604 ? 18.095 -2.782 7.016 1.00 80.94 604 GLU A N 1
ATOM 4891 C CA . GLU A 1 604 ? 18.154 -3.812 8.056 1.00 80.94 604 GLU A CA 1
ATOM 4892 C C . GLU A 1 604 ? 17.483 -3.371 9.365 1.00 80.94 604 GLU A C 1
ATOM 4894 O O . GLU A 1 604 ? 18.089 -3.260 10.433 1.00 80.94 604 GLU A O 1
ATOM 4899 N N . HIS A 1 605 ? 16.191 -3.063 9.262 1.00 84.88 605 HIS A N 1
ATOM 4900 C CA . HIS A 1 605 ? 15.386 -2.714 10.418 1.00 84.88 605 HIS A CA 1
ATOM 4901 C C . HIS A 1 605 ? 15.105 -4.002 11.192 1.00 84.88 605 HIS A C 1
ATOM 4903 O O . HIS A 1 605 ? 14.350 -4.870 10.754 1.00 84.88 605 HIS A O 1
ATOM 4909 N N . GLU A 1 606 ? 15.735 -4.128 12.350 1.00 80.06 606 GLU A N 1
ATOM 4910 C CA . GLU A 1 606 ? 15.609 -5.286 13.225 1.00 80.06 606 GLU A CA 1
ATOM 4911 C C . GLU A 1 606 ? 15.797 -4.865 14.678 1.00 80.06 606 GLU A C 1
ATOM 4913 O O . GLU A 1 606 ? 16.361 -3.817 14.948 1.00 80.06 606 GLU A O 1
ATOM 4918 N N . ILE A 1 607 ? 15.339 -5.670 15.631 1.00 80.81 607 ILE A N 1
ATOM 4919 C CA . ILE A 1 607 ? 15.755 -5.514 17.029 1.00 80.81 607 ILE A CA 1
ATOM 4920 C C . ILE A 1 607 ? 16.735 -6.638 17.337 1.00 80.81 607 ILE A C 1
ATOM 4922 O O . ILE A 1 607 ? 16.386 -7.816 17.226 1.00 80.81 607 ILE A O 1
ATOM 4926 N N . ASN A 1 608 ? 17.955 -6.258 17.710 1.00 77.38 608 ASN A N 1
ATOM 4927 C CA . ASN A 1 608 ? 19.030 -7.172 18.069 1.00 77.38 608 ASN A CA 1
ATOM 4928 C C . ASN A 1 608 ? 19.670 -6.726 19.391 1.00 77.38 608 ASN A C 1
ATOM 4930 O O . ASN A 1 608 ? 20.614 -5.937 19.413 1.00 77.38 608 ASN A O 1
ATOM 4934 N N . VAL A 1 609 ? 19.115 -7.215 20.499 1.00 78.56 609 VAL A N 1
ATOM 4935 C CA . VAL A 1 609 ? 19.612 -6.965 21.856 1.00 78.56 609 VAL A CA 1
ATOM 4936 C C . VAL A 1 609 ? 20.121 -8.290 22.412 1.00 78.56 609 VAL A C 1
ATOM 4938 O O . VAL A 1 609 ? 19.389 -9.280 22.427 1.00 78.56 609 VAL A O 1
ATOM 4941 N N . ALA A 1 610 ? 21.382 -8.346 22.845 1.00 72.12 610 ALA A N 1
ATOM 4942 C CA . ALA A 1 610 ? 21.964 -9.611 23.293 1.00 72.12 610 ALA A CA 1
ATOM 4943 C C . ALA A 1 610 ? 21.184 -10.188 24.491 1.00 72.12 610 ALA A C 1
ATOM 4945 O O . ALA A 1 610 ? 20.828 -9.468 25.421 1.00 72.12 610 ALA A O 1
ATOM 4946 N N . GLY A 1 611 ? 20.888 -11.491 24.450 1.00 71.75 611 GLY A N 1
ATOM 4947 C CA . GLY A 1 611 ? 20.127 -12.178 25.501 1.00 71.75 611 GLY A CA 1
ATOM 4948 C C . GLY A 1 611 ? 18.634 -11.823 25.572 1.00 71.75 611 GLY A C 1
ATOM 4949 O O . GLY A 1 611 ? 17.964 -12.272 26.505 1.00 71.75 611 GLY A O 1
ATOM 4950 N N . SER A 1 612 ? 18.106 -11.052 24.610 1.00 79.94 612 SER A N 1
ATOM 4951 C CA . SER A 1 612 ? 16.720 -10.582 24.608 1.00 79.94 612 SER A CA 1
ATOM 4952 C C . SER A 1 612 ? 16.056 -10.643 23.219 1.00 79.94 612 SER A C 1
ATOM 4954 O O . SER A 1 612 ? 16.581 -10.141 22.231 1.00 79.94 612 SER A O 1
ATOM 4956 N N . ILE A 1 613 ? 14.855 -11.216 23.137 1.00 79.88 613 ILE A N 1
ATOM 4957 C CA . ILE A 1 613 ? 13.866 -10.947 22.091 1.00 79.88 613 ILE A CA 1
ATOM 4958 C C . ILE A 1 613 ? 13.126 -9.658 22.461 1.00 79.88 613 ILE A C 1
ATOM 4960 O O . ILE A 1 613 ? 12.287 -9.636 23.366 1.00 79.88 613 ILE A O 1
ATOM 4964 N N . GLY A 1 614 ? 13.423 -8.594 21.719 1.00 85.00 614 GLY A N 1
ATOM 4965 C CA . GLY A 1 614 ? 12.761 -7.299 21.852 1.00 85.00 614 GLY A CA 1
ATOM 4966 C C . GLY A 1 614 ? 13.526 -6.278 22.694 1.00 85.00 614 GLY A C 1
ATOM 4967 O O . GLY A 1 614 ? 14.525 -6.592 23.345 1.00 85.00 614 GLY A O 1
ATOM 4968 N N . ASP A 1 615 ? 13.029 -5.046 22.639 1.00 90.19 615 ASP A N 1
ATOM 4969 C CA . ASP A 1 615 ? 13.563 -3.862 23.310 1.00 90.19 615 ASP A CA 1
ATOM 4970 C C . ASP A 1 615 ? 12.713 -3.526 24.544 1.00 90.19 615 ASP A C 1
ATOM 4972 O O . ASP A 1 615 ? 11.523 -3.246 24.424 1.00 90.19 615 ASP A O 1
ATOM 4976 N N . TYR A 1 616 ? 13.330 -3.550 25.726 1.00 93.25 616 TYR A N 1
ATOM 4977 C CA . TYR A 1 616 ? 12.696 -3.318 27.029 1.00 93.25 616 TYR A CA 1
ATOM 4978 C C . TYR A 1 616 ? 12.782 -1.859 27.494 1.00 93.25 616 TYR A C 1
ATOM 4980 O O . TYR A 1 616 ? 12.550 -1.572 28.670 1.00 93.25 616 TYR A O 1
ATOM 4988 N N . ASN A 1 617 ? 13.106 -0.924 26.596 1.00 94.38 617 ASN A N 1
ATOM 4989 C CA . ASN A 1 617 ? 12.980 0.502 26.875 1.00 94.38 617 ASN A CA 1
ATOM 4990 C C . ASN A 1 617 ? 11.588 0.820 27.459 1.00 94.38 617 ASN A C 1
ATOM 4992 O O . ASN A 1 617 ? 10.572 0.272 27.025 1.00 94.38 617 ASN A O 1
ATOM 4996 N N . TYR A 1 618 ? 11.529 1.725 28.436 1.00 92.75 618 TYR A N 1
ATOM 4997 C CA . TYR A 1 618 ? 10.292 2.071 29.141 1.00 92.75 618 TYR A CA 1
ATOM 4998 C C . TYR A 1 618 ? 9.133 2.427 28.195 1.00 92.75 618 TYR A C 1
ATOM 5000 O O . TYR A 1 618 ? 8.004 1.975 28.391 1.00 92.75 618 TYR A O 1
ATOM 5008 N N . TYR A 1 619 ? 9.414 3.155 27.115 1.00 92.31 619 TYR A N 1
ATOM 5009 C CA . TYR A 1 619 ? 8.397 3.554 26.145 1.00 92.31 619 TYR A CA 1
ATOM 5010 C C . TYR A 1 619 ? 7.942 2.395 25.233 1.00 92.31 619 TYR A C 1
ATOM 5012 O O . TYR A 1 619 ? 6.795 2.381 24.784 1.00 92.31 619 TYR A O 1
ATOM 5020 N N . MET A 1 620 ? 8.774 1.363 25.025 1.00 93.62 620 MET A N 1
ATOM 5021 C CA . MET A 1 620 ? 8.327 0.102 24.411 1.00 93.62 620 MET A CA 1
ATOM 5022 C C . MET A 1 620 ? 7.339 -0.630 25.318 1.00 93.62 620 MET A C 1
ATOM 5024 O O . MET A 1 620 ? 6.316 -1.116 24.835 1.00 93.62 620 MET A O 1
ATOM 5028 N N . VAL A 1 621 ? 7.614 -0.677 26.625 1.00 93.88 621 VAL A N 1
ATOM 5029 C CA . VAL A 1 621 ? 6.713 -1.294 27.607 1.00 93.88 621 VAL A CA 1
ATOM 5030 C C . VAL A 1 621 ? 5.384 -0.544 27.656 1.00 93.88 621 VAL A C 1
ATOM 5032 O O . VAL A 1 621 ? 4.341 -1.184 27.568 1.00 93.88 621 VAL A O 1
ATOM 5035 N N . LEU A 1 622 ? 5.391 0.794 27.697 1.00 91.38 622 LEU A N 1
ATOM 5036 C CA . LEU A 1 622 ? 4.160 1.594 27.630 1.00 91.38 622 LEU A CA 1
ATOM 5037 C C . LEU A 1 622 ? 3.319 1.282 26.391 1.00 91.38 622 LEU A C 1
ATOM 5039 O O . LEU A 1 622 ? 2.117 1.037 26.507 1.00 91.38 622 LEU A O 1
ATOM 5043 N N . GLY A 1 623 ? 3.942 1.227 25.215 1.00 92.62 623 GLY A N 1
ATOM 5044 C CA . GLY A 1 623 ? 3.204 0.889 24.005 1.00 92.62 623 GLY A CA 1
ATOM 5045 C C . GLY A 1 623 ? 2.693 -0.558 24.001 1.00 92.62 623 GLY A C 1
ATOM 5046 O O . GLY A 1 623 ? 1.594 -0.801 23.510 1.00 92.62 623 GLY A O 1
ATOM 5047 N N . PHE A 1 624 ? 3.395 -1.508 24.632 1.00 94.62 624 PHE A N 1
ATOM 5048 C CA . PHE A 1 624 ? 2.885 -2.873 24.816 1.00 94.62 624 PHE A CA 1
ATOM 5049 C C . PHE A 1 624 ? 1.644 -2.911 25.719 1.00 94.62 624 PHE A C 1
ATOM 5051 O O . PHE A 1 624 ? 0.690 -3.632 25.421 1.00 94.62 624 PHE A O 1
ATOM 5058 N N . ARG A 1 625 ? 1.606 -2.087 26.776 1.00 92.75 625 ARG A N 1
ATOM 5059 C CA . ARG A 1 625 ? 0.419 -1.923 27.637 1.00 92.75 625 ARG A CA 1
ATOM 5060 C C . ARG A 1 625 ? -0.769 -1.395 26.843 1.00 92.75 625 ARG A C 1
ATOM 5062 O O . ARG A 1 625 ? -1.828 -2.021 26.856 1.00 92.75 625 ARG A O 1
ATOM 5069 N N . SER A 1 626 ? -0.571 -0.286 26.124 1.00 88.94 626 SER A N 1
ATOM 5070 C CA . SER A 1 626 ? -1.602 0.316 25.264 1.00 88.94 626 SER A CA 1
ATOM 5071 C C . SER A 1 626 ? -2.102 -0.703 24.233 1.00 88.94 626 SER A C 1
ATOM 5073 O O . SER A 1 626 ? -3.306 -0.914 24.084 1.00 88.94 626 SER A O 1
ATOM 5075 N N . HIS A 1 627 ? -1.190 -1.453 23.608 1.00 90.69 627 HIS A N 1
ATOM 5076 C CA . HIS A 1 627 ? -1.522 -2.503 22.648 1.00 90.69 627 HIS A CA 1
ATOM 5077 C C . HIS A 1 627 ? -2.416 -3.606 23.242 1.00 90.69 627 HIS A C 1
ATOM 5079 O O . HIS A 1 627 ? -3.448 -3.943 22.658 1.00 90.69 627 HIS A O 1
ATOM 5085 N N . LEU A 1 628 ? -2.072 -4.152 24.414 1.00 91.69 628 LEU A N 1
ATOM 5086 C CA . LEU A 1 628 ? -2.885 -5.183 25.069 1.00 91.69 628 LEU A CA 1
ATOM 5087 C C . LEU A 1 628 ? -4.254 -4.654 25.508 1.00 91.69 628 LEU A C 1
ATOM 5089 O O . LEU A 1 628 ? -5.261 -5.341 25.331 1.00 91.69 628 LEU A O 1
ATOM 5093 N N . LEU A 1 629 ? -4.317 -3.434 26.043 1.00 88.56 629 LEU A N 1
ATOM 5094 C CA . LEU A 1 629 ? -5.581 -2.809 26.432 1.00 88.56 629 LEU A CA 1
ATOM 5095 C C . LEU A 1 629 ? -6.486 -2.556 25.225 1.00 88.56 629 LEU A C 1
ATOM 5097 O O . LEU A 1 629 ? -7.689 -2.795 25.313 1.00 88.56 629 LEU A O 1
ATOM 5101 N N . ASN A 1 630 ? -5.925 -2.162 24.083 1.00 85.56 630 ASN A N 1
ATOM 5102 C CA . ASN A 1 630 ? -6.689 -1.991 22.848 1.00 85.56 630 ASN A CA 1
ATOM 5103 C C . ASN A 1 630 ? -7.284 -3.312 22.336 1.00 85.56 630 ASN A C 1
ATOM 5105 O O . ASN A 1 630 ? -8.387 -3.313 21.786 1.00 85.56 630 ASN A O 1
ATOM 5109 N N . LEU A 1 631 ? -6.592 -4.438 22.542 1.00 88.12 631 LEU A N 1
ATOM 5110 C CA . LEU A 1 631 ? -7.062 -5.764 22.132 1.00 88.12 631 LEU A CA 1
ATOM 5111 C C . LEU A 1 631 ? -8.075 -6.380 23.107 1.00 88.12 631 LEU A C 1
ATOM 5113 O O . LEU A 1 631 ? -9.079 -6.941 22.670 1.00 88.12 631 LEU A O 1
ATOM 5117 N N . TYR A 1 632 ? -7.824 -6.287 24.415 1.00 89.06 632 TYR A N 1
ATOM 5118 C CA . TYR A 1 632 ? -8.583 -7.019 25.439 1.00 89.06 632 TYR A CA 1
ATOM 5119 C C . TYR A 1 632 ? -9.530 -6.137 26.261 1.00 89.06 632 TYR A C 1
ATOM 5121 O O . TYR A 1 632 ? -10.438 -6.644 26.919 1.00 89.06 632 TYR A O 1
ATOM 5129 N N . GLY A 1 633 ? -9.374 -4.816 26.201 1.00 85.25 633 GLY A N 1
ATOM 5130 C CA . GLY A 1 633 ? -10.273 -3.823 26.786 1.00 85.25 633 GLY A CA 1
ATOM 5131 C C . GLY A 1 633 ? -10.121 -3.577 28.288 1.00 85.25 633 GLY A C 1
ATOM 5132 O O . GLY A 1 633 ? -10.594 -2.542 28.753 1.00 85.25 633 GLY A O 1
ATOM 5133 N N . SER A 1 634 ? -9.508 -4.487 29.054 1.00 88.81 634 SER A N 1
ATOM 5134 C CA . SER A 1 634 ? -9.242 -4.283 30.485 1.00 88.81 634 SER A CA 1
ATOM 5135 C C . SER A 1 634 ? -8.145 -5.203 31.033 1.00 88.81 634 SER A C 1
ATOM 5137 O O . SER A 1 634 ? -7.823 -6.233 30.433 1.00 88.81 634 SER A O 1
ATOM 5139 N N . VAL A 1 635 ? -7.602 -4.849 32.202 1.00 92.88 635 VAL A N 1
ATOM 5140 C CA . VAL A 1 635 ? -6.584 -5.638 32.920 1.00 92.88 635 VAL A CA 1
ATOM 5141 C C . VAL A 1 635 ? -7.130 -7.011 33.324 1.00 92.88 635 VAL A C 1
ATOM 5143 O O . VAL A 1 635 ? -6.431 -8.014 33.211 1.00 92.88 635 VAL A O 1
ATOM 5146 N N . GLU A 1 636 ? -8.401 -7.094 33.720 1.00 93.94 636 GLU A N 1
ATOM 5147 C CA . GLU A 1 636 ? -9.040 -8.349 34.133 1.00 93.94 636 GLU A CA 1
ATOM 5148 C C . GLU A 1 636 ? -9.083 -9.359 32.987 1.00 93.94 636 GLU A C 1
ATOM 5150 O O . GLU A 1 636 ? -8.790 -10.535 33.193 1.00 93.94 636 GLU A O 1
ATOM 5155 N N . LYS A 1 637 ? -9.393 -8.900 31.769 1.00 91.06 637 LYS A N 1
ATOM 5156 C CA . LYS A 1 637 ? -9.405 -9.764 30.582 1.00 91.06 637 LYS A CA 1
ATOM 5157 C C . LYS A 1 637 ? -8.006 -10.197 30.159 1.00 91.06 637 LYS A C 1
ATOM 5159 O O . LYS A 1 637 ? -7.830 -11.332 29.725 1.00 91.06 637 LYS A O 1
ATOM 5164 N N . ILE A 1 638 ? -7.007 -9.328 30.322 1.00 93.12 638 ILE A N 1
ATOM 5165 C CA . ILE A 1 638 ? -5.594 -9.683 30.111 1.00 93.12 638 ILE A CA 1
ATOM 5166 C C . ILE A 1 638 ? -5.186 -10.787 31.102 1.00 93.12 638 ILE A C 1
ATOM 5168 O O . ILE A 1 638 ? -4.647 -11.816 30.691 1.00 93.12 638 ILE A O 1
ATOM 5172 N N . ASN A 1 639 ? -5.527 -10.621 32.385 1.00 95.19 639 ASN A N 1
ATOM 5173 C CA . ASN A 1 639 ? -5.295 -11.621 33.429 1.00 95.19 639 ASN A CA 1
ATOM 5174 C C . ASN A 1 639 ? -5.981 -12.955 33.130 1.00 95.19 639 ASN A C 1
ATOM 5176 O O . ASN A 1 639 ? -5.342 -14.003 33.226 1.00 95.19 639 ASN A O 1
ATOM 5180 N N . GLU A 1 640 ? -7.246 -12.925 32.712 1.00 93.56 640 GLU A N 1
ATOM 5181 C CA . GLU A 1 640 ? -7.992 -14.121 32.318 1.00 93.56 640 GLU A CA 1
ATOM 5182 C C . GLU A 1 640 ? -7.328 -14.849 31.137 1.00 93.56 640 GLU A C 1
ATOM 5184 O O . GLU A 1 640 ? -7.137 -16.066 31.196 1.00 93.56 640 GLU A O 1
ATOM 5189 N N . ARG A 1 641 ? -6.917 -14.119 30.090 1.00 91.62 641 ARG A N 1
ATOM 5190 C CA . ARG A 1 641 ? -6.341 -14.708 28.871 1.00 91.62 641 ARG A CA 1
ATOM 5191 C C . ARG A 1 641 ? -4.959 -15.320 29.083 1.00 91.62 641 ARG A C 1
ATOM 5193 O O . ARG A 1 641 ? -4.662 -16.377 28.517 1.00 91.62 641 ARG A O 1
ATOM 5200 N N . PHE A 1 642 ? -4.098 -14.638 29.834 1.00 93.38 642 PHE A N 1
ATOM 5201 C CA . PHE A 1 642 ? -2.682 -15.000 29.950 1.00 93.38 642 PHE A CA 1
ATOM 5202 C C . PHE A 1 642 ? -2.320 -15.666 31.279 1.00 93.38 642 PHE A C 1
ATOM 5204 O O . PHE A 1 642 ? -1.191 -16.133 31.443 1.00 93.38 642 PHE A O 1
ATOM 5211 N N . GLY A 1 643 ? -3.258 -15.740 32.226 1.00 93.44 643 GLY A N 1
ATOM 5212 C CA . GLY A 1 643 ? -2.980 -16.219 33.579 1.00 93.44 643 GLY A CA 1
ATOM 5213 C C . GLY A 1 643 ? -2.025 -15.296 34.341 1.00 93.44 643 GLY A C 1
ATOM 5214 O O . GLY A 1 643 ? -1.236 -15.777 35.160 1.00 93.44 643 GLY A O 1
ATOM 5215 N N . THR A 1 644 ? -2.051 -13.997 34.027 1.00 95.12 644 THR A N 1
ATOM 5216 C CA . THR A 1 644 ? -1.360 -12.941 34.777 1.00 95.12 644 THR A CA 1
ATOM 5217 C C . THR A 1 644 ? -2.201 -12.526 35.990 1.00 95.12 644 THR A C 1
ATOM 5219 O O . THR A 1 644 ? -3.336 -12.970 36.169 1.00 95.12 644 THR A O 1
ATOM 5222 N N . ASN A 1 645 ? -1.633 -11.702 36.866 1.00 94.19 645 ASN A N 1
ATOM 5223 C CA . ASN A 1 645 ? -2.263 -11.244 38.105 1.00 94.19 645 ASN A CA 1
ATOM 5224 C C . ASN A 1 645 ? -2.027 -9.746 38.358 1.00 94.19 645 ASN A C 1
ATOM 5226 O O . ASN A 1 645 ? -1.888 -9.339 39.509 1.00 94.19 645 ASN A O 1
ATOM 5230 N N . PHE A 1 646 ? -1.965 -8.950 37.290 1.00 95.38 646 PHE A N 1
ATOM 5231 C CA . PHE A 1 646 ? -1.763 -7.504 37.368 1.00 95.38 646 PHE A CA 1
ATOM 5232 C C . PHE A 1 646 ? -2.948 -6.837 38.078 1.00 95.38 646 PHE A C 1
ATOM 5234 O O . PHE A 1 646 ? -4.100 -7.089 37.719 1.00 95.38 646 PHE A O 1
ATOM 5241 N N . ALA A 1 647 ? -2.682 -5.994 39.071 1.00 93.38 647 ALA A N 1
ATOM 5242 C CA . ALA A 1 647 ? -3.701 -5.242 39.800 1.00 93.38 647 ALA A CA 1
ATOM 5243 C C . ALA A 1 647 ? -4.103 -3.942 39.085 1.00 93.38 647 ALA A C 1
ATOM 5245 O O . ALA A 1 647 ? -5.187 -3.413 39.327 1.00 93.38 647 ALA A O 1
ATOM 5246 N N . SER A 1 648 ? -3.242 -3.423 38.207 1.00 91.81 648 SER A N 1
ATOM 5247 C CA . SER A 1 648 ? -3.458 -2.182 37.461 1.00 91.81 648 SER A CA 1
ATOM 5248 C C . SER A 1 648 ? -2.751 -2.210 36.102 1.00 91.81 648 SER A C 1
ATOM 5250 O O . SER A 1 648 ? -1.982 -3.123 35.796 1.00 91.81 648 SER A O 1
ATOM 5252 N N . VAL A 1 649 ? -3.000 -1.186 35.278 1.00 88.62 649 VAL A N 1
ATOM 5253 C CA . VAL A 1 649 ? -2.317 -0.999 33.986 1.00 88.62 649 VAL A CA 1
ATOM 5254 C C . VAL A 1 649 ? -0.804 -0.833 34.165 1.00 88.62 649 VAL A C 1
ATOM 5256 O O . VAL A 1 649 ? -0.033 -1.348 33.357 1.00 88.62 649 VAL A O 1
ATOM 5259 N N . ASP A 1 650 ? -0.369 -0.166 35.236 1.00 88.00 650 ASP A N 1
ATOM 5260 C CA . ASP A 1 650 ? 1.049 0.102 35.500 1.00 88.00 650 ASP A CA 1
ATOM 5261 C C . ASP A 1 650 ? 1.855 -1.145 35.871 1.00 88.00 650 ASP A C 1
ATOM 5263 O O . ASP A 1 650 ? 3.080 -1.146 35.727 1.00 88.00 650 ASP A O 1
ATOM 5267 N N . GLU A 1 651 ? 1.184 -2.210 36.308 1.00 92.19 651 GLU A N 1
ATOM 5268 C CA . GLU A 1 651 ? 1.817 -3.493 36.617 1.00 92.19 651 GLU A CA 1
ATOM 5269 C C . GLU A 1 651 ? 1.999 -4.389 35.387 1.00 92.19 651 GLU A C 1
ATOM 5271 O O . GLU A 1 651 ? 2.761 -5.353 35.455 1.00 92.19 651 GLU A O 1
ATOM 5276 N N . ILE A 1 652 ? 1.349 -4.079 34.257 1.00 94.31 652 ILE A N 1
ATOM 5277 C CA . ILE A 1 652 ? 1.543 -4.825 33.009 1.00 94.31 652 ILE A CA 1
ATOM 5278 C C . ILE A 1 652 ? 3.003 -4.654 32.562 1.00 94.31 652 ILE A C 1
ATOM 5280 O O . ILE A 1 652 ? 3.460 -3.555 32.241 1.00 94.31 652 ILE A O 1
ATOM 5284 N N . ASP A 1 653 ? 3.744 -5.752 32.507 1.00 94.19 653 ASP A N 1
ATOM 5285 C CA . ASP A 1 653 ? 5.155 -5.787 32.112 1.00 94.19 653 ASP A CA 1
ATOM 5286 C C . ASP A 1 653 ? 5.392 -7.008 31.206 1.00 94.19 653 ASP A C 1
ATOM 5288 O O . ASP A 1 653 ? 4.698 -8.020 31.368 1.00 94.19 653 ASP A O 1
ATOM 5292 N N . PRO A 1 654 ? 6.297 -6.945 30.212 1.00 94.56 654 PRO A N 1
ATOM 5293 C CA . PRO A 1 654 ? 6.693 -8.112 29.428 1.00 94.56 654 PRO A CA 1
ATOM 5294 C C . PRO A 1 654 ? 7.377 -9.202 30.275 1.00 94.56 654 PRO A C 1
ATOM 5296 O O . PRO A 1 654 ? 7.882 -8.923 31.362 1.00 94.56 654 PRO A O 1
ATOM 5299 N N . PRO A 1 655 ? 7.453 -10.450 29.773 1.00 93.12 655 PRO A N 1
ATOM 5300 C CA . PRO A 1 655 ? 8.223 -11.515 30.414 1.00 93.12 655 PRO A CA 1
ATOM 5301 C C . PRO A 1 655 ? 9.695 -11.144 30.604 1.00 93.12 655 PRO A C 1
ATOM 5303 O O . PRO A 1 655 ? 10.337 -10.674 29.662 1.00 93.12 655 PRO A O 1
ATOM 5306 N N . ARG A 1 656 ? 10.250 -11.418 31.786 1.00 91.44 656 ARG A N 1
ATOM 5307 C CA . ARG A 1 656 ? 11.665 -11.167 32.131 1.00 91.44 656 ARG A CA 1
ATOM 5308 C C . ARG A 1 656 ? 12.410 -12.406 32.622 1.00 91.44 656 ARG A C 1
ATOM 5310 O O . ARG A 1 656 ? 13.645 -12.398 32.664 1.00 91.44 656 ARG A O 1
ATOM 5317 N N . ASP A 1 657 ? 11.684 -13.489 32.894 1.00 90.19 657 ASP A N 1
ATOM 5318 C CA . ASP A 1 657 ? 12.179 -14.684 33.587 1.00 90.19 657 ASP A CA 1
ATOM 5319 C C . ASP A 1 657 ? 12.564 -14.420 35.053 1.00 90.19 657 ASP A C 1
ATOM 5321 O O . ASP A 1 657 ? 13.521 -14.980 35.581 1.00 90.19 657 ASP A O 1
ATOM 5325 N N . GLU A 1 658 ? 11.805 -13.560 35.732 1.00 91.81 658 GLU A N 1
ATOM 5326 C CA . GLU A 1 658 ? 12.014 -13.181 37.138 1.00 91.81 658 GLU A CA 1
ATOM 5327 C C . GLU A 1 658 ? 11.186 -14.045 38.102 1.00 91.81 658 GLU A C 1
ATOM 5329 O O . GLU A 1 658 ? 11.044 -13.737 39.285 1.00 91.81 658 GLU A O 1
ATOM 5334 N N . ASN A 1 659 ? 10.644 -15.161 37.602 1.00 88.81 659 ASN A N 1
ATOM 5335 C CA . ASN A 1 659 ? 9.836 -16.117 38.356 1.00 88.81 659 ASN A CA 1
ATOM 5336 C C . ASN A 1 659 ? 8.541 -15.506 38.943 1.00 88.81 659 ASN A C 1
ATOM 5338 O O . ASN A 1 659 ? 8.066 -15.934 39.997 1.00 88.81 659 ASN A O 1
ATOM 5342 N N . ARG A 1 660 ? 7.932 -14.537 38.240 1.00 91.38 660 ARG A N 1
ATOM 5343 C CA . ARG A 1 660 ? 6.668 -13.874 38.645 1.00 91.38 660 ARG A CA 1
ATOM 5344 C C . ARG A 1 660 ? 5.408 -14.682 38.313 1.00 91.38 660 ARG A C 1
ATOM 5346 O O . ARG A 1 660 ? 4.300 -14.325 38.704 1.00 91.38 660 ARG A O 1
ATOM 5353 N N . GLY A 1 661 ? 5.564 -15.792 37.596 1.00 91.19 661 GLY A N 1
ATOM 5354 C CA . GLY A 1 661 ? 4.481 -16.692 37.211 1.00 91.19 661 GLY A CA 1
ATOM 5355 C C . GLY A 1 661 ? 4.802 -17.458 35.930 1.00 91.19 661 GLY A C 1
ATOM 5356 O O . GLY A 1 661 ? 5.848 -17.268 35.316 1.00 91.19 661 GLY A O 1
ATOM 5357 N N . LYS A 1 662 ? 3.889 -18.333 35.485 1.00 91.38 662 LYS A N 1
ATOM 5358 C CA . LYS A 1 662 ? 4.059 -19.055 34.205 1.00 91.38 662 LYS A CA 1
ATOM 5359 C C . LYS A 1 662 ? 4.082 -18.113 32.996 1.00 91.38 662 LYS A C 1
ATOM 5361 O O . LYS A 1 662 ? 4.739 -18.435 32.010 1.00 91.38 662 LYS A O 1
ATOM 5366 N N . TRP A 1 663 ? 3.368 -16.990 33.080 1.00 93.44 663 TRP A N 1
ATOM 5367 C CA . TRP A 1 663 ? 3.311 -15.965 32.038 1.00 93.44 663 TRP A CA 1
ATOM 5368 C C . TRP A 1 663 ? 4.674 -15.294 31.805 1.00 93.44 663 TRP A C 1
ATOM 5370 O O . TRP A 1 663 ? 4.998 -14.956 30.671 1.00 93.44 663 TRP A O 1
ATOM 5380 N N . ASP A 1 664 ? 5.490 -15.182 32.859 1.00 93.44 664 ASP A N 1
ATOM 5381 C CA . ASP A 1 664 ? 6.766 -14.453 32.893 1.00 93.44 664 ASP A CA 1
ATOM 5382 C C . ASP A 1 664 ? 7.948 -15.229 32.285 1.00 93.44 664 ASP A C 1
ATOM 5384 O O . ASP A 1 664 ? 9.067 -14.723 32.212 1.00 93.44 664 ASP A O 1
ATOM 5388 N N . ARG A 1 665 ? 7.715 -16.467 31.835 1.00 89.31 665 ARG A N 1
ATOM 5389 C CA . ARG A 1 665 ? 8.751 -17.297 31.211 1.00 89.31 665 ARG A CA 1
ATOM 5390 C C . ARG A 1 665 ? 9.250 -16.681 29.912 1.00 89.31 665 ARG A C 1
ATOM 5392 O O . ARG A 1 665 ? 8.457 -16.321 29.038 1.00 89.31 665 ARG A O 1
ATOM 5399 N N . TYR A 1 666 ? 10.570 -16.653 29.767 1.00 85.00 666 TYR A N 1
ATOM 5400 C CA . TYR A 1 666 ? 11.224 -16.232 28.535 1.00 85.00 666 TYR A CA 1
ATOM 5401 C C . TYR A 1 666 ? 11.179 -17.349 27.491 1.00 85.00 666 TYR A C 1
ATOM 5403 O O . TYR A 1 666 ? 11.933 -18.319 27.558 1.00 85.00 666 TYR A O 1
ATOM 5411 N N . GLY A 1 667 ? 10.266 -17.230 26.530 1.00 81.12 667 GLY A N 1
ATOM 5412 C CA . GLY A 1 667 ? 9.988 -18.287 25.560 1.00 81.12 667 GLY A CA 1
ATOM 5413 C C . GLY A 1 667 ? 8.997 -19.342 26.068 1.00 81.12 667 GLY A C 1
ATOM 5414 O O . GLY A 1 667 ? 8.913 -19.665 27.252 1.00 81.12 667 GLY A O 1
ATOM 5415 N N . GLY A 1 668 ? 8.210 -19.891 25.140 1.00 76.62 668 GLY A N 1
ATOM 5416 C CA . GLY A 1 668 ? 7.284 -20.996 25.414 1.00 76.62 668 GLY A CA 1
ATOM 5417 C C . GLY A 1 668 ? 6.003 -20.637 26.180 1.00 76.62 668 GLY A C 1
ATOM 5418 O O . GLY A 1 668 ? 5.223 -21.544 26.469 1.00 76.62 668 GLY A O 1
ATOM 5419 N N . SER A 1 669 ? 5.761 -19.360 26.501 1.00 87.50 669 SER A N 1
ATOM 5420 C CA . SER A 1 669 ? 4.469 -18.861 26.996 1.00 87.50 669 SER A CA 1
ATOM 5421 C C . SER A 1 669 ? 3.720 -18.076 25.907 1.00 87.50 669 SER A C 1
ATOM 5423 O O . SER A 1 669 ? 4.339 -17.427 25.061 1.00 87.50 669 SER A O 1
ATOM 5425 N N . ASP A 1 670 ? 2.382 -18.100 25.943 1.00 88.69 670 ASP A N 1
ATOM 5426 C CA . ASP A 1 670 ? 1.540 -17.302 25.035 1.00 88.69 670 ASP A CA 1
ATOM 5427 C C . ASP A 1 670 ? 1.831 -15.800 25.178 1.00 88.69 670 ASP A C 1
ATOM 5429 O O . ASP A 1 670 ? 1.942 -15.083 24.188 1.00 88.69 670 ASP A O 1
ATOM 5433 N N . TYR A 1 671 ? 2.011 -15.322 26.411 1.00 93.12 671 TYR A N 1
ATOM 5434 C CA . TYR A 1 671 ? 2.266 -13.909 26.691 1.00 93.12 671 TYR A CA 1
ATOM 5435 C C . TYR A 1 671 ? 3.610 -13.432 26.104 1.00 93.12 671 TYR A C 1
ATOM 5437 O O . TYR A 1 671 ? 3.700 -12.332 25.558 1.00 93.12 671 TYR A O 1
ATOM 5445 N N . PHE A 1 672 ? 4.634 -14.296 26.099 1.00 91.19 672 PHE A N 1
ATOM 5446 C CA . PHE A 1 672 ? 5.897 -14.034 25.406 1.00 91.19 672 PHE A CA 1
ATOM 5447 C C . PHE A 1 672 ? 5.734 -13.927 23.886 1.00 91.19 672 PHE A C 1
ATOM 5449 O O . PHE A 1 672 ? 6.350 -13.064 23.258 1.00 91.19 672 PHE A O 1
ATOM 5456 N N . ALA A 1 673 ? 4.883 -14.760 23.279 1.00 88.50 673 ALA A N 1
ATOM 5457 C CA . ALA A 1 673 ? 4.597 -14.653 21.850 1.00 88.50 673 ALA A CA 1
ATOM 5458 C C . ALA A 1 673 ? 3.986 -13.283 21.500 1.00 88.50 673 ALA A C 1
ATOM 5460 O O . ALA A 1 673 ? 4.376 -12.687 20.497 1.00 88.50 673 ALA A O 1
ATOM 5461 N N . TYR A 1 674 ? 3.108 -12.742 22.351 1.00 91.69 674 TYR A N 1
ATOM 5462 C CA . TYR A 1 674 ? 2.531 -11.404 22.172 1.00 91.69 674 TYR A CA 1
ATOM 5463 C C . TYR A 1 674 ? 3.553 -10.276 22.329 1.00 91.69 674 TYR A C 1
ATOM 5465 O O . TYR A 1 674 ? 3.533 -9.330 21.542 1.00 91.69 674 TYR A O 1
ATOM 5473 N N . TRP A 1 675 ? 4.486 -10.389 23.278 1.00 92.94 675 TRP A N 1
ATOM 5474 C CA . TRP A 1 675 ? 5.610 -9.453 23.378 1.00 92.94 675 TRP A CA 1
ATOM 5475 C C . TRP A 1 675 ? 6.465 -9.442 22.097 1.00 92.94 675 TRP A C 1
ATOM 5477 O O . TRP A 1 675 ? 6.787 -8.376 21.564 1.00 92.94 675 TRP A O 1
ATOM 5487 N N . SER A 1 676 ? 6.769 -10.622 21.546 1.00 89.56 676 SER A N 1
ATOM 5488 C CA . SER A 1 676 ? 7.490 -10.757 20.271 1.00 89.56 676 SER A CA 1
ATOM 5489 C C . SER A 1 676 ? 6.716 -10.138 19.096 1.00 89.56 676 SER A C 1
ATOM 5491 O O . SER A 1 676 ? 7.285 -9.396 18.291 1.00 89.56 676 SER A O 1
ATOM 5493 N N . LEU A 1 677 ? 5.401 -10.379 19.017 1.00 89.75 677 LEU A N 1
ATOM 5494 C CA . LEU A 1 677 ? 4.539 -9.798 17.982 1.00 89.75 677 LEU A CA 1
ATOM 5495 C C . LEU A 1 677 ? 4.473 -8.270 18.068 1.00 89.75 677 LEU A C 1
ATOM 5497 O O . LEU A 1 677 ? 4.533 -7.612 17.029 1.00 89.75 677 LEU A O 1
ATOM 5501 N N . TYR A 1 678 ? 4.407 -7.705 19.275 1.00 92.88 678 TYR A N 1
ATOM 5502 C CA . TYR A 1 678 ? 4.440 -6.258 19.477 1.00 92.88 678 TYR A CA 1
ATOM 5503 C C . TYR A 1 678 ? 5.774 -5.645 19.017 1.00 92.88 678 TYR A C 1
ATOM 5505 O O . TYR A 1 678 ? 5.788 -4.651 18.293 1.00 92.88 678 TYR A O 1
ATOM 5513 N N . ASN A 1 679 ? 6.905 -6.279 19.337 1.00 91.81 679 ASN A N 1
ATOM 5514 C CA . ASN A 1 679 ? 8.212 -5.822 18.857 1.00 91.81 679 ASN A CA 1
ATOM 5515 C C . ASN A 1 679 ? 8.326 -5.902 17.323 1.00 91.81 679 ASN A C 1
ATOM 5517 O O . ASN A 1 679 ? 8.786 -4.946 16.698 1.00 91.81 679 ASN A O 1
ATOM 5521 N N . ARG A 1 680 ? 7.833 -6.982 16.691 1.00 90.25 680 ARG A N 1
ATOM 5522 C CA . ARG A 1 680 ? 7.698 -7.060 15.219 1.00 90.25 680 ARG A CA 1
ATOM 5523 C C . ARG A 1 680 ? 6.842 -5.926 14.665 1.00 90.25 680 ARG A C 1
ATOM 5525 O O . ARG A 1 680 ? 7.212 -5.331 13.658 1.00 90.25 680 ARG A O 1
ATOM 5532 N N . PHE A 1 681 ? 5.717 -5.622 15.310 1.00 91.31 681 PHE A N 1
ATOM 5533 C CA . PHE A 1 681 ? 4.844 -4.516 14.921 1.00 91.31 681 PHE A CA 1
ATOM 5534 C C . PHE A 1 681 ? 5.599 -3.178 14.900 1.00 91.31 681 PHE A C 1
ATOM 5536 O O . PHE A 1 681 ? 5.500 -2.451 13.914 1.00 91.31 681 PHE A O 1
ATOM 5543 N N . ILE A 1 682 ? 6.400 -2.875 15.922 1.00 91.38 682 ILE A N 1
ATOM 5544 C CA . ILE A 1 682 ? 7.152 -1.615 15.968 1.00 91.38 682 ILE A CA 1
ATOM 5545 C C . ILE A 1 682 ? 8.199 -1.538 14.848 1.00 91.38 682 ILE A C 1
ATOM 5547 O O . ILE A 1 682 ? 8.341 -0.492 14.210 1.00 91.38 682 ILE A O 1
ATOM 5551 N N . VAL A 1 683 ? 8.893 -2.639 14.551 1.00 90.25 683 VAL A N 1
ATOM 5552 C CA . VAL A 1 683 ? 9.825 -2.690 13.413 1.00 90.25 683 VAL A CA 1
ATOM 5553 C C . VAL A 1 683 ? 9.079 -2.467 12.090 1.00 90.25 683 VAL A C 1
ATOM 5555 O O . VAL A 1 683 ? 9.495 -1.627 11.289 1.00 90.25 683 VAL A O 1
ATOM 5558 N N . ASN A 1 684 ? 7.930 -3.130 11.898 1.00 91.38 684 ASN A N 1
ATOM 5559 C CA . ASN A 1 684 ? 7.057 -2.928 10.735 1.00 91.38 684 ASN A CA 1
ATOM 5560 C C . ASN A 1 684 ? 6.638 -1.466 10.582 1.00 91.38 684 ASN A C 1
ATOM 5562 O O . ASN A 1 684 ? 6.706 -0.920 9.481 1.00 91.38 684 ASN A O 1
ATOM 5566 N N . LYS A 1 685 ? 6.248 -0.818 11.685 1.00 91.50 685 LYS A N 1
ATOM 5567 C CA . LYS A 1 685 ? 5.850 0.591 11.698 1.00 91.50 685 LYS A CA 1
ATOM 5568 C C . LYS A 1 685 ? 6.969 1.469 11.147 1.00 91.50 685 LYS A C 1
ATOM 5570 O O . LYS A 1 685 ? 6.722 2.279 10.261 1.00 91.50 685 LYS A O 1
ATOM 5575 N N . ARG A 1 686 ? 8.216 1.256 11.579 1.00 90.75 686 ARG A N 1
ATOM 5576 C CA . ARG A 1 686 ? 9.362 2.049 11.096 1.00 90.75 686 ARG A CA 1
ATOM 5577 C C . ARG A 1 686 ? 9.688 1.817 9.628 1.00 90.75 686 ARG A C 1
ATOM 5579 O O . ARG A 1 686 ? 10.107 2.751 8.950 1.00 90.75 686 ARG A O 1
ATOM 5586 N N . ILE A 1 687 ? 9.507 0.591 9.137 1.00 91.94 687 ILE A N 1
ATOM 5587 C CA . ILE A 1 687 ? 9.646 0.297 7.706 1.00 91.94 687 ILE A CA 1
ATOM 5588 C C . ILE A 1 687 ? 8.587 1.075 6.913 1.00 91.94 687 ILE A C 1
ATOM 5590 O O . ILE A 1 687 ? 8.926 1.763 5.951 1.00 91.94 687 ILE A O 1
ATOM 5594 N N . LEU A 1 688 ? 7.318 1.025 7.336 1.00 93.69 688 LEU A N 1
ATOM 5595 C CA . LEU A 1 688 ? 6.240 1.690 6.600 1.00 93.69 688 LEU A CA 1
ATOM 5596 C C . LEU A 1 688 ? 6.301 3.219 6.690 1.00 93.69 688 LEU A C 1
ATOM 5598 O O . LEU A 1 688 ? 5.988 3.887 5.708 1.00 93.69 688 LEU A O 1
ATOM 5602 N N . GLU A 1 689 ? 6.769 3.783 7.805 1.00 92.69 689 GLU A N 1
ATOM 5603 C CA . GLU A 1 689 ? 7.035 5.221 7.915 1.00 92.69 689 GLU A CA 1
ATOM 5604 C C . GLU A 1 689 ? 8.083 5.677 6.892 1.00 92.69 689 GLU A C 1
ATOM 5606 O O . GLU A 1 689 ? 7.885 6.689 6.226 1.00 92.69 689 GLU A O 1
ATOM 5611 N N . ALA A 1 690 ? 9.164 4.915 6.705 1.00 94.44 690 ALA A N 1
ATOM 5612 C CA . ALA A 1 690 ? 10.180 5.218 5.698 1.00 94.44 690 ALA A CA 1
ATOM 5613 C C . ALA A 1 690 ? 9.643 5.071 4.260 1.00 94.44 690 ALA A C 1
ATOM 5615 O O . ALA A 1 690 ? 9.953 5.887 3.391 1.00 94.44 690 ALA A O 1
ATOM 5616 N N . TYR A 1 691 ? 8.795 4.067 4.005 1.00 96.00 691 TYR A N 1
ATOM 5617 C CA . TYR A 1 691 ? 8.142 3.878 2.701 1.00 96.00 691 TYR A CA 1
ATOM 5618 C C . TYR A 1 691 ? 7.188 5.023 2.379 1.00 96.00 691 TYR A C 1
ATOM 5620 O O . TYR A 1 691 ? 7.196 5.531 1.258 1.00 96.00 691 TYR A O 1
ATOM 5628 N N . ARG A 1 692 ? 6.418 5.482 3.373 1.00 95.00 692 ARG A N 1
ATOM 5629 C CA . ARG A 1 692 ? 5.576 6.675 3.259 1.00 95.00 692 ARG A CA 1
ATOM 5630 C C . ARG A 1 692 ? 6.398 7.883 2.807 1.00 95.00 692 ARG A C 1
ATOM 5632 O O . ARG A 1 692 ? 5.961 8.573 1.893 1.00 95.00 692 ARG A O 1
ATOM 5639 N N . GLU A 1 693 ? 7.572 8.132 3.394 1.00 95.25 693 GLU A N 1
ATOM 5640 C CA . GLU A 1 693 ? 8.410 9.277 2.998 1.00 95.25 693 GLU A CA 1
ATOM 5641 C C . GLU A 1 693 ? 8.862 9.201 1.530 1.00 95.25 693 GLU A C 1
ATOM 5643 O O . GLU A 1 693 ? 8.839 10.211 0.827 1.00 95.25 693 GLU A O 1
ATOM 5648 N N . ALA A 1 694 ? 9.206 8.010 1.028 1.00 96.06 694 ALA A N 1
ATOM 5649 C CA . ALA A 1 694 ? 9.564 7.830 -0.381 1.00 96.06 694 ALA A CA 1
ATOM 5650 C C . ALA A 1 694 ? 8.361 8.045 -1.320 1.00 96.06 694 ALA A C 1
ATOM 5652 O O . ALA A 1 694 ? 8.472 8.742 -2.331 1.00 96.06 694 ALA A O 1
ATOM 5653 N N . LEU A 1 695 ? 7.189 7.519 -0.958 1.00 96.06 695 LEU A N 1
ATOM 5654 C CA . LEU A 1 695 ? 5.954 7.695 -1.729 1.00 96.06 695 LEU A CA 1
ATOM 5655 C C . LEU A 1 695 ? 5.538 9.175 -1.812 1.00 96.06 695 LEU A C 1
ATOM 5657 O O . LEU A 1 695 ? 5.251 9.679 -2.903 1.00 96.06 695 LEU A O 1
ATOM 5661 N N . LEU A 1 696 ? 5.576 9.886 -0.676 1.00 93.62 696 LEU A N 1
ATOM 5662 C CA . LEU A 1 696 ? 5.261 11.318 -0.576 1.00 93.62 696 LEU A CA 1
ATOM 5663 C C . LEU A 1 696 ? 6.289 12.216 -1.284 1.00 93.62 696 LEU A C 1
ATOM 5665 O O . LEU A 1 696 ? 5.947 13.320 -1.708 1.00 93.62 696 LEU A O 1
ATOM 5669 N N . ALA A 1 697 ? 7.541 11.769 -1.431 1.00 93.81 697 ALA A N 1
ATOM 5670 C CA . ALA A 1 697 ? 8.540 12.473 -2.237 1.00 93.81 697 ALA A CA 1
ATOM 5671 C C . ALA A 1 697 ? 8.249 12.372 -3.750 1.00 93.81 697 ALA A C 1
ATOM 5673 O O . ALA A 1 697 ? 8.578 13.282 -4.511 1.00 93.81 697 ALA A O 1
ATOM 5674 N N . GLY A 1 698 ? 7.570 11.313 -4.198 1.00 93.25 698 GLY A N 1
ATOM 5675 C CA . GLY A 1 698 ? 7.198 11.143 -5.606 1.00 93.25 698 GLY A CA 1
ATOM 5676 C C . GLY A 1 698 ? 7.657 9.843 -6.247 1.00 93.25 698 GLY A C 1
ATOM 5677 O O . GLY A 1 698 ? 7.409 9.651 -7.433 1.00 93.25 698 GLY A O 1
ATOM 5678 N N . PHE A 1 699 ? 8.313 8.955 -5.500 1.00 96.44 699 PHE A N 1
ATOM 5679 C CA . PHE A 1 699 ? 8.748 7.669 -6.033 1.00 96.44 699 PHE A CA 1
ATOM 5680 C C . PHE A 1 699 ? 7.552 6.712 -6.146 1.00 96.44 699 PHE A C 1
ATOM 5682 O O . PHE A 1 699 ? 6.842 6.516 -5.157 1.00 96.44 699 PHE A O 1
ATOM 5689 N N . PRO A 1 700 ? 7.301 6.101 -7.315 1.00 96.56 700 PRO A N 1
ATOM 5690 C CA . PRO A 1 700 ? 6.213 5.140 -7.464 1.00 96.56 700 PRO A CA 1
ATOM 5691 C C . PRO A 1 700 ? 6.554 3.778 -6.813 1.00 96.56 700 PRO A C 1
ATOM 5693 O O . PRO A 1 700 ? 7.738 3.422 -6.732 1.00 96.56 700 PRO A O 1
ATOM 5696 N N . PRO A 1 701 ? 5.558 2.985 -6.372 1.00 97.19 701 PRO A N 1
ATOM 5697 C CA . PRO A 1 701 ? 5.761 1.795 -5.537 1.00 97.19 701 PRO A CA 1
ATOM 5698 C C . PRO A 1 701 ? 6.781 0.760 -6.039 1.00 97.19 701 PRO A C 1
ATOM 5700 O O . PRO A 1 701 ? 7.575 0.265 -5.243 1.00 97.19 701 PRO A O 1
ATOM 5703 N N . GLU A 1 702 ? 6.834 0.446 -7.340 1.00 96.69 702 GLU A N 1
ATOM 5704 C CA . GLU A 1 702 ? 7.780 -0.560 -7.874 1.00 96.69 702 GLU A CA 1
ATOM 5705 C C . GLU A 1 702 ? 9.225 -0.039 -8.009 1.00 96.69 702 GLU A C 1
ATOM 5707 O O . GLU A 1 702 ? 10.167 -0.799 -8.283 1.00 96.69 702 GLU A O 1
ATOM 5712 N N . SER A 1 703 ? 9.440 1.264 -7.806 1.00 96.19 703 SER A N 1
ATOM 5713 C CA . SER A 1 703 ? 10.782 1.844 -7.672 1.00 96.19 703 SER A CA 1
ATOM 5714 C C . SER A 1 703 ? 11.315 1.749 -6.238 1.00 96.19 703 SER A C 1
ATOM 5716 O O . SER A 1 703 ? 12.532 1.758 -6.047 1.00 96.19 703 SER A O 1
ATOM 5718 N N . ILE A 1 704 ? 10.428 1.587 -5.250 1.00 96.75 704 ILE A N 1
ATOM 5719 C CA . ILE A 1 704 ? 10.763 1.488 -3.828 1.00 96.75 704 ILE A CA 1
ATOM 5720 C C . ILE A 1 704 ? 11.011 0.023 -3.470 1.00 96.75 704 ILE A C 1
ATOM 5722 O O . ILE A 1 704 ? 10.180 -0.838 -3.733 1.00 96.75 704 ILE A O 1
ATOM 5726 N N . SER A 1 705 ? 12.161 -0.260 -2.870 1.00 92.44 705 SER A N 1
ATOM 5727 C CA . SER A 1 705 ? 12.583 -1.590 -2.432 1.00 92.44 705 SER A CA 1
ATOM 5728 C C . SER A 1 705 ? 12.851 -1.608 -0.927 1.00 92.44 705 SER A C 1
ATOM 5730 O O . SER A 1 705 ? 12.848 -0.577 -0.254 1.00 92.44 705 SER A O 1
ATOM 5732 N N . ALA A 1 706 ? 13.124 -2.794 -0.391 1.00 89.25 706 ALA A N 1
ATOM 5733 C CA . ALA A 1 706 ? 13.737 -2.963 0.920 1.00 89.25 706 ALA A CA 1
ATOM 5734 C C . ALA A 1 706 ? 15.191 -3.421 0.796 1.00 89.25 706 ALA A C 1
ATOM 5736 O O . ALA A 1 706 ? 15.578 -4.033 -0.202 1.00 89.25 706 ALA A O 1
ATOM 5737 N N . HIS A 1 707 ? 15.947 -3.205 1.863 1.00 88.56 707 HIS A N 1
ATOM 5738 C CA . HIS A 1 707 ? 17.188 -3.899 2.160 1.00 88.56 707 HIS A CA 1
ATOM 5739 C C . HIS A 1 707 ? 17.050 -4.454 3.582 1.00 88.56 707 HIS A C 1
ATOM 5741 O O . HIS A 1 707 ? 17.299 -3.761 4.559 1.00 88.56 707 HIS A O 1
ATOM 5747 N N . GLN A 1 708 ? 16.488 -5.656 3.706 1.00 85.56 708 GLN A N 1
ATOM 5748 C CA . GLN A 1 708 ? 16.205 -6.318 4.985 1.00 85.56 708 GLN A CA 1
ATOM 5749 C C . GLN A 1 708 ? 16.856 -7.699 5.036 1.00 85.56 708 GLN A C 1
ATOM 5751 O O . GLN A 1 708 ? 16.981 -8.362 4.005 1.00 85.56 708 GLN A O 1
ATOM 5756 N N . ILE A 1 709 ? 17.209 -8.168 6.232 1.00 79.75 709 ILE A N 1
ATOM 5757 C CA . ILE A 1 709 ? 17.704 -9.531 6.436 1.00 79.75 709 ILE A CA 1
ATOM 5758 C C . ILE A 1 709 ? 16.498 -10.447 6.683 1.00 79.75 709 ILE A C 1
ATOM 5760 O O . ILE A 1 709 ? 15.834 -10.308 7.706 1.00 79.75 709 ILE A O 1
ATOM 5764 N N . PRO A 1 710 ? 16.194 -11.419 5.810 1.00 73.75 710 PRO A N 1
ATOM 5765 C CA . PRO A 1 710 ? 15.067 -12.316 6.041 1.00 73.75 710 PRO A CA 1
ATOM 5766 C C . PRO A 1 710 ? 15.254 -13.157 7.313 1.00 73.75 710 PRO A C 1
ATOM 5768 O O . PRO A 1 710 ? 16.348 -13.647 7.611 1.00 73.75 710 PRO A O 1
ATOM 5771 N N . GLU A 1 711 ? 14.175 -13.351 8.074 1.00 70.12 711 GLU A N 1
ATOM 5772 C CA . GLU A 1 711 ? 14.239 -14.044 9.367 1.00 70.12 711 GLU A CA 1
ATOM 5773 C C . GLU A 1 711 ? 14.803 -15.451 9.259 1.00 70.12 711 GLU A C 1
ATOM 5775 O O . GLU A 1 711 ? 14.416 -16.222 8.384 1.00 70.12 711 GLU A O 1
ATOM 5780 N N . GLY A 1 712 ? 15.699 -15.820 10.172 1.00 62.16 712 GLY A N 1
ATOM 5781 C CA . GLY A 1 712 ? 16.337 -17.137 10.166 1.00 62.16 712 GLY A CA 1
ATOM 5782 C C . GLY A 1 712 ? 17.220 -17.411 8.941 1.00 62.16 712 GLY A C 1
ATOM 5783 O O . GLY A 1 712 ? 17.675 -18.539 8.794 1.00 62.16 712 GLY A O 1
ATOM 5784 N N . ASP A 1 713 ? 17.446 -16.420 8.068 1.00 60.31 713 ASP A N 1
ATOM 5785 C CA . ASP A 1 713 ? 18.393 -16.480 6.942 1.00 60.31 713 ASP A CA 1
ATOM 5786 C C . ASP A 1 713 ? 19.615 -15.569 7.156 1.00 60.31 713 ASP A C 1
ATOM 5788 O O . ASP A 1 713 ? 20.493 -15.486 6.286 1.00 60.31 713 ASP A O 1
ATOM 5792 N N . ALA A 1 714 ? 19.707 -14.928 8.328 1.00 55.88 714 ALA A N 1
ATOM 5793 C CA . ALA A 1 714 ? 20.954 -14.355 8.811 1.00 55.88 714 ALA A CA 1
ATOM 5794 C C . ALA A 1 714 ? 22.027 -15.451 8.819 1.00 55.88 714 ALA A C 1
ATOM 5796 O O . ALA A 1 714 ? 21.758 -16.604 9.169 1.00 55.88 714 ALA A O 1
ATOM 5797 N N . VAL A 1 715 ? 23.245 -15.107 8.408 1.00 51.25 715 VAL A N 1
ATOM 5798 C CA . VAL A 1 715 ? 24.384 -16.029 8.435 1.00 51.25 715 VAL A CA 1
ATOM 5799 C C . VAL A 1 715 ? 24.754 -16.290 9.896 1.00 51.25 715 VAL A C 1
ATOM 5801 O O . VAL A 1 715 ? 25.635 -15.638 10.458 1.00 51.25 715 VAL A O 1
ATOM 5804 N N . ALA A 1 716 ? 24.055 -17.232 10.530 1.00 38.62 716 ALA A N 1
ATOM 5805 C CA . ALA A 1 716 ? 24.452 -17.781 11.812 1.00 38.62 716 ALA A CA 1
ATOM 5806 C C . ALA A 1 716 ? 25.881 -18.321 11.653 1.00 38.62 716 ALA A C 1
ATOM 5808 O O . ALA A 1 716 ? 26.128 -19.221 10.850 1.00 38.62 716 ALA A O 1
ATOM 5809 N N . GLY A 1 717 ? 26.828 -17.701 12.356 1.00 40.50 717 GLY A N 1
ATOM 5810 C CA . GLY A 1 717 ? 28.242 -18.079 12.341 1.00 40.50 717 GLY A CA 1
ATOM 5811 C C . GLY A 1 717 ? 29.213 -17.029 11.794 1.00 40.50 717 GLY A C 1
ATOM 5812 O O . GLY A 1 717 ? 30.399 -17.157 12.076 1.00 40.50 717 GLY A O 1
ATOM 5813 N N . PHE A 1 718 ? 28.758 -15.985 11.086 1.00 38.09 718 PHE A N 1
ATOM 5814 C CA . PHE A 1 718 ? 29.653 -14.914 10.602 1.00 38.09 718 PHE A CA 1
ATOM 5815 C C . PHE A 1 718 ? 29.416 -13.545 11.274 1.00 38.09 718 PHE A C 1
ATOM 5817 O O . PHE A 1 718 ? 30.356 -12.775 11.438 1.00 38.09 718 PHE A O 1
ATOM 5824 N N . LEU A 1 719 ? 28.189 -13.258 11.733 1.00 44.31 719 LEU A N 1
ATOM 5825 C CA . LEU A 1 719 ? 27.776 -11.951 12.285 1.00 44.31 719 LEU A CA 1
ATOM 5826 C C . LEU A 1 719 ? 27.527 -11.955 13.815 1.00 44.31 719 LEU A C 1
ATOM 5828 O O . LEU A 1 719 ? 26.696 -11.200 14.318 1.00 44.31 719 LEU A O 1
ATOM 5832 N N . GLY A 1 720 ? 28.225 -12.817 14.564 1.00 41.53 720 GLY A N 1
ATOM 5833 C CA . GLY A 1 720 ? 28.149 -12.883 16.036 1.00 41.53 720 GLY A CA 1
ATOM 5834 C C . GLY A 1 720 ? 26.956 -13.666 16.618 1.00 41.53 720 GLY A C 1
ATOM 5835 O O . GLY A 1 720 ? 26.120 -14.193 15.884 1.00 41.53 720 GLY A O 1
ATOM 5836 N N . GLU A 1 721 ? 26.899 -13.761 17.956 1.00 38.81 721 GLU A N 1
ATOM 5837 C CA . GLU A 1 721 ? 25.974 -14.577 18.784 1.00 38.81 721 GLU A CA 1
ATOM 5838 C C . GLU A 1 721 ? 24.483 -14.150 18.750 1.00 38.81 721 GLU A C 1
ATOM 5840 O O . GLU A 1 721 ? 23.730 -14.363 19.701 1.00 38.81 721 GLU A O 1
ATOM 5845 N N . ALA A 1 722 ? 24.005 -13.543 17.666 1.00 42.31 722 ALA A N 1
ATOM 5846 C CA . ALA A 1 722 ? 22.608 -13.130 17.547 1.00 42.31 722 ALA A CA 1
ATOM 5847 C C . ALA A 1 722 ? 21.716 -14.315 17.121 1.00 42.31 722 ALA A C 1
ATOM 5849 O O . ALA A 1 722 ? 21.354 -14.445 15.953 1.00 42.31 722 ALA A O 1
ATOM 5850 N N . ASN A 1 723 ? 21.349 -15.181 18.071 1.00 47.44 723 ASN A N 1
ATOM 5851 C CA . ASN A 1 723 ? 20.452 -16.323 17.825 1.00 47.44 723 ASN A CA 1
ATOM 5852 C C . ASN A 1 723 ? 18.964 -15.937 17.660 1.00 47.44 723 ASN A C 1
ATOM 5854 O O . ASN A 1 723 ? 18.165 -16.777 17.249 1.00 47.44 723 ASN A O 1
ATOM 5858 N N . THR A 1 724 ? 18.568 -14.690 17.941 1.00 58.00 724 THR A N 1
ATOM 5859 C CA . THR A 1 724 ? 17.165 -14.240 17.872 1.00 58.00 724 THR A CA 1
ATOM 5860 C C . THR A 1 724 ? 17.054 -12.800 17.364 1.00 58.00 724 THR A C 1
ATOM 5862 O O . THR A 1 724 ? 17.143 -11.857 18.143 1.00 58.00 724 THR A O 1
ATOM 5865 N N . ARG A 1 725 ? 16.850 -12.634 16.050 1.00 67.38 725 ARG A N 1
ATOM 5866 C CA . ARG A 1 725 ? 16.582 -11.345 15.386 1.00 67.38 725 ARG A CA 1
ATOM 5867 C C . ARG A 1 725 ? 15.114 -11.277 14.959 1.00 67.38 725 ARG A C 1
ATOM 5869 O O . ARG A 1 725 ? 14.601 -12.251 14.411 1.00 67.38 725 ARG A O 1
ATOM 5876 N N . LEU A 1 726 ? 14.461 -10.133 15.169 1.00 70.44 726 LEU A N 1
ATOM 5877 C CA . LEU A 1 726 ? 13.134 -9.841 14.611 1.00 70.44 726 LEU A CA 1
ATOM 5878 C C . LEU A 1 726 ? 13.297 -8.923 13.395 1.00 70.44 726 LEU A C 1
ATOM 5880 O O . LEU A 1 726 ? 13.447 -7.717 13.570 1.00 70.44 726 LEU A O 1
ATOM 5884 N N . SER A 1 727 ? 13.265 -9.482 12.181 1.00 70.56 727 SER A N 1
ATOM 5885 C CA . SER A 1 727 ? 13.339 -8.712 10.925 1.00 70.56 727 SER A CA 1
ATOM 5886 C C . SER A 1 727 ? 12.163 -9.077 10.001 1.00 70.56 727 SER A C 1
ATOM 5888 O O . SER A 1 727 ? 12.275 -9.927 9.115 1.00 70.56 727 SER A O 1
ATOM 5890 N N . PRO A 1 728 ? 10.971 -8.521 10.268 1.00 71.19 728 PRO A N 1
ATOM 5891 C CA . PRO A 1 728 ? 9.729 -8.885 9.592 1.00 71.19 728 PRO A CA 1
ATOM 5892 C C . PRO A 1 728 ? 9.700 -8.470 8.114 1.00 71.19 728 PRO A C 1
ATOM 5894 O O . PRO A 1 728 ? 9.238 -7.396 7.750 1.00 71.19 728 PRO A O 1
ATOM 5897 N N . VAL A 1 729 ? 10.157 -9.358 7.230 1.00 76.88 729 VAL A N 1
ATOM 5898 C CA . VAL A 1 729 ? 10.120 -9.144 5.769 1.00 76.88 729 VAL A CA 1
ATOM 5899 C C . VAL A 1 729 ? 8.766 -9.459 5.126 1.00 76.88 729 VAL A C 1
ATOM 5901 O O . VAL A 1 729 ? 8.520 -9.117 3.975 1.00 76.88 729 VAL A O 1
ATOM 5904 N N . ASP A 1 730 ? 7.862 -10.113 5.847 1.00 81.56 730 ASP A N 1
ATOM 5905 C CA . ASP A 1 730 ? 6.513 -10.425 5.369 1.00 81.56 730 ASP A CA 1
ATOM 5906 C C . ASP A 1 730 ? 5.670 -9.169 5.134 1.00 81.56 730 ASP A C 1
ATOM 5908 O O . ASP A 1 730 ? 4.959 -9.119 4.133 1.00 81.56 730 ASP A O 1
ATOM 5912 N N . VAL A 1 731 ? 5.796 -8.138 5.983 1.00 86.62 731 VAL A N 1
ATOM 5913 C CA . VAL A 1 731 ? 5.084 -6.864 5.775 1.00 86.62 731 VAL A CA 1
ATOM 5914 C C . VAL A 1 731 ? 5.460 -6.234 4.433 1.00 86.62 731 VAL A C 1
ATOM 5916 O O . VAL A 1 731 ? 4.584 -5.752 3.719 1.00 86.62 731 VAL A O 1
ATOM 5919 N N . VAL A 1 732 ? 6.743 -6.320 4.057 1.00 88.06 732 VAL A N 1
ATOM 5920 C CA . VAL A 1 732 ? 7.280 -5.791 2.795 1.00 88.06 732 VAL A CA 1
ATOM 5921 C C . VAL A 1 732 ? 6.662 -6.516 1.598 1.00 88.06 732 VAL A C 1
ATOM 5923 O O . VAL A 1 732 ? 6.356 -5.887 0.592 1.00 88.06 732 VAL A O 1
ATOM 5926 N N . MET A 1 733 ? 6.408 -7.828 1.695 1.00 88.06 733 MET A N 1
ATOM 5927 C CA . MET A 1 733 ? 5.771 -8.573 0.598 1.00 88.06 733 MET A CA 1
ATOM 5928 C C . MET A 1 733 ? 4.307 -8.188 0.368 1.00 88.06 733 MET A C 1
ATOM 5930 O O . MET A 1 733 ? 3.806 -8.399 -0.734 1.00 88.06 733 MET A O 1
ATOM 5934 N N . SER A 1 734 ? 3.620 -7.671 1.388 1.00 88.31 734 SER A N 1
ATOM 5935 C CA . SER A 1 734 ? 2.182 -7.371 1.350 1.00 88.31 734 SER A CA 1
ATOM 5936 C C . SER A 1 734 ? 1.837 -5.879 1.301 1.00 88.31 734 SER A C 1
ATOM 5938 O O . SER A 1 734 ? 0.671 -5.540 1.122 1.00 88.31 734 SER A O 1
ATOM 5940 N N . CYS A 1 735 ? 2.809 -4.976 1.462 1.00 88.25 735 CYS A N 1
ATOM 5941 C CA . CYS A 1 735 ? 2.547 -3.534 1.531 1.00 88.25 735 CYS A CA 1
ATOM 5942 C C . CYS A 1 735 ? 2.360 -2.862 0.157 1.00 88.25 735 CYS A C 1
ATOM 5944 O O . CYS A 1 735 ? 1.962 -1.698 0.104 1.00 88.25 735 CYS A O 1
ATOM 5946 N N . GLY A 1 736 ? 2.605 -3.588 -0.941 1.00 90.12 736 GLY A N 1
ATOM 5947 C CA . GLY A 1 736 ? 2.356 -3.128 -2.312 1.00 90.12 736 GLY A CA 1
ATOM 5948 C C . GLY A 1 736 ? 3.518 -2.388 -2.983 1.00 90.12 736 GLY A C 1
ATOM 5949 O O . GLY A 1 736 ? 3.298 -1.733 -3.999 1.00 90.12 736 GLY A O 1
ATOM 5950 N N . THR A 1 737 ? 4.737 -2.476 -2.446 1.00 93.75 737 THR A N 1
ATOM 5951 C CA . THR A 1 737 ? 5.970 -2.000 -3.102 1.00 93.75 737 THR A CA 1
ATOM 5952 C C . THR A 1 737 ? 6.750 -3.160 -3.720 1.00 93.75 737 THR A C 1
ATOM 5954 O O . THR A 1 737 ? 6.415 -4.328 -3.506 1.00 93.75 737 THR A O 1
ATOM 5957 N N . ALA A 1 738 ? 7.839 -2.852 -4.431 1.00 93.06 738 ALA A N 1
ATOM 5958 C CA . ALA A 1 738 ? 8.806 -3.879 -4.800 1.00 93.06 738 ALA A CA 1
ATOM 5959 C C . ALA A 1 738 ? 9.528 -4.447 -3.557 1.00 93.06 738 ALA A C 1
ATOM 5961 O O . ALA A 1 738 ? 9.507 -3.871 -2.464 1.00 93.06 738 ALA A O 1
ATOM 5962 N N . PHE A 1 739 ? 10.176 -5.600 -3.733 1.00 92.88 739 PHE A N 1
ATOM 5963 C CA . PHE A 1 739 ? 10.793 -6.367 -2.651 1.00 92.88 739 PHE A CA 1
ATOM 5964 C C . PHE A 1 739 ? 12.326 -6.299 -2.686 1.00 92.88 739 PHE A C 1
ATOM 5966 O O . PHE A 1 739 ? 12.934 -6.079 -3.733 1.00 92.88 739 PHE A O 1
ATOM 5973 N N . GLY A 1 740 ? 12.984 -6.549 -1.556 1.00 90.56 740 GLY A N 1
ATOM 5974 C CA . GLY A 1 740 ? 14.436 -6.687 -1.533 1.00 90.56 740 GLY A CA 1
ATOM 5975 C C . GLY A 1 740 ? 14.988 -7.185 -0.206 1.00 90.56 740 GLY A C 1
ATOM 5976 O O . GLY A 1 740 ? 14.258 -7.306 0.778 1.00 90.56 740 GLY A O 1
ATOM 5977 N N . GLY A 1 741 ? 16.279 -7.509 -0.193 1.00 89.19 741 GLY A N 1
ATOM 5978 C CA . GLY A 1 741 ? 16.917 -8.063 0.994 1.00 89.19 741 GLY A CA 1
ATOM 5979 C C . GLY A 1 741 ? 18.425 -8.258 0.907 1.00 89.19 741 GLY A C 1
ATOM 5980 O O . GLY A 1 741 ? 19.050 -7.948 -0.106 1.00 89.19 741 GLY A O 1
ATOM 5981 N N . THR A 1 742 ? 18.980 -8.796 1.988 1.00 87.12 742 THR A N 1
ATOM 5982 C CA . THR A 1 742 ? 20.387 -9.190 2.145 1.00 87.12 742 THR A CA 1
ATOM 5983 C C . THR A 1 742 ? 20.491 -10.704 2.146 1.00 87.12 742 THR A C 1
ATOM 5985 O O . THR A 1 742 ? 19.720 -11.379 2.840 1.00 87.12 742 THR A O 1
ATOM 5988 N N . ARG A 1 743 ? 21.462 -11.274 1.419 1.00 85.06 743 ARG A N 1
ATOM 5989 C CA . ARG A 1 743 ? 21.769 -12.700 1.576 1.00 85.06 743 ARG A CA 1
ATOM 5990 C C . ARG A 1 743 ? 23.170 -13.090 1.111 1.00 85.06 743 ARG A C 1
ATOM 5992 O O . ARG A 1 743 ? 23.539 -12.884 -0.043 1.00 85.06 743 ARG A O 1
ATOM 5999 N N . TYR A 1 744 ? 23.866 -13.818 1.981 1.00 85.38 744 TYR A N 1
ATOM 6000 C CA . TYR A 1 744 ? 25.155 -14.446 1.696 1.00 85.38 744 TYR A CA 1
ATOM 6001 C C . TYR A 1 744 ? 25.063 -15.980 1.627 1.00 85.38 744 TYR A C 1
ATOM 6003 O O . TYR A 1 744 ? 24.187 -16.604 2.231 1.00 85.38 744 TYR A O 1
ATOM 6011 N N . GLY A 1 745 ? 26.010 -16.596 0.923 1.00 86.38 745 GLY A N 1
ATOM 6012 C CA . GLY A 1 745 ? 26.118 -18.039 0.723 1.00 86.38 745 GLY A CA 1
ATOM 6013 C C . GLY A 1 745 ? 25.357 -18.552 -0.502 1.00 86.38 745 GLY A C 1
ATOM 6014 O O . GLY A 1 745 ? 24.636 -17.816 -1.174 1.00 86.38 745 GLY A O 1
ATOM 6015 N N . THR A 1 746 ? 25.504 -19.849 -0.780 1.00 87.00 746 THR A N 1
ATOM 6016 C CA . THR A 1 746 ? 24.808 -20.552 -1.870 1.00 87.00 746 THR A CA 1
ATOM 6017 C C . THR A 1 746 ? 23.561 -21.255 -1.328 1.00 87.00 746 THR A C 1
ATOM 6019 O O . THR A 1 746 ? 23.649 -22.057 -0.400 1.00 87.00 746 THR A O 1
ATOM 6022 N N . TRP A 1 747 ? 22.386 -20.939 -1.874 1.00 87.88 747 TRP A N 1
ATOM 6023 C CA . TRP A 1 747 ? 21.085 -21.383 -1.342 1.00 87.88 747 TRP A CA 1
ATOM 6024 C C . TRP A 1 747 ? 20.002 -21.557 -2.415 1.00 87.88 747 TRP A C 1
ATOM 6026 O O . TRP A 1 747 ? 18.853 -21.836 -2.072 1.00 87.88 747 TRP A O 1
ATOM 6036 N N . TYR A 1 748 ? 20.344 -21.443 -3.702 1.00 88.38 748 TYR A N 1
ATOM 6037 C CA . TYR A 1 748 ? 19.389 -21.624 -4.804 1.00 88.38 748 TYR A CA 1
ATOM 6038 C C . TYR A 1 748 ? 18.708 -23.009 -4.817 1.00 88.38 748 TYR A C 1
ATOM 6040 O O . TYR A 1 748 ? 17.616 -23.155 -5.356 1.00 88.38 748 TYR A O 1
ATOM 6048 N N . GLU A 1 749 ? 19.316 -24.022 -4.191 1.00 87.62 749 GLU A N 1
ATOM 6049 C CA . GLU A 1 749 ? 18.759 -25.380 -4.077 1.00 87.62 749 GLU A CA 1
ATOM 6050 C C . GLU A 1 749 ? 17.763 -25.530 -2.912 1.00 87.62 749 GLU A C 1
ATOM 6052 O O . GLU A 1 749 ? 17.043 -26.526 -2.820 1.00 87.62 749 GLU A O 1
ATOM 6057 N N . GLN A 1 750 ? 17.691 -24.550 -2.004 1.00 87.00 750 GLN A N 1
ATOM 6058 C CA . GLN A 1 750 ? 16.771 -24.598 -0.871 1.00 87.00 750 GLN A CA 1
ATOM 6059 C C . GLN A 1 750 ? 15.339 -24.329 -1.335 1.00 87.00 750 GLN A C 1
ATOM 6061 O O . GLN A 1 750 ? 15.018 -23.229 -1.777 1.00 87.00 750 GLN A O 1
ATOM 6066 N N . LYS A 1 751 ? 14.445 -25.304 -1.143 1.00 83.88 751 LYS A N 1
ATOM 6067 C CA . LYS A 1 751 ? 13.041 -25.246 -1.591 1.00 83.88 751 LYS A CA 1
ATOM 6068 C C . LYS A 1 751 ? 12.255 -24.021 -1.099 1.00 83.88 751 LYS A C 1
ATOM 6070 O O . LYS A 1 751 ? 11.349 -23.569 -1.789 1.00 83.88 751 LYS A O 1
ATOM 6075 N N . HIS A 1 752 ? 12.566 -23.521 0.096 1.00 82.94 752 HIS A N 1
ATOM 6076 C CA . HIS A 1 752 ? 11.808 -22.461 0.771 1.00 82.94 752 HIS A CA 1
ATOM 6077 C C . HIS A 1 752 ? 12.668 -21.236 1.104 1.00 82.94 752 HIS A C 1
ATOM 6079 O O . HIS A 1 752 ? 12.454 -20.594 2.133 1.00 82.94 752 HIS A O 1
ATOM 6085 N N . ASN A 1 753 ? 13.642 -20.909 0.249 1.00 85.88 753 ASN A N 1
ATOM 6086 C CA . ASN A 1 753 ? 14.388 -19.662 0.397 1.00 85.88 753 ASN A CA 1
ATOM 6087 C C . ASN A 1 753 ? 13.472 -18.435 0.220 1.00 85.88 753 ASN A C 1
ATOM 6089 O O . ASN A 1 753 ? 12.430 -18.490 -0.434 1.00 85.88 753 ASN A O 1
ATOM 6093 N N . TRP A 1 754 ? 13.854 -17.308 0.811 1.00 85.88 754 TRP A N 1
ATOM 6094 C CA . TRP A 1 754 ? 13.033 -16.099 0.778 1.00 85.88 754 TRP A CA 1
ATOM 6095 C C . TRP A 1 754 ? 12.780 -15.576 -0.647 1.00 85.88 754 TRP A C 1
ATOM 6097 O O . TRP A 1 754 ? 11.696 -15.057 -0.907 1.00 85.88 754 TRP A O 1
ATOM 6107 N N . LEU A 1 755 ? 13.730 -15.744 -1.579 1.00 90.75 755 LEU A N 1
ATOM 6108 C CA . LEU A 1 755 ? 13.595 -15.236 -2.945 1.00 90.75 755 LEU A CA 1
ATOM 6109 C C . LEU A 1 755 ? 12.499 -15.973 -3.705 1.00 90.75 755 LEU A C 1
ATOM 6111 O O . LEU A 1 755 ? 11.655 -15.326 -4.315 1.00 90.75 755 LEU A O 1
ATOM 6115 N N . ILE A 1 756 ? 12.476 -17.311 -3.652 1.00 91.00 756 ILE A N 1
ATOM 6116 C CA . ILE A 1 756 ? 11.418 -18.078 -4.320 1.00 91.00 756 ILE A CA 1
ATOM 6117 C C . ILE A 1 756 ? 10.063 -17.798 -3.684 1.00 91.00 756 ILE A C 1
ATOM 6119 O O . ILE A 1 756 ? 9.066 -17.718 -4.389 1.00 91.00 756 ILE A O 1
ATOM 6123 N N . ASN A 1 757 ? 10.022 -17.582 -2.368 1.00 90.56 757 ASN A N 1
ATOM 6124 C CA . ASN A 1 757 ? 8.797 -17.207 -1.676 1.00 90.56 757 ASN A CA 1
ATOM 6125 C C . ASN A 1 757 ? 8.274 -15.836 -2.149 1.00 90.56 757 ASN A C 1
ATOM 6127 O O . ASN A 1 757 ? 7.075 -15.706 -2.397 1.00 90.56 757 ASN A O 1
ATOM 6131 N N . ALA A 1 758 ? 9.151 -14.842 -2.321 1.00 92.19 758 ALA A N 1
ATOM 6132 C CA . ALA A 1 758 ? 8.792 -13.525 -2.849 1.00 92.19 758 ALA A CA 1
ATOM 6133 C C . ALA A 1 758 ? 8.389 -13.594 -4.333 1.00 92.19 758 ALA A C 1
ATOM 6135 O O . ALA A 1 758 ? 7.337 -13.083 -4.715 1.00 92.19 758 ALA A O 1
ATOM 6136 N N . TYR A 1 759 ? 9.167 -14.296 -5.160 1.00 94.06 759 TYR A N 1
ATOM 6137 C CA . TYR A 1 759 ? 8.874 -14.491 -6.581 1.00 94.06 759 TYR A CA 1
ATOM 6138 C C . TYR A 1 759 ? 7.533 -15.207 -6.796 1.00 94.06 759 TYR A C 1
ATOM 6140 O O . TYR A 1 759 ? 6.689 -14.742 -7.560 1.00 94.06 759 TYR A O 1
ATOM 6148 N N . ASN A 1 760 ? 7.276 -16.280 -6.043 1.00 93.44 760 ASN A N 1
ATOM 6149 C CA . ASN A 1 760 ? 5.996 -16.989 -6.059 1.00 93.44 760 ASN A CA 1
ATOM 6150 C C . ASN A 1 760 ? 4.845 -16.160 -5.482 1.00 93.44 760 ASN A C 1
ATOM 6152 O O . ASN A 1 760 ? 3.697 -16.497 -5.742 1.00 93.44 760 ASN A O 1
ATOM 6156 N N . ALA A 1 761 ? 5.119 -15.094 -4.723 1.00 93.00 761 ALA A N 1
ATOM 6157 C CA . ALA A 1 761 ? 4.126 -14.104 -4.309 1.00 93.00 761 ALA A CA 1
ATOM 6158 C C . ALA A 1 761 ? 3.901 -13.007 -5.368 1.00 93.00 761 ALA A C 1
ATOM 6160 O O . ALA A 1 761 ? 3.112 -12.104 -5.127 1.00 93.00 761 ALA A O 1
ATOM 6161 N N . GLY A 1 762 ? 4.561 -13.077 -6.530 1.00 94.44 762 GLY A N 1
ATOM 6162 C CA . GLY A 1 762 ? 4.393 -12.138 -7.643 1.00 94.44 762 GLY A CA 1
ATOM 6163 C C . GLY A 1 762 ? 5.405 -10.993 -7.686 1.00 94.44 762 GLY A C 1
ATOM 6164 O O . GLY A 1 762 ? 5.271 -10.111 -8.531 1.00 94.44 762 GLY A O 1
ATOM 6165 N N . HIS A 1 763 ? 6.427 -10.994 -6.824 1.00 94.69 763 HIS A N 1
ATOM 6166 C CA . HIS A 1 763 ? 7.481 -9.976 -6.844 1.00 94.69 763 HIS A CA 1
ATOM 6167 C C . HIS A 1 763 ? 8.502 -10.271 -7.943 1.00 94.69 763 HIS A C 1
ATOM 6169 O O . HIS A 1 763 ? 9.277 -11.221 -7.841 1.00 94.69 763 HIS A O 1
ATOM 6175 N N . LYS A 1 764 ? 8.528 -9.442 -8.994 1.00 93.69 764 LYS A N 1
ATOM 6176 C CA . LYS A 1 764 ? 9.446 -9.618 -10.140 1.00 93.69 764 LYS A CA 1
ATOM 6177 C C . LYS A 1 764 ? 10.474 -8.488 -10.308 1.00 93.69 764 LYS A C 1
ATOM 6179 O O . LYS A 1 764 ? 11.214 -8.493 -11.292 1.00 93.69 764 LYS A O 1
ATOM 6184 N N . ASN A 1 765 ? 10.541 -7.553 -9.357 1.00 93.94 765 ASN A N 1
ATOM 6185 C CA . ASN A 1 765 ? 11.550 -6.489 -9.263 1.00 93.94 765 ASN A CA 1
ATOM 6186 C C . ASN A 1 765 ? 12.257 -6.531 -7.903 1.00 93.94 765 ASN A C 1
ATOM 6188 O O . ASN A 1 765 ? 12.039 -5.683 -7.045 1.00 93.94 765 ASN A O 1
ATOM 6192 N N . ILE A 1 766 ? 13.105 -7.532 -7.699 1.00 94.94 766 ILE A N 1
ATOM 6193 C CA . ILE A 1 766 ? 13.770 -7.774 -6.420 1.00 94.94 766 ILE A CA 1
ATOM 6194 C C . ILE A 1 766 ? 15.165 -7.148 -6.425 1.00 94.94 766 ILE A C 1
ATOM 6196 O O . ILE A 1 766 ? 15.945 -7.366 -7.354 1.00 94.94 766 ILE A O 1
ATOM 6200 N N . THR A 1 767 ? 15.505 -6.380 -5.394 1.00 93.88 767 THR A N 1
ATOM 6201 C CA . THR A 1 767 ? 16.863 -5.842 -5.216 1.00 93.88 767 THR A CA 1
ATOM 6202 C C . THR A 1 767 ? 17.581 -6.589 -4.098 1.00 93.88 767 THR A C 1
ATOM 6204 O O . THR A 1 767 ? 17.035 -6.744 -3.007 1.00 93.88 767 THR A O 1
ATOM 6207 N N . ILE A 1 768 ? 18.818 -7.026 -4.345 1.00 93.25 768 ILE A N 1
ATOM 6208 C CA . ILE A 1 768 ? 19.678 -7.590 -3.303 1.00 93.25 768 ILE A CA 1
ATOM 6209 C C . ILE A 1 768 ? 20.761 -6.569 -2.964 1.00 93.25 768 ILE A C 1
ATOM 6211 O O . ILE A 1 768 ? 21.703 -6.375 -3.738 1.00 93.25 768 ILE A O 1
ATOM 6215 N N . GLY A 1 769 ? 20.561 -5.878 -1.838 1.00 88.88 769 GLY A N 1
ATOM 6216 C CA . GLY A 1 769 ? 21.405 -4.767 -1.390 1.00 88.88 769 GLY A CA 1
ATOM 6217 C C . GLY A 1 769 ? 22.755 -5.206 -0.836 1.00 88.88 769 GLY A C 1
ATOM 6218 O O . GLY A 1 769 ? 23.696 -4.422 -0.848 1.00 88.88 769 GLY A O 1
ATOM 6219 N N . GLU A 1 770 ? 22.869 -6.477 -0.463 1.00 89.00 770 GLU A N 1
ATOM 6220 C CA . GLU A 1 770 ? 24.108 -7.126 -0.057 1.00 89.00 770 GLU A CA 1
ATOM 6221 C C . GLU A 1 770 ? 24.076 -8.604 -0.460 1.00 89.00 770 GLU A C 1
ATOM 6223 O O . GLU A 1 770 ? 23.196 -9.373 -0.049 1.00 89.00 770 GLU A O 1
ATOM 6228 N N . TYR A 1 771 ? 25.027 -8.996 -1.309 1.00 91.88 771 TYR A N 1
ATOM 6229 C CA . TYR A 1 771 ? 25.097 -10.324 -1.909 1.00 91.88 771 TYR A CA 1
ATOM 6230 C C . TYR A 1 771 ? 26.530 -10.852 -2.002 1.00 91.88 771 TYR A C 1
ATOM 6232 O O . TYR A 1 771 ? 27.427 -10.181 -2.506 1.00 91.88 771 TYR A O 1
ATOM 6240 N N . SER A 1 772 ? 26.716 -12.119 -1.641 1.00 91.06 772 SER A N 1
ATOM 6241 C CA . SER A 1 772 ? 27.782 -12.958 -2.196 1.00 91.06 772 SER A CA 1
ATOM 6242 C C . SER A 1 772 ? 27.396 -14.426 -2.080 1.00 91.06 772 SER A C 1
ATOM 6244 O O . SER A 1 772 ? 26.902 -14.866 -1.045 1.00 91.06 772 SER A O 1
ATOM 6246 N N . SER A 1 773 ? 27.666 -15.211 -3.118 1.00 91.12 773 SER A N 1
ATOM 6247 C CA . SER A 1 773 ? 27.517 -16.668 -3.118 1.00 91.12 773 SER A CA 1
ATOM 6248 C C . SER A 1 773 ? 28.458 -17.377 -2.136 1.00 91.12 773 SER A C 1
ATOM 6250 O O . SER A 1 773 ? 28.189 -18.524 -1.766 1.00 91.12 773 SER A O 1
ATOM 6252 N N . LEU A 1 774 ? 29.556 -16.718 -1.729 1.00 91.00 774 LEU A N 1
ATOM 6253 C CA . LEU A 1 774 ? 30.683 -17.286 -0.969 1.00 91.00 774 LEU A CA 1
ATOM 6254 C C . LEU A 1 774 ? 31.312 -18.529 -1.633 1.00 91.00 774 LEU A C 1
ATOM 6256 O O . LEU A 1 774 ? 32.011 -19.322 -0.995 1.00 91.00 774 LEU A O 1
ATOM 6260 N N . ALA A 1 775 ? 31.048 -18.729 -2.923 1.00 91.56 775 ALA A N 1
ATOM 6261 C CA . ALA A 1 775 ? 31.501 -19.896 -3.650 1.00 91.56 775 ALA A CA 1
ATOM 6262 C C . ALA A 1 775 ? 32.995 -19.800 -3.979 1.00 91.56 775 ALA A C 1
ATOM 6264 O O . ALA A 1 775 ? 33.497 -18.769 -4.415 1.00 91.56 775 ALA A O 1
ATOM 6265 N N . HIS A 1 776 ? 33.691 -20.928 -3.842 1.00 91.56 776 HIS A N 1
ATOM 6266 C CA . HIS A 1 776 ? 35.099 -21.058 -4.232 1.00 91.56 776 HIS A CA 1
ATOM 6267 C C . HIS A 1 776 ? 35.271 -21.560 -5.680 1.00 91.56 776 HIS A C 1
ATOM 6269 O O . HIS A 1 776 ? 36.390 -21.638 -6.183 1.00 91.56 776 HIS A O 1
ATOM 6275 N N . GLY A 1 777 ? 34.174 -21.906 -6.364 1.00 93.31 777 GLY A N 1
ATOM 6276 C CA . GLY A 1 777 ? 34.184 -22.427 -7.731 1.00 93.31 777 GLY A CA 1
ATOM 6277 C C . GLY A 1 777 ? 33.213 -21.695 -8.655 1.00 93.31 777 GLY A C 1
ATOM 6278 O O . GLY A 1 777 ? 32.103 -21.345 -8.249 1.00 93.31 777 GLY A O 1
ATOM 6279 N N . ASP A 1 778 ? 33.620 -21.530 -9.916 1.00 94.75 778 ASP A N 1
ATOM 6280 C CA . ASP A 1 778 ? 32.905 -20.756 -10.942 1.00 94.75 778 ASP A CA 1
ATOM 6281 C C . ASP A 1 778 ? 31.458 -21.236 -11.151 1.00 94.75 778 ASP A C 1
ATOM 6283 O O . ASP A 1 778 ? 30.543 -20.432 -11.318 1.00 94.75 778 ASP A O 1
ATOM 6287 N N . ILE A 1 779 ? 31.238 -22.558 -11.133 1.00 94.88 779 ILE A N 1
ATOM 6288 C CA . ILE A 1 779 ? 29.925 -23.164 -11.401 1.00 94.88 779 ILE A CA 1
ATOM 6289 C C . ILE A 1 779 ? 28.912 -22.776 -10.321 1.00 94.88 779 ILE A C 1
ATOM 6291 O O . ILE A 1 779 ? 27.790 -22.404 -10.650 1.00 94.88 779 ILE A O 1
ATOM 6295 N N . ALA A 1 780 ? 29.297 -22.832 -9.045 1.00 94.44 780 ALA A N 1
ATOM 6296 C CA . ALA A 1 780 ? 28.393 -22.519 -7.942 1.00 94.44 780 ALA A CA 1
ATOM 6297 C C . ALA A 1 780 ? 28.035 -21.023 -7.909 1.00 94.44 780 ALA A C 1
ATOM 6299 O O . ALA A 1 780 ? 26.854 -20.691 -7.803 1.00 94.44 780 ALA A O 1
ATOM 6300 N N . ALA A 1 781 ? 29.024 -20.135 -8.093 1.00 95.81 781 ALA A N 1
ATOM 6301 C CA . ALA A 1 781 ? 28.793 -18.689 -8.189 1.00 95.81 781 ALA A CA 1
ATOM 6302 C C . ALA A 1 781 ? 27.850 -18.346 -9.356 1.00 95.81 781 ALA A C 1
ATOM 6304 O O . ALA A 1 781 ? 26.868 -17.621 -9.187 1.00 95.81 781 ALA A O 1
ATOM 6305 N N . TYR A 1 782 ? 28.101 -18.926 -10.535 1.00 97.69 782 TYR A N 1
ATOM 6306 C CA . TYR A 1 782 ? 27.270 -18.705 -11.715 1.00 97.69 782 TYR A CA 1
ATOM 6307 C C . TYR A 1 782 ? 25.857 -19.285 -11.566 1.00 97.69 782 TYR A C 1
ATOM 6309 O O . TYR A 1 782 ? 24.899 -18.613 -11.937 1.00 97.69 782 TYR A O 1
ATOM 6317 N N . ASN A 1 783 ? 25.692 -20.484 -10.999 1.00 97.12 783 ASN A N 1
ATOM 6318 C CA . ASN A 1 783 ? 24.367 -21.073 -10.777 1.00 97.12 783 ASN A CA 1
ATOM 6319 C C . ASN A 1 783 ? 23.532 -20.238 -9.801 1.00 97.12 783 ASN A C 1
ATOM 6321 O O . ASN A 1 783 ? 22.358 -19.987 -10.073 1.00 97.12 783 ASN A O 1
ATOM 6325 N N . GLN A 1 784 ? 24.138 -19.761 -8.708 1.00 95.50 784 GLN A N 1
ATOM 6326 C CA . GLN A 1 784 ? 23.479 -18.849 -7.776 1.00 95.50 784 GLN A CA 1
ATOM 6327 C C . GLN A 1 784 ? 23.062 -17.559 -8.496 1.00 95.50 784 GLN A C 1
ATOM 6329 O O . GLN A 1 784 ? 21.888 -17.204 -8.453 1.00 95.50 784 GLN A O 1
ATOM 6334 N N . LEU A 1 785 ? 23.971 -16.896 -9.221 1.00 97.19 785 LEU A N 1
ATOM 6335 C CA . LEU A 1 785 ? 23.661 -15.662 -9.950 1.00 97.19 785 LEU A CA 1
ATOM 6336 C C . LEU A 1 785 ? 22.573 -15.866 -11.017 1.00 97.19 785 LEU A C 1
ATOM 6338 O O . LEU A 1 785 ? 21.649 -15.060 -11.123 1.00 97.19 785 LEU A O 1
ATOM 6342 N N . LYS A 1 786 ? 22.644 -16.953 -11.794 1.00 97.31 786 LYS A N 1
ATOM 6343 C CA . LYS A 1 786 ? 21.642 -17.274 -12.818 1.00 97.31 786 LYS A CA 1
ATOM 6344 C C . LYS A 1 786 ? 20.278 -17.551 -12.193 1.00 97.31 786 LYS A C 1
ATOM 6346 O O . LYS A 1 786 ? 19.259 -17.137 -12.741 1.00 97.31 786 LYS A O 1
ATOM 6351 N N . TYR A 1 787 ? 20.253 -18.209 -11.037 1.00 96.81 787 TYR A N 1
ATOM 6352 C CA . TYR A 1 787 ? 19.036 -18.390 -10.262 1.00 96.81 787 TYR A CA 1
ATOM 6353 C C . TYR A 1 787 ? 18.446 -17.044 -9.824 1.00 96.81 787 TYR A C 1
ATOM 6355 O O . TYR A 1 787 ? 17.258 -16.831 -10.043 1.00 96.81 787 TYR A O 1
ATOM 6363 N N . LEU A 1 788 ? 19.255 -16.114 -9.299 1.00 96.06 788 LEU A N 1
ATOM 6364 C CA . LEU A 1 788 ? 18.795 -14.759 -8.961 1.00 96.06 788 LEU A CA 1
ATOM 6365 C C . LEU A 1 788 ? 18.185 -14.052 -10.184 1.00 96.06 788 LEU A C 1
ATOM 6367 O O . LEU A 1 788 ? 17.044 -13.593 -10.131 1.00 96.06 788 LEU A O 1
ATOM 6371 N N . PHE A 1 789 ? 18.917 -14.037 -11.302 1.00 96.50 789 PHE A N 1
ATOM 6372 C CA . PHE A 1 789 ? 18.493 -13.430 -12.567 1.00 96.50 789 PHE A CA 1
ATOM 6373 C C . PHE A 1 789 ? 17.147 -13.983 -13.065 1.00 96.50 789 PHE A C 1
ATOM 6375 O O . PHE A 1 789 ? 16.286 -13.224 -13.505 1.00 96.50 789 PHE A O 1
ATOM 6382 N N . ASN A 1 790 ? 16.937 -15.298 -12.953 1.00 95.81 790 ASN A N 1
ATOM 6383 C CA . ASN A 1 790 ? 15.709 -15.959 -13.399 1.00 95.81 790 ASN A CA 1
ATOM 6384 C C . ASN A 1 790 ? 14.508 -15.758 -12.454 1.00 95.81 790 ASN A C 1
ATOM 6386 O O . ASN A 1 790 ? 13.376 -15.993 -12.869 1.00 95.81 790 ASN A O 1
ATOM 6390 N N . HIS A 1 791 ? 14.729 -15.322 -11.210 1.00 94.81 791 HIS A N 1
ATOM 6391 C CA . HIS A 1 791 ? 13.686 -15.179 -10.185 1.00 94.81 791 HIS A CA 1
ATOM 6392 C C . HIS A 1 791 ? 13.467 -13.717 -9.790 1.00 94.81 791 HIS A C 1
ATOM 6394 O O . HIS A 1 791 ? 13.344 -13.374 -8.616 1.00 94.81 791 HIS A O 1
ATOM 6400 N N . GLY A 1 792 ? 13.414 -12.837 -10.792 1.00 93.31 792 GLY A N 1
ATOM 6401 C CA . GLY A 1 792 ? 12.961 -11.461 -10.609 1.00 93.31 792 GLY A CA 1
ATOM 6402 C C . GLY A 1 792 ? 13.980 -10.514 -9.975 1.00 93.31 792 GLY A C 1
ATOM 6403 O O . GLY A 1 792 ? 13.627 -9.363 -9.730 1.00 93.31 792 GLY A O 1
ATOM 6404 N N . VAL A 1 793 ? 15.225 -10.936 -9.719 1.00 96.38 793 VAL A N 1
ATOM 6405 C CA . VAL A 1 793 ? 16.252 -10.028 -9.185 1.00 96.38 793 VAL A CA 1
ATOM 6406 C C . VAL A 1 793 ? 16.700 -9.069 -10.277 1.00 96.38 793 VAL A C 1
ATOM 6408 O O . VAL A 1 793 ? 17.243 -9.507 -11.283 1.00 96.38 793 VAL A O 1
ATOM 6411 N N . ARG A 1 794 ? 16.497 -7.764 -10.073 1.00 95.94 794 ARG A N 1
ATOM 6412 C CA . ARG A 1 794 ? 16.932 -6.700 -10.993 1.00 95.94 794 ARG A CA 1
ATOM 6413 C C . ARG A 1 794 ? 18.313 -6.147 -10.667 1.00 95.94 794 ARG A C 1
ATOM 6415 O O . ARG A 1 794 ? 18.938 -5.559 -11.540 1.00 95.94 794 ARG A O 1
ATOM 6422 N N . MET A 1 795 ? 18.779 -6.286 -9.425 1.00 95.88 795 MET A N 1
ATOM 6423 C CA . MET A 1 795 ? 20.097 -5.793 -9.034 1.00 95.88 795 MET A CA 1
ATOM 6424 C C . MET A 1 795 ? 20.730 -6.604 -7.909 1.00 95.88 795 MET A C 1
ATOM 6426 O O . MET A 1 795 ? 20.048 -6.990 -6.959 1.00 95.88 795 MET A O 1
ATOM 6430 N N . THR A 1 796 ? 22.048 -6.786 -8.001 1.00 96.25 796 THR A N 1
ATOM 6431 C CA . THR A 1 796 ? 22.896 -7.313 -6.925 1.00 96.25 796 THR A CA 1
ATOM 6432 C C . THR A 1 796 ? 24.017 -6.336 -6.591 1.00 96.25 796 THR A C 1
ATOM 6434 O O . THR A 1 796 ? 24.813 -5.985 -7.466 1.00 96.25 796 THR A O 1
ATOM 6437 N N . HIS A 1 797 ? 24.136 -5.954 -5.325 1.00 95.38 797 HIS A N 1
ATOM 6438 C CA . HIS A 1 797 ? 25.342 -5.322 -4.803 1.00 95.38 797 HIS A CA 1
ATOM 6439 C C . HIS A 1 797 ? 26.251 -6.394 -4.202 1.00 95.38 797 HIS A C 1
ATOM 6441 O O . HIS A 1 797 ? 25.944 -6.989 -3.170 1.00 95.38 797 HIS A O 1
ATOM 6447 N N . VAL A 1 798 ? 27.353 -6.682 -4.898 1.00 93.44 798 VAL A N 1
ATOM 6448 C CA . VAL A 1 798 ? 28.290 -7.725 -4.477 1.00 93.44 798 VAL A CA 1
ATOM 6449 C C . VAL A 1 798 ? 29.179 -7.201 -3.350 1.00 93.44 798 VAL A C 1
ATOM 6451 O O . VAL A 1 798 ? 29.989 -6.301 -3.580 1.00 93.44 798 VAL A O 1
ATOM 6454 N N . LEU A 1 799 ? 29.069 -7.803 -2.165 1.00 89.50 799 LEU A N 1
ATOM 6455 C CA . LEU A 1 799 ? 29.926 -7.546 -1.009 1.00 89.50 799 LEU A CA 1
ATOM 6456 C C . LEU A 1 799 ? 30.568 -8.865 -0.582 1.00 89.50 799 LEU A C 1
ATOM 6458 O O . LEU A 1 799 ? 29.880 -9.825 -0.255 1.00 89.50 799 LEU A O 1
ATOM 6462 N N . VAL A 1 800 ? 31.899 -8.933 -0.612 1.00 89.00 800 VAL A N 1
ATOM 6463 C CA . VAL A 1 800 ? 32.641 -10.124 -0.179 1.00 89.00 800 VAL A CA 1
ATOM 6464 C C . VAL A 1 800 ? 33.005 -9.943 1.295 1.00 89.00 800 VAL A C 1
ATOM 6466 O O . VAL A 1 800 ? 33.844 -9.088 1.590 1.00 89.00 800 VAL A O 1
ATOM 6469 N N . PRO A 1 801 ? 32.398 -10.704 2.224 1.00 84.69 801 PRO A N 1
ATOM 6470 C CA . PRO A 1 801 ? 32.524 -10.468 3.657 1.00 84.69 801 PRO A CA 1
ATOM 6471 C C . PRO A 1 801 ? 33.809 -11.112 4.198 1.00 84.69 801 PRO A C 1
ATOM 6473 O O . PRO A 1 801 ? 33.779 -11.940 5.095 1.00 84.69 801 PRO A O 1
ATOM 6476 N N . TYR A 1 802 ? 34.959 -10.768 3.627 1.00 85.81 802 TYR A N 1
ATOM 6477 C CA . TYR A 1 802 ? 36.276 -11.188 4.103 1.00 85.81 802 TYR A CA 1
ATOM 6478 C C . TYR A 1 802 ? 37.213 -9.975 4.135 1.00 85.81 802 TYR A C 1
ATOM 6480 O O . TYR A 1 802 ? 37.008 -9.036 3.359 1.00 85.81 802 TYR A O 1
ATOM 6488 N N . PRO A 1 803 ? 38.254 -9.970 4.990 1.00 84.56 803 PRO A N 1
ATOM 6489 C CA . PRO A 1 803 ? 39.290 -8.942 4.944 1.00 84.56 803 PRO A CA 1
ATOM 6490 C C . PRO A 1 803 ? 39.879 -8.830 3.535 1.00 84.56 803 PRO A C 1
ATOM 6492 O O . PRO A 1 803 ? 40.181 -9.847 2.910 1.00 84.56 803 PRO A O 1
ATOM 6495 N N . GLY A 1 804 ? 40.029 -7.607 3.023 1.00 84.25 804 GLY A N 1
ATOM 6496 C CA . GLY A 1 804 ? 40.410 -7.367 1.624 1.00 84.25 804 GLY A CA 1
ATOM 6497 C C . GLY A 1 804 ? 41.789 -7.909 1.223 1.00 84.25 804 GLY A C 1
ATOM 6498 O O . GLY A 1 804 ? 42.065 -8.066 0.037 1.00 84.25 804 GLY A O 1
ATOM 6499 N N . ASP A 1 805 ? 42.642 -8.200 2.201 1.00 87.44 805 ASP A N 1
ATOM 6500 C CA . ASP A 1 805 ? 43.975 -8.788 2.064 1.00 87.44 805 ASP A CA 1
ATOM 6501 C C . ASP A 1 805 ? 44.000 -10.321 2.228 1.00 87.44 805 ASP A C 1
ATOM 6503 O O . ASP A 1 805 ? 45.049 -10.940 2.049 1.00 87.44 805 ASP A O 1
ATOM 6507 N N . SER A 1 806 ? 42.861 -10.953 2.529 1.00 89.62 806 SER A N 1
ATOM 6508 C CA . SER A 1 806 ? 42.756 -12.411 2.661 1.00 89.62 806 SER A CA 1
ATOM 6509 C C . SER A 1 806 ? 42.721 -13.132 1.307 1.00 89.62 806 SER A C 1
ATOM 6511 O O . SER A 1 806 ? 42.203 -12.625 0.305 1.00 89.62 806 SER A O 1
ATOM 6513 N N . SER A 1 807 ? 43.224 -14.371 1.280 1.00 91.06 807 SER A N 1
ATOM 6514 C CA . SER A 1 807 ? 43.099 -15.266 0.122 1.00 91.06 807 SER A CA 1
ATOM 6515 C C . SER A 1 807 ? 41.642 -15.547 -0.241 1.00 91.06 807 SER A C 1
ATOM 6517 O O . SER A 1 807 ? 41.290 -15.614 -1.416 1.00 91.06 807 SER A O 1
ATOM 6519 N N . GLU A 1 808 ? 40.789 -15.672 0.769 1.00 90.81 808 GLU A N 1
ATOM 6520 C CA . GLU A 1 808 ? 39.363 -15.944 0.662 1.00 90.81 808 GLU A CA 1
ATOM 6521 C C . GLU A 1 808 ? 38.645 -14.796 -0.051 1.00 90.81 808 GLU A C 1
ATOM 6523 O O . GLU A 1 808 ? 37.865 -15.042 -0.974 1.00 90.81 808 GLU A O 1
ATOM 6528 N N . TYR A 1 809 ? 38.965 -13.545 0.304 1.00 91.94 809 TYR A N 1
ATOM 6529 C CA . TYR A 1 809 ? 38.450 -12.371 -0.398 1.00 91.94 809 TYR A CA 1
ATOM 6530 C C . TYR A 1 809 ? 38.802 -12.412 -1.887 1.00 91.94 809 TYR A C 1
ATOM 6532 O O . TYR A 1 809 ? 37.921 -12.245 -2.733 1.00 91.94 809 TYR A O 1
ATOM 6540 N N . ALA A 1 810 ? 40.076 -12.662 -2.213 1.00 94.25 810 ALA A N 1
ATOM 6541 C CA . ALA A 1 810 ? 40.545 -12.698 -3.595 1.00 94.25 810 ALA A CA 1
ATOM 6542 C C . ALA A 1 810 ? 39.845 -13.796 -4.413 1.00 94.25 810 ALA A C 1
ATOM 6544 O O . ALA A 1 810 ? 39.362 -13.518 -5.512 1.00 94.25 810 ALA A O 1
ATOM 6545 N N . ILE A 1 811 ? 39.735 -15.007 -3.853 1.00 95.44 811 ILE A N 1
ATOM 6546 C CA . ILE A 1 811 ? 39.068 -16.143 -4.497 1.00 95.44 811 ILE A CA 1
ATOM 6547 C C . ILE A 1 811 ? 37.596 -15.813 -4.745 1.00 95.44 811 ILE A C 1
ATOM 6549 O O . ILE A 1 811 ? 37.164 -15.822 -5.894 1.00 95.44 811 ILE A O 1
ATOM 6553 N N . VAL A 1 812 ? 36.822 -15.486 -3.705 1.00 94.31 812 VAL A N 1
ATOM 6554 C CA . VAL A 1 812 ? 35.372 -15.272 -3.853 1.00 94.31 812 VAL A CA 1
ATOM 6555 C C . VAL A 1 812 ? 35.080 -14.103 -4.791 1.00 94.31 812 VAL A C 1
ATOM 6557 O O . VAL A 1 812 ? 34.234 -14.231 -5.676 1.00 94.31 812 VAL A O 1
ATOM 6560 N N . LYS A 1 813 ? 35.823 -12.995 -4.680 1.00 95.62 813 LYS A N 1
ATOM 6561 C CA . LYS A 1 813 ? 35.690 -11.852 -5.592 1.00 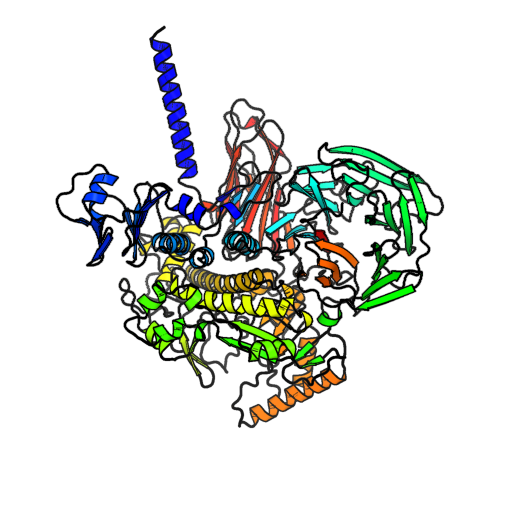95.62 813 LYS A CA 1
ATOM 6562 C C . LYS A 1 813 ? 35.885 -12.257 -7.052 1.00 95.62 813 LYS A C 1
ATOM 6564 O O . LYS A 1 813 ? 35.091 -11.857 -7.902 1.00 95.62 813 LYS A O 1
ATOM 6569 N N . GLU A 1 814 ? 36.918 -13.045 -7.349 1.00 96.62 814 GLU A N 1
ATOM 6570 C CA . GLU A 1 814 ? 37.166 -13.551 -8.701 1.00 96.62 814 GLU A CA 1
ATOM 6571 C C . GLU A 1 814 ? 35.967 -14.362 -9.217 1.00 96.62 814 GLU A C 1
ATOM 6573 O O . GLU A 1 814 ? 35.517 -14.141 -10.343 1.00 96.62 814 GLU A O 1
ATOM 6578 N N . LYS A 1 815 ? 35.401 -15.249 -8.386 1.00 97.00 815 LYS A N 1
ATOM 6579 C CA . LYS A 1 815 ? 34.265 -16.107 -8.770 1.00 97.00 815 LYS A CA 1
ATOM 6580 C C . LYS A 1 815 ? 32.989 -15.324 -9.049 1.00 97.00 815 LYS A C 1
ATOM 6582 O O . LYS A 1 815 ? 32.314 -15.621 -10.036 1.00 97.00 815 LYS A O 1
ATOM 6587 N N . GLU A 1 816 ? 32.701 -14.291 -8.262 1.00 96.38 816 GLU A N 1
ATOM 6588 C CA . GLU A 1 816 ? 31.580 -13.383 -8.537 1.00 96.38 816 GLU A CA 1
ATOM 6589 C C . GLU A 1 816 ? 31.772 -12.636 -9.867 1.00 96.38 816 GLU A C 1
ATOM 6591 O O . GLU A 1 816 ? 30.856 -12.594 -10.691 1.00 96.38 816 GLU A O 1
ATOM 6596 N N . MET A 1 817 ? 32.973 -12.102 -10.136 1.00 96.62 817 MET A N 1
ATOM 6597 C CA . MET A 1 817 ? 33.250 -11.415 -11.407 1.00 96.62 817 MET A CA 1
ATOM 6598 C C . MET A 1 817 ? 33.116 -12.352 -12.614 1.00 96.62 817 MET A C 1
ATOM 6600 O O . MET A 1 817 ? 32.506 -11.981 -13.615 1.00 96.62 817 MET A O 1
ATOM 6604 N N . VAL A 1 818 ? 33.655 -13.576 -12.533 1.00 97.44 818 VAL A N 1
ATOM 6605 C CA . VAL A 1 818 ? 33.549 -14.576 -13.611 1.00 97.44 818 VAL A CA 1
ATOM 6606 C C . VAL A 1 818 ? 32.086 -14.919 -13.899 1.00 97.44 818 VAL A C 1
ATOM 6608 O O . VAL A 1 818 ? 31.685 -14.963 -15.065 1.00 97.44 818 VAL A O 1
ATOM 6611 N N . ALA A 1 819 ? 31.274 -15.117 -12.856 1.00 97.81 819 ALA A N 1
ATOM 6612 C CA . ALA A 1 819 ? 29.845 -15.378 -12.993 1.00 97.81 819 ALA A CA 1
ATOM 6613 C C . ALA A 1 819 ? 29.116 -14.223 -13.702 1.00 97.81 819 ALA A C 1
ATOM 6615 O O . ALA A 1 819 ? 28.354 -14.463 -14.643 1.00 97.81 819 ALA A O 1
ATOM 6616 N N . ILE A 1 820 ? 29.391 -12.980 -13.297 1.00 97.44 820 ILE A N 1
ATOM 6617 C CA . ILE A 1 820 ? 28.766 -11.778 -13.863 1.00 97.44 820 ILE A CA 1
ATOM 6618 C C . ILE A 1 820 ? 29.176 -11.572 -15.318 1.00 97.44 820 ILE A C 1
ATOM 6620 O O . ILE A 1 820 ? 28.308 -11.384 -16.167 1.00 97.44 820 ILE A O 1
ATOM 6624 N N . TYR A 1 821 ? 30.464 -11.688 -15.651 1.00 97.06 821 TYR A N 1
ATOM 6625 C CA . TYR A 1 821 ? 30.922 -11.561 -17.037 1.00 97.06 821 TYR A CA 1
ATOM 6626 C C . TYR A 1 821 ? 30.354 -12.647 -17.944 1.00 97.06 821 TYR A C 1
ATOM 6628 O O . TYR A 1 821 ? 30.061 -12.386 -19.112 1.00 97.06 821 TYR A O 1
ATOM 6636 N N . LYS A 1 822 ? 30.170 -13.864 -17.426 1.00 97.62 822 LYS A N 1
ATOM 6637 C CA . LYS A 1 822 ? 29.503 -14.928 -18.175 1.00 97.62 822 LYS A CA 1
ATOM 6638 C C . LYS A 1 822 ? 28.040 -14.573 -18.458 1.00 97.62 822 LYS A C 1
ATOM 6640 O O . LYS A 1 822 ? 27.629 -14.653 -19.612 1.00 97.62 822 LYS A O 1
ATOM 6645 N N . LEU A 1 823 ? 27.288 -14.125 -17.449 1.00 97.38 823 LEU A N 1
ATOM 6646 C CA . LEU A 1 823 ? 25.900 -13.682 -17.625 1.00 97.38 823 LEU A CA 1
ATOM 6647 C C . LEU A 1 823 ? 25.799 -12.484 -18.590 1.00 97.38 823 LEU A C 1
ATOM 6649 O O . LEU A 1 823 ? 24.916 -12.448 -19.442 1.00 97.38 823 LEU A O 1
ATOM 6653 N N . GLN A 1 824 ? 26.736 -11.538 -18.511 1.00 97.00 824 GLN A N 1
ATOM 6654 C CA . GLN A 1 824 ? 26.785 -10.368 -19.387 1.00 97.00 824 GLN A CA 1
ATOM 6655 C C . GLN A 1 824 ? 27.061 -10.733 -20.850 1.00 97.00 824 GLN A C 1
ATOM 6657 O O . GLN A 1 824 ? 26.464 -10.143 -21.743 1.00 97.00 824 GLN A O 1
ATOM 6662 N N . ARG A 1 825 ? 27.902 -11.742 -21.114 1.00 96.19 825 ARG A N 1
ATOM 6663 C CA . ARG A 1 825 ? 28.145 -12.260 -22.475 1.00 96.19 825 ARG A CA 1
ATOM 6664 C C . ARG A 1 825 ? 26.949 -12.996 -23.067 1.00 96.19 825 ARG A C 1
ATOM 6666 O O . ARG A 1 825 ? 26.799 -13.000 -24.283 1.00 96.19 825 ARG A O 1
ATOM 6673 N N . GLU A 1 826 ? 26.125 -13.628 -22.233 1.00 96.31 826 GLU A N 1
ATOM 6674 C CA . GLU A 1 826 ? 24.851 -14.196 -22.687 1.00 96.31 826 GLU A CA 1
ATOM 6675 C C . GLU A 1 826 ? 23.881 -13.101 -23.133 1.00 96.31 826 GLU A C 1
ATOM 6677 O O . GLU A 1 826 ? 23.110 -13.337 -24.056 1.00 96.31 826 GLU A O 1
ATOM 6682 N N . ASN A 1 827 ? 23.931 -11.933 -22.476 1.00 92.81 827 ASN A N 1
ATOM 6683 C CA . ASN A 1 827 ? 23.147 -10.732 -22.776 1.00 92.81 827 ASN A CA 1
ATOM 6684 C C . ASN A 1 827 ? 21.669 -11.024 -23.086 1.00 92.81 827 ASN A C 1
ATOM 6686 O O . ASN A 1 827 ? 21.087 -10.463 -24.012 1.00 92.81 827 ASN A O 1
ATOM 6690 N N . ASN A 1 828 ? 21.069 -11.941 -22.329 1.00 95.12 828 ASN A N 1
ATOM 6691 C CA . ASN A 1 828 ? 19.653 -12.241 -22.459 1.00 95.12 828 ASN A CA 1
ATOM 6692 C C . ASN A 1 828 ? 18.836 -11.198 -21.686 1.00 95.12 828 ASN A C 1
ATOM 6694 O O . ASN A 1 828 ? 19.277 -10.775 -20.615 1.00 95.12 828 ASN A O 1
ATOM 6698 N N . PRO A 1 829 ? 17.641 -10.823 -22.169 1.00 95.12 829 PRO A N 1
ATOM 6699 C CA . PRO A 1 829 ? 16.703 -10.039 -21.378 1.00 95.12 829 PRO A CA 1
ATOM 6700 C C . PRO A 1 829 ? 16.350 -10.776 -20.087 1.00 95.12 829 PRO A C 1
ATOM 6702 O O . PRO A 1 829 ? 16.114 -11.987 -20.074 1.00 95.12 829 PRO A O 1
ATOM 6705 N N . ARG A 1 830 ? 16.316 -10.031 -18.984 1.00 94.75 830 ARG A N 1
ATOM 6706 C CA . ARG A 1 830 ? 15.890 -10.534 -17.684 1.00 94.75 830 ARG A CA 1
ATOM 6707 C C . ARG A 1 830 ? 14.406 -10.910 -17.737 1.00 94.75 830 ARG A C 1
ATOM 6709 O O . ARG A 1 830 ? 13.597 -10.077 -18.160 1.00 94.75 830 ARG A O 1
ATOM 6716 N N . PRO A 1 831 ? 14.025 -12.116 -17.280 1.00 90.44 831 PRO A N 1
ATOM 6717 C CA . PRO A 1 831 ? 12.622 -12.457 -17.099 1.00 90.44 831 PRO A CA 1
ATOM 6718 C C . PRO A 1 831 ? 12.024 -11.645 -15.942 1.00 90.44 831 PRO A C 1
ATOM 6720 O O . PRO A 1 831 ? 12.675 -11.386 -14.924 1.00 90.44 831 PRO A O 1
ATOM 6723 N N . GLY A 1 832 ? 10.762 -11.245 -16.075 1.00 87.88 832 GLY A N 1
ATOM 6724 C CA . GLY A 1 832 ? 10.117 -10.393 -15.083 1.00 87.88 832 GLY A CA 1
ATOM 6725 C C . GLY A 1 832 ? 8.655 -10.116 -15.403 1.00 87.88 832 GLY A C 1
ATOM 6726 O O . GLY A 1 832 ? 7.894 -11.037 -15.694 1.00 87.88 832 GLY A O 1
ATOM 6727 N N . TYR A 1 833 ? 8.258 -8.847 -15.303 1.00 92.38 833 TYR A N 1
ATOM 6728 C CA . TYR A 1 833 ? 6.893 -8.401 -15.607 1.00 92.38 833 TYR A CA 1
ATOM 6729 C C . TYR A 1 833 ? 6.589 -8.305 -17.107 1.00 92.38 833 TYR A C 1
ATOM 6731 O O . TYR A 1 833 ? 5.424 -8.200 -17.481 1.00 92.38 833 TYR A O 1
ATOM 6739 N N . THR A 1 834 ? 7.618 -8.309 -17.955 1.00 93.00 834 THR A N 1
ATOM 6740 C CA . THR A 1 834 ? 7.467 -8.215 -19.409 1.00 93.00 834 THR A CA 1
ATOM 6741 C C . THR A 1 834 ? 6.884 -9.497 -20.010 1.00 93.00 834 THR A C 1
ATOM 6743 O O . THR A 1 834 ? 6.811 -10.538 -19.351 1.00 93.00 834 THR A O 1
ATOM 6746 N N . GLY A 1 835 ? 6.458 -9.405 -21.270 1.00 92.19 835 GLY A N 1
ATOM 6747 C CA . GLY A 1 835 ? 5.775 -10.469 -22.004 1.00 92.19 835 GLY A CA 1
ATOM 6748 C C . GLY A 1 835 ? 4.448 -9.965 -22.566 1.00 92.19 835 GLY A C 1
ATOM 6749 O O . GLY A 1 835 ? 3.378 -10.339 -22.091 1.00 92.19 835 GLY A O 1
ATOM 6750 N N . GLY A 1 836 ? 4.521 -9.047 -23.527 1.00 93.94 836 GLY A N 1
ATOM 6751 C CA . GLY A 1 836 ? 3.403 -8.398 -24.206 1.00 93.94 836 GLY A CA 1
ATOM 6752 C C . GLY A 1 836 ? 2.868 -7.153 -23.499 1.00 93.94 836 GLY A C 1
ATOM 6753 O O . GLY A 1 836 ? 3.282 -6.798 -22.389 1.00 93.94 836 GLY A O 1
ATOM 6754 N N . THR A 1 837 ? 1.926 -6.486 -24.155 1.00 95.94 837 THR A N 1
ATOM 6755 C CA . THR A 1 837 ? 1.139 -5.352 -23.645 1.00 95.94 837 THR A CA 1
ATOM 6756 C C . THR A 1 837 ? -0.341 -5.624 -23.901 1.00 95.94 837 THR A C 1
ATOM 6758 O O . THR A 1 837 ? -0.667 -6.372 -24.820 1.00 95.94 837 THR A O 1
ATOM 6761 N N . LEU A 1 838 ? -1.258 -5.072 -23.097 1.00 92.44 838 LEU A N 1
ATOM 6762 C CA . LEU A 1 838 ? -2.698 -5.322 -23.313 1.00 92.44 838 LEU A CA 1
ATOM 6763 C C . LEU A 1 838 ? -3.572 -4.076 -23.363 1.00 92.44 838 LEU A C 1
ATOM 6765 O O . LEU A 1 838 ? -4.662 -4.167 -23.919 1.00 92.44 838 LEU A O 1
ATOM 6769 N N . ASP A 1 839 ? -3.171 -2.986 -22.713 1.00 92.06 839 ASP A N 1
ATOM 6770 C CA . ASP A 1 839 ? -4.044 -1.834 -22.512 1.00 92.06 839 ASP A CA 1
ATOM 6771 C C . ASP A 1 839 ? -3.238 -0.538 -22.438 1.00 92.06 839 ASP A C 1
ATOM 6773 O O . ASP A 1 839 ? -2.117 -0.544 -21.914 1.00 92.06 839 ASP A O 1
ATOM 6777 N N . VAL A 1 840 ? -3.789 0.537 -23.007 1.00 93.44 840 VAL A N 1
ATOM 6778 C CA . VAL A 1 840 ? -3.136 1.847 -23.119 1.00 93.44 840 VAL A CA 1
ATOM 6779 C C . VAL A 1 840 ? -4.150 2.949 -22.848 1.00 93.44 840 VAL A C 1
ATOM 6781 O O . VAL A 1 840 ? -5.209 3.002 -23.469 1.00 93.44 840 VAL A O 1
ATOM 6784 N N . LYS A 1 841 ? -3.802 3.872 -21.948 1.00 90.94 841 LYS A N 1
ATOM 6785 C CA . LYS A 1 841 ? -4.587 5.084 -21.678 1.00 90.94 841 LYS A CA 1
ATOM 6786 C C . LYS A 1 841 ? -3.710 6.320 -21.773 1.00 90.94 841 LYS A C 1
ATOM 6788 O O . LYS A 1 841 ? -2.682 6.394 -21.106 1.00 90.94 841 LYS A O 1
ATOM 6793 N N . HIS A 1 842 ? -4.132 7.294 -22.567 1.00 88.44 842 HIS A N 1
ATOM 6794 C CA . HIS A 1 842 ? -3.454 8.582 -22.664 1.00 88.44 842 HIS A CA 1
ATOM 6795 C C . HIS A 1 842 ? -3.871 9.511 -21.522 1.00 88.44 842 HIS A C 1
ATOM 6797 O O . HIS A 1 842 ? -5.057 9.607 -21.203 1.00 88.44 842 HIS A O 1
ATOM 6803 N N . ILE A 1 843 ? -2.891 10.194 -20.934 1.00 85.56 843 ILE A N 1
ATOM 6804 C CA . ILE A 1 843 ? -3.082 11.209 -19.899 1.00 85.56 843 ILE A CA 1
ATOM 6805 C C . ILE A 1 843 ? -2.677 12.564 -20.466 1.00 85.56 843 ILE A C 1
ATOM 6807 O O . ILE A 1 843 ? -1.589 12.708 -21.027 1.00 85.56 843 ILE A O 1
ATOM 6811 N N . PHE A 1 844 ? -3.568 13.538 -20.298 1.00 78.31 844 PHE A N 1
ATOM 6812 C CA . PHE A 1 844 ? -3.360 14.943 -20.622 1.00 78.31 844 PHE A CA 1
ATOM 6813 C C . PHE A 1 844 ? -3.746 15.742 -19.378 1.00 78.31 844 PHE A C 1
ATOM 6815 O O . PHE A 1 844 ? -4.930 15.830 -19.062 1.00 78.31 844 PHE A O 1
ATOM 6822 N N . GLN A 1 845 ? -2.756 16.228 -18.633 1.00 69.94 845 GLN A N 1
ATOM 6823 C CA . GLN A 1 845 ? -2.968 16.958 -17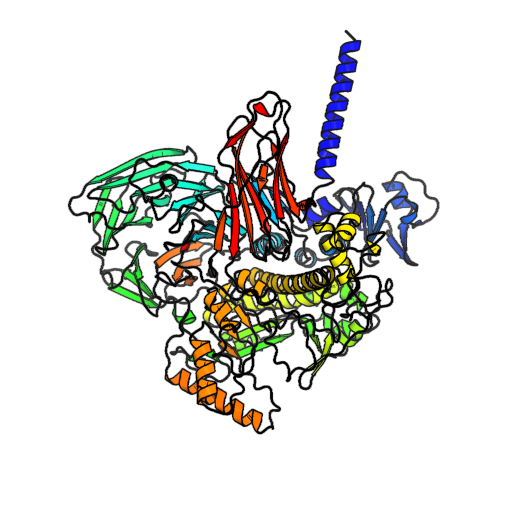.382 1.00 69.94 845 GLN A CA 1
ATOM 6824 C C . GLN A 1 845 ? -1.829 17.963 -17.183 1.00 69.94 845 GLN A C 1
ATOM 6826 O O . GLN A 1 845 ? -0.670 17.582 -17.342 1.00 69.94 845 GLN A O 1
ATOM 6831 N N . ASP A 1 846 ? -2.144 19.213 -16.829 1.00 65.19 846 ASP A N 1
ATOM 6832 C CA . ASP A 1 846 ? -1.166 20.257 -16.465 1.00 65.19 846 ASP A CA 1
ATOM 6833 C C . ASP A 1 846 ? 0.020 20.373 -17.453 1.00 65.19 846 ASP A C 1
ATOM 6835 O O . ASP A 1 846 ? 1.185 20.249 -17.071 1.00 65.19 846 ASP A O 1
ATOM 6839 N N . ASP A 1 847 ? -0.280 20.525 -18.751 1.00 69.19 847 ASP A N 1
ATOM 6840 C CA . ASP A 1 847 ? 0.674 20.559 -19.881 1.00 69.19 847 ASP A CA 1
ATOM 6841 C C . ASP A 1 847 ? 1.515 19.280 -20.103 1.00 69.19 847 ASP A C 1
ATOM 6843 O O . ASP A 1 847 ? 2.345 19.222 -21.016 1.00 69.19 847 ASP A O 1
ATOM 6847 N N . LYS A 1 848 ? 1.290 18.213 -19.328 1.00 74.31 848 LYS A N 1
ATOM 6848 C CA . LYS A 1 848 ? 1.948 16.912 -19.513 1.00 74.31 848 LYS A CA 1
ATOM 6849 C C . LYS A 1 848 ? 1.125 15.996 -20.408 1.00 74.31 848 LYS A C 1
ATOM 6851 O O . LYS A 1 848 ? -0.094 15.890 -20.277 1.00 74.31 848 LYS A O 1
ATOM 6856 N N . SER A 1 849 ? 1.823 15.267 -21.281 1.00 86.56 849 SER A N 1
ATOM 6857 C CA . SER A 1 849 ? 1.236 14.253 -22.156 1.00 86.56 849 SER A CA 1
ATOM 6858 C C . SER A 1 849 ? 2.065 12.973 -22.146 1.00 86.56 849 SER A C 1
ATOM 6860 O O . SER A 1 849 ? 3.183 12.936 -22.660 1.00 86.56 849 SER A O 1
ATOM 6862 N N . TYR A 1 850 ? 1.496 11.904 -21.601 1.00 91.88 850 TYR A N 1
ATOM 6863 C CA . TYR A 1 850 ? 2.117 10.581 -21.549 1.00 91.88 850 TYR A CA 1
ATOM 6864 C C . TYR A 1 850 ? 1.057 9.487 -21.671 1.00 91.88 850 TYR A C 1
ATOM 6866 O O . TYR A 1 850 ? -0.148 9.750 -21.672 1.00 91.88 850 TYR A O 1
ATOM 6874 N N . SER A 1 851 ? 1.504 8.243 -21.799 1.00 93.31 851 SER A N 1
ATOM 6875 C CA . SER A 1 851 ? 0.623 7.079 -21.865 1.00 93.31 851 SER A CA 1
ATOM 6876 C C . SER A 1 851 ? 0.860 6.178 -20.668 1.00 93.31 851 SER A C 1
ATOM 6878 O O . SER A 1 851 ? 1.997 5.960 -20.272 1.00 93.31 851 SER A O 1
ATOM 6880 N N . ILE A 1 852 ? -0.199 5.620 -20.101 1.00 95.81 852 ILE A N 1
ATOM 6881 C CA . ILE A 1 852 ? -0.110 4.537 -19.127 1.00 95.81 852 ILE A CA 1
ATOM 6882 C C . ILE A 1 852 ? -0.327 3.243 -19.885 1.00 95.81 852 ILE A C 1
ATOM 6884 O O . ILE A 1 852 ? -1.381 3.063 -20.495 1.00 95.81 852 ILE A O 1
ATOM 6888 N N . VAL A 1 853 ? 0.658 2.354 -19.830 1.00 96.69 853 VAL A N 1
ATOM 6889 C CA . VAL A 1 853 ? 0.634 1.059 -20.506 1.00 96.69 853 VAL A CA 1
ATOM 6890 C C . VAL A 1 853 ? 0.575 -0.058 -19.477 1.00 96.69 853 VAL A C 1
ATOM 6892 O O . VAL A 1 853 ? 1.294 -0.048 -18.473 1.00 96.69 853 VAL A O 1
ATOM 6895 N N . ARG A 1 854 ? -0.266 -1.055 -19.757 1.00 96.25 854 ARG A N 1
ATOM 6896 C CA . ARG A 1 854 ? -0.307 -2.311 -19.013 1.00 96.25 854 ARG A CA 1
ATOM 6897 C C . ARG A 1 854 ? 0.684 -3.312 -19.602 1.00 96.25 854 ARG A C 1
ATOM 6899 O O . ARG A 1 854 ? 0.469 -3.835 -20.699 1.00 96.25 854 ARG A O 1
ATOM 6906 N N . ILE A 1 855 ? 1.733 -3.605 -18.843 1.00 95.31 855 ILE A N 1
ATOM 6907 C CA . ILE A 1 855 ? 2.817 -4.526 -19.189 1.00 95.31 855 ILE A CA 1
ATOM 6908 C C . ILE A 1 855 ? 2.493 -5.935 -18.670 1.00 95.31 855 ILE A C 1
ATOM 6910 O O . ILE A 1 855 ? 2.074 -6.117 -17.522 1.00 95.31 855 ILE A O 1
ATOM 6914 N N . GLY A 1 856 ? 2.687 -6.927 -19.540 1.00 91.44 856 GLY A N 1
ATOM 6915 C CA . GLY A 1 856 ? 2.438 -8.339 -19.269 1.00 91.44 856 GLY A CA 1
ATOM 6916 C C . GLY A 1 856 ? 1.077 -8.825 -19.789 1.00 91.44 856 GLY A C 1
ATOM 6917 O O . GLY A 1 856 ? 0.008 -8.269 -19.493 1.00 91.44 856 GLY A O 1
ATOM 6918 N N . THR A 1 857 ? 1.122 -9.906 -20.564 1.00 85.56 857 THR A N 1
ATOM 6919 C CA . THR A 1 857 ? -0.015 -10.630 -21.150 1.00 85.56 857 THR A CA 1
ATOM 6920 C C . THR A 1 857 ? 0.017 -12.107 -20.751 1.00 85.56 857 THR A C 1
ATOM 6922 O O . THR A 1 857 ? 1.071 -12.659 -20.443 1.00 85.56 857 THR A O 1
ATOM 6925 N N . GLY A 1 858 ? -1.152 -12.749 -20.727 1.00 82.62 858 GLY A N 1
ATOM 6926 C CA . GLY A 1 858 ? -1.293 -14.157 -20.350 1.00 82.62 858 GLY A CA 1
ATOM 6927 C C . GLY A 1 858 ? -1.518 -14.409 -18.856 1.00 82.62 858 GLY A C 1
ATOM 6928 O O . GLY A 1 858 ? -1.541 -13.495 -18.027 1.00 82.62 858 GLY A O 1
ATOM 6929 N N . ASP A 1 859 ? -1.715 -15.686 -18.533 1.00 85.56 859 ASP A N 1
ATOM 6930 C CA . ASP A 1 859 ? -2.202 -16.126 -17.224 1.00 85.56 859 ASP A CA 1
ATOM 6931 C C . ASP A 1 859 ? -1.179 -15.920 -16.100 1.00 85.56 859 ASP A C 1
ATOM 6933 O O . ASP A 1 859 ? -1.572 -15.660 -14.970 1.00 85.56 859 ASP A O 1
ATOM 6937 N N . ASP A 1 860 ? 0.124 -15.969 -16.383 1.00 85.69 860 ASP A N 1
ATOM 6938 C CA . ASP A 1 860 ? 1.186 -15.867 -15.365 1.00 85.69 860 ASP A CA 1
ATOM 6939 C C . ASP A 1 860 ? 1.688 -14.427 -15.119 1.00 85.69 860 ASP A C 1
ATOM 6941 O O . ASP A 1 860 ? 2.727 -14.206 -14.480 1.00 85.69 860 ASP A O 1
ATOM 6945 N N . GLN A 1 861 ? 0.964 -13.425 -15.629 1.00 89.31 861 GLN A N 1
ATOM 6946 C CA . GLN A 1 861 ? 1.316 -12.015 -15.469 1.00 89.31 861 GLN A CA 1
ATOM 6947 C C . GLN A 1 861 ? 0.429 -11.289 -14.461 1.00 89.31 861 GLN A C 1
ATOM 6949 O O . GLN A 1 861 ? -0.785 -11.477 -14.407 1.00 89.31 861 GLN A O 1
ATOM 6954 N N . ASN A 1 862 ? 1.058 -10.398 -13.692 1.00 90.50 862 ASN A N 1
ATOM 6955 C CA . ASN A 1 862 ? 0.416 -9.601 -12.649 1.00 90.50 862 ASN A CA 1
ATOM 6956 C C . ASN A 1 862 ? -0.280 -8.342 -13.188 1.00 90.50 862 ASN A C 1
ATOM 6958 O O . ASN A 1 862 ? -1.245 -7.881 -12.591 1.00 90.50 862 ASN A O 1
ATOM 6962 N N . GLY A 1 863 ? 0.184 -7.800 -14.321 1.00 91.38 863 GLY A N 1
ATOM 6963 C CA . GLY A 1 863 ? -0.332 -6.561 -14.911 1.00 91.38 863 GLY A CA 1
ATOM 6964 C C . GLY A 1 863 ? 0.303 -5.301 -14.317 1.00 91.38 863 GLY A C 1
ATOM 6965 O O . GLY A 1 863 ? -0.369 -4.532 -13.637 1.00 91.38 863 GLY A O 1
ATOM 6966 N N . LEU A 1 864 ? 1.593 -5.087 -14.584 1.00 96.75 864 LEU A N 1
ATOM 6967 C CA . LEU A 1 864 ? 2.319 -3.873 -14.196 1.00 96.75 864 LEU A CA 1
ATOM 6968 C C . LEU A 1 864 ? 1.768 -2.660 -14.963 1.00 96.75 864 LEU A C 1
ATOM 6970 O O . LEU A 1 864 ? 1.633 -2.720 -16.185 1.00 96.75 864 LEU A O 1
ATOM 6974 N N . LEU A 1 865 ? 1.487 -1.558 -14.267 1.00 98.00 865 LEU A N 1
ATOM 6975 C CA . LEU A 1 865 ? 1.158 -0.271 -14.884 1.00 98.00 865 LEU A CA 1
ATOM 6976 C C . LEU A 1 865 ? 2.398 0.620 -14.911 1.00 98.00 865 LEU A C 1
ATOM 6978 O O . LEU A 1 865 ? 3.041 0.804 -13.877 1.00 98.00 865 LEU A O 1
ATOM 6982 N N . LYS A 1 866 ? 2.711 1.183 -16.081 1.00 97.31 866 LYS A N 1
ATOM 6983 C CA . LYS A 1 866 ? 3.877 2.052 -16.295 1.00 97.31 866 LYS A CA 1
ATOM 6984 C C . LYS A 1 866 ? 3.501 3.271 -17.134 1.00 97.31 866 LYS A C 1
ATOM 6986 O O . LYS A 1 866 ? 2.849 3.111 -18.165 1.00 97.31 866 LYS A O 1
ATOM 6991 N N . SER A 1 867 ? 3.917 4.467 -16.718 1.00 96.25 867 SER A N 1
ATOM 6992 C CA . SER A 1 867 ? 3.827 5.674 -17.548 1.00 96.25 867 SER A CA 1
ATOM 6993 C C . SER A 1 867 ? 5.002 5.759 -18.521 1.00 96.25 867 SER A C 1
ATOM 6995 O O . SER A 1 867 ? 6.151 5.547 -18.142 1.00 96.25 867 SER A O 1
ATOM 6997 N N . VAL A 1 868 ? 4.731 6.064 -19.785 1.00 96.06 868 VAL A N 1
ATOM 6998 C CA . VAL A 1 868 ? 5.745 6.161 -20.839 1.00 96.06 868 VAL A CA 1
ATOM 6999 C C . VAL A 1 868 ? 5.521 7.383 -21.717 1.00 96.06 868 VAL A C 1
ATOM 7001 O O . VAL A 1 868 ? 4.378 7.782 -21.975 1.00 96.06 868 VAL A O 1
ATOM 7004 N N . TYR A 1 869 ? 6.624 7.953 -22.192 1.00 93.00 869 TYR A N 1
ATOM 7005 C CA . TYR A 1 869 ? 6.623 8.930 -23.273 1.00 93.00 869 TYR A CA 1
ATOM 7006 C C . TYR A 1 869 ? 6.410 8.250 -24.634 1.00 93.00 869 TYR A C 1
ATOM 7008 O O . TYR A 1 869 ? 6.330 7.024 -24.735 1.00 93.00 869 TYR A O 1
ATOM 7016 N N . ASP A 1 870 ? 6.298 9.054 -25.692 1.00 89.06 870 ASP A N 1
ATOM 7017 C CA . ASP A 1 870 ? 6.007 8.565 -27.047 1.00 89.06 870 ASP A CA 1
ATOM 7018 C C . ASP A 1 870 ? 7.134 7.707 -27.636 1.00 89.06 870 ASP A C 1
ATOM 7020 O O . ASP A 1 870 ? 6.875 6.860 -28.484 1.00 89.06 870 ASP A O 1
ATOM 7024 N N . ASP A 1 871 ? 8.366 7.870 -27.150 1.00 91.44 871 ASP A N 1
ATOM 7025 C CA . ASP A 1 871 ? 9.516 7.032 -27.510 1.00 91.44 871 ASP A CA 1
ATOM 7026 C C . ASP A 1 871 ? 9.604 5.726 -26.692 1.00 91.44 871 ASP A C 1
ATOM 7028 O O . ASP A 1 871 ? 10.506 4.915 -26.898 1.00 91.44 871 ASP A O 1
ATOM 7032 N N . GLY A 1 872 ? 8.668 5.509 -25.761 1.00 92.75 872 GLY A N 1
ATOM 7033 C CA . GLY A 1 872 ? 8.616 4.346 -24.877 1.00 92.75 872 GLY A CA 1
ATOM 7034 C C . GLY A 1 872 ? 9.478 4.442 -23.619 1.00 92.75 872 GLY A C 1
ATOM 7035 O O . GLY A 1 872 ? 9.423 3.524 -22.794 1.00 92.75 872 GLY A O 1
ATOM 7036 N N . SER A 1 873 ? 10.236 5.528 -23.438 1.00 94.38 873 SER A N 1
ATOM 7037 C CA . SER A 1 873 ? 11.002 5.764 -22.213 1.00 94.38 873 SER A CA 1
ATOM 7038 C C . SER A 1 873 ? 10.082 6.015 -21.015 1.00 94.38 873 SER A C 1
ATOM 7040 O O . SER A 1 873 ? 8.947 6.485 -21.147 1.00 94.38 873 SER A O 1
ATOM 7042 N N . TRP A 1 874 ? 10.550 5.648 -19.823 1.00 96.06 874 TRP A N 1
ATOM 7043 C CA . TRP A 1 874 ? 9.794 5.779 -18.584 1.00 96.06 874 TRP A CA 1
ATOM 7044 C C . TRP A 1 874 ? 9.593 7.247 -18.191 1.00 96.06 874 TRP A C 1
ATOM 7046 O O . TRP A 1 874 ? 10.557 7.985 -17.994 1.00 96.06 874 TRP A O 1
ATOM 7056 N N . GLU A 1 875 ? 8.332 7.646 -18.007 1.00 94.19 875 GLU A N 1
ATOM 7057 C CA . GLU A 1 875 ? 7.975 9.013 -17.604 1.00 94.19 875 GLU A CA 1
ATOM 7058 C C . GLU A 1 875 ? 8.103 9.240 -16.086 1.00 94.19 875 GLU A C 1
ATOM 7060 O O . GLU A 1 875 ? 8.415 10.347 -15.659 1.00 94.19 875 GLU A O 1
ATOM 7065 N N . GLY A 1 876 ? 7.953 8.197 -15.262 1.00 93.25 876 GLY A N 1
ATOM 7066 C CA . GLY A 1 876 ? 8.257 8.250 -13.825 1.00 93.25 876 GLY A CA 1
ATOM 7067 C C . GLY A 1 876 ? 7.064 8.441 -12.884 1.00 93.25 876 GLY A C 1
ATOM 7068 O O . GLY A 1 876 ? 7.156 8.045 -11.723 1.00 93.25 876 GLY A O 1
ATOM 7069 N N . SER A 1 877 ? 5.933 8.972 -13.351 1.00 91.94 877 SER A N 1
ATOM 7070 C CA . SER A 1 877 ? 4.756 9.239 -12.515 1.00 91.94 877 SER A CA 1
ATOM 7071 C C . SER A 1 877 ? 4.006 7.976 -12.107 1.00 91.94 877 SER A C 1
ATOM 7073 O O . SER A 1 877 ? 3.499 7.936 -10.991 1.00 91.94 877 SER A O 1
ATOM 7075 N N . VAL A 1 878 ? 3.929 6.947 -12.963 1.00 96.12 878 VAL A N 1
ATOM 7076 C CA . VAL A 1 878 ? 3.201 5.690 -12.710 1.00 96.12 878 VAL A CA 1
ATOM 7077 C C . VAL A 1 878 ? 4.137 4.502 -12.877 1.00 96.12 878 VAL A C 1
ATOM 7079 O O . VAL A 1 878 ? 4.714 4.308 -13.948 1.00 96.12 878 VAL A O 1
ATOM 7082 N N . TYR A 1 879 ? 4.283 3.697 -11.822 1.00 97.44 879 TYR A N 1
ATOM 7083 C CA . TYR A 1 879 ? 5.042 2.446 -11.867 1.00 97.44 879 TYR A CA 1
ATOM 7084 C C . TYR A 1 879 ? 4.676 1.549 -10.677 1.00 97.44 879 TYR A C 1
ATOM 7086 O O . TYR A 1 879 ? 5.293 1.622 -9.610 1.00 97.44 879 TYR A O 1
ATOM 7094 N N . PHE A 1 880 ? 3.633 0.730 -10.835 1.00 97.75 880 PHE A N 1
ATOM 7095 C CA . PHE A 1 880 ? 3.160 -0.137 -9.755 1.00 97.75 880 PHE A CA 1
ATOM 7096 C C . PHE A 1 880 ? 2.431 -1.394 -10.238 1.00 97.75 880 PHE A C 1
ATOM 7098 O O . PHE A 1 880 ? 1.864 -1.429 -11.333 1.00 97.75 880 PHE A O 1
ATOM 7105 N N . VAL A 1 881 ? 2.431 -2.428 -9.395 1.00 97.19 881 VAL A N 1
ATOM 7106 C CA . VAL A 1 881 ? 1.674 -3.668 -9.598 1.00 97.19 881 VAL A CA 1
ATOM 7107 C C . VAL A 1 881 ? 0.479 -3.672 -8.642 1.00 97.19 881 VAL A C 1
ATOM 7109 O O . VAL A 1 881 ? 0.670 -3.758 -7.431 1.00 97.19 881 VAL A O 1
ATOM 7112 N N . PRO A 1 882 ? -0.765 -3.599 -9.147 1.00 96.00 882 PRO A N 1
ATOM 7113 C CA . PRO A 1 882 ? -1.937 -3.521 -8.274 1.00 96.00 882 PRO A CA 1
ATOM 7114 C C . PRO A 1 882 ? -2.205 -4.789 -7.461 1.00 96.00 882 PRO A C 1
ATOM 7116 O O . PRO A 1 882 ? -2.780 -4.701 -6.379 1.00 96.00 882 PRO A O 1
ATOM 7119 N N . PHE A 1 883 ? -1.813 -5.954 -7.985 1.00 95.00 883 PHE A N 1
ATOM 7120 C CA . PHE A 1 883 ? -1.948 -7.262 -7.344 1.00 95.00 883 PHE A CA 1
ATOM 7121 C C . PHE A 1 883 ? -0.658 -8.073 -7.551 1.00 95.00 883 PHE A C 1
ATOM 7123 O O . PHE A 1 883 ? -0.449 -8.668 -8.613 1.00 95.00 883 PHE A O 1
ATOM 7130 N N . HIS A 1 884 ? 0.235 -8.100 -6.556 1.00 95.19 884 HIS A N 1
ATOM 7131 C CA . HIS A 1 884 ? 1.381 -9.022 -6.560 1.00 95.19 884 HIS A CA 1
ATOM 7132 C C . HIS A 1 884 ? 0.909 -10.442 -6.267 1.00 95.19 884 HIS A C 1
ATOM 7134 O O . HIS A 1 884 ? 1.007 -11.332 -7.112 1.00 95.19 884 HIS A O 1
ATOM 7140 N N . SER A 1 885 ? 0.339 -10.648 -5.084 1.00 94.44 885 SER A N 1
ATOM 7141 C CA . SER A 1 885 ? -0.147 -11.943 -4.635 1.00 94.44 885 SER A CA 1
ATOM 7142 C C . SER A 1 885 ? -1.622 -12.142 -4.949 1.00 94.44 885 SER A C 1
ATOM 7144 O O . SER A 1 885 ? -2.408 -11.205 -5.085 1.00 94.44 885 SER A O 1
ATOM 7146 N N . ARG A 1 886 ? -2.009 -13.413 -5.052 1.00 94.44 886 ARG A N 1
ATOM 7147 C CA . ARG A 1 886 ? -3.406 -13.820 -5.122 1.00 94.44 886 ARG A CA 1
ATOM 7148 C C . ARG A 1 886 ? -4.081 -13.508 -3.792 1.00 94.44 886 ARG A C 1
ATOM 7150 O O . ARG A 1 886 ? -3.600 -13.930 -2.737 1.00 94.44 886 ARG A O 1
ATOM 7157 N N . VAL A 1 887 ? -5.259 -12.901 -3.858 1.00 95.19 887 VAL A N 1
ATOM 7158 C CA . VAL A 1 887 ? -6.116 -12.715 -2.688 1.00 95.19 887 VAL A CA 1
ATOM 7159 C C . VAL A 1 887 ? -7.121 -13.867 -2.612 1.00 95.19 887 VAL A C 1
ATOM 7161 O O . VAL A 1 887 ? -8.010 -14.020 -3.453 1.00 95.19 887 VAL A O 1
ATOM 7164 N N . GLU A 1 888 ? -6.990 -14.716 -1.597 1.00 95.31 888 GLU A N 1
ATOM 7165 C CA . GLU A 1 888 ? -7.934 -15.804 -1.353 1.00 95.31 888 GLU A CA 1
ATOM 7166 C C . GLU A 1 888 ? -9.206 -15.259 -0.694 1.00 95.31 888 GLU A C 1
ATOM 7168 O O . GLU A 1 888 ? -9.178 -14.768 0.432 1.00 95.31 888 GLU A O 1
ATOM 7173 N N . VAL A 1 889 ? -10.338 -15.362 -1.399 1.00 96.50 889 VAL A N 1
ATOM 7174 C CA . VAL A 1 889 ? -11.656 -14.936 -0.904 1.00 96.50 889 VAL A CA 1
ATOM 7175 C C . VAL A 1 889 ? -12.426 -16.139 -0.367 1.00 96.50 889 VAL A C 1
ATOM 7177 O O . VAL A 1 889 ? -12.897 -16.991 -1.125 1.00 96.50 889 VAL A O 1
ATOM 7180 N N . ILE A 1 890 ? -12.599 -16.182 0.950 1.00 95.56 890 ILE A N 1
ATOM 7181 C CA . ILE A 1 890 ? -13.256 -17.263 1.686 1.00 95.56 890 ILE A CA 1
ATOM 7182 C C . ILE A 1 890 ? -14.573 -16.736 2.252 1.00 95.56 890 ILE A C 1
ATOM 7184 O O . ILE A 1 890 ? -14.610 -15.708 2.922 1.00 95.56 890 ILE A O 1
ATOM 7188 N N . LYS A 1 891 ? -15.684 -17.438 2.007 1.00 95.38 891 LYS A N 1
ATOM 7189 C CA . LYS A 1 891 ? -16.971 -17.075 2.614 1.00 95.38 891 LYS A CA 1
ATOM 7190 C C . LYS A 1 891 ? -16.984 -17.494 4.084 1.00 95.38 891 LYS A C 1
ATOM 7192 O O . LYS A 1 891 ? -16.912 -18.689 4.362 1.00 95.38 891 LYS A O 1
ATOM 7197 N N . ALA A 1 892 ? -17.149 -16.530 4.984 1.00 96.12 892 ALA A N 1
ATOM 7198 C CA . ALA A 1 892 ? -17.379 -16.797 6.395 1.00 96.12 892 ALA A CA 1
ATOM 7199 C C . ALA A 1 892 ? -18.868 -17.050 6.648 1.00 96.12 892 ALA A C 1
ATOM 7201 O O . ALA A 1 892 ? -19.748 -16.359 6.119 1.00 96.12 892 ALA A O 1
ATOM 7202 N N . LYS A 1 893 ? -19.175 -18.055 7.466 1.00 96.19 893 LYS A N 1
ATOM 7203 C CA . LYS A 1 893 ? -20.555 -18.326 7.882 1.00 96.19 893 LYS A CA 1
ATOM 7204 C C . LYS A 1 893 ? -21.047 -17.204 8.786 1.00 96.19 893 LYS A C 1
ATOM 7206 O O . LYS A 1 893 ? -20.347 -16.794 9.704 1.00 96.19 893 LYS A O 1
ATOM 7211 N N . ILE A 1 894 ? -22.285 -16.776 8.563 1.00 96.00 894 ILE A N 1
ATOM 7212 C CA . ILE A 1 894 ? -23.017 -15.897 9.472 1.00 96.00 894 ILE A CA 1
ATOM 7213 C C . ILE A 1 894 ? -24.194 -16.683 10.034 1.00 96.00 894 ILE A C 1
ATOM 7215 O O . ILE A 1 894 ? -24.921 -17.348 9.290 1.00 96.00 894 ILE A O 1
ATOM 7219 N N . LYS A 1 895 ? -24.385 -16.614 11.348 1.00 94.75 895 LYS A N 1
ATOM 7220 C CA . LYS A 1 895 ? -25.551 -17.175 12.035 1.00 94.75 895 LYS A CA 1
ATOM 7221 C C . LYS A 1 895 ? -26.288 -16.063 12.756 1.00 94.75 895 LYS A C 1
ATOM 7223 O O . LYS A 1 895 ? -25.688 -15.071 13.145 1.00 94.75 895 LYS A O 1
ATOM 7228 N N . GLY A 1 896 ? -27.587 -16.257 12.955 1.00 92.94 896 GLY A N 1
ATOM 7229 C CA . GLY A 1 896 ? -28.385 -15.353 13.767 1.00 92.94 896 GLY A CA 1
ATOM 7230 C C . GLY A 1 896 ? -29.645 -14.857 13.082 1.00 92.94 896 GLY A C 1
ATOM 7231 O O . GLY A 1 896 ? -30.142 -15.450 12.125 1.00 92.94 896 GLY A O 1
ATOM 7232 N N . SER A 1 897 ? -30.209 -13.801 13.652 1.00 90.94 897 SER A N 1
ATOM 7233 C CA . SER A 1 897 ? -31.421 -13.142 13.163 1.00 90.94 897 SER A CA 1
ATOM 7234 C C . SER A 1 897 ? -31.510 -11.750 13.770 1.00 90.94 897 SER A C 1
ATOM 7236 O O . SER A 1 897 ? -30.920 -11.504 14.818 1.00 90.94 897 SER A O 1
ATOM 7238 N N . VAL A 1 898 ? -32.367 -10.887 13.230 1.00 88.12 898 VAL A N 1
ATOM 7239 C CA . VAL A 1 898 ? -32.670 -9.572 13.826 1.00 88.12 898 VAL A CA 1
ATOM 7240 C C . VAL A 1 898 ? -32.981 -9.649 15.338 1.00 88.12 898 VAL A C 1
ATOM 7242 O O . VAL A 1 898 ? -32.640 -8.745 16.099 1.00 88.12 898 VAL A O 1
ATOM 7245 N N . ARG A 1 899 ? -33.609 -10.738 15.814 1.00 86.62 899 ARG A N 1
ATOM 7246 C CA . ARG A 1 899 ? -33.935 -10.924 17.242 1.00 86.62 899 ARG A CA 1
ATOM 7247 C C . ARG A 1 899 ? -32.754 -11.364 18.109 1.00 86.62 899 ARG A C 1
ATOM 7249 O O . ARG A 1 899 ? -32.785 -11.088 19.302 1.00 86.62 899 ARG A O 1
ATOM 7256 N N . ARG A 1 900 ? -31.780 -12.083 17.545 1.00 85.19 900 ARG A N 1
ATOM 7257 C CA . ARG A 1 900 ? -30.654 -12.709 18.270 1.00 85.19 900 ARG A CA 1
ATOM 7258 C C . ARG A 1 900 ? -29.286 -12.141 17.873 1.00 85.19 900 ARG A C 1
ATOM 7260 O O . ARG A 1 900 ? -28.289 -12.732 18.257 1.00 85.19 900 ARG A O 1
ATOM 7267 N N . ASN A 1 901 ? -29.268 -11.038 17.121 1.00 92.44 901 ASN A N 1
ATOM 7268 C CA . ASN A 1 901 ? -28.103 -10.485 16.423 1.00 92.44 901 ASN A CA 1
ATOM 7269 C C . ASN A 1 901 ? -27.576 -11.437 15.333 1.00 92.44 901 ASN A C 1
ATOM 7271 O O . ASN A 1 901 ? -27.946 -12.614 15.298 1.00 92.44 901 ASN A O 1
ATOM 7275 N N . TYR A 1 902 ? -26.788 -10.916 14.393 1.00 97.19 902 TYR A N 1
ATOM 7276 C CA . TYR A 1 902 ? -25.996 -11.744 13.480 1.00 97.19 902 TYR A CA 1
ATOM 7277 C C . TYR A 1 902 ? -24.538 -11.736 13.917 1.00 97.19 902 TYR A C 1
ATOM 7279 O O . TYR A 1 902 ? -24.006 -10.690 14.275 1.00 97.19 902 TYR A O 1
ATOM 7287 N N . GLU A 1 903 ? -23.893 -12.891 13.829 1.00 97.38 903 GLU A N 1
ATOM 7288 C CA . GLU A 1 903 ? -22.482 -13.067 14.157 1.00 97.38 903 GLU A CA 1
ATOM 7289 C C . GLU A 1 903 ? -21.802 -13.880 13.060 1.00 97.38 903 GLU A C 1
ATOM 7291 O O . GLU A 1 903 ? -22.351 -14.884 12.581 1.00 97.38 903 GLU A O 1
ATOM 7296 N N . SER A 1 904 ? -20.602 -13.454 12.663 1.00 97.75 904 SER A N 1
ATOM 7297 C CA . SER A 1 904 ? -19.718 -14.303 11.870 1.00 97.75 904 SER A CA 1
ATOM 7298 C C . SER A 1 904 ? -19.219 -15.491 12.696 1.00 97.75 904 SER A C 1
ATOM 7300 O O . SER A 1 904 ? -19.220 -15.477 13.928 1.00 97.75 904 SER A O 1
ATOM 7302 N N . GLU A 1 905 ? -18.737 -16.527 12.017 1.00 96.62 905 GLU A N 1
ATOM 7303 C CA . GLU A 1 905 ? -17.907 -17.541 12.665 1.00 96.62 905 GLU A CA 1
ATOM 7304 C C . GLU A 1 905 ? -16.584 -16.955 13.187 1.00 96.62 905 GLU A C 1
ATOM 7306 O O . GLU A 1 905 ? -16.235 -15.809 12.893 1.00 96.62 905 GLU A O 1
ATOM 7311 N N . GLU A 1 906 ? -15.871 -17.750 13.987 1.00 96.25 906 GLU A N 1
ATOM 7312 C CA . GLU A 1 906 ? -14.548 -17.407 14.515 1.00 96.25 906 GLU A CA 1
ATOM 7313 C C . GLU A 1 906 ? -13.514 -17.431 13.399 1.00 96.25 906 GLU A C 1
ATOM 7315 O O . GLU A 1 906 ? -13.264 -18.471 12.785 1.00 96.25 906 GLU A O 1
ATOM 7320 N N . ILE A 1 907 ? -12.900 -16.279 13.158 1.00 96.69 907 ILE A N 1
ATOM 7321 C CA . ILE A 1 907 ? -11.861 -16.103 12.154 1.00 96.69 907 ILE A CA 1
ATOM 7322 C C . ILE A 1 907 ? -10.529 -15.988 12.893 1.00 96.69 907 ILE A C 1
ATOM 7324 O O . ILE A 1 907 ? -10.356 -15.100 13.719 1.00 96.69 907 ILE A O 1
ATOM 7328 N N . LYS A 1 908 ? -9.604 -16.905 12.603 1.00 93.50 908 LYS A N 1
ATOM 7329 C CA . LYS A 1 908 ? -8.287 -17.015 13.255 1.00 93.50 908 LYS A CA 1
ATOM 7330 C C . LYS A 1 908 ? -7.154 -16.757 12.274 1.00 93.50 908 LYS A C 1
ATOM 7332 O O . LYS A 1 908 ? -7.343 -16.960 11.069 1.00 93.50 908 LYS A O 1
ATOM 7337 N N . ASN A 1 909 ? -5.969 -16.453 12.803 1.00 91.12 909 ASN A N 1
ATOM 7338 C CA . ASN A 1 909 ? -4.738 -16.253 12.031 1.00 91.12 909 ASN A CA 1
ATOM 7339 C C . ASN A 1 909 ? -4.929 -15.201 10.934 1.00 91.12 909 ASN A C 1
ATOM 7341 O O . ASN A 1 909 ? -4.740 -15.482 9.749 1.00 91.12 909 ASN A O 1
ATOM 7345 N N . LEU A 1 910 ? -5.399 -14.022 11.339 1.00 93.69 910 LEU A N 1
ATOM 7346 C CA . LEU A 1 910 ? -5.405 -12.854 10.473 1.00 93.69 910 LEU A CA 1
ATOM 7347 C C . LEU A 1 910 ? -4.034 -12.204 10.557 1.00 93.69 910 LEU A C 1
ATOM 7349 O O . LEU A 1 910 ? -3.524 -11.920 11.640 1.00 93.69 910 LEU A O 1
ATOM 7353 N N . HIS A 1 911 ? -3.443 -11.970 9.402 1.00 91.38 911 HIS A N 1
ATOM 7354 C CA . HIS A 1 911 ? -2.144 -11.339 9.281 1.00 91.38 911 HIS A CA 1
ATOM 7355 C C . HIS A 1 911 ? -2.274 -10.019 8.527 1.00 91.38 911 HIS A C 1
ATOM 7357 O O . HIS A 1 911 ? -3.354 -9.641 8.067 1.00 91.38 911 HIS A O 1
ATOM 7363 N N . HIS A 1 912 ? -1.161 -9.304 8.413 1.00 88.75 912 HIS A N 1
ATOM 7364 C CA . HIS A 1 912 ? -1.110 -8.047 7.688 1.00 88.75 912 HIS A CA 1
ATOM 7365 C C . HIS A 1 912 ? -1.710 -8.166 6.275 1.00 88.75 912 HIS A C 1
ATOM 7367 O O . HIS A 1 912 ? -1.473 -9.164 5.585 1.00 88.75 912 HIS A O 1
ATOM 7373 N N . ALA A 1 913 ? -2.460 -7.131 5.881 1.00 88.88 913 ALA A N 1
ATOM 7374 C CA . ALA A 1 913 ? -3.208 -6.989 4.628 1.00 88.88 913 ALA A CA 1
ATOM 7375 C C . ALA A 1 913 ? -4.433 -7.909 4.463 1.00 88.88 913 ALA A C 1
ATOM 7377 O O . ALA A 1 913 ? -5.195 -7.735 3.510 1.00 88.88 913 ALA A O 1
ATOM 7378 N N . ASP A 1 914 ? -4.691 -8.831 5.397 1.00 94.62 914 ASP A N 1
ATOM 7379 C CA . ASP A 1 914 ? -5.950 -9.572 5.401 1.00 94.62 914 ASP A CA 1
ATOM 7380 C C . ASP A 1 914 ? -7.120 -8.627 5.742 1.00 94.62 914 ASP A C 1
ATOM 7382 O O . ASP A 1 914 ? -6.979 -7.660 6.494 1.00 94.62 914 ASP A O 1
ATOM 7386 N N . GLN A 1 915 ? -8.319 -8.916 5.235 1.00 96.25 915 GLN A N 1
ATOM 7387 C CA . GLN A 1 915 ? -9.519 -8.175 5.627 1.00 96.25 915 GLN A CA 1
ATOM 7388 C C . GLN A 1 915 ? -10.753 -9.060 5.767 1.00 96.25 915 GLN A C 1
ATOM 7390 O O . GLN A 1 915 ? -10.879 -10.098 5.115 1.00 96.25 915 GLN A O 1
ATOM 7395 N N . ILE A 1 916 ? -11.690 -8.624 6.606 1.00 98.00 916 ILE A N 1
ATOM 7396 C CA . ILE A 1 916 ? -13.028 -9.203 6.710 1.00 98.00 916 ILE A CA 1
ATOM 7397 C C . ILE A 1 916 ? -14.026 -8.164 6.210 1.00 98.00 916 ILE A C 1
ATOM 7399 O O . ILE A 1 916 ? -14.097 -7.059 6.739 1.00 98.00 916 ILE A O 1
ATOM 7403 N N . GLU A 1 917 ? -14.815 -8.522 5.206 1.00 97.56 917 GLU A N 1
ATOM 7404 C CA . GLU A 1 917 ? -15.833 -7.657 4.616 1.00 97.56 917 GLU A CA 1
ATOM 7405 C C . GLU A 1 917 ? -17.225 -8.228 4.894 1.00 97.56 917 GLU A C 1
ATOM 7407 O O . GLU A 1 917 ? -17.535 -9.355 4.501 1.00 97.56 917 GLU A O 1
ATOM 7412 N N . LEU A 1 918 ? -18.060 -7.435 5.568 1.00 97.38 918 LEU A N 1
ATOM 7413 C CA . LEU A 1 918 ? -19.467 -7.701 5.839 1.00 97.38 918 LEU A CA 1
ATOM 7414 C C . LEU A 1 918 ? -20.332 -6.785 4.971 1.00 97.38 918 LEU A C 1
ATOM 7416 O O . LEU A 1 918 ? -20.173 -5.564 4.987 1.00 97.38 918 LEU A O 1
ATOM 7420 N N . THR A 1 919 ? -21.297 -7.368 4.266 1.00 95.81 919 THR A N 1
ATOM 7421 C CA . THR A 1 919 ? -22.299 -6.631 3.486 1.00 95.81 919 THR A CA 1
ATOM 7422 C C . THR A 1 919 ? -23.695 -7.183 3.740 1.00 95.81 919 THR A C 1
ATOM 7424 O O . THR A 1 919 ? -23.853 -8.374 4.004 1.00 95.81 919 THR A O 1
ATOM 7427 N N . PHE A 1 920 ? -24.710 -6.322 3.706 1.00 95.38 920 PHE A N 1
ATOM 7428 C CA . PHE A 1 920 ? -26.123 -6.718 3.750 1.00 95.38 920 PHE A CA 1
ATOM 7429 C C . PHE A 1 920 ? -27.016 -5.585 3.250 1.00 95.38 920 PHE A C 1
ATOM 7431 O O . PHE A 1 920 ? -26.596 -4.431 3.182 1.00 95.38 920 PHE A O 1
ATOM 7438 N N . LYS A 1 921 ? -28.274 -5.895 2.944 1.00 95.00 921 LYS A N 1
ATOM 7439 C CA . LYS A 1 921 ? -29.299 -4.903 2.621 1.00 95.00 921 LYS A CA 1
ATOM 7440 C C . LYS A 1 921 ? -30.291 -4.798 3.770 1.00 95.00 921 LYS A C 1
ATOM 7442 O O . LYS A 1 921 ? -30.752 -5.821 4.265 1.00 95.00 921 LYS A O 1
ATOM 7447 N N . GLY A 1 922 ? -30.614 -3.582 4.207 1.00 94.75 922 GLY A N 1
ATOM 7448 C CA . GLY A 1 922 ? -31.468 -3.368 5.377 1.00 94.75 922 GLY A CA 1
ATOM 7449 C C . GLY A 1 922 ? -32.470 -2.227 5.232 1.00 94.75 922 GLY A C 1
ATOM 7450 O O . GLY A 1 922 ? -32.198 -1.237 4.553 1.00 94.75 922 GLY A O 1
ATOM 7451 N N . ARG A 1 923 ? -33.632 -2.357 5.888 1.00 95.38 923 ARG A N 1
ATOM 7452 C CA . ARG A 1 923 ? -34.620 -1.275 6.092 1.00 95.38 923 ARG A CA 1
ATOM 7453 C C . ARG A 1 923 ? -35.430 -1.460 7.375 1.00 95.38 923 ARG A C 1
ATOM 7455 O O . ARG A 1 923 ? -35.536 -2.565 7.904 1.00 95.38 923 ARG A O 1
ATOM 7462 N N . TYR A 1 924 ? -36.083 -0.390 7.824 1.00 95.56 924 TYR A N 1
ATOM 7463 C CA . TYR A 1 924 ? -37.041 -0.388 8.928 1.00 95.56 924 TYR A CA 1
ATOM 7464 C C . TYR A 1 924 ? -38.395 0.193 8.503 1.00 95.56 924 TYR A C 1
ATOM 7466 O O . TYR A 1 924 ? -38.497 1.342 8.085 1.00 95.56 924 TYR A O 1
ATOM 7474 N N . THR A 1 925 ? -39.460 -0.598 8.646 1.00 93.19 925 THR A N 1
ATOM 7475 C CA . THR A 1 925 ? -40.835 -0.237 8.230 1.00 93.19 925 THR A CA 1
ATOM 7476 C C . THR A 1 925 ? -41.755 0.149 9.397 1.00 93.19 925 THR A C 1
ATOM 7478 O O . THR A 1 925 ? -42.957 0.347 9.212 1.00 93.19 925 THR A O 1
ATOM 7481 N N . GLY A 1 926 ? -41.227 0.204 10.623 1.00 87.31 926 GLY A N 1
ATOM 7482 C CA . GLY A 1 926 ? -42.000 0.520 11.823 1.00 87.31 926 GLY A CA 1
ATOM 7483 C C . GLY A 1 926 ? -42.141 2.024 12.073 1.00 87.31 926 GLY A C 1
ATOM 7484 O O . GLY A 1 926 ? -41.571 2.853 11.368 1.00 87.31 926 GLY A O 1
ATOM 7485 N N . LYS A 1 927 ? -42.910 2.385 13.108 1.00 82.19 927 LYS A N 1
ATOM 7486 C CA . LYS A 1 927 ? -42.919 3.752 13.656 1.00 82.19 927 LYS A CA 1
ATOM 7487 C C . LYS A 1 927 ? -41.681 3.936 14.549 1.00 82.19 927 LYS A C 1
ATOM 7489 O O . LYS A 1 927 ? -41.243 2.968 15.164 1.00 82.19 927 LYS A O 1
ATOM 7494 N N . GLY A 1 928 ? -41.129 5.146 14.618 1.00 82.81 928 GLY A N 1
ATOM 7495 C CA . GLY A 1 928 ? -39.912 5.433 15.394 1.00 82.81 928 GLY A CA 1
ATOM 7496 C C . GLY A 1 928 ? -38.622 5.250 14.588 1.00 82.81 928 GLY A C 1
ATOM 7497 O O . GLY A 1 928 ? -38.650 5.313 13.359 1.00 82.81 928 GLY A O 1
ATOM 7498 N N . LYS A 1 929 ? -37.495 5.047 15.279 1.00 84.50 929 LYS A N 1
ATOM 7499 C CA . LYS A 1 929 ? -36.171 4.848 14.668 1.00 84.50 929 LYS A CA 1
ATOM 7500 C C . LYS A 1 929 ? -35.728 3.395 14.831 1.00 84.50 929 LYS A C 1
ATOM 7502 O O . LYS A 1 929 ? -35.807 2.853 15.929 1.00 84.50 929 LYS A O 1
ATOM 7507 N N . GLY A 1 930 ? -35.269 2.788 13.742 1.00 91.50 930 GLY A N 1
ATOM 7508 C CA . GLY A 1 930 ? -34.512 1.542 13.784 1.00 91.50 930 GLY A CA 1
ATOM 7509 C C . GLY A 1 930 ? -33.031 1.854 13.626 1.00 91.50 930 GLY A C 1
ATOM 7510 O O . GLY A 1 930 ? -32.683 2.746 12.857 1.00 91.50 930 GLY A O 1
ATOM 7511 N N . LYS A 1 931 ? -32.169 1.134 14.334 1.00 94.94 931 LYS A N 1
ATOM 7512 C CA . LYS A 1 931 ? -30.715 1.261 14.239 1.00 94.94 931 LYS A CA 1
ATOM 7513 C C . LYS A 1 931 ? -30.073 -0.099 14.037 1.00 94.94 931 LYS A C 1
ATOM 7515 O O . LYS A 1 931 ? -30.596 -1.120 14.494 1.00 94.94 931 LYS A O 1
ATOM 7520 N N . VAL A 1 932 ? -28.920 -0.084 13.387 1.00 95.88 932 VAL A N 1
ATOM 7521 C CA . VAL A 1 932 ? -28.001 -1.214 13.313 1.00 95.88 932 VAL A CA 1
ATOM 7522 C C . VAL A 1 932 ? -26.658 -0.800 13.899 1.00 95.88 932 VAL A C 1
ATOM 7524 O O . VAL A 1 932 ? -26.129 0.258 13.571 1.00 95.88 932 VAL A O 1
ATOM 7527 N N . ARG A 1 933 ? -26.125 -1.624 14.793 1.00 96.44 933 ARG A N 1
ATOM 7528 C CA . ARG A 1 933 ? -24.815 -1.470 15.419 1.00 96.44 933 ARG A CA 1
ATOM 7529 C C . ARG A 1 933 ? -23.912 -2.582 14.906 1.00 96.44 933 ARG A C 1
ATOM 7531 O O . ARG A 1 933 ? -24.317 -3.741 14.915 1.00 96.44 933 ARG A O 1
ATOM 7538 N N . ILE A 1 934 ? -22.719 -2.233 14.440 1.00 97.50 934 ILE A N 1
ATOM 7539 C CA . ILE A 1 934 ? -21.740 -3.179 13.894 1.00 97.50 934 ILE A CA 1
ATOM 7540 C C . ILE A 1 934 ? -20.416 -2.972 14.623 1.00 97.50 934 ILE A C 1
ATOM 7542 O O . ILE A 1 934 ? -19.980 -1.833 14.779 1.00 97.50 934 ILE A O 1
ATOM 7546 N N . PHE A 1 935 ? -19.785 -4.052 15.073 1.00 96.31 935 PHE A N 1
ATOM 7547 C CA . PHE A 1 935 ? -18.466 -4.013 15.709 1.00 96.31 935 PHE A CA 1
ATOM 7548 C C . PHE A 1 935 ? -17.727 -5.340 15.539 1.00 96.31 935 PHE A C 1
ATOM 7550 O O . PHE A 1 935 ? -18.327 -6.377 15.244 1.00 96.31 935 PHE A O 1
ATOM 7557 N N . ALA A 1 936 ? -16.416 -5.297 15.754 1.00 96.38 936 ALA A N 1
ATOM 7558 C CA . ALA A 1 936 ? -15.561 -6.465 15.832 1.00 96.38 936 ALA A CA 1
ATOM 7559 C C . ALA A 1 936 ? -15.265 -6.843 17.289 1.00 96.38 936 ALA A C 1
ATOM 7561 O O . ALA A 1 936 ? -15.138 -5.984 18.169 1.00 96.38 936 ALA A O 1
ATOM 7562 N N . THR A 1 937 ? -15.116 -8.141 17.540 1.00 95.25 937 THR A N 1
ATOM 7563 C CA . THR A 1 937 ? -14.594 -8.658 18.808 1.00 95.25 937 THR A CA 1
ATOM 7564 C C . THR A 1 937 ? -13.295 -9.412 18.587 1.00 95.25 937 THR A C 1
ATOM 7566 O O . THR A 1 937 ? -13.223 -10.179 17.626 1.00 95.25 937 THR A O 1
ATOM 7569 N N . TYR A 1 938 ? -12.342 -9.271 19.506 1.00 93.25 938 TYR A N 1
ATOM 7570 C CA . TYR A 1 938 ? -11.142 -10.093 19.608 1.00 93.25 938 TYR A CA 1
ATOM 7571 C C . TYR A 1 938 ? -11.181 -10.905 20.901 1.00 93.25 938 TYR A C 1
ATOM 7573 O O . TYR A 1 938 ? -11.277 -10.343 21.986 1.00 93.25 938 TYR A O 1
ATOM 7581 N N . ASP A 1 939 ? -11.209 -12.228 20.773 1.00 91.00 939 ASP A N 1
ATOM 7582 C CA . ASP A 1 939 ? -11.306 -13.182 21.884 1.00 91.00 939 ASP A CA 1
ATOM 7583 C C . ASP A 1 939 ? -12.405 -12.837 22.914 1.00 91.00 939 ASP A C 1
ATOM 7585 O O . ASP A 1 939 ? -12.229 -12.864 24.128 1.00 91.00 939 ASP A O 1
ATOM 7589 N N . GLY A 1 940 ? -13.577 -12.433 22.408 1.00 88.00 940 GLY A N 1
ATOM 7590 C CA . GLY A 1 940 ? -14.731 -12.044 23.228 1.00 88.00 940 GLY A CA 1
ATOM 7591 C C . GLY A 1 940 ? -14.659 -10.634 23.834 1.00 88.00 940 GLY A C 1
ATOM 7592 O O . GLY A 1 940 ? -15.625 -10.181 24.456 1.00 88.00 940 GLY A O 1
ATOM 7593 N N . ALA A 1 941 ? -13.563 -9.894 23.655 1.00 89.06 941 ALA A N 1
ATOM 7594 C CA . ALA A 1 941 ? -13.493 -8.465 23.942 1.00 89.06 941 ALA A CA 1
ATOM 7595 C C . ALA A 1 941 ? -13.964 -7.637 22.745 1.00 89.06 941 ALA A C 1
ATOM 7597 O O . ALA A 1 941 ? -13.609 -7.920 21.607 1.00 89.06 941 ALA A O 1
ATOM 7598 N N . ILE A 1 942 ? -14.783 -6.611 22.990 1.00 90.38 942 ILE A N 1
ATOM 7599 C CA . ILE A 1 942 ? -15.177 -5.666 21.942 1.00 90.38 942 ILE A CA 1
ATOM 7600 C C . ILE A 1 942 ? -13.978 -4.774 21.648 1.00 90.38 942 ILE A C 1
ATOM 7602 O O . ILE A 1 942 ? -13.483 -4.091 22.546 1.00 90.38 942 ILE A O 1
ATOM 7606 N N . LEU A 1 943 ? -13.582 -4.717 20.382 1.00 89.75 943 LEU A N 1
ATOM 7607 C CA . LEU A 1 943 ? -12.651 -3.705 19.911 1.00 89.75 943 LEU A CA 1
ATOM 7608 C C . LEU A 1 943 ? -13.430 -2.395 19.820 1.00 89.75 943 LEU A C 1
ATOM 7610 O O . LEU A 1 943 ? -14.103 -2.137 18.822 1.00 89.75 943 LEU A O 1
ATOM 7614 N N . ARG A 1 944 ? -13.414 -1.589 20.888 1.00 82.06 944 ARG A N 1
ATOM 7615 C CA . ARG A 1 944 ? -14.248 -0.373 20.995 1.00 82.06 944 ARG A CA 1
ATOM 7616 C C . ARG A 1 944 ? -14.047 0.574 19.814 1.00 82.06 944 ARG A C 1
ATOM 7618 O O . ARG A 1 944 ? -14.993 1.217 19.369 1.00 82.06 944 ARG A O 1
ATOM 7625 N N . THR A 1 945 ? -12.834 0.606 19.264 1.00 84.75 945 THR A N 1
ATOM 7626 C CA . THR A 1 945 ? -12.481 1.442 18.116 1.00 84.75 945 THR A CA 1
ATOM 7627 C C . THR A 1 945 ? -13.128 1.029 16.795 1.00 84.75 945 THR A C 1
ATOM 7629 O O . THR A 1 945 ? -13.185 1.823 15.860 1.00 84.75 945 THR A O 1
ATOM 7632 N N . SER A 1 946 ? -13.680 -0.181 16.744 1.00 92.12 946 SER A N 1
ATOM 7633 C CA . SER A 1 946 ? -14.324 -0.767 15.572 1.00 92.12 946 SER A CA 1
ATOM 7634 C C . SER A 1 946 ? -15.827 -0.465 15.478 1.00 92.12 946 SER A C 1
ATOM 7636 O O . SER A 1 946 ? -16.451 -0.753 14.457 1.00 92.12 946 SER A O 1
ATOM 7638 N N . GLU A 1 947 ? -16.434 0.096 16.525 1.00 93.50 947 GLU A N 1
ATOM 7639 C CA . GLU A 1 947 ? -17.886 0.213 16.631 1.00 93.50 947 GLU A CA 1
ATOM 7640 C C . GLU A 1 947 ? -18.482 1.335 15.766 1.00 93.50 947 GLU A C 1
ATOM 7642 O O . GLU A 1 947 ? -18.106 2.506 15.862 1.00 93.50 947 GLU A O 1
ATOM 7647 N N . VAL A 1 948 ? -19.522 0.995 14.999 1.00 93.81 948 VAL A N 1
ATOM 7648 C CA . VAL A 1 948 ? -20.375 1.950 14.281 1.00 93.81 948 VAL A CA 1
ATOM 7649 C C . VAL A 1 948 ? -21.852 1.709 14.564 1.00 93.81 948 VAL A C 1
ATOM 7651 O O . VAL A 1 948 ? -22.288 0.584 14.799 1.00 93.81 948 VAL A O 1
ATOM 7654 N N . ILE A 1 949 ? -22.639 2.785 14.521 1.00 94.56 949 ILE A N 1
ATOM 7655 C CA . ILE A 1 949 ? -24.098 2.745 14.645 1.00 94.56 949 ILE A CA 1
ATOM 7656 C C . ILE A 1 949 ? -24.684 3.536 13.483 1.00 94.56 949 ILE A C 1
ATOM 7658 O O . ILE A 1 949 ? -24.329 4.699 13.291 1.00 94.56 949 ILE A O 1
ATOM 7662 N N . PHE A 1 950 ? -25.597 2.913 12.750 1.00 93.81 950 PHE A N 1
ATOM 7663 C CA . PHE A 1 950 ? -26.285 3.495 11.609 1.00 93.81 950 PHE A CA 1
ATOM 7664 C C . PHE A 1 950 ? -27.797 3.499 11.815 1.00 93.81 950 PHE A C 1
ATOM 7666 O O . PHE A 1 950 ? -28.364 2.555 12.372 1.00 93.81 950 PHE A O 1
ATOM 7673 N N . ASP A 1 951 ? -28.456 4.546 11.325 1.00 93.25 951 ASP A N 1
ATOM 7674 C CA . ASP A 1 951 ? -29.915 4.607 11.275 1.00 93.25 951 ASP A CA 1
ATOM 7675 C C . ASP A 1 951 ? -30.438 3.777 10.089 1.00 93.25 951 ASP A C 1
ATOM 7677 O O . ASP A 1 951 ? -29.961 3.892 8.961 1.00 93.25 951 ASP A O 1
ATOM 7681 N N . LEU A 1 952 ? -31.467 2.965 10.333 1.00 93.56 952 LEU A N 1
ATOM 7682 C CA . LEU A 1 952 ? -32.220 2.269 9.293 1.00 93.56 952 LEU A CA 1
ATOM 7683 C C . LEU A 1 952 ? -33.332 3.174 8.761 1.00 93.56 952 LEU A C 1
ATOM 7685 O O . LEU A 1 952 ? -34.111 3.744 9.529 1.00 93.56 952 LEU A O 1
ATOM 7689 N N . THR A 1 953 ? -33.468 3.239 7.438 1.00 92.00 953 THR A N 1
ATOM 7690 C CA . THR A 1 953 ? -34.546 4.002 6.787 1.00 92.00 953 THR A CA 1
ATOM 7691 C C . THR A 1 953 ? -35.659 3.095 6.263 1.00 92.00 953 THR A C 1
ATOM 7693 O O . THR A 1 953 ? -35.535 1.872 6.259 1.00 92.00 953 THR A O 1
ATOM 7696 N N . GLN A 1 954 ? -36.773 3.686 5.818 1.00 91.19 954 GLN A N 1
ATOM 7697 C CA . GLN A 1 954 ? -37.866 2.931 5.190 1.00 91.19 954 GLN A CA 1
ATOM 7698 C C . GLN A 1 954 ? -37.477 2.352 3.823 1.00 91.19 954 GLN A C 1
ATOM 7700 O O . GLN A 1 954 ? -37.993 1.302 3.428 1.00 91.19 954 GLN A O 1
ATOM 7705 N N . ASN A 1 955 ? -36.554 3.013 3.122 1.00 91.00 955 ASN A N 1
ATOM 7706 C CA . ASN A 1 955 ? -36.022 2.533 1.858 1.00 91.00 955 ASN A CA 1
ATOM 7707 C C . ASN A 1 955 ? -34.887 1.532 2.121 1.00 91.00 955 ASN A C 1
ATOM 7709 O O . ASN A 1 955 ? -34.053 1.779 2.992 1.00 91.00 955 ASN A O 1
ATOM 7713 N N . PRO A 1 956 ? -34.820 0.414 1.379 1.00 91.12 956 PRO A N 1
ATOM 7714 C CA . PRO A 1 956 ? -33.687 -0.497 1.468 1.00 91.12 956 PRO A CA 1
ATOM 7715 C C . PRO A 1 956 ? -32.357 0.203 1.175 1.00 91.12 956 PRO A C 1
ATOM 7717 O O . PRO A 1 956 ? -32.219 0.863 0.147 1.00 91.12 956 PRO A O 1
ATOM 7720 N N . GLN A 1 957 ? -31.377 0.002 2.050 1.00 91.88 957 GLN A N 1
ATOM 7721 C CA . GLN A 1 957 ? -30.016 0.522 1.924 1.00 91.88 957 GLN A CA 1
ATOM 7722 C C . GLN A 1 957 ? -29.012 -0.626 1.935 1.00 91.88 957 GLN A C 1
ATOM 7724 O O . GLN A 1 957 ? -29.203 -1.607 2.652 1.00 91.88 957 GLN A O 1
ATOM 7729 N N . ASN A 1 958 ? -27.941 -0.491 1.156 1.00 93.38 958 ASN A N 1
ATOM 7730 C CA . ASN A 1 958 ? -26.803 -1.402 1.221 1.00 93.38 958 ASN A CA 1
ATOM 7731 C C . ASN A 1 958 ? -25.879 -0.947 2.352 1.00 93.38 958 ASN A C 1
ATOM 7733 O O . ASN A 1 958 ? -25.506 0.224 2.398 1.00 93.38 958 ASN A O 1
ATOM 7737 N N . PHE A 1 959 ? -25.525 -1.866 3.240 1.00 94.81 959 PHE A N 1
ATOM 7738 C CA . PHE A 1 959 ? -24.573 -1.669 4.322 1.00 94.81 959 PHE A CA 1
ATOM 7739 C C . PHE A 1 959 ? -23.274 -2.394 3.999 1.00 94.81 959 PHE A C 1
ATOM 7741 O O . PHE A 1 959 ? -23.298 -3.519 3.493 1.00 94.81 959 PHE A O 1
ATOM 7748 N N . ARG A 1 960 ? -22.152 -1.753 4.324 1.00 95.44 960 ARG A N 1
ATOM 7749 C CA . ARG A 1 960 ? -20.806 -2.299 4.177 1.00 95.44 960 ARG A CA 1
ATOM 7750 C C . ARG A 1 960 ? -19.987 -1.984 5.422 1.00 95.44 960 ARG A C 1
ATOM 7752 O O . ARG A 1 960 ? -19.969 -0.853 5.900 1.00 95.44 960 ARG A O 1
ATOM 7759 N N . TYR A 1 961 ? -19.309 -2.994 5.942 1.00 97.38 961 TYR A N 1
ATOM 7760 C CA . TYR A 1 961 ? -18.374 -2.849 7.043 1.00 97.38 961 TYR A CA 1
ATOM 7761 C C . TYR A 1 961 ? -17.127 -3.680 6.761 1.00 97.38 961 TYR A C 1
ATOM 7763 O O . TYR A 1 961 ? -17.234 -4.869 6.458 1.00 97.38 961 TYR A O 1
ATOM 7771 N N . VAL A 1 962 ? -15.955 -3.064 6.879 1.00 97.62 962 VAL A N 1
ATOM 7772 C CA . VAL A 1 962 ? -14.668 -3.729 6.669 1.00 97.62 962 VAL A CA 1
ATOM 7773 C C . VAL A 1 962 ? -13.854 -3.693 7.947 1.00 97.62 962 VAL A C 1
ATOM 7775 O O . VAL A 1 962 ? -13.609 -2.627 8.500 1.00 97.62 962 VAL A O 1
ATOM 7778 N N . PHE A 1 963 ? -13.385 -4.859 8.372 1.00 97.75 963 PHE A N 1
ATOM 7779 C CA . PHE A 1 963 ? -12.274 -4.996 9.300 1.00 97.75 963 PHE A CA 1
ATOM 7780 C C . PHE A 1 963 ? -11.002 -5.188 8.475 1.00 97.75 963 PHE A C 1
ATOM 7782 O O . PHE A 1 963 ? -10.755 -6.276 7.953 1.00 97.75 963 PHE A O 1
ATOM 7789 N N . SER A 1 964 ? -10.232 -4.121 8.303 1.00 95.75 964 SER A N 1
ATOM 7790 C CA . SER A 1 964 ? -8.938 -4.134 7.632 1.00 95.75 964 SER A CA 1
ATOM 7791 C C . SER A 1 964 ? -7.874 -4.483 8.667 1.00 95.75 964 SER A C 1
ATOM 7793 O O . SER A 1 964 ? -7.633 -3.715 9.597 1.00 95.75 964 SER A O 1
ATOM 7795 N N . ASN A 1 965 ? -7.276 -5.667 8.548 1.00 94.94 965 ASN A N 1
ATOM 7796 C CA . ASN A 1 965 ? -6.314 -6.153 9.519 1.00 94.94 965 ASN A CA 1
ATOM 7797 C C . ASN A 1 965 ? -4.885 -5.781 9.106 1.00 94.94 965 ASN A C 1
ATOM 7799 O O . ASN A 1 965 ? -4.403 -6.126 8.028 1.00 94.94 965 ASN A O 1
ATOM 7803 N N . GLN A 1 966 ? -4.181 -5.105 10.001 1.00 91.50 966 GLN A N 1
ATOM 7804 C CA . GLN A 1 966 ? -2.769 -4.763 9.851 1.00 91.50 966 GLN A CA 1
ATOM 7805 C C . GLN A 1 966 ? -1.869 -5.471 10.869 1.00 91.50 966 GLN A C 1
ATOM 7807 O O . GLN A 1 966 ? -0.655 -5.540 10.667 1.00 91.50 966 GLN A O 1
ATOM 7812 N N . LEU A 1 967 ? -2.455 -6.002 11.944 1.00 91.12 967 LEU A N 1
ATOM 7813 C CA . LEU A 1 967 ? -1.753 -6.721 13.002 1.00 91.12 967 LEU A CA 1
ATOM 7814 C C . LEU A 1 967 ? -1.656 -8.217 12.684 1.00 91.12 967 LEU A C 1
ATOM 7816 O O . LEU A 1 967 ? -2.298 -8.729 11.772 1.00 91.12 967 LEU A O 1
ATOM 7820 N N . SER A 1 968 ? -0.857 -8.952 13.451 1.00 90.31 968 SER A N 1
ATOM 7821 C CA . SER A 1 968 ? -0.917 -10.417 13.444 1.00 90.31 968 SER A CA 1
ATOM 7822 C C . SER A 1 968 ? -1.806 -10.886 14.590 1.00 90.31 968 SER A C 1
ATOM 7824 O O . SER A 1 968 ? -1.347 -11.000 15.722 1.00 90.31 968 SER A O 1
ATOM 7826 N N . LEU A 1 969 ? -3.081 -11.124 14.288 1.00 91.56 969 LEU A N 1
ATOM 7827 C CA . LEU A 1 969 ? -4.094 -11.583 15.234 1.00 91.56 969 LEU A CA 1
ATOM 7828 C C . LEU A 1 969 ? -4.241 -13.103 15.124 1.00 91.56 969 LEU A C 1
ATOM 7830 O O . LEU A 1 969 ? -4.798 -13.636 14.159 1.00 91.56 969 LEU A O 1
ATOM 7834 N N . THR A 1 970 ? -3.711 -13.813 16.114 1.00 86.75 970 THR A N 1
ATOM 7835 C CA . THR A 1 970 ? -3.699 -15.283 16.144 1.00 86.75 970 THR A CA 1
ATOM 7836 C C . THR A 1 970 ? -5.001 -15.871 16.682 1.00 86.75 970 THR A C 1
ATOM 7838 O O . THR A 1 970 ? -5.375 -16.980 16.297 1.00 86.75 970 THR A O 1
ATOM 7841 N N . ASP A 1 971 ? -5.709 -15.123 17.531 1.00 88.44 971 ASP A N 1
ATOM 7842 C CA . ASP A 1 971 ? -6.909 -15.592 18.225 1.00 88.44 971 ASP A CA 1
ATOM 7843 C C . ASP A 1 971 ? -8.208 -15.240 17.467 1.00 88.44 971 ASP A C 1
ATOM 7845 O O . ASP A 1 971 ? -8.212 -15.008 16.255 1.00 88.44 971 ASP A O 1
ATOM 7849 N N . ASN A 1 972 ? -9.349 -15.297 18.160 1.00 93.19 972 ASN A N 1
ATOM 7850 C CA . ASN A 1 972 ? -10.679 -15.284 17.556 1.00 93.19 972 ASN A CA 1
ATOM 7851 C C . ASN A 1 972 ? -11.154 -13.870 17.206 1.00 93.19 972 ASN A C 1
ATOM 7853 O O . ASN A 1 972 ? -11.500 -13.105 18.104 1.00 93.19 972 ASN A O 1
ATOM 7857 N N . VAL A 1 973 ? -11.301 -13.557 15.919 1.00 96.69 973 VAL A N 1
ATOM 7858 C CA . VAL A 1 973 ? -12.041 -12.372 15.461 1.00 96.69 973 VAL A CA 1
ATOM 7859 C C . VAL A 1 973 ? -13.465 -12.750 15.047 1.00 96.69 973 VAL A C 1
ATOM 7861 O O . VAL A 1 973 ? -13.674 -13.743 14.345 1.00 96.69 973 VAL A O 1
ATOM 7864 N N . LYS A 1 974 ? -14.453 -11.944 15.458 1.00 97.12 974 LYS A N 1
ATOM 7865 C CA . LYS A 1 974 ? -15.843 -12.005 14.964 1.00 97.12 974 LYS A CA 1
ATOM 7866 C C . LYS A 1 974 ? -16.340 -10.623 14.578 1.00 97.12 974 LYS A C 1
ATOM 7868 O O . LYS A 1 974 ? -15.992 -9.645 15.234 1.00 97.12 974 LYS A O 1
ATOM 7873 N N . LEU A 1 975 ? -17.210 -10.564 13.572 1.00 98.06 975 LEU A N 1
ATOM 7874 C CA . LEU A 1 975 ? -18.043 -9.396 13.290 1.00 98.06 975 LEU A CA 1
ATOM 7875 C C . LEU A 1 975 ? -19.453 -9.632 13.828 1.00 98.06 975 LEU A C 1
ATOM 7877 O O . LEU A 1 975 ? -20.053 -10.678 13.562 1.00 98.06 975 LEU A O 1
ATOM 7881 N N . VAL A 1 976 ? -19.975 -8.651 14.560 1.00 97.75 976 VAL A N 1
ATOM 7882 C CA . VAL A 1 976 ? -21.287 -8.700 15.210 1.00 97.75 976 VAL A CA 1
ATOM 7883 C C . VAL A 1 976 ? -22.172 -7.588 14.660 1.00 97.75 976 VAL A C 1
ATOM 7885 O O . VAL A 1 976 ? -21.733 -6.447 14.528 1.00 97.75 976 VAL A O 1
ATOM 7888 N N . VAL A 1 977 ? -23.424 -7.926 14.346 1.00 97.94 977 VAL A N 1
ATOM 7889 C CA . VAL A 1 977 ? -24.463 -6.997 13.890 1.00 97.94 977 VAL A CA 1
ATOM 7890 C C . VAL A 1 977 ? -25.647 -7.062 14.843 1.00 97.94 977 VAL A C 1
ATOM 7892 O O . VAL A 1 977 ? -26.386 -8.052 14.878 1.00 97.94 977 VAL A O 1
ATOM 7895 N N . GLU A 1 978 ? -25.852 -5.989 15.593 1.00 96.69 978 GLU A N 1
ATOM 7896 C CA . GLU A 1 978 ? -26.962 -5.836 16.527 1.00 96.69 978 GLU A CA 1
ATOM 7897 C C . GLU A 1 978 ? -27.999 -4.859 15.985 1.00 96.69 978 GLU A C 1
ATOM 7899 O O . GLU A 1 978 ? -27.677 -3.898 15.289 1.00 96.69 978 GLU A O 1
ATOM 7904 N N . PHE A 1 979 ? -29.263 -5.078 16.338 1.00 94.50 979 PHE A N 1
ATOM 7905 C CA . PHE A 1 979 ? -30.352 -4.191 15.939 1.00 94.50 979 PHE A CA 1
ATOM 7906 C C . PHE A 1 979 ? -31.082 -3.629 17.145 1.00 94.50 979 PHE A C 1
ATOM 7908 O O . PHE A 1 979 ? -31.357 -4.349 18.109 1.00 94.50 979 PHE A O 1
ATOM 7915 N N . GLU A 1 980 ? -31.498 -2.375 17.038 1.00 92.56 980 GLU A N 1
ATOM 7916 C CA . GLU A 1 980 ? -32.296 -1.675 18.039 1.00 92.56 980 GLU A CA 1
ATOM 7917 C C . GLU A 1 980 ? -33.516 -1.043 17.361 1.00 92.56 980 GLU A C 1
ATOM 7919 O O . GLU A 1 980 ? -33.385 -0.329 16.371 1.00 92.56 980 GLU A O 1
ATOM 7924 N N . ALA A 1 981 ? -34.716 -1.346 17.855 1.00 90.88 981 ALA A N 1
ATOM 7925 C CA . ALA A 1 981 ? -35.965 -0.724 17.419 1.00 90.88 981 ALA A CA 1
ATOM 7926 C C . ALA A 1 981 ? -37.086 -1.047 18.412 1.00 90.88 981 ALA A C 1
ATOM 7928 O O . ALA A 1 981 ? -37.104 -2.147 18.974 1.00 90.88 981 ALA A O 1
ATOM 7929 N N . ASP A 1 982 ? -38.083 -0.161 18.507 1.00 85.25 982 ASP A N 1
ATOM 7930 C CA . ASP A 1 982 ? -39.320 -0.387 19.274 1.00 85.25 982 ASP A CA 1
ATOM 7931 C C . ASP A 1 982 ? -40.010 -1.701 18.875 1.00 85.25 982 ASP A C 1
ATOM 7933 O O . ASP A 1 982 ? -40.580 -2.412 19.702 1.00 85.25 982 ASP A O 1
ATOM 7937 N N . ASN A 1 983 ? -39.948 -2.048 17.584 1.00 88.62 983 ASN A N 1
ATOM 7938 C CA . ASN A 1 983 ? -40.430 -3.323 17.077 1.00 88.62 983 ASN A CA 1
ATOM 7939 C C . ASN A 1 983 ? -39.468 -3.927 16.045 1.00 88.62 983 ASN A C 1
ATOM 7941 O O . ASN A 1 983 ? -39.595 -3.703 14.840 1.00 88.62 983 ASN A O 1
ATOM 7945 N N . LYS A 1 984 ? -38.565 -4.793 16.517 1.00 90.00 984 LYS A N 1
ATOM 7946 C CA . LYS A 1 984 ? -37.606 -5.535 15.680 1.00 90.00 984 LYS A CA 1
ATOM 7947 C C . LYS A 1 984 ? -38.243 -6.357 14.549 1.00 90.00 984 LYS A C 1
ATOM 7949 O O . LYS A 1 984 ? -37.581 -6.604 13.554 1.00 90.00 984 LYS A O 1
ATOM 7954 N N . SER A 1 985 ? -39.520 -6.756 14.634 1.00 89.75 985 SER A N 1
ATOM 7955 C CA . SER A 1 985 ? -40.191 -7.480 13.529 1.00 89.75 985 SER A CA 1
ATOM 7956 C C . SER A 1 985 ? -40.415 -6.636 12.268 1.00 89.75 985 SER A C 1
ATOM 7958 O O . SER A 1 985 ? -40.814 -7.169 11.238 1.00 89.75 985 SER A O 1
ATOM 7960 N N . LYS A 1 986 ? -40.191 -5.320 12.354 1.00 93.94 986 LYS A N 1
ATOM 7961 C CA . LYS A 1 986 ? -40.288 -4.381 11.232 1.00 93.94 986 LYS A CA 1
ATOM 7962 C C . LYS A 1 986 ? -38.944 -4.075 10.574 1.00 93.94 986 LYS A C 1
ATOM 7964 O O . LYS A 1 986 ? -38.920 -3.275 9.637 1.00 93.94 986 LYS A O 1
ATOM 7969 N N . ILE A 1 987 ? -37.860 -4.675 11.065 1.00 94.50 987 ILE A N 1
ATOM 7970 C CA . ILE A 1 987 ? -36.551 -4.645 10.418 1.00 94.50 987 ILE A CA 1
ATOM 7971 C C . ILE A 1 987 ? -36.494 -5.802 9.424 1.00 94.50 987 ILE A C 1
ATOM 7973 O O . ILE A 1 987 ? -36.794 -6.942 9.775 1.00 94.50 987 ILE A O 1
ATOM 7977 N N . ASP A 1 988 ? -36.110 -5.473 8.202 1.00 93.50 988 ASP A N 1
ATOM 7978 C CA . ASP A 1 988 ? -35.979 -6.395 7.081 1.00 93.50 988 ASP A CA 1
ATOM 7979 C C . ASP A 1 988 ? -34.509 -6.422 6.657 1.00 93.50 988 ASP A C 1
ATOM 7981 O O . ASP A 1 988 ? -33.926 -5.350 6.462 1.00 93.50 988 ASP A O 1
ATOM 7985 N N . ILE A 1 989 ? -33.916 -7.618 6.589 1.00 94.81 989 ILE A N 1
ATOM 7986 C CA . ILE A 1 989 ? -32.500 -7.835 6.267 1.00 94.81 989 ILE A CA 1
ATOM 7987 C C . ILE A 1 989 ? -32.400 -8.907 5.193 1.00 94.81 989 ILE A C 1
ATOM 7989 O O . ILE A 1 989 ? -32.794 -10.050 5.425 1.00 94.81 989 ILE A O 1
ATOM 7993 N N . ASP A 1 990 ? -31.784 -8.538 4.077 1.00 92.56 990 ASP A N 1
ATOM 7994 C CA . ASP A 1 990 ? -31.529 -9.408 2.936 1.00 92.56 990 ASP A CA 1
ATOM 7995 C C . ASP A 1 990 ? -30.026 -9.489 2.642 1.00 92.56 990 ASP A C 1
ATOM 7997 O O . ASP A 1 990 ? -29.248 -8.602 3.004 1.00 92.56 990 ASP A O 1
ATOM 8001 N N . ASP A 1 991 ? -29.624 -10.563 1.959 1.00 89.06 991 ASP A N 1
ATOM 8002 C CA . ASP A 1 991 ? -28.291 -10.735 1.365 1.00 89.06 991 ASP A CA 1
ATOM 8003 C C . ASP A 1 991 ? -27.105 -10.530 2.328 1.00 89.06 991 ASP A C 1
ATOM 8005 O O . ASP A 1 991 ? -26.022 -10.116 1.915 1.00 89.06 991 ASP A O 1
ATOM 8009 N N . ILE A 1 992 ? -27.279 -10.850 3.616 1.00 94.62 992 ILE A N 1
ATOM 8010 C CA . ILE A 1 992 ? -26.189 -10.754 4.589 1.00 94.62 992 ILE A CA 1
ATOM 8011 C C . ILE A 1 992 ? -25.064 -11.749 4.265 1.00 94.62 992 ILE A C 1
ATOM 8013 O O . ILE A 1 992 ? -25.270 -12.964 4.181 1.00 94.62 992 ILE A O 1
ATOM 8017 N N . SER A 1 993 ? -23.856 -11.225 4.076 1.00 94.19 993 SER A N 1
ATOM 8018 C CA . SER A 1 993 ? -22.677 -11.986 3.671 1.00 94.19 993 SER A CA 1
ATOM 8019 C C . SER A 1 993 ? -21.423 -11.457 4.353 1.00 94.19 993 SER A C 1
ATOM 8021 O O . SER A 1 993 ? -21.232 -10.250 4.465 1.00 94.19 993 SER A O 1
ATOM 8023 N N . CYS A 1 994 ? -20.552 -12.373 4.775 1.00 97.19 994 CYS A N 1
ATOM 8024 C CA . CYS A 1 994 ? -19.232 -12.068 5.310 1.00 97.19 994 CYS A CA 1
ATOM 8025 C C . CYS A 1 994 ? -18.188 -12.845 4.507 1.00 97.19 994 CYS A C 1
ATOM 8027 O O . CYS A 1 994 ? -18.363 -14.036 4.221 1.00 97.19 994 CYS A O 1
ATOM 8029 N N . THR A 1 995 ? -17.112 -12.172 4.123 1.00 97.31 995 THR A N 1
ATOM 8030 C CA . THR A 1 995 ? -15.978 -12.777 3.423 1.00 97.31 995 THR A CA 1
ATOM 8031 C C . THR A 1 995 ? -14.677 -12.407 4.103 1.00 97.31 995 THR A C 1
ATOM 8033 O O . THR A 1 995 ? -14.492 -11.255 4.480 1.00 97.31 995 THR A O 1
ATOM 8036 N N . VAL A 1 996 ? -13.771 -13.372 4.209 1.00 97.81 996 VAL A N 1
ATOM 8037 C CA . VAL A 1 996 ? -12.379 -13.169 4.606 1.00 97.81 996 VAL A CA 1
ATOM 8038 C C . VAL A 1 996 ? -11.542 -13.142 3.337 1.00 97.81 996 VAL A C 1
ATOM 8040 O O . VAL A 1 996 ? -11.672 -14.031 2.497 1.00 97.81 996 VAL A O 1
ATOM 8043 N N . GLN A 1 997 ? -10.709 -12.124 3.189 1.00 97.06 997 GLN A N 1
ATOM 8044 C CA . GLN A 1 997 ? -9.832 -11.919 2.044 1.00 97.06 997 GLN A CA 1
ATOM 8045 C C . GLN A 1 997 ? -8.395 -11.977 2.559 1.00 97.06 997 GLN A C 1
ATOM 8047 O O . GLN A 1 997 ? -8.050 -11.205 3.452 1.00 97.06 997 GLN A O 1
ATOM 8052 N N . ARG A 1 998 ? -7.597 -12.929 2.064 1.00 94.94 998 ARG A N 1
ATOM 8053 C CA . ARG A 1 998 ? -6.239 -13.195 2.565 1.00 94.94 998 ARG A CA 1
ATOM 8054 C C . ARG A 1 998 ? -5.197 -13.064 1.479 1.00 94.94 998 ARG A C 1
ATOM 8056 O O . ARG A 1 998 ? -5.347 -13.668 0.419 1.00 94.94 998 ARG A O 1
ATOM 8063 N N . GLU A 1 999 ? -4.124 -12.347 1.773 1.00 92.69 999 GLU A N 1
ATOM 8064 C CA . GLU A 1 999 ? -2.990 -12.251 0.858 1.00 92.69 999 GLU A CA 1
ATOM 8065 C C . GLU A 1 999 ? -2.159 -13.536 0.864 1.00 92.69 999 GLU A C 1
ATOM 8067 O O . GLU A 1 999 ? -1.741 -14.022 1.920 1.00 92.69 999 GLU A O 1
ATOM 8072 N N . SER A 1 1000 ? -1.897 -14.085 -0.325 1.00 93.19 1000 SER A N 1
ATOM 8073 C CA . SER A 1 1000 ? -1.113 -15.317 -0.505 1.00 93.19 1000 SER A CA 1
ATOM 8074 C C . SER A 1 1000 ? 0.394 -15.041 -0.524 1.00 93.19 1000 SER A C 1
ATOM 8076 O O . SER A 1 1000 ? 1.082 -15.366 -1.495 1.00 93.19 1000 SER A O 1
ATOM 8078 N N . VAL A 1 1001 ? 0.911 -14.444 0.550 1.00 92.38 1001 VAL A N 1
ATOM 8079 C CA . VAL A 1 1001 ? 2.347 -14.199 0.759 1.00 92.38 1001 VAL A CA 1
ATOM 8080 C C . VAL A 1 1001 ? 2.940 -15.205 1.744 1.00 92.38 1001 VAL A C 1
ATOM 8082 O O . VAL A 1 1001 ? 2.248 -15.737 2.614 1.00 92.38 1001 VAL A O 1
ATOM 8085 N N . ALA A 1 1002 ? 4.242 -15.466 1.630 1.00 89.00 1002 ALA A N 1
ATOM 8086 C CA . ALA A 1 1002 ? 4.938 -16.277 2.619 1.00 89.00 1002 ALA A CA 1
ATOM 8087 C C . ALA A 1 1002 ? 5.152 -15.474 3.908 1.00 89.00 1002 ALA A C 1
ATOM 8089 O O . ALA A 1 1002 ? 5.486 -14.295 3.876 1.00 89.00 1002 ALA A O 1
ATOM 8090 N N . ARG A 1 1003 ? 5.007 -16.123 5.059 1.00 86.50 1003 ARG A N 1
ATOM 8091 C CA . ARG A 1 1003 ? 5.249 -15.536 6.375 1.00 86.50 1003 ARG A CA 1
ATOM 8092 C C . ARG A 1 1003 ? 6.066 -16.516 7.209 1.00 86.50 1003 ARG A C 1
ATOM 8094 O O . ARG A 1 1003 ? 5.526 -17.364 7.922 1.00 86.50 1003 ARG A O 1
ATOM 8101 N N . LYS A 1 1004 ? 7.392 -16.428 7.066 1.00 79.50 1004 LYS A N 1
ATOM 8102 C CA . LYS A 1 1004 ? 8.352 -17.385 7.639 1.00 79.50 1004 LYS A CA 1
ATOM 8103 C C . LYS A 1 1004 ? 8.247 -17.490 9.162 1.00 79.50 1004 LYS A C 1
ATOM 8105 O O . LYS A 1 1004 ? 8.219 -18.612 9.659 1.00 79.50 1004 LYS A O 1
ATOM 8110 N N . TYR A 1 1005 ? 8.077 -16.365 9.868 1.00 80.38 1005 TYR A N 1
ATOM 8111 C CA . TYR A 1 1005 ? 7.812 -16.333 11.316 1.00 80.38 1005 TYR A CA 1
ATOM 8112 C C . TYR A 1 1005 ? 6.689 -17.291 11.742 1.00 80.38 1005 TYR A C 1
ATOM 8114 O O . TYR A 1 1005 ? 6.795 -17.990 12.744 1.00 80.38 1005 TYR A O 1
ATOM 8122 N N . PHE A 1 1006 ? 5.616 -17.349 10.949 1.00 83.62 1006 PHE A N 1
ATOM 8123 C CA . PHE A 1 1006 ? 4.430 -18.161 11.223 1.00 83.62 1006 PHE A CA 1
ATOM 8124 C C . PHE A 1 1006 ? 4.490 -19.557 10.580 1.00 83.62 1006 PHE A C 1
ATOM 8126 O O . PHE A 1 1006 ? 3.488 -20.270 10.570 1.00 83.62 1006 PHE A O 1
ATOM 8133 N N . GLY A 1 1007 ? 5.629 -19.949 9.994 1.00 84.44 1007 GLY A N 1
ATOM 8134 C CA . GLY A 1 1007 ? 5.781 -21.223 9.285 1.00 84.44 1007 GLY A CA 1
ATOM 8135 C C . GLY A 1 1007 ? 4.966 -21.325 7.989 1.00 84.44 1007 GLY A C 1
ATOM 8136 O O . GLY A 1 1007 ? 4.680 -22.429 7.524 1.00 84.44 1007 GLY A O 1
ATOM 8137 N N . GLN A 1 1008 ? 4.564 -20.192 7.402 1.00 87.12 1008 GLN A N 1
ATOM 8138 C CA . GLN A 1 1008 ? 3.784 -20.142 6.164 1.00 87.12 1008 GLN A CA 1
ATOM 8139 C C . GLN A 1 1008 ? 4.723 -19.926 4.972 1.00 87.12 1008 GLN A C 1
ATOM 8141 O O . GLN A 1 1008 ? 5.235 -18.831 4.773 1.00 87.12 1008 GLN A O 1
ATOM 8146 N N . PHE A 1 1009 ? 4.954 -20.962 4.166 1.00 86.50 1009 PHE A N 1
ATOM 8147 C CA . PHE A 1 1009 ? 5.912 -20.908 3.047 1.00 86.50 1009 PHE A CA 1
ATOM 8148 C C . PHE A 1 1009 ? 5.264 -20.950 1.661 1.00 86.50 1009 PHE A C 1
ATOM 8150 O O . PHE A 1 1009 ? 5.950 -20.814 0.654 1.00 86.50 1009 PHE A O 1
ATOM 8157 N N . ASN A 1 1010 ? 3.951 -21.165 1.593 1.00 84.25 1010 ASN A N 1
ATOM 8158 C CA . ASN A 1 1010 ? 3.236 -21.242 0.327 1.00 84.25 1010 ASN A CA 1
ATOM 8159 C C . ASN A 1 1010 ? 2.720 -19.853 -0.044 1.00 84.25 1010 ASN A C 1
ATOM 8161 O O . ASN A 1 1010 ? 1.773 -19.370 0.572 1.00 84.25 1010 ASN A O 1
ATOM 8165 N N . SER A 1 1011 ? 3.319 -19.243 -1.059 1.00 90.88 1011 SER A N 1
ATOM 8166 C CA . SER A 1 1011 ? 2.818 -18.030 -1.701 1.00 90.88 1011 SER A CA 1
ATOM 8167 C C . SER A 1 1011 ? 2.245 -18.334 -3.084 1.00 90.88 1011 SER A C 1
ATOM 8169 O O . SER A 1 1011 ? 2.552 -19.363 -3.693 1.00 90.88 1011 SER A O 1
ATOM 8171 N N . LYS A 1 1012 ? 1.358 -17.457 -3.560 1.00 94.19 1012 LYS A N 1
ATOM 8172 C CA . LYS A 1 1012 ? 0.766 -17.541 -4.898 1.00 94.19 1012 LYS A CA 1
ATOM 8173 C C . LYS A 1 1012 ? 0.691 -16.150 -5.504 1.00 94.19 1012 LYS A C 1
ATOM 8175 O O . LYS A 1 1012 ? 0.118 -15.251 -4.893 1.00 94.19 1012 LYS A O 1
ATOM 8180 N N . ALA A 1 1013 ? 1.200 -16.009 -6.717 1.00 94.81 1013 ALA A N 1
ATOM 8181 C CA . ALA A 1 1013 ? 1.105 -14.784 -7.482 1.00 94.81 1013 ALA A CA 1
ATOM 8182 C C . ALA A 1 1013 ? -0.328 -14.596 -7.981 1.00 94.81 1013 ALA A C 1
ATOM 8184 O O . ALA A 1 1013 ? -1.061 -15.563 -8.227 1.00 94.81 1013 ALA A O 1
ATOM 8185 N N . HIS A 1 1014 ? -0.707 -13.337 -8.137 1.00 95.56 1014 HIS A N 1
ATOM 8186 C CA . HIS A 1 1014 ? -1.849 -12.953 -8.943 1.00 95.56 1014 HIS A CA 1
ATOM 8187 C C . HIS A 1 1014 ? -1.649 -13.374 -10.406 1.00 95.56 1014 HIS A C 1
ATOM 8189 O O . HIS A 1 1014 ? -0.517 -13.467 -10.885 1.00 95.56 1014 HIS A O 1
ATOM 8195 N N . LYS A 1 1015 ? -2.754 -13.641 -11.104 1.00 94.38 1015 LYS A N 1
ATOM 8196 C CA . LYS A 1 1015 ? -2.772 -14.212 -12.455 1.00 94.38 1015 LYS A CA 1
ATOM 8197 C C . LYS A 1 1015 ? -3.769 -13.504 -13.370 1.00 94.38 1015 LYS A C 1
ATOM 8199 O O . LYS A 1 1015 ? -4.757 -12.940 -12.904 1.00 94.38 1015 LYS A O 1
ATOM 8204 N N . GLY A 1 1016 ? -3.533 -13.563 -14.679 1.00 91.00 1016 GLY A N 1
ATOM 8205 C CA . GLY A 1 1016 ? -4.417 -13.009 -15.718 1.00 91.00 1016 GLY A CA 1
ATOM 8206 C C . GLY A 1 1016 ? -4.368 -11.485 -15.885 1.00 91.00 1016 GLY A C 1
ATOM 8207 O O . GLY A 1 1016 ? -5.228 -10.906 -16.555 1.00 91.00 1016 GLY A O 1
ATOM 8208 N N . GLY A 1 1017 ? -3.381 -10.810 -15.291 1.00 93.62 1017 GLY A N 1
ATOM 8209 C CA . GLY A 1 1017 ? -3.225 -9.357 -15.345 1.00 93.62 1017 GLY A CA 1
ATOM 8210 C C . GLY A 1 1017 ? -4.355 -8.605 -14.639 1.00 93.62 1017 GLY A C 1
ATOM 8211 O O . GLY A 1 1017 ? -4.941 -9.087 -13.675 1.00 93.62 1017 GLY A O 1
ATOM 8212 N N . ILE A 1 1018 ? -4.686 -7.410 -15.122 1.00 96.25 1018 ILE A N 1
ATOM 8213 C CA . ILE A 1 1018 ? -5.676 -6.518 -14.495 1.00 96.25 1018 ILE A CA 1
ATOM 8214 C C . ILE A 1 1018 ? -6.565 -5.827 -15.529 1.00 96.25 1018 ILE A C 1
ATOM 8216 O O . ILE A 1 1018 ? -6.197 -5.716 -16.701 1.00 96.25 1018 ILE A O 1
ATOM 8220 N N . THR A 1 1019 ? -7.695 -5.292 -15.082 1.00 95.88 1019 THR A N 1
ATOM 8221 C CA . THR A 1 1019 ? -8.394 -4.193 -15.768 1.00 95.88 1019 THR A CA 1
ATOM 8222 C C . THR A 1 1019 ? -8.212 -2.923 -14.956 1.00 95.88 1019 THR A C 1
ATOM 8224 O O . THR A 1 1019 ? -8.124 -3.007 -13.734 1.00 95.88 1019 THR A O 1
ATOM 8227 N N . TYR A 1 1020 ? -8.138 -1.754 -15.589 1.00 96.56 1020 TYR A N 1
ATOM 8228 C CA . TYR A 1 1020 ? -7.976 -0.509 -14.844 1.00 96.56 1020 TYR A CA 1
ATOM 8229 C C . TYR A 1 1020 ? -8.647 0.679 -15.518 1.00 96.56 1020 TYR A C 1
ATOM 8231 O O . TYR A 1 1020 ? -8.948 0.672 -16.713 1.00 96.56 1020 TYR A O 1
ATOM 8239 N N . ASP A 1 1021 ? -8.848 1.724 -14.725 1.00 95.00 1021 ASP A N 1
ATOM 8240 C CA . ASP A 1 1021 ? -9.240 3.035 -15.203 1.00 95.00 1021 ASP A CA 1
ATOM 8241 C C . ASP A 1 1021 ? -8.728 4.148 -14.287 1.00 95.00 1021 ASP A C 1
ATOM 8243 O O . ASP A 1 1021 ? -8.380 3.899 -13.131 1.00 95.00 1021 ASP A O 1
ATOM 8247 N N . VAL A 1 1022 ? -8.692 5.371 -14.814 1.00 92.38 1022 VAL A N 1
ATOM 8248 C CA . VAL A 1 1022 ? -8.254 6.564 -14.081 1.00 92.38 1022 VAL A CA 1
ATOM 8249 C C . VAL A 1 1022 ? -9.467 7.286 -13.504 1.00 92.38 1022 VAL A C 1
ATOM 8251 O O . VAL A 1 1022 ? -10.443 7.529 -14.217 1.00 92.38 1022 VAL A O 1
ATOM 8254 N N . LEU A 1 1023 ? -9.403 7.616 -12.212 1.00 88.88 1023 LEU A N 1
ATOM 8255 C CA . LEU A 1 1023 ? -10.472 8.300 -11.476 1.00 88.88 1023 LEU A CA 1
ATOM 8256 C C . LEU A 1 1023 ? -10.405 9.824 -11.647 1.00 88.88 1023 LEU A C 1
ATOM 8258 O O . LEU A 1 1023 ? -11.439 10.477 -11.757 1.00 88.88 1023 LEU A O 1
ATOM 8262 N N . SER A 1 1024 ? -9.198 10.386 -11.722 1.00 72.62 1024 SER A N 1
ATOM 8263 C CA . SER A 1 1024 ? -8.950 11.808 -11.972 1.00 72.62 1024 SER A CA 1
ATOM 8264 C C . SER A 1 1024 ? -9.009 12.101 -13.475 1.00 72.62 1024 SER A C 1
ATOM 8266 O O . SER A 1 1024 ? -7.985 12.162 -14.153 1.00 72.62 1024 SER A O 1
ATOM 8268 N N . ARG A 1 1025 ? -10.219 12.212 -14.030 1.00 61.94 1025 ARG A N 1
ATOM 8269 C CA . ARG A 1 1025 ? -10.419 12.626 -15.425 1.00 61.94 1025 ARG A CA 1
ATOM 8270 C C . ARG A 1 1025 ? -10.589 14.142 -15.470 1.00 61.94 1025 ARG A C 1
ATOM 8272 O O . ARG A 1 1025 ? -11.704 14.634 -15.311 1.00 61.94 1025 ARG A O 1
ATOM 8279 N N . GLU A 1 1026 ? -9.504 14.880 -15.696 1.00 47.25 1026 GLU A N 1
ATOM 8280 C CA . GLU A 1 1026 ? -9.668 16.207 -16.287 1.00 47.25 1026 GLU A CA 1
ATOM 8281 C C . GLU A 1 1026 ? -10.222 16.012 -17.696 1.00 47.25 1026 GLU A C 1
ATOM 8283 O O . GLU A 1 1026 ? -9.769 15.171 -18.477 1.00 47.25 1026 GLU A O 1
ATOM 8288 N N . LEU A 1 1027 ? -11.322 16.701 -17.962 1.00 35.25 1027 LEU A N 1
ATOM 8289 C CA . LEU A 1 1027 ? -12.065 16.572 -19.197 1.00 35.25 1027 LEU A CA 1
ATOM 8290 C C . LEU A 1 1027 ? -11.166 17.068 -20.332 1.00 35.25 1027 LEU A C 1
ATOM 8292 O O . LEU A 1 1027 ? -10.942 18.267 -20.459 1.00 35.25 1027 LEU A O 1
ATOM 8296 N N . MET A 1 1028 ? -10.712 16.160 -21.200 1.00 31.41 1028 MET A N 1
ATOM 8297 C CA . MET A 1 1028 ? -10.593 16.525 -22.609 1.00 31.41 1028 MET A CA 1
ATOM 8298 C C . MET A 1 1028 ? -12.005 16.912 -23.061 1.00 31.41 1028 MET A C 1
ATOM 8300 O O . MET A 1 1028 ? -12.834 16.037 -23.330 1.00 31.41 1028 MET A O 1
ATOM 8304 N N . GLY A 1 1029 ? -12.290 18.212 -22.981 1.00 28.38 1029 GLY A N 1
ATOM 8305 C CA . GLY A 1 1029 ? -13.436 18.856 -23.611 1.00 28.38 1029 GLY A CA 1
ATOM 8306 C C . GLY A 1 1029 ? -13.255 18.932 -25.115 1.00 28.38 1029 GLY A C 1
ATOM 8307 O O . GLY A 1 1029 ? -12.093 19.091 -25.557 1.00 28.38 1029 GLY A O 1
#

pLDDT: mean 87.52, std 12.04, range [28.38, 98.56]

Foldseek 3Di:
DVVVVVVVVVVVVVVVVCVVVCVCVVLQPFFQEFADAQFADGPLLCQALLNCLQSQQQQKWKDFFPAQWIDHRSDIDGDPVDPRQWAQDPNFIKGAPVVCCVVVVDDDPDGIDTLVVVVFDWDDDVRTMIITHPDPHDHDCQLFVQSVLLVSCVSVVHDLVLSLPGDGHFAQKYYNQFFEIEGELDVLLALQRRLVNSCSSNVDDAPAFKWKWKFFFDQAAFTKIFTADLLRFTPEIDGQFPRPQGGMKFWDWFDDPPGIKIWIAHQDPPDVRNQWIFIHGSNRFTDDIGRDPADDDKAWDWFCQPVDPAIWIKIWHQFAAQKTWIWIAGPNVRDTPDIAIDGDPPDDGRFGWDWEQELDRQWIWIAGAPVRWIWIQGNPVRDIHTDPALDDPQWRDWYYDPDPQWIWTWGFFAFFAWIWITHPNDIDIFTLCLLLQAAEECLADDDPPFRYHHEEEAAAALLCQFQLLVVLLDLVCNVVSLSVDGLNRSADADDPVNLVCLVPHQYAAAHFHEQFAFPDSNVVSLQPDADPVPRARQFAFAALVSDWDWFDFQPTITGGTALFRSPVSVVSSTQSSLLNHLLNVLVSCLVAVSSYLAYEHYAALKDFGPPHLAGQRPRLQVVLLVSVCLAQVDPVSVCVVQVADDPHSVSRGQASVPPNDPSNDCPDGPSNVSSNQSRLVSSSSSSSSSVSSNSSSQFHQARYEHAHAPPPQPPVPRRDDRPDMRTFQLSVLQNFHAYEYEHEAQCLPPPQDQLQLSLQLQRQAYEHSEYFNLDLDLVRLLVRVVSCLARNYRYYYYDQSDDCPDPSVVRRVVSNSSSSVVVVVVSGGRDGQAGIWNDKDWDDDPNDTWIWTFHHAAWSHQTWTFTAHPSSRGSRSGTGRSFFFRKDKAWWDWDDDQVGWIKTPWDFFDEAQKKKKKKKKKAFPDPDWKKKKKFKHQPNHTSSNGIRMHIHHRDIGMRMYMHGYGGGRGGTMMMIIYMDDPDSVRMDMGDITMIIIDGQGAGVVVPRRGTHTRTNHMHMDTNPDPDPD

Secondary structure (DSSP, 8-state):
-HHHHHHHHHHHHHHHHHHHHHHHHHHHT--SEE---SSSPP-GGGGSHHHHHHHHSTTEEEEETT--EEEETTEEEE-TTSTTSEEEETTEEEEEHHHHHHHHT----SSEEEGGGGSSEEEEETTTEEEEE-SS----TTTTHHHHHHHHHHHTT--HHHHHHS--PPPSEEE-SSSEEEEES-GGG-HHHHHHHHHHHHT----PPPEEEEE-S-TT---EEEEE-TTS-EEEEEESS-TT--S-EEEEEEEETTEEEEEEEES---SGGGSSEEEEETTS-EEEEE--SSPSSEEEEEE-TTS-SS-EEEEEESS--SEEEEEEEETTTTEEEEEEEEE-TTSPSS--EEEEE-SSTTEEEEEETTTTEEEEEETTTTEEEEE---PPTTEEEEEE-SSTT-EEEEE--SS--EEEEEETTEEEEEETTTGGG-EEETTSPP-TTSSEEE-EEEEEESTTSSTHHHHTTSGGGHHHHHHH--GGGG--PPPHHHHHHHHHS-EEEEEE--SEEE--HHHHHHTTPBPTTTSSBSSB---TTS---EEEETTEEEEEB---TT-HHHHHHHHHHHHHHHHHHHHHHHH-GGGEEEE---B---B-BTTBSS---HHHHHHHHHHHHHHHSSHHHHHHHHT---SSGGG-----SSSS-GGG-SSSSHHHHHHHHHHHHHHHHHHHHHHHHHHHHT--GGGB--B---TT-S-TTTS-S----B---HHHHHTTS--EEEEES--TT-TT-HHHHHHHTT---EEEEEEE---SSHHHHHHHHHHHHHTTEEEEEE---S-TTSHHHHHHHHHHHHHHHHHHHH-PPPPSS-S-EEEEEEEEETTEEEEEEEE--STT---EEEEE-TTS-EEEEEEE-S-SB-EEEEEEPEEEETTTEEEEPPB--B-TT-EEEEEEEEEE-SSS-EEEEEEEEETTEE-GGG-EEEEEPSS-EEEEEEEE--S-B-S-EEEEEEEE-TTGGGEEEEEEEEEEEEE---BGGGTB----B--S-EEEEES------

Sequence (1029 aa):
MKRNKVMSFIRLGILVSFAVVYAVLSYYTKPRIIRYDVYEKIDTSKYGSEYNIARMFENCLVMNVDTSNVYYNGEYLSYSDIKNLLVFEDGRFFCNSAFINQLLDKDYSGDRVDLEELGYEVLNYNNRMCIVDMGEKDISLFDNLYTAEALYLRLSGKEQEDIENAFVDLPYLISNGRNNAVFYSEPSLNLGIQTEIYWHQINRDDSRPEFVVGEGEYDDNSTLVRVFNKMQTCTQQFLAYNSYVKGGVQVKALKSKEDVLIATAPFKSWPLSARRIRIFNTSGSLCMEIIPNLTAPYVIETGYFTGNDNEQLLITSMYPNNSVKIAIIDIDSAKYVKHITLQDSSLPKGERIRLEKTQNSKELLVFFKESRLVYILNLDNQKLTKLDLNLPEGVNGVYPGKNPGEYIVTADEEIFSSVYLVKDNTNEKINVGWRENRFYSTFAQDNPDGYVDRGIFAHIRTDLSSQIMGRLAELNSVEDALNNASFSEWRRSISSNQIEQYHTTYTMWEPCFTHRWNSITQTSNMSKIIDDKTGLPKYMALGKDNLTTNYHELNSAFLNGSYADGLLPMSKLRLYPLRTFLQDLSVEFRSNPERLVAVSPVHEHEINVAGSIGDYNYYMVLGFRSHLLNLYGSVEKINERFGTNFASVDEIDPPRDENRGKWDRYGGSDYFAYWSLYNRFIVNKRILEAYREALLAGFPPESISAHQIPEGDAVAGFLGEANTRLSPVDVVMSCGTAFGGTRYGTWYEQKHNWLINAYNAGHKNITIGEYSSLAHGDIAAYNQLKYLFNHGVRMTHVLVPYPGDSSEYAIVKEKEMVAIYKLQRENNPRPGYTGGTLDVKHIFQDDKSYSIVRIGTGDDQNGLLKSVYDDGSWEGSVYFVPFHSRVEVIKAKIKGSVRRNYESEEIKNLHHADQIELTFKGRYTGKGKGKVRIFATYDGAILRTSEVIFDLTQNPQNFRYVFSNQLSLTDNVKLVVEFEADNKSKIDIDDISCTVQRESVARKYFGQFNSKAHKGGITYDVLSRELMG